Protein AF-A0AA36JRN2-F1 (afdb_monomer_lite)

Structure (mmCIF, N/CA/C/O backbone):
data_AF-A0AA36JRN2-F1
#
_entry.id   AF-A0AA36JRN2-F1
#
loop_
_atom_site.group_PDB
_atom_site.id
_atom_site.type_symbol
_atom_site.label_atom_id
_atom_site.label_alt_id
_atom_site.label_comp_id
_atom_site.label_asym_id
_atom_site.label_entity_id
_atom_site.label_seq_id
_atom_site.pdbx_PDB_ins_code
_atom_site.Cartn_x
_atom_site.Cartn_y
_atom_site.Cartn_z
_atom_site.occupancy
_atom_site.B_iso_or_equiv
_atom_site.auth_seq_id
_atom_site.auth_comp_id
_atom_site.auth_asym_id
_atom_site.auth_atom_id
_atom_site.pdbx_PDB_model_num
ATOM 1 N N . MET A 1 1 ? 50.813 -23.151 14.719 1.00 39.91 1 MET A N 1
ATOM 2 C CA . MET A 1 1 ? 51.218 -22.490 15.984 1.00 39.91 1 MET A CA 1
ATOM 3 C C . MET A 1 1 ? 51.072 -20.973 15.919 1.00 39.91 1 MET A C 1
ATOM 5 O O . MET A 1 1 ? 50.575 -20.416 16.883 1.00 39.91 1 MET A O 1
ATOM 9 N N . ALA A 1 2 ? 51.423 -20.310 14.808 1.00 38.38 2 ALA A N 1
ATOM 10 C CA . ALA A 1 2 ? 51.228 -18.862 14.657 1.00 38.38 2 ALA A CA 1
ATOM 11 C C . ALA A 1 2 ? 49.745 -18.426 14.719 1.00 38.38 2 ALA A C 1
ATOM 13 O O . ALA A 1 2 ? 49.436 -17.457 15.404 1.00 38.38 2 ALA A O 1
ATOM 14 N N . ASP A 1 3 ? 48.823 -19.185 14.116 1.00 39.91 3 ASP A N 1
ATOM 15 C CA . ASP A 1 3 ? 47.385 -18.859 14.164 1.00 39.91 3 ASP A CA 1
ATOM 16 C C . ASP A 1 3 ? 46.776 -19.075 15.556 1.00 39.91 3 ASP A C 1
ATOM 18 O O . ASP A 1 3 ? 46.068 -18.214 16.064 1.00 39.91 3 ASP A O 1
ATOM 22 N N . ALA A 1 4 ? 47.171 -20.149 16.249 1.00 43.06 4 ALA A N 1
ATOM 23 C CA . ALA A 1 4 ? 46.763 -20.390 17.635 1.00 43.06 4 ALA A CA 1
ATOM 24 C C . ALA A 1 4 ? 47.266 -19.295 18.597 1.00 43.06 4 ALA A C 1
ATOM 26 O O . ALA A 1 4 ? 46.581 -18.961 19.556 1.00 43.06 4 ALA A O 1
ATOM 27 N N . SER A 1 5 ? 48.437 -18.703 18.328 1.00 39.97 5 SER A N 1
ATOM 28 C CA . SER A 1 5 ? 48.963 -17.570 19.101 1.00 39.97 5 SER A CA 1
ATOM 29 C C . SER A 1 5 ? 48.237 -16.257 18.795 1.00 39.97 5 SER A C 1
ATOM 31 O O . SER A 1 5 ? 48.186 -15.377 19.652 1.00 39.97 5 SER A O 1
ATOM 33 N N . ARG A 1 6 ? 47.687 -16.110 17.584 1.00 44.12 6 ARG A N 1
ATOM 34 C CA . ARG A 1 6 ? 46.929 -14.930 17.155 1.00 44.12 6 ARG A CA 1
ATOM 35 C C . ARG A 1 6 ? 45.506 -14.946 17.717 1.00 44.12 6 ARG A C 1
ATOM 37 O O . ARG A 1 6 ? 45.042 -13.915 18.194 1.00 44.12 6 ARG A O 1
ATOM 44 N N . ASP A 1 7 ? 44.877 -16.118 17.756 1.00 42.03 7 ASP A N 1
ATOM 45 C CA . ASP A 1 7 ? 43.553 -16.318 18.359 1.00 42.03 7 ASP A CA 1
ATOM 46 C C . ASP A 1 7 ? 43.581 -16.206 19.896 1.00 42.03 7 ASP A C 1
ATOM 48 O O . ASP A 1 7 ? 42.596 -15.781 20.503 1.00 42.03 7 ASP A O 1
ATOM 52 N N . LEU A 1 8 ? 44.725 -16.511 20.528 1.00 45.38 8 LEU A N 1
ATOM 53 C CA . LEU A 1 8 ? 44.951 -16.272 21.959 1.00 45.38 8 LEU A CA 1
ATOM 54 C C . LEU A 1 8 ? 45.096 -14.771 22.273 1.00 45.38 8 LEU A C 1
ATOM 56 O O . LEU A 1 8 ? 44.607 -14.304 23.295 1.00 45.38 8 LEU A O 1
ATOM 60 N N . ALA A 1 9 ? 45.734 -14.003 21.383 1.00 46.62 9 ALA A N 1
ATOM 61 C CA . ALA A 1 9 ? 45.962 -12.566 21.566 1.00 46.62 9 ALA A CA 1
ATOM 62 C C . ALA A 1 9 ? 44.707 -11.700 21.331 1.00 46.62 9 ALA A C 1
ATOM 64 O O . ALA A 1 9 ? 44.677 -10.547 21.754 1.00 46.62 9 ALA A O 1
ATOM 65 N N . GLN A 1 10 ? 43.680 -12.231 20.657 1.00 53.44 10 GLN A N 1
ATOM 66 C CA . GLN A 1 10 ? 42.437 -11.509 20.344 1.00 53.44 10 GLN A CA 1
ATOM 67 C C . GLN A 1 10 ? 41.271 -11.814 21.300 1.00 53.44 10 GLN A C 1
ATOM 69 O O . GLN A 1 10 ? 40.174 -11.304 21.089 1.00 53.44 10 GLN A O 1
ATOM 74 N N . GLY A 1 11 ? 41.469 -12.639 22.337 1.00 45.78 11 GLY A N 1
ATOM 75 C CA . GLY A 1 11 ? 40.397 -13.026 23.270 1.00 45.78 11 GLY A CA 1
ATOM 76 C C . GLY A 1 11 ? 39.315 -13.925 22.649 1.00 45.78 11 GLY A C 1
ATOM 77 O O . GLY A 1 11 ? 38.360 -14.309 23.319 1.00 45.78 11 GLY A O 1
ATOM 78 N N . THR A 1 12 ? 39.460 -14.316 21.379 1.00 53.66 12 THR A N 1
ATOM 79 C CA . THR A 1 12 ? 38.481 -15.113 20.625 1.00 53.66 12 THR A CA 1
ATOM 80 C C . THR A 1 12 ? 38.291 -16.504 21.231 1.00 53.66 12 THR A C 1
ATOM 82 O O . THR A 1 12 ? 37.177 -17.022 21.267 1.00 53.66 12 THR A O 1
ATOM 85 N N . ILE A 1 13 ? 39.364 -17.099 21.762 1.00 52.75 13 ILE A N 1
ATOM 86 C CA . ILE A 1 13 ? 39.308 -18.407 22.430 1.00 52.75 13 ILE A CA 1
ATOM 87 C C . ILE A 1 13 ? 38.555 -18.307 23.761 1.00 52.75 13 ILE A C 1
ATOM 89 O O . ILE A 1 13 ? 37.747 -19.180 24.060 1.00 52.75 13 ILE A O 1
ATOM 93 N N . GLU A 1 14 ? 38.749 -17.234 24.529 1.00 56.31 14 GLU A N 1
ATOM 94 C CA . GLU A 1 14 ? 38.026 -17.017 25.788 1.00 56.31 14 GLU A CA 1
ATOM 95 C C . GLU A 1 14 ? 36.527 -16.810 25.544 1.00 56.31 14 GLU A C 1
ATOM 97 O O . GLU A 1 14 ? 35.708 -17.388 26.258 1.00 56.31 14 GLU A O 1
ATOM 102 N N . VAL A 1 15 ? 36.156 -16.082 24.483 1.00 61.06 15 VAL A N 1
ATOM 103 C CA . VAL A 1 15 ? 34.752 -15.919 24.065 1.00 61.06 15 VAL A CA 1
ATOM 104 C C . VAL A 1 15 ? 34.152 -17.253 23.616 1.00 61.06 15 VAL A C 1
ATOM 106 O O . VAL A 1 15 ? 33.063 -17.604 24.057 1.00 61.06 15 VAL A O 1
ATOM 109 N N . MET A 1 16 ? 34.860 -18.052 22.811 1.00 56.41 16 MET A N 1
ATOM 110 C CA . MET A 1 16 ? 34.368 -19.370 22.383 1.00 56.41 16 MET A CA 1
ATOM 111 C C . MET A 1 16 ? 34.238 -20.367 23.544 1.00 56.41 16 MET A C 1
ATOM 113 O O . MET A 1 16 ? 33.295 -21.160 23.572 1.00 56.41 16 MET A O 1
ATOM 117 N N . VAL A 1 17 ? 35.164 -20.341 24.508 1.00 62.97 17 VAL A N 1
ATOM 118 C CA . VAL A 1 17 ? 35.088 -21.165 25.723 1.00 62.97 17 VAL A CA 1
ATOM 119 C C . VAL A 1 17 ? 33.923 -20.703 26.599 1.00 62.97 17 VAL A C 1
ATOM 121 O O . VAL A 1 17 ? 33.135 -21.543 27.023 1.00 62.97 17 VAL A O 1
ATOM 124 N N . SER A 1 18 ? 33.749 -19.393 26.790 1.00 63.47 18 SER A N 1
ATOM 125 C CA . SER A 1 18 ? 32.609 -18.790 27.496 1.00 63.47 18 SER A CA 1
ATOM 126 C C . SER A 1 18 ? 31.265 -19.173 26.864 1.00 63.47 18 SER A C 1
ATOM 128 O O . SER A 1 18 ? 30.365 -19.651 27.553 1.00 63.47 18 SER A O 1
ATOM 130 N N . GLU A 1 19 ? 31.136 -19.069 25.539 1.00 64.56 19 GLU A N 1
ATOM 131 C CA . GLU A 1 19 ? 29.921 -19.462 24.818 1.00 64.56 19 GLU A CA 1
ATOM 132 C C . GLU A 1 19 ? 29.644 -20.967 24.916 1.00 64.56 19 GLU A C 1
ATOM 134 O O . GLU A 1 19 ? 28.486 -21.371 25.040 1.00 64.56 19 GLU A O 1
ATOM 139 N N . SER A 1 20 ? 30.689 -21.801 24.888 1.00 60.53 20 SER A N 1
ATOM 140 C CA . SER A 1 20 ? 30.581 -23.256 25.049 1.00 60.53 20 SER A CA 1
ATOM 141 C C . SER A 1 20 ? 30.150 -23.643 26.467 1.00 60.53 20 SER A C 1
ATOM 143 O O . SER A 1 20 ? 29.261 -24.480 26.632 1.00 60.53 20 SER A O 1
ATOM 145 N N . VAL A 1 21 ? 30.712 -22.989 27.490 1.00 69.94 21 VAL A N 1
ATOM 146 C CA . VAL A 1 21 ? 30.323 -23.169 28.897 1.00 69.94 21 VAL A CA 1
ATOM 147 C C . VAL A 1 21 ? 28.876 -22.717 29.107 1.00 69.94 21 VAL A C 1
ATOM 149 O O . VAL A 1 21 ? 28.066 -23.503 29.583 1.00 69.94 21 VAL A O 1
ATOM 152 N N . CYS A 1 22 ? 28.499 -21.533 28.621 1.00 73.00 22 CYS A N 1
ATOM 153 C CA . CYS A 1 22 ? 27.126 -21.025 28.700 1.00 73.00 22 CYS A CA 1
ATOM 154 C C . CYS A 1 22 ? 26.121 -21.896 27.915 1.00 73.00 22 CYS A C 1
ATOM 156 O O . CYS A 1 22 ? 24.950 -22.027 28.279 1.00 73.00 22 CYS A O 1
ATOM 158 N N . ALA A 1 23 ? 26.534 -22.505 26.799 1.00 6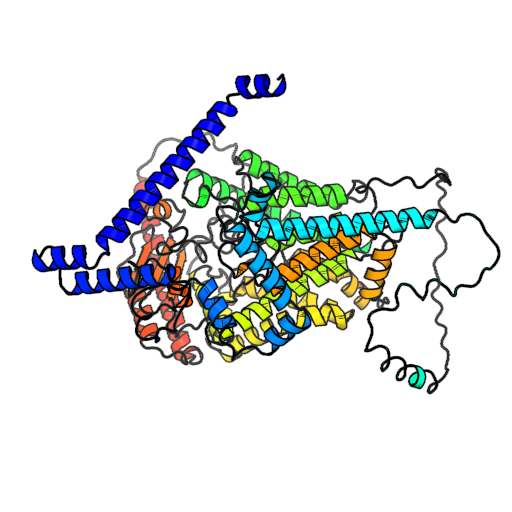3.00 23 ALA A N 1
ATOM 159 C CA . ALA A 1 23 ? 25.703 -23.470 26.081 1.00 63.00 23 ALA A CA 1
ATOM 160 C C . ALA A 1 23 ? 25.513 -24.764 26.883 1.00 63.00 23 ALA A C 1
ATOM 162 O O . ALA A 1 23 ? 24.398 -25.283 26.921 1.00 63.00 23 ALA A O 1
ATOM 163 N N . LYS A 1 24 ? 26.570 -25.255 27.539 1.00 76.00 24 LYS A N 1
ATOM 164 C CA . LYS A 1 24 ? 26.516 -26.438 28.399 1.00 76.00 24 LYS A CA 1
ATOM 165 C C . LYS A 1 24 ? 25.624 -26.204 29.620 1.00 76.00 24 LYS A C 1
ATOM 167 O O . LYS A 1 24 ? 24.729 -27.004 29.851 1.00 76.00 24 LYS A O 1
ATOM 172 N N . GLU A 1 25 ? 25.781 -25.073 30.304 1.00 81.38 25 GLU A N 1
ATOM 173 C CA . GLU A 1 25 ? 24.938 -24.679 31.443 1.00 81.38 25 GLU A CA 1
ATOM 174 C C . GLU A 1 25 ? 23.457 -24.575 31.054 1.00 81.38 25 GLU A C 1
ATOM 176 O O . GLU A 1 25 ? 22.589 -25.025 31.794 1.00 81.38 25 GLU A O 1
ATOM 181 N N . ARG A 1 26 ? 23.141 -24.054 29.858 1.00 73.81 26 ARG A N 1
ATOM 182 C CA . ARG A 1 26 ? 21.756 -24.027 29.349 1.00 73.81 26 ARG A CA 1
ATOM 183 C C . ARG A 1 26 ? 21.197 -25.412 29.033 1.00 73.81 26 ARG A C 1
ATOM 185 O O . ARG A 1 26 ? 19.993 -25.604 29.169 1.00 73.81 26 ARG A O 1
ATOM 192 N N . MET A 1 27 ? 22.028 -26.355 28.584 1.00 73.88 27 MET A N 1
ATOM 193 C CA . MET A 1 27 ? 21.578 -27.736 28.383 1.00 73.88 27 MET A CA 1
ATOM 194 C C . MET A 1 27 ? 21.352 -28.440 29.716 1.00 73.88 27 MET A C 1
ATOM 196 O O . MET A 1 27 ? 20.305 -29.047 29.882 1.00 73.88 27 MET A O 1
ATOM 200 N N . GLU A 1 28 ? 22.269 -28.292 30.674 1.00 82.38 28 GLU A N 1
ATOM 201 C CA . GLU A 1 28 ? 22.117 -28.852 32.022 1.00 82.38 28 GLU A CA 1
ATOM 202 C C . GLU A 1 28 ? 20.874 -28.274 32.719 1.00 82.38 28 GLU A C 1
ATOM 204 O O . GLU A 1 28 ? 20.072 -29.026 33.264 1.00 82.38 28 GLU A O 1
ATOM 209 N N . ALA A 1 29 ? 20.639 -26.959 32.621 1.00 77.88 29 ALA A N 1
ATOM 210 C CA . ALA A 1 29 ? 19.433 -26.325 33.157 1.00 77.88 29 ALA A CA 1
ATOM 211 C C . ALA A 1 29 ? 18.150 -26.880 32.519 1.00 77.88 29 ALA A C 1
ATOM 213 O O . ALA A 1 29 ? 17.175 -27.138 33.220 1.00 77.88 29 ALA A O 1
ATOM 214 N N . ARG A 1 30 ? 18.163 -27.112 31.201 1.00 73.81 30 ARG A N 1
ATOM 215 C CA . ARG A 1 30 ? 17.021 -27.682 30.481 1.00 73.8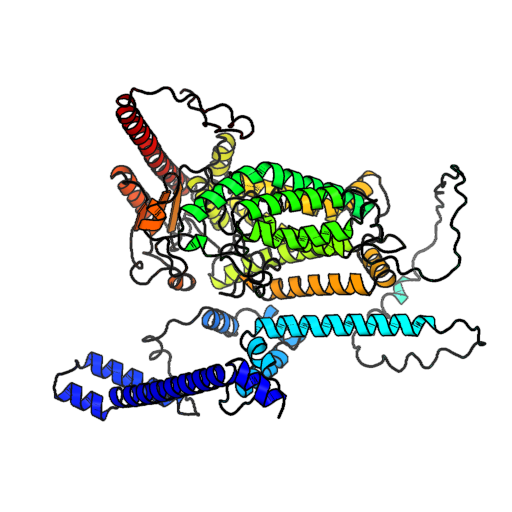1 30 ARG A CA 1
ATOM 216 C C . ARG A 1 30 ? 16.788 -29.152 30.826 1.00 73.81 30 ARG A C 1
ATOM 218 O O . ARG A 1 30 ? 15.642 -29.548 30.980 1.00 73.81 30 ARG A O 1
ATOM 225 N N . GLU A 1 31 ? 17.842 -29.951 30.969 1.00 80.06 31 GLU A N 1
ATOM 226 C CA . GLU A 1 31 ? 17.735 -31.352 31.398 1.00 80.06 31 GLU A CA 1
ATOM 227 C C . GLU A 1 31 ? 17.169 -31.455 32.820 1.00 80.06 31 GLU A C 1
ATOM 229 O O . GLU A 1 31 ? 16.326 -32.310 33.088 1.00 80.06 31 GLU A O 1
ATOM 234 N N . VAL A 1 32 ? 17.578 -30.552 33.719 1.00 85.06 32 VAL A N 1
ATOM 235 C CA . VAL A 1 32 ? 17.024 -30.453 35.076 1.00 85.06 32 VAL A CA 1
ATOM 236 C C . VAL A 1 32 ? 15.556 -30.023 35.043 1.00 85.06 32 VAL A C 1
ATOM 238 O O . VAL A 1 32 ? 14.743 -30.616 35.748 1.00 85.06 32 VAL A O 1
ATOM 241 N N . GLU A 1 33 ? 15.193 -29.042 34.215 1.00 77.75 33 GLU A N 1
ATOM 242 C CA . GLU A 1 33 ? 13.807 -28.587 34.061 1.00 77.75 33 GLU A CA 1
ATOM 243 C C . GLU A 1 33 ? 12.906 -29.682 33.466 1.00 77.75 33 GLU A C 1
ATOM 245 O O . GLU A 1 33 ? 11.819 -29.928 33.981 1.00 77.75 33 GLU A O 1
ATOM 250 N N . GLU A 1 34 ? 13.371 -30.406 32.444 1.00 81.25 34 GLU A N 1
ATOM 251 C CA . GLU A 1 34 ? 12.652 -31.538 31.848 1.00 81.25 34 GLU A CA 1
ATOM 252 C C . GLU A 1 34 ? 12.505 -32.701 32.845 1.00 81.25 34 GLU A C 1
ATOM 254 O O . GLU A 1 34 ? 11.441 -33.318 32.926 1.00 81.25 34 GLU A O 1
ATOM 259 N N . ALA A 1 35 ? 13.536 -32.989 33.648 1.00 87.00 35 ALA A N 1
ATOM 260 C CA . ALA A 1 35 ? 13.462 -33.995 34.707 1.00 87.00 35 ALA A CA 1
ATOM 261 C C . ALA A 1 35 ? 12.481 -33.591 35.817 1.00 87.00 35 ALA A C 1
ATOM 263 O O . ALA A 1 35 ? 11.711 -34.427 36.293 1.00 87.00 35 ALA A O 1
ATOM 264 N N . TYR A 1 36 ? 12.477 -32.313 36.199 1.00 88.81 36 TYR A N 1
ATOM 265 C CA . TYR A 1 36 ? 11.565 -31.770 37.197 1.00 88.81 36 TYR A CA 1
ATOM 266 C C . TYR A 1 36 ? 10.113 -31.778 36.697 1.00 88.81 36 TYR A C 1
ATOM 268 O O . TYR A 1 36 ? 9.231 -32.246 37.408 1.00 88.81 36 TYR A O 1
ATOM 276 N N . GLN A 1 37 ? 9.863 -31.394 35.442 1.00 84.62 37 GLN A N 1
ATOM 277 C CA . GLN A 1 37 ? 8.536 -31.502 34.826 1.00 84.62 37 GLN A CA 1
ATOM 278 C C . GLN A 1 37 ? 8.060 -32.959 34.744 1.00 84.62 37 GLN A C 1
ATOM 280 O O . GLN A 1 37 ? 6.917 -33.250 35.085 1.00 84.62 37 GLN A O 1
ATOM 285 N N . LYS A 1 38 ? 8.935 -33.901 34.362 1.00 88.75 38 LYS A N 1
ATOM 286 C CA . LYS A 1 38 ? 8.606 -35.340 34.370 1.00 88.75 38 LYS A CA 1
ATOM 287 C C . LYS A 1 38 ? 8.272 -35.851 35.772 1.00 88.75 38 LYS A C 1
ATOM 289 O O . LYS A 1 38 ? 7.433 -36.740 35.905 1.00 88.75 38 LYS A O 1
ATOM 294 N N . PHE A 1 39 ? 8.918 -35.306 36.800 1.00 93.62 39 PHE A N 1
ATOM 295 C CA . PHE A 1 39 ? 8.617 -35.618 38.192 1.00 93.62 39 PHE A CA 1
ATOM 296 C C . PHE A 1 39 ? 7.264 -35.036 38.627 1.00 93.62 39 PHE A C 1
ATOM 298 O O . PHE A 1 39 ? 6.434 -35.786 39.141 1.00 93.62 39 PHE A O 1
ATOM 305 N N . GLU A 1 40 ? 7.003 -33.753 38.354 1.00 91.25 40 GLU A N 1
ATOM 306 C CA . GLU A 1 40 ? 5.727 -33.090 38.672 1.00 91.25 40 GLU A CA 1
ATOM 307 C C . GLU A 1 40 ? 4.530 -33.759 37.986 1.00 91.25 40 GLU A C 1
ATOM 309 O O . GLU A 1 40 ? 3.445 -33.862 38.556 1.00 91.25 40 GLU A O 1
ATOM 314 N N . GLU A 1 41 ? 4.735 -34.253 36.767 1.00 93.38 41 GLU A N 1
ATOM 315 C CA . GLU A 1 41 ? 3.710 -34.920 35.964 1.00 93.38 41 GLU A CA 1
ATOM 316 C C . GLU A 1 41 ? 3.628 -36.437 36.206 1.00 93.38 41 GLU A C 1
ATOM 318 O O . GLU A 1 41 ? 2.825 -37.129 35.569 1.00 93.38 41 GLU A O 1
ATOM 323 N N . SER A 1 42 ? 4.450 -36.983 37.105 1.00 95.38 42 SER A N 1
ATOM 324 C CA . SER A 1 42 ? 4.404 -38.405 37.440 1.00 95.38 42 SER A CA 1
ATOM 325 C C . SER A 1 42 ? 3.125 -38.740 38.217 1.00 95.38 42 SER A C 1
ATOM 327 O O . SER A 1 42 ? 2.719 -38.019 39.126 1.00 95.38 42 SER A O 1
ATOM 329 N N . GLU A 1 43 ? 2.476 -39.863 37.884 1.00 95.75 43 GLU A N 1
ATOM 330 C CA . GLU A 1 43 ? 1.241 -40.297 38.568 1.00 95.75 43 GLU A CA 1
ATOM 331 C C . GLU A 1 43 ? 1.442 -40.475 40.080 1.00 95.75 43 GLU A C 1
ATOM 333 O O . GLU A 1 43 ? 0.525 -40.212 40.853 1.00 95.75 43 GLU A O 1
ATOM 338 N N . GLU A 1 44 ? 2.638 -40.883 40.511 1.00 95.44 44 GLU A N 1
ATOM 339 C CA . GLU A 1 44 ? 2.974 -41.033 41.929 1.00 95.44 44 GLU A CA 1
ATOM 340 C C . GLU A 1 44 ? 2.985 -39.680 42.648 1.00 95.44 44 GLU A C 1
ATOM 342 O O . GLU A 1 44 ? 2.351 -39.549 43.695 1.00 95.44 44 GLU A O 1
ATOM 347 N N . HIS A 1 45 ? 3.618 -38.660 42.058 1.00 96.44 45 HIS A N 1
ATOM 348 C CA . HIS A 1 45 ? 3.668 -37.322 42.641 1.00 96.44 45 HIS A CA 1
ATOM 349 C C . HIS A 1 45 ? 2.304 -36.624 42.610 1.00 96.44 45 HIS A C 1
ATOM 351 O O . HIS A 1 45 ? 1.880 -36.04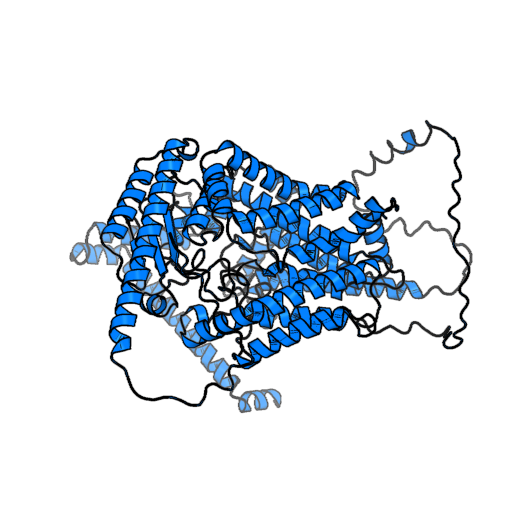8 43.610 1.00 96.44 45 HIS A O 1
ATOM 357 N N . ILE A 1 46 ? 1.568 -36.735 41.498 1.00 96.81 46 ILE A N 1
ATOM 358 C CA . ILE A 1 46 ? 0.213 -36.176 41.386 1.00 96.81 46 ILE A CA 1
ATOM 359 C C . ILE A 1 46 ? -0.710 -36.808 42.431 1.00 96.81 46 ILE A C 1
ATOM 361 O O . ILE A 1 46 ? -1.467 -36.098 43.091 1.00 96.81 46 ILE A O 1
ATOM 365 N N . LYS A 1 47 ? -0.645 -38.133 42.610 1.00 96.75 47 LYS A N 1
ATOM 366 C CA . LYS A 1 47 ? -1.447 -38.835 43.615 1.00 96.75 47 LYS A CA 1
ATOM 367 C C . LYS A 1 47 ? -1.048 -38.443 45.037 1.00 96.75 47 LYS A C 1
ATOM 369 O O . LYS A 1 47 ? -1.923 -38.236 45.864 1.00 96.75 47 LYS A O 1
ATOM 374 N N . GLU A 1 48 ? 0.245 -38.288 45.315 1.00 97.06 48 GLU A N 1
ATOM 375 C CA . GLU A 1 48 ? 0.723 -37.810 46.614 1.00 97.06 48 GLU A CA 1
ATOM 376 C C . GLU A 1 48 ? 0.216 -36.393 46.933 1.00 97.06 48 GLU A C 1
ATOM 378 O O . GLU A 1 48 ? -0.223 -36.134 48.055 1.00 97.06 48 GLU A O 1
ATOM 383 N N . LEU A 1 49 ? 0.243 -35.476 45.959 1.00 96.44 49 LEU A N 1
ATOM 384 C CA . LEU A 1 49 ? -0.290 -34.120 46.115 1.00 96.44 49 LEU A CA 1
ATOM 385 C C . LEU A 1 49 ? -1.818 -34.115 46.291 1.00 96.44 49 LEU A C 1
ATOM 387 O O . LEU A 1 49 ? -2.332 -33.337 47.097 1.00 96.44 49 LEU A O 1
ATOM 391 N N . GLU A 1 50 ? -2.535 -34.985 45.574 1.00 97.56 50 GLU A N 1
ATOM 392 C CA . GLU A 1 50 ? -3.989 -35.163 45.693 1.00 97.56 50 GLU A CA 1
ATOM 393 C C . GLU A 1 50 ? -4.369 -35.735 47.074 1.00 97.56 50 GLU A C 1
ATOM 395 O O . GLU A 1 50 ? -5.225 -35.170 47.755 1.00 97.56 50 GLU A O 1
ATOM 400 N N . ASP A 1 51 ? -3.673 -36.775 47.550 1.00 96.69 51 ASP A N 1
ATOM 401 C CA . ASP A 1 51 ? -3.905 -37.418 48.855 1.00 96.69 51 ASP A CA 1
ATOM 402 C C . ASP A 1 51 ? -3.590 -36.476 50.034 1.00 96.69 51 ASP A C 1
ATOM 404 O O . ASP A 1 51 ? -4.245 -36.524 51.078 1.00 96.69 51 ASP A O 1
ATOM 408 N N . ARG A 1 52 ? -2.605 -35.580 49.872 1.00 97.25 52 ARG A N 1
ATOM 409 C CA . ARG A 1 52 ? -2.277 -34.525 50.851 1.00 97.25 52 ARG A CA 1
ATOM 410 C C . ARG A 1 52 ? -3.234 -33.328 50.800 1.00 97.25 52 ARG A C 1
ATOM 412 O O . ARG A 1 52 ? -3.127 -32.446 51.651 1.00 97.25 52 ARG A O 1
ATOM 419 N N . GLY A 1 53 ? -4.131 -33.265 49.813 1.00 95.44 53 GLY A N 1
ATOM 420 C CA . GLY A 1 53 ? -5.004 -32.114 49.572 1.00 95.44 53 GLY A CA 1
ATOM 421 C C . GLY A 1 53 ? -4.258 -30.852 49.122 1.00 95.44 53 GLY A C 1
ATOM 422 O O . GLY A 1 53 ? -4.776 -29.750 49.285 1.00 95.44 53 GLY A O 1
ATOM 423 N N . ALA A 1 54 ? -3.038 -30.995 48.592 1.00 95.38 54 ALA A N 1
ATOM 424 C CA . ALA A 1 54 ? -2.220 -29.885 48.103 1.00 95.38 54 ALA A CA 1
ATOM 425 C C . ALA A 1 54 ? -2.681 -29.373 46.728 1.00 95.38 54 ALA A C 1
ATOM 427 O O . ALA A 1 54 ? -2.443 -28.214 46.400 1.00 95.38 54 ALA A O 1
ATOM 428 N N . ILE A 1 55 ? -3.355 -30.223 45.948 1.00 94.94 55 ILE A N 1
ATOM 429 C CA . ILE A 1 55 ? -3.969 -29.883 44.659 1.00 94.94 55 ILE A CA 1
ATOM 430 C C . ILE A 1 55 ? -5.411 -30.392 44.608 1.00 94.94 55 ILE A C 1
ATOM 432 O O . ILE A 1 55 ? -5.774 -31.357 45.282 1.00 94.94 55 ILE A O 1
ATOM 436 N N . SER A 1 56 ? -6.246 -29.747 43.794 1.00 96.44 56 SER A N 1
ATOM 437 C CA . SER A 1 56 ? -7.633 -30.185 43.588 1.00 96.44 56 SER A CA 1
ATOM 438 C C . SER A 1 56 ? -7.728 -31.393 42.644 1.00 96.44 56 SER A C 1
ATOM 440 O O . SER A 1 56 ? -6.849 -31.616 41.814 1.00 96.44 56 SER A O 1
ATOM 442 N N . ALA A 1 57 ? -8.838 -32.138 42.692 1.00 94.81 57 ALA A N 1
ATOM 443 C CA . ALA A 1 57 ? -9.074 -33.263 41.777 1.00 94.81 57 ALA A CA 1
ATOM 444 C C . ALA A 1 57 ? -9.100 -32.845 40.287 1.00 94.81 57 ALA A C 1
ATOM 446 O O . ALA A 1 57 ? -8.686 -33.614 39.416 1.00 94.81 57 ALA A O 1
ATOM 447 N N . ASP A 1 58 ? -9.557 -31.622 39.969 1.00 89.00 58 ASP A N 1
ATOM 448 C CA . ASP A 1 58 ? -9.533 -31.107 38.588 1.00 89.00 58 ASP A CA 1
ATOM 449 C C . ASP A 1 58 ? -8.103 -30.765 38.142 1.00 89.00 58 ASP A C 1
ATOM 451 O O . ASP A 1 58 ? -7.706 -31.052 37.014 1.00 89.00 58 ASP A O 1
ATOM 455 N N . GLU A 1 59 ? -7.288 -30.228 39.047 1.00 90.00 59 GLU A N 1
ATOM 456 C CA . GLU A 1 59 ? -5.874 -29.939 38.802 1.00 90.00 59 GLU A CA 1
ATOM 457 C C . GLU A 1 59 ? -5.048 -31.221 38.638 1.00 90.00 59 GLU A C 1
ATOM 459 O O . GLU A 1 59 ? -4.301 -31.349 37.667 1.00 90.00 59 GLU A O 1
ATOM 464 N N . ALA A 1 60 ? -5.289 -32.233 39.479 1.00 94.00 60 ALA A N 1
ATOM 465 C CA . ALA A 1 60 ? -4.731 -33.572 39.309 1.00 94.00 60 ALA A CA 1
ATOM 466 C C . ALA A 1 60 ? -5.118 -34.172 37.945 1.00 94.00 60 ALA A C 1
ATOM 468 O O . ALA A 1 60 ? -4.284 -34.750 37.245 1.00 94.00 60 ALA A O 1
ATOM 469 N N . ARG A 1 61 ? -6.368 -33.986 37.497 1.00 91.25 61 ARG A N 1
ATOM 470 C CA . ARG A 1 61 ? -6.820 -34.431 36.168 1.00 91.25 61 ARG A CA 1
ATOM 471 C C . ARG A 1 61 ? -6.089 -33.712 35.029 1.00 91.25 61 ARG A C 1
ATOM 473 O O . ARG A 1 61 ? -5.744 -34.361 34.035 1.00 91.25 61 ARG A O 1
ATOM 480 N N . ARG A 1 62 ? -5.833 -32.405 35.155 1.00 87.94 62 ARG A N 1
ATOM 481 C CA . ARG A 1 62 ? -5.061 -31.625 34.169 1.00 87.94 62 ARG A CA 1
ATOM 482 C C . ARG A 1 62 ? -3.608 -32.089 34.104 1.00 87.94 62 ARG A C 1
ATOM 484 O O . ARG A 1 62 ? -3.130 -32.369 33.006 1.00 87.94 62 ARG A O 1
ATOM 491 N N . LEU A 1 63 ? -2.948 -32.265 35.250 1.00 90.75 63 LEU A N 1
ATOM 492 C CA . LEU A 1 63 ? -1.565 -32.752 35.327 1.00 90.75 63 LEU A CA 1
ATOM 493 C C . LEU A 1 63 ? -1.419 -34.165 34.740 1.00 90.75 63 LEU A C 1
ATOM 495 O O . LEU A 1 63 ? -0.552 -34.389 33.899 1.00 90.75 63 LEU A O 1
ATOM 499 N N . ARG A 1 64 ? -2.340 -35.090 35.055 1.00 93.94 64 ARG A N 1
ATOM 500 C CA . ARG A 1 64 ? -2.368 -36.441 34.454 1.00 93.94 64 ARG A CA 1
ATOM 501 C C . ARG A 1 64 ? -2.547 -36.405 32.938 1.00 93.94 64 ARG A C 1
ATOM 503 O O . ARG A 1 64 ? -1.990 -37.230 32.216 1.00 93.94 64 ARG A O 1
ATOM 510 N N . THR A 1 65 ? -3.362 -35.475 32.442 1.00 85.25 65 THR A N 1
ATOM 511 C CA . THR A 1 65 ? -3.592 -35.314 30.999 1.00 85.25 65 THR A CA 1
ATOM 512 C C . THR A 1 65 ? -2.334 -34.789 30.311 1.00 85.25 65 THR A C 1
ATOM 514 O O . THR A 1 65 ? -1.933 -35.341 29.289 1.00 85.25 65 THR A O 1
ATOM 517 N N . ARG A 1 66 ? -1.672 -33.793 30.908 1.00 86.06 66 ARG A N 1
ATOM 518 C CA . ARG A 1 66 ? -0.403 -33.236 30.428 1.00 86.06 66 ARG A CA 1
ATOM 519 C C . ARG A 1 66 ? 0.713 -34.289 30.393 1.00 86.06 66 ARG A C 1
ATOM 521 O O . ARG A 1 66 ? 1.296 -34.496 29.331 1.00 86.06 66 ARG A O 1
ATOM 528 N N . GLY A 1 67 ? 0.891 -35.061 31.468 1.00 89.88 67 GLY A N 1
ATOM 529 C CA . GLY A 1 67 ? 1.872 -36.153 31.513 1.00 89.88 67 GLY A CA 1
ATOM 530 C C . GLY A 1 67 ? 1.640 -37.232 30.446 1.00 89.88 67 GLY A C 1
ATOM 531 O O . GLY A 1 67 ? 2.586 -37.723 29.828 1.00 89.88 67 GLY A O 1
ATOM 532 N N . LYS A 1 68 ? 0.376 -37.562 30.137 1.00 84.81 68 LYS A N 1
ATOM 533 C CA . LYS A 1 68 ? 0.036 -38.501 29.049 1.00 84.81 68 LYS A CA 1
ATOM 534 C C . LYS A 1 68 ? 0.382 -37.964 27.660 1.00 84.81 68 LYS A C 1
ATOM 536 O O . LYS A 1 68 ? 0.733 -38.763 26.793 1.00 84.81 68 LYS A O 1
ATOM 541 N N . MET A 1 69 ? 0.294 -36.652 27.440 1.00 72.00 69 MET A N 1
ATOM 542 C CA . MET A 1 69 ? 0.703 -36.037 26.173 1.00 72.00 69 MET A CA 1
ATOM 543 C C . MET A 1 69 ? 2.222 -36.106 25.992 1.00 72.00 69 MET A C 1
ATOM 545 O O . MET A 1 69 ? 2.680 -36.547 24.938 1.00 72.00 69 MET A O 1
ATOM 549 N N . HIS A 1 70 ? 2.999 -35.790 27.033 1.00 79.44 70 HIS A N 1
ATOM 550 C CA . HIS A 1 70 ? 4.462 -35.884 26.981 1.00 79.44 70 HIS A CA 1
ATOM 551 C C . HIS A 1 70 ? 4.957 -37.330 26.807 1.00 79.44 70 HIS A C 1
ATOM 553 O O . HIS A 1 70 ? 5.833 -37.592 25.985 1.00 79.44 70 HIS A O 1
ATOM 559 N N . GLN A 1 71 ? 4.341 -38.310 27.479 1.00 78.44 71 GLN A N 1
ATOM 560 C CA . GLN A 1 71 ? 4.672 -39.730 27.272 1.00 78.44 71 GLN A CA 1
ATOM 561 C C . GLN A 1 71 ? 4.343 -40.228 25.853 1.00 78.44 71 GLN A C 1
ATOM 563 O O . GLN A 1 71 ? 4.990 -41.148 25.349 1.00 78.44 71 GLN A O 1
ATOM 568 N N . GLN A 1 72 ? 3.342 -39.638 25.191 1.00 63.94 72 GLN A N 1
ATOM 569 C CA . GLN A 1 72 ? 2.993 -39.988 23.814 1.00 63.94 72 GLN A CA 1
ATOM 570 C C . GLN A 1 72 ? 3.939 -39.383 22.775 1.00 63.94 72 GLN A C 1
ATOM 572 O O . GLN A 1 72 ? 4.118 -40.008 21.726 1.00 63.94 72 GLN A O 1
ATOM 577 N N . GLU A 1 73 ? 4.559 -38.230 23.046 1.00 60.81 73 GLU A N 1
ATOM 578 C CA . GLU A 1 73 ? 5.624 -37.683 22.193 1.00 60.81 73 GLU A CA 1
ATOM 579 C C . GLU A 1 73 ? 6.879 -38.564 22.194 1.00 60.81 73 GLU A C 1
ATOM 581 O O . GLU A 1 73 ? 7.472 -38.762 21.131 1.00 60.81 73 GLU A O 1
ATOM 586 N N . ASP A 1 74 ? 7.213 -39.174 23.337 1.00 59.31 74 ASP A N 1
ATOM 587 C CA . ASP A 1 74 ? 8.362 -40.080 23.480 1.00 59.31 74 ASP A CA 1
ATOM 588 C C . ASP A 1 74 ? 8.116 -41.474 22.847 1.00 59.31 74 ASP A C 1
ATOM 590 O O . ASP A 1 74 ? 9.059 -42.218 22.561 1.00 59.31 74 ASP A O 1
ATOM 594 N N . SER A 1 75 ? 6.860 -41.851 22.564 1.00 50.69 75 SER A N 1
ATOM 595 C CA . SER A 1 75 ? 6.526 -43.144 21.947 1.00 50.69 75 SER A CA 1
ATOM 596 C C . SER A 1 75 ? 6.467 -43.063 20.406 1.00 50.69 75 SER A C 1
ATOM 598 O O . SER A 1 75 ? 5.525 -42.537 19.816 1.00 50.69 75 SER A O 1
ATOM 600 N N . GLU A 1 76 ? 7.447 -43.650 19.706 1.00 49.44 76 GLU A N 1
ATOM 601 C CA . GLU A 1 76 ? 7.574 -43.637 18.227 1.00 49.44 76 GLU A CA 1
ATOM 602 C C . GLU A 1 76 ? 6.410 -44.298 17.440 1.00 49.44 76 GLU A C 1
ATOM 604 O O . GLU A 1 76 ? 6.427 -44.348 16.207 1.00 49.44 76 GLU A O 1
ATOM 609 N N . LYS A 1 77 ? 5.363 -44.802 18.102 1.00 48.75 77 LYS A N 1
ATOM 610 C CA . LYS A 1 77 ? 4.205 -45.443 17.459 1.00 48.75 77 LYS A CA 1
ATOM 611 C C . LYS A 1 77 ? 2.912 -44.763 17.899 1.00 48.75 77 LYS A C 1
ATOM 613 O O . LYS A 1 77 ? 2.317 -45.157 18.890 1.00 48.75 77 LYS A O 1
ATOM 618 N N . LYS A 1 78 ? 2.450 -43.775 17.125 1.00 41.38 78 LYS A N 1
ATOM 619 C CA . LYS A 1 78 ? 1.184 -43.056 17.362 1.00 41.38 78 LYS A CA 1
ATOM 620 C C . LYS A 1 78 ? -0.047 -43.902 16.979 1.00 41.38 78 LYS A C 1
ATOM 622 O O . LYS A 1 78 ? -0.292 -44.066 15.780 1.00 41.38 78 LYS A O 1
ATOM 627 N N . PRO A 1 79 ? -0.895 -44.373 17.914 1.00 40.00 79 PRO A N 1
ATOM 628 C CA . PRO A 1 79 ? -2.299 -44.619 17.604 1.00 40.00 79 PRO A CA 1
ATOM 629 C C . PRO A 1 79 ? -3.051 -43.282 17.478 1.00 40.00 79 PRO A C 1
ATOM 631 O O . PRO A 1 79 ? -2.745 -42.304 18.157 1.00 40.00 79 PRO A O 1
ATOM 634 N N . LYS A 1 80 ? -4.041 -43.229 16.578 1.00 41.69 80 LYS A N 1
ATOM 635 C CA . LYS A 1 80 ? -4.905 -42.055 16.376 1.00 41.69 80 LYS A CA 1
ATOM 636 C C . LYS A 1 80 ? -5.756 -41.810 17.624 1.00 41.69 80 LYS A C 1
ATOM 638 O O . LYS A 1 80 ? -6.563 -42.662 17.984 1.00 41.69 80 LYS A O 1
ATOM 643 N N . ILE A 1 81 ? -5.614 -40.639 18.233 1.00 39.03 81 ILE A N 1
ATOM 644 C CA . ILE A 1 81 ? -6.469 -40.190 19.336 1.00 39.03 81 ILE A CA 1
ATOM 645 C C . ILE A 1 81 ? -7.722 -39.532 18.756 1.00 39.03 81 ILE A C 1
ATOM 647 O O . ILE A 1 81 ? -7.656 -38.809 17.761 1.00 39.03 81 ILE A O 1
ATOM 651 N N . SER A 1 82 ? -8.873 -39.826 19.367 1.00 40.75 82 SER A N 1
ATOM 652 C CA . SER A 1 82 ? -10.163 -39.246 18.995 1.00 40.75 82 SER A CA 1
ATOM 653 C C . SER A 1 82 ? -10.205 -37.744 19.296 1.00 40.75 82 SER A C 1
ATOM 655 O O . SER A 1 82 ? -9.665 -37.284 20.304 1.00 40.75 82 SER A O 1
ATOM 657 N N . SER A 1 83 ? -10.902 -36.997 18.442 1.00 36.56 83 SER A N 1
ATOM 658 C CA . SER A 1 83 ? -11.054 -35.536 18.473 1.00 36.56 83 SER A CA 1
ATOM 659 C C . SER A 1 83 ? -11.588 -34.955 19.790 1.00 36.56 83 SER A C 1
ATOM 661 O O . SER A 1 83 ? -11.488 -33.752 19.990 1.00 36.56 83 SER A O 1
ATOM 663 N N . ALA A 1 84 ? -12.115 -35.780 20.699 1.00 32.72 84 ALA A N 1
ATOM 664 C CA . ALA A 1 84 ? -12.638 -35.342 21.991 1.00 32.72 84 ALA A CA 1
ATOM 665 C C . ALA A 1 84 ? -11.548 -34.992 23.027 1.00 32.72 84 ALA A C 1
ATOM 667 O O . ALA A 1 84 ? -11.826 -34.249 23.960 1.00 32.72 84 ALA A O 1
ATOM 668 N N . VAL A 1 85 ? -10.312 -35.488 22.869 1.00 36.34 85 VAL A N 1
ATOM 669 C CA . VAL A 1 85 ? -9.191 -35.185 23.791 1.00 36.34 85 VAL A CA 1
ATOM 670 C C . VAL A 1 85 ? -8.395 -33.950 23.336 1.00 36.34 85 VAL A C 1
ATOM 672 O O . VAL A 1 85 ? -7.812 -33.253 24.155 1.00 36.34 85 VAL A O 1
ATOM 675 N N . LEU A 1 86 ? -8.452 -33.618 22.041 1.00 35.09 86 LEU A N 1
ATOM 676 C CA . LEU A 1 86 ? -7.809 -32.443 21.430 1.00 35.09 86 LEU A CA 1
ATOM 677 C C . LEU A 1 86 ? -8.571 -31.122 21.644 1.00 35.09 86 LEU A C 1
ATOM 679 O O . LEU A 1 86 ? -8.076 -30.069 21.266 1.00 35.09 86 LEU A O 1
ATOM 683 N N . ALA A 1 87 ? -9.764 -31.160 22.241 1.00 32.97 87 ALA A N 1
ATOM 684 C CA . ALA A 1 87 ? -10.573 -29.965 22.491 1.00 32.97 87 ALA A CA 1
ATOM 685 C C . ALA A 1 87 ? -10.157 -29.188 23.761 1.00 32.97 87 ALA A C 1
ATOM 687 O O . ALA A 1 87 ? -10.722 -28.133 24.031 1.00 32.97 87 ALA A O 1
ATOM 688 N N . GLY A 1 88 ? -9.207 -29.708 24.551 1.00 30.06 88 GLY A N 1
ATOM 689 C CA . GLY A 1 88 ? -8.840 -29.146 25.858 1.00 30.06 88 GLY A CA 1
ATOM 690 C C . GLY A 1 88 ? -7.534 -28.347 25.920 1.00 30.06 88 GLY A C 1
ATOM 691 O O . GLY A 1 88 ? -7.333 -27.633 26.896 1.00 30.06 88 GLY A O 1
ATOM 692 N N . ALA A 1 89 ? -6.648 -28.454 24.929 1.00 34.78 89 ALA A N 1
ATOM 693 C CA . ALA A 1 89 ? -5.365 -27.751 24.925 1.00 34.78 89 ALA A CA 1
ATOM 694 C C . ALA A 1 89 ? -4.775 -27.755 23.508 1.00 34.78 89 ALA A C 1
ATOM 696 O O . ALA A 1 89 ? -4.376 -28.808 23.022 1.00 34.78 89 ALA A O 1
ATOM 697 N N . ASP A 1 90 ? -4.841 -26.608 22.827 1.00 32.78 90 ASP A N 1
ATOM 698 C CA . ASP A 1 90 ? -3.757 -26.012 22.026 1.00 32.78 90 ASP A CA 1
ATOM 699 C C . ASP A 1 90 ? -4.303 -25.056 20.956 1.00 32.78 90 ASP A C 1
ATOM 701 O O . ASP A 1 90 ? -5.117 -25.406 20.097 1.00 32.78 90 ASP A O 1
ATOM 705 N N . HIS A 1 91 ? -3.784 -23.827 20.985 1.00 35.34 91 HIS A N 1
ATOM 706 C CA . HIS A 1 91 ? -3.871 -22.882 19.881 1.00 35.34 91 HIS A CA 1
ATOM 707 C C . HIS A 1 91 ? -3.026 -23.409 18.714 1.00 35.34 91 HIS A C 1
ATOM 709 O O . HIS A 1 91 ? -1.797 -23.407 18.773 1.00 35.34 91 HIS A O 1
ATOM 715 N N . LYS A 1 92 ? -3.675 -23.852 17.634 1.00 36.91 92 LYS A N 1
ATOM 716 C CA . LYS A 1 92 ? -2.983 -24.169 16.378 1.00 36.91 92 LYS A CA 1
ATOM 717 C C . LYS A 1 92 ? -2.377 -22.894 15.794 1.00 36.91 92 LYS A C 1
ATOM 719 O O . LYS A 1 92 ? -3.043 -21.863 15.737 1.00 36.91 92 LYS A O 1
ATOM 724 N N . THR A 1 93 ? -1.131 -22.953 15.332 1.00 37.00 93 THR A N 1
ATOM 725 C CA . THR A 1 93 ? -0.502 -21.816 14.636 1.00 37.00 93 THR A CA 1
ATOM 726 C C . THR A 1 93 ? -1.152 -21.598 13.266 1.00 37.00 93 THR A C 1
ATOM 728 O O . THR A 1 93 ? -1.656 -22.547 12.670 1.00 37.00 93 THR A O 1
ATOM 731 N N . ASN A 1 94 ? -1.106 -20.385 12.697 1.00 37.53 94 ASN A N 1
ATOM 732 C CA . ASN A 1 94 ? -1.624 -20.148 11.338 1.00 37.53 94 ASN A CA 1
ATOM 733 C C . ASN A 1 94 ? -0.923 -21.010 10.289 1.00 37.53 94 ASN A C 1
ATOM 735 O O . ASN A 1 94 ? -1.545 -21.384 9.305 1.00 37.53 94 ASN A O 1
ATOM 739 N N . GLU A 1 95 ? 0.338 -21.390 10.504 1.00 40.00 95 GLU A N 1
ATOM 740 C CA . GLU A 1 95 ? 0.988 -22.397 9.667 1.00 40.00 95 GLU A CA 1
ATOM 741 C C . GLU A 1 95 ? 0.292 -23.747 9.781 1.00 40.00 95 GLU A C 1
ATOM 743 O O . GLU A 1 95 ? 0.041 -24.359 8.756 1.00 40.00 95 GLU A O 1
ATOM 748 N N . GLN A 1 96 ? -0.075 -24.197 10.982 1.00 42.56 96 GLN A N 1
ATOM 749 C CA . GLN A 1 96 ? -0.824 -25.437 11.171 1.00 42.56 96 GLN A CA 1
ATOM 750 C C . GLN A 1 96 ? -2.260 -25.335 10.669 1.00 42.56 96 GLN A C 1
ATOM 752 O O . GLN A 1 96 ? -2.736 -26.316 10.128 1.00 42.56 96 GLN A O 1
ATOM 757 N N . ILE A 1 97 ? -2.934 -24.187 10.778 1.00 45.28 97 ILE A N 1
ATOM 758 C CA . ILE A 1 97 ? -4.295 -23.990 10.259 1.00 45.28 97 ILE A CA 1
ATOM 759 C C . ILE A 1 97 ? -4.287 -23.881 8.735 1.00 45.28 97 ILE A C 1
ATOM 761 O O . ILE A 1 97 ? -5.096 -24.527 8.085 1.00 45.28 97 ILE A O 1
ATOM 765 N N . ILE A 1 98 ? -3.358 -23.130 8.138 1.00 43.97 98 ILE A N 1
ATOM 766 C CA . ILE A 1 98 ? -3.173 -23.069 6.682 1.00 43.97 98 ILE A CA 1
ATOM 767 C C . ILE A 1 98 ? -2.722 -24.434 6.178 1.00 43.97 98 ILE A C 1
ATOM 769 O O . ILE A 1 98 ? -3.235 -24.916 5.179 1.00 43.97 98 ILE A O 1
ATOM 773 N N . GLU A 1 99 ? -1.800 -25.107 6.861 1.00 46.34 99 GLU A N 1
ATOM 774 C CA . GLU A 1 99 ? -1.368 -26.443 6.476 1.00 46.34 99 GLU A CA 1
ATOM 775 C C . GLU A 1 99 ? -2.478 -27.473 6.714 1.00 46.34 99 GLU A C 1
ATOM 777 O O . GLU A 1 99 ? -2.581 -28.387 5.916 1.00 46.34 99 GLU A O 1
ATOM 782 N N . GLU A 1 100 ? -3.350 -27.329 7.713 1.00 52.22 100 GLU A N 1
ATOM 783 C CA . GLU A 1 100 ? -4.532 -28.173 7.933 1.00 52.22 100 GLU A CA 1
ATOM 784 C C . GLU A 1 100 ? -5.668 -27.870 6.963 1.00 52.22 100 GLU A C 1
ATOM 786 O O . GLU A 1 100 ? -6.306 -28.811 6.518 1.00 52.22 100 GLU A O 1
ATOM 791 N N . ALA A 1 101 ? -5.894 -26.619 6.569 1.00 48.38 101 ALA A N 1
ATOM 792 C CA . ALA A 1 101 ? -6.852 -26.221 5.541 1.00 48.38 101 ALA A CA 1
ATOM 793 C C . ALA A 1 101 ? -6.362 -26.644 4.147 1.00 48.38 101 ALA A C 1
ATOM 795 O O . ALA A 1 101 ? -7.141 -27.127 3.328 1.00 48.38 101 ALA A O 1
ATOM 796 N N . LEU A 1 102 ? -5.049 -26.571 3.898 1.00 44.75 102 LEU A N 1
ATOM 797 C CA . LEU A 1 102 ? -4.401 -27.127 2.707 1.00 44.75 102 LEU A CA 1
ATOM 798 C C . LEU A 1 102 ? -4.294 -28.667 2.764 1.00 44.75 102 LEU A C 1
ATOM 800 O O . LEU A 1 102 ? -4.285 -29.310 1.715 1.00 44.75 102 LEU A O 1
ATOM 804 N N . LYS A 1 103 ? -4.214 -29.283 3.956 1.00 44.84 103 LYS A N 1
ATOM 805 C CA . LYS A 1 103 ? -4.256 -30.749 4.179 1.00 44.84 103 LYS A CA 1
ATOM 806 C C . LYS A 1 103 ? -5.683 -31.282 4.288 1.00 44.84 103 LYS A C 1
ATOM 808 O O . LYS A 1 103 ? -5.861 -32.500 4.193 1.00 44.84 103 LYS A O 1
ATOM 813 N N . ALA A 1 104 ? -6.694 -30.433 4.462 1.00 51.41 104 ALA A N 1
ATOM 814 C CA . ALA A 1 104 ? -8.101 -30.780 4.380 1.00 51.41 104 ALA A CA 1
ATOM 815 C C . ALA A 1 104 ? -8.377 -31.098 2.909 1.00 51.41 104 ALA A C 1
ATOM 817 O O . ALA A 1 104 ? -8.750 -30.252 2.103 1.00 51.41 104 ALA A O 1
ATOM 818 N N . LYS A 1 105 ? -8.104 -32.362 2.569 1.00 46.06 105 LYS A N 1
ATOM 819 C CA . LYS A 1 105 ? -8.002 -32.997 1.243 1.00 46.06 105 LYS A CA 1
ATOM 820 C C . LYS A 1 105 ? -9.203 -32.828 0.292 1.00 46.06 105 LYS A C 1
ATOM 822 O O . LYS A 1 105 ? -9.278 -33.547 -0.697 1.00 46.06 105 LYS A O 1
ATOM 827 N N . LYS A 1 106 ? -10.172 -31.953 0.571 1.00 44.84 106 LYS A N 1
ATOM 828 C CA . LYS A 1 106 ? -11.438 -31.868 -0.171 1.00 44.84 106 LYS A CA 1
ATOM 829 C C . LYS A 1 106 ? -11.677 -30.570 -0.955 1.00 44.84 106 LYS A C 1
ATOM 831 O O . LYS A 1 106 ? -12.638 -30.546 -1.709 1.00 44.84 106 LYS A O 1
ATOM 836 N N . GLY A 1 107 ? -10.838 -29.536 -0.846 1.00 50.09 107 GLY A N 1
ATOM 837 C CA . GLY A 1 107 ? -11.174 -28.218 -1.420 1.00 50.09 107 GLY A CA 1
ATOM 838 C C . GLY A 1 107 ? -10.544 -27.838 -2.767 1.00 50.09 107 GLY A C 1
ATOM 839 O O . GLY A 1 107 ? -11.217 -27.255 -3.608 1.00 50.09 107 GLY A O 1
ATOM 840 N N . PHE A 1 108 ? -9.260 -28.134 -3.002 1.00 57.31 108 PHE A N 1
ATOM 841 C CA . PHE A 1 108 ? -8.494 -27.434 -4.049 1.00 57.31 108 PHE A CA 1
ATOM 842 C C . PHE A 1 108 ? -7.785 -28.381 -5.024 1.00 57.31 108 PHE A C 1
ATOM 844 O O . PHE A 1 108 ? -6.555 -28.447 -5.072 1.00 57.31 108 PHE A O 1
ATOM 851 N N . TRP A 1 109 ? -8.562 -29.089 -5.851 1.00 68.50 109 TRP A N 1
ATOM 852 C CA . TRP A 1 109 ? -8.032 -29.970 -6.905 1.00 68.50 109 TRP A CA 1
ATOM 853 C C . TRP A 1 109 ? -7.025 -29.259 -7.825 1.00 68.50 109 TRP A C 1
ATOM 855 O O . TRP A 1 109 ? -6.027 -29.860 -8.214 1.00 68.50 109 TRP A O 1
ATOM 865 N N . LEU A 1 110 ? -7.227 -27.965 -8.105 1.00 56.72 110 LEU A N 1
ATOM 866 C CA . LEU A 1 110 ? -6.336 -27.173 -8.956 1.00 56.72 110 LEU A CA 1
ATOM 867 C C . LEU A 1 110 ? -4.934 -26.992 -8.342 1.00 56.72 110 LEU A C 1
ATOM 869 O O . LEU A 1 110 ? -3.931 -27.208 -9.018 1.00 56.72 110 LEU A O 1
ATOM 873 N N . MET A 1 111 ? -4.841 -26.664 -7.048 1.00 56.06 111 MET A N 1
ATOM 874 C CA . MET A 1 111 ? -3.545 -26.547 -6.360 1.00 56.06 111 MET A CA 1
ATOM 875 C C . MET A 1 111 ? -2.849 -27.902 -6.241 1.00 56.06 111 MET A C 1
ATOM 877 O O . MET A 1 111 ? -1.627 -27.985 -6.359 1.00 56.06 111 MET A O 1
ATOM 881 N N . GLU A 1 112 ? -3.608 -28.981 -6.051 1.00 65.38 112 GLU A N 1
ATOM 882 C CA . GLU A 1 112 ? -3.046 -30.328 -6.013 1.00 65.38 112 GLU A CA 1
ATOM 883 C C . GLU A 1 112 ? -2.570 -30.797 -7.395 1.00 65.38 112 GLU A C 1
ATOM 885 O O . GLU A 1 112 ? -1.518 -31.432 -7.497 1.00 65.38 112 GLU A O 1
ATOM 890 N N . PHE A 1 113 ? -3.286 -30.419 -8.458 1.00 73.62 113 PHE A N 1
ATOM 891 C CA . PHE A 1 113 ? -2.857 -30.605 -9.839 1.00 73.62 113 PHE A CA 1
ATOM 892 C C . PHE A 1 113 ? -1.532 -29.885 -10.095 1.00 73.62 113 PHE A C 1
ATOM 894 O O . PHE A 1 113 ? -0.574 -30.540 -10.499 1.00 73.62 113 PHE A O 1
ATOM 901 N N . PHE A 1 114 ? -1.419 -28.591 -9.773 1.00 59.75 114 PHE A N 1
ATOM 902 C CA . PHE A 1 114 ? -0.162 -27.851 -9.935 1.00 59.75 114 PHE A CA 1
ATOM 903 C C . PHE A 1 114 ? 0.970 -28.433 -9.081 1.00 59.75 114 PHE A C 1
ATOM 905 O O . PHE A 1 114 ? 2.083 -28.618 -9.573 1.00 59.75 114 PHE A O 1
ATOM 912 N N . ARG A 1 115 ? 0.692 -28.803 -7.825 1.00 66.12 115 ARG A N 1
ATOM 913 C CA . ARG A 1 115 ? 1.684 -29.407 -6.925 1.00 66.12 115 ARG A CA 1
ATOM 914 C C . ARG A 1 115 ? 2.227 -30.731 -7.471 1.00 66.12 115 ARG A C 1
ATOM 916 O O . ARG A 1 115 ? 3.437 -30.946 -7.402 1.00 66.12 115 ARG A O 1
ATOM 923 N N . LYS A 1 116 ? 1.363 -31.595 -8.020 1.00 71.94 116 LYS A N 1
ATOM 924 C CA . LYS A 1 116 ? 1.749 -32.880 -8.633 1.00 71.94 116 LYS A CA 1
ATOM 925 C C . LYS A 1 116 ? 2.420 -32.694 -9.994 1.00 71.94 116 LYS A C 1
ATOM 927 O O . LYS A 1 116 ? 3.450 -33.316 -10.246 1.00 71.94 116 LYS A O 1
ATOM 932 N N . ALA A 1 117 ? 1.881 -31.822 -10.847 1.00 67.44 117 ALA A N 1
ATOM 933 C CA . ALA A 1 117 ? 2.424 -31.535 -12.175 1.00 67.44 117 ALA A CA 1
ATOM 934 C C . ALA A 1 117 ? 3.856 -30.984 -12.092 1.00 67.44 117 ALA A C 1
ATOM 936 O O . ALA A 1 117 ? 4.733 -31.422 -12.833 1.00 67.44 117 ALA A O 1
ATOM 937 N N . LEU A 1 118 ? 4.118 -30.100 -11.125 1.00 61.06 118 LEU A N 1
ATOM 938 C CA . LEU A 1 118 ? 5.435 -29.504 -10.889 1.00 61.06 118 LEU A CA 1
ATOM 939 C C . LEU A 1 118 ? 6.342 -30.342 -9.967 1.00 61.06 118 LEU A C 1
ATOM 941 O O . LEU A 1 118 ? 7.450 -29.915 -9.653 1.00 61.06 118 LEU A O 1
ATOM 945 N N . ARG A 1 119 ? 5.898 -31.526 -9.512 1.00 77.94 119 ARG A N 1
ATOM 946 C CA . ARG A 1 119 ? 6.621 -32.398 -8.557 1.00 77.94 119 ARG A CA 1
ATOM 947 C C . ARG A 1 119 ? 7.057 -31.691 -7.261 1.00 77.94 119 ARG A C 1
ATOM 949 O O . ARG A 1 119 ? 8.066 -32.051 -6.645 1.00 77.94 119 ARG A O 1
ATOM 956 N N . LEU A 1 120 ? 6.298 -30.682 -6.831 1.00 59.38 120 LEU A N 1
ATOM 957 C CA . LEU A 1 120 ? 6.562 -29.925 -5.601 1.00 59.38 120 LEU A CA 1
ATOM 958 C C . LEU A 1 120 ? 6.360 -30.786 -4.344 1.00 59.38 120 LEU A C 1
ATOM 960 O O . LEU A 1 120 ? 6.913 -30.491 -3.289 1.00 59.38 120 LEU A O 1
ATOM 964 N N . ASP A 1 121 ? 5.592 -31.870 -4.451 1.00 71.62 121 ASP A N 1
ATOM 965 C CA . ASP A 1 121 ? 5.469 -32.919 -3.440 1.00 71.62 121 ASP A CA 1
ATOM 966 C C . ASP A 1 121 ? 6.805 -33.629 -3.169 1.00 71.62 121 ASP A C 1
ATOM 968 O O . ASP A 1 121 ? 7.253 -33.647 -2.024 1.00 71.62 121 ASP A O 1
ATOM 972 N N . LYS A 1 122 ? 7.496 -34.106 -4.213 1.00 75.25 122 LYS A N 1
ATOM 973 C CA . LYS A 1 122 ? 8.823 -34.729 -4.076 1.00 75.25 122 LYS A CA 1
ATOM 974 C C . LYS A 1 122 ? 9.857 -33.759 -3.522 1.00 75.25 122 LYS A C 1
ATOM 976 O O . LYS A 1 122 ? 10.678 -34.154 -2.696 1.00 75.25 122 LYS A O 1
ATOM 981 N N . LEU A 1 123 ? 9.826 -32.504 -3.970 1.00 60.06 123 LEU A N 1
ATOM 982 C CA . LEU A 1 123 ? 10.730 -31.476 -3.462 1.00 60.06 123 LEU A CA 1
ATOM 983 C C . LEU A 1 123 ? 10.500 -31.232 -1.964 1.00 60.06 123 LEU A C 1
ATOM 985 O O . LEU A 1 123 ? 11.458 -31.252 -1.193 1.00 60.06 123 LEU A O 1
ATOM 989 N N . ASN A 1 124 ? 9.243 -31.086 -1.534 1.00 62.56 124 ASN A N 1
ATOM 990 C CA . ASN A 1 124 ? 8.905 -30.942 -0.117 1.00 62.56 124 ASN A CA 1
ATOM 991 C C . ASN A 1 124 ? 9.323 -32.159 0.714 1.00 62.56 124 ASN A C 1
ATOM 993 O O . ASN A 1 124 ? 9.832 -31.985 1.818 1.00 62.56 124 ASN A O 1
ATOM 997 N N . ASP A 1 125 ? 9.166 -33.379 0.199 1.00 72.62 125 ASP A N 1
ATOM 998 C CA . ASP A 1 125 ? 9.610 -34.590 0.896 1.00 72.62 125 ASP A CA 1
ATOM 999 C C . ASP A 1 125 ? 11.130 -34.614 1.092 1.00 72.62 125 ASP A C 1
ATOM 1001 O O . ASP A 1 125 ? 11.615 -34.984 2.164 1.00 72.62 125 ASP A O 1
ATOM 1005 N N . ILE A 1 126 ? 11.896 -34.187 0.084 1.00 70.69 126 ILE A N 1
ATOM 1006 C CA . ILE A 1 126 ? 13.357 -34.063 0.178 1.00 70.69 126 ILE A CA 1
ATOM 1007 C C . ILE A 1 126 ? 13.734 -32.984 1.199 1.00 70.69 126 ILE A C 1
ATOM 1009 O O . ILE A 1 126 ? 14.556 -33.245 2.079 1.00 70.69 126 ILE A O 1
ATOM 1013 N N . ILE A 1 127 ? 13.098 -31.809 1.138 1.00 61.59 127 ILE A N 1
ATOM 1014 C CA . ILE A 1 127 ? 13.314 -30.712 2.093 1.00 61.59 127 ILE A CA 1
ATOM 1015 C C . ILE A 1 127 ? 13.001 -31.172 3.521 1.00 61.59 127 ILE A C 1
ATOM 1017 O O . ILE A 1 127 ? 13.781 -30.912 4.434 1.00 61.59 127 ILE A O 1
ATOM 1021 N N . ASN A 1 128 ? 11.897 -31.887 3.735 1.00 66.44 128 ASN A N 1
ATOM 1022 C CA . ASN A 1 128 ? 11.492 -32.367 5.055 1.00 66.44 128 ASN A CA 1
ATOM 1023 C C . ASN A 1 128 ? 12.423 -33.461 5.589 1.00 66.44 128 ASN A C 1
ATOM 1025 O O . ASN A 1 128 ? 12.779 -33.429 6.769 1.00 66.44 128 ASN A O 1
ATOM 1029 N N . LYS A 1 129 ? 12.881 -34.387 4.735 1.00 75.62 129 LYS A N 1
ATOM 1030 C CA . LYS A 1 129 ? 13.917 -35.371 5.098 1.00 75.62 129 LYS A CA 1
ATOM 1031 C C . LYS A 1 129 ? 15.214 -34.686 5.511 1.00 75.62 129 LYS A C 1
ATOM 1033 O O . LYS A 1 129 ? 15.812 -35.058 6.518 1.00 75.62 129 LYS A O 1
ATOM 1038 N N . GLU A 1 130 ? 15.619 -33.659 4.776 1.00 72.56 130 GLU A N 1
ATOM 1039 C CA . GLU A 1 130 ? 16.827 -32.896 5.070 1.00 72.56 130 GLU A CA 1
ATOM 1040 C C . GLU A 1 130 ? 16.675 -32.059 6.355 1.00 72.56 130 GLU A C 1
ATOM 1042 O O . GLU A 1 130 ? 17.568 -32.070 7.201 1.00 72.56 130 GLU A O 1
ATOM 1047 N N . LYS A 1 131 ? 15.520 -31.415 6.582 1.00 66.88 131 LYS A N 1
ATOM 1048 C CA . LYS A 1 131 ? 15.187 -30.744 7.854 1.00 66.88 131 LYS A CA 1
ATOM 1049 C C . LYS A 1 131 ? 15.226 -31.724 9.030 1.00 66.88 131 LYS A C 1
ATOM 1051 O O . LYS A 1 131 ? 15.829 -31.413 10.053 1.00 66.88 131 LYS A O 1
ATOM 1056 N N . SER A 1 132 ? 14.631 -32.909 8.885 1.00 72.12 132 SER A N 1
ATOM 1057 C CA . SER A 1 132 ? 14.646 -33.967 9.906 1.00 72.12 132 SER A CA 1
ATOM 1058 C C . SER A 1 132 ? 16.071 -34.437 10.212 1.00 72.12 132 SER A C 1
ATOM 1060 O O . SER A 1 132 ? 16.462 -34.506 11.375 1.00 72.12 132 SER A O 1
ATOM 1062 N N . LYS A 1 133 ? 16.893 -34.660 9.178 1.00 79.31 133 LYS A N 1
ATOM 1063 C CA . LYS A 1 133 ? 18.317 -34.992 9.324 1.00 79.31 133 LYS A CA 1
ATOM 1064 C C . LYS A 1 133 ? 19.082 -33.906 10.088 1.00 79.31 133 LYS A C 1
ATOM 1066 O O . LYS A 1 133 ? 19.863 -34.241 10.971 1.00 79.31 133 LYS A O 1
ATOM 1071 N N . ARG A 1 134 ? 18.821 -32.627 9.789 1.00 71.56 134 ARG A N 1
ATOM 1072 C CA . ARG A 1 134 ? 19.462 -31.459 10.425 1.00 71.56 134 ARG A CA 1
ATOM 1073 C C . ARG A 1 134 ? 19.000 -31.188 11.858 1.00 71.56 134 ARG A C 1
ATOM 1075 O O . ARG A 1 134 ? 19.733 -30.543 12.598 1.00 71.56 134 ARG A O 1
ATOM 1082 N N . ARG A 1 135 ? 17.805 -31.651 12.243 1.00 67.94 135 ARG A N 1
ATOM 1083 C CA . ARG A 1 135 ? 17.281 -31.547 13.618 1.00 67.94 135 ARG A CA 1
ATOM 1084 C C . ARG A 1 135 ? 17.928 -32.540 14.585 1.00 67.94 135 ARG A C 1
ATOM 1086 O O . ARG A 1 135 ? 17.817 -32.340 15.788 1.00 67.94 135 ARG A O 1
ATOM 1093 N N . LYS A 1 136 ? 18.596 -33.591 14.093 1.00 76.38 136 LYS A N 1
ATOM 1094 C CA . LYS A 1 136 ? 19.279 -34.555 14.965 1.00 76.38 136 LYS A CA 1
ATOM 1095 C C . LYS A 1 136 ? 20.435 -33.858 15.701 1.00 76.38 136 LYS A C 1
ATOM 1097 O O . LYS A 1 136 ? 21.266 -33.249 15.029 1.00 76.38 136 LYS A O 1
ATOM 1102 N N . PRO A 1 137 ? 20.550 -33.976 17.036 1.00 70.00 137 PRO A N 1
ATOM 1103 C CA . PRO A 1 137 ? 21.614 -33.321 17.807 1.00 70.00 137 PRO A CA 1
ATOM 1104 C C . PRO A 1 137 ? 23.022 -33.793 17.408 1.00 70.00 137 PRO A C 1
ATOM 1106 O O . PRO A 1 137 ? 23.991 -33.055 17.545 1.00 70.00 137 PRO A O 1
ATOM 1109 N N . THR A 1 138 ? 23.130 -34.989 16.825 1.00 78.44 138 THR A N 1
ATOM 1110 C CA . THR A 1 138 ? 24.374 -35.557 16.284 1.00 78.44 138 THR A CA 1
ATOM 1111 C C . THR A 1 138 ? 24.763 -35.016 14.903 1.00 78.44 138 THR A C 1
ATOM 1113 O O . THR A 1 138 ? 25.836 -35.340 14.393 1.00 78.44 138 THR A O 1
ATOM 1116 N N . TYR A 1 139 ? 23.913 -34.211 14.257 1.00 76.31 139 TYR A N 1
ATOM 1117 C CA . TYR A 1 139 ? 24.195 -33.669 12.934 1.00 76.31 139 TYR A CA 1
ATOM 1118 C C . TYR A 1 139 ? 25.161 -32.480 13.019 1.00 76.31 139 TYR A C 1
ATOM 1120 O O . TYR A 1 139 ? 24.782 -31.350 13.330 1.00 76.31 139 TYR A O 1
ATOM 1128 N N . ILE A 1 140 ? 26.423 -32.728 12.674 1.00 74.12 140 ILE A N 1
ATOM 1129 C CA . ILE A 1 140 ? 27.451 -31.694 12.536 1.00 74.12 140 ILE A CA 1
ATOM 1130 C C . ILE A 1 140 ? 27.488 -31.251 11.069 1.00 74.12 140 ILE A C 1
ATOM 1132 O O . ILE A 1 140 ? 27.821 -32.031 10.175 1.00 74.12 140 ILE A O 1
ATOM 1136 N N . HIS A 1 141 ? 27.125 -29.993 10.796 1.00 65.19 141 HIS A N 1
ATOM 1137 C CA . HIS A 1 141 ? 27.216 -29.446 9.441 1.00 65.19 141 HIS A CA 1
ATOM 1138 C C . HIS A 1 141 ? 28.696 -29.312 9.057 1.00 65.19 141 HIS A C 1
ATOM 1140 O O . HIS A 1 141 ? 29.451 -28.644 9.757 1.00 65.19 141 HIS A O 1
ATOM 1146 N N . ARG A 1 142 ? 29.105 -29.896 7.922 1.00 72.81 142 ARG A N 1
ATOM 1147 C CA . ARG A 1 142 ? 30.506 -29.890 7.439 1.00 72.81 142 ARG A CA 1
ATOM 1148 C C . ARG A 1 142 ? 31.088 -28.480 7.231 1.00 72.81 142 ARG A C 1
ATOM 1150 O O . ARG A 1 142 ? 32.297 -28.319 7.148 1.00 72.81 142 ARG A O 1
ATOM 1157 N N . PHE A 1 143 ? 30.216 -27.476 7.170 1.00 65.88 143 PHE A N 1
ATOM 1158 C CA . PHE A 1 143 ? 30.544 -26.062 7.008 1.00 65.88 143 PHE A CA 1
ATOM 1159 C C . PHE A 1 143 ? 29.760 -25.229 8.042 1.00 65.88 143 PHE A C 1
ATOM 1161 O O . PHE A 1 143 ? 28.542 -25.088 7.894 1.00 65.88 143 PHE A O 1
ATOM 1168 N N . PRO A 1 144 ? 30.397 -24.701 9.102 1.00 56.31 144 PRO A N 1
ATOM 1169 C CA . PRO A 1 144 ? 29.699 -24.038 10.208 1.00 56.31 144 PRO A CA 1
ATOM 1170 C C . PRO A 1 144 ? 28.985 -22.743 9.787 1.00 56.31 144 PRO A C 1
ATOM 1172 O O . PRO A 1 144 ? 27.884 -22.479 10.265 1.00 56.31 144 PRO A O 1
ATOM 1175 N N . TYR A 1 145 ? 29.523 -21.998 8.816 1.00 54.03 145 TYR A N 1
ATOM 1176 C CA . TYR A 1 145 ? 28.891 -20.783 8.276 1.00 54.03 145 TYR A CA 1
ATOM 1177 C C . TYR A 1 145 ? 27.530 -21.048 7.613 1.00 54.03 145 TYR A C 1
ATOM 1179 O O . TYR A 1 145 ? 26.599 -20.252 7.727 1.00 54.03 145 TYR A O 1
ATOM 1187 N N . THR A 1 146 ? 27.351 -22.219 7.000 1.00 51.91 146 THR A N 1
ATOM 1188 C CA . THR A 1 146 ? 26.075 -22.613 6.386 1.00 51.91 146 THR A CA 1
ATOM 1189 C C . THR A 1 146 ? 25.001 -22.928 7.435 1.00 51.91 146 THR A C 1
ATOM 1191 O O . THR A 1 146 ? 23.814 -22.877 7.129 1.00 51.91 146 THR A O 1
ATOM 1194 N N . ARG A 1 147 ? 25.377 -23.221 8.692 1.00 50.28 147 ARG A N 1
ATOM 1195 C CA . ARG A 1 147 ? 24.423 -23.454 9.793 1.00 50.28 147 ARG A CA 1
ATOM 1196 C C . ARG A 1 147 ? 23.613 -22.194 10.107 1.00 50.28 147 ARG A C 1
ATOM 1198 O O . ARG A 1 147 ? 22.417 -22.308 10.363 1.00 50.28 147 ARG A O 1
ATOM 1205 N N . ALA A 1 148 ? 24.245 -21.019 10.056 1.00 53.72 148 ALA A N 1
ATOM 1206 C CA . ALA A 1 148 ? 23.573 -19.735 10.245 1.00 53.72 148 ALA A CA 1
ATOM 1207 C C . ALA A 1 148 ? 22.609 -19.432 9.085 1.00 53.72 148 ALA A C 1
ATOM 1209 O O . ALA A 1 148 ? 21.459 -19.085 9.327 1.00 53.72 148 ALA A O 1
ATOM 1210 N N . MET A 1 149 ? 23.037 -19.677 7.840 1.00 47.38 149 MET A N 1
ATOM 1211 C CA . MET A 1 149 ? 22.208 -19.470 6.643 1.00 47.38 149 MET A CA 1
ATOM 1212 C C . MET A 1 149 ? 21.036 -20.447 6.508 1.00 47.38 149 MET A C 1
ATOM 1214 O O . MET A 1 149 ? 20.032 -20.103 5.898 1.00 47.38 149 MET A O 1
ATOM 1218 N N . VAL A 1 150 ? 21.153 -21.673 7.033 1.00 50.56 150 VAL A N 1
ATOM 1219 C CA . VAL A 1 150 ? 20.097 -22.696 6.911 1.00 50.56 150 VAL A CA 1
ATOM 1220 C C . VAL A 1 150 ? 19.084 -22.641 8.056 1.00 50.56 150 VAL A C 1
ATOM 1222 O O . VAL A 1 150 ? 17.954 -23.097 7.890 1.00 50.56 150 VAL A O 1
ATOM 1225 N N . LYS A 1 151 ? 19.440 -22.075 9.218 1.00 51.38 151 LYS A N 1
ATOM 1226 C CA . LYS A 1 151 ? 18.476 -21.897 10.318 1.00 51.38 151 LYS A CA 1
ATOM 1227 C C . LYS A 1 151 ? 17.278 -21.044 9.893 1.00 51.38 151 LYS A C 1
ATOM 1229 O O . LYS A 1 151 ? 16.154 -21.347 10.280 1.00 51.38 151 LYS A O 1
ATOM 1234 N N . THR A 1 152 ? 17.503 -20.041 9.053 1.00 52.12 152 THR A N 1
ATOM 1235 C CA . THR A 1 152 ? 16.456 -19.268 8.390 1.00 52.12 152 THR A CA 1
ATOM 1236 C C . THR A 1 152 ? 16.197 -19.898 7.021 1.00 52.12 152 THR A C 1
ATOM 1238 O O . THR A 1 152 ? 16.867 -19.579 6.046 1.00 52.12 152 THR A O 1
ATOM 1241 N N . GLY A 1 153 ? 15.250 -20.842 6.926 1.00 53.12 153 GLY A N 1
ATOM 1242 C CA . GLY A 1 153 ? 14.986 -21.596 5.683 1.00 53.12 153 GLY A CA 1
ATOM 1243 C C . GLY A 1 153 ? 14.854 -20.720 4.424 1.00 53.12 153 GLY A C 1
ATOM 1244 O O . GLY A 1 153 ? 15.303 -21.110 3.352 1.00 53.12 153 GLY A O 1
ATOM 1245 N N . MET A 1 154 ? 14.352 -19.493 4.584 1.00 51.59 154 MET A N 1
ATOM 1246 C CA . MET A 1 154 ? 14.268 -18.471 3.541 1.00 51.59 154 MET A CA 1
ATOM 1247 C C . MET A 1 154 ? 15.633 -17.974 3.032 1.00 51.59 154 MET A C 1
ATOM 1249 O O . MET A 1 154 ? 15.816 -17.841 1.827 1.00 51.59 154 MET A O 1
ATOM 1253 N N . SER A 1 155 ? 16.615 -17.736 3.910 1.00 53.12 155 SER A N 1
ATOM 1254 C CA . SER A 1 155 ? 17.953 -17.275 3.506 1.00 53.12 155 SER A CA 1
ATOM 1255 C C . SER A 1 155 ? 18.683 -18.338 2.687 1.00 53.12 155 SER A C 1
ATOM 1257 O O . SER A 1 155 ? 19.378 -18.012 1.728 1.00 53.12 155 SER A O 1
ATOM 1259 N N . PHE A 1 156 ? 18.488 -19.614 3.025 1.00 56.53 156 PHE A N 1
ATOM 1260 C CA . PHE A 1 156 ? 19.007 -20.730 2.242 1.00 56.53 156 PHE A CA 1
ATOM 1261 C C . PHE A 1 156 ? 18.323 -20.852 0.875 1.00 56.53 156 PHE A C 1
ATOM 1263 O O . PHE A 1 156 ? 19.015 -21.053 -0.121 1.00 56.53 156 PHE A O 1
ATOM 1270 N N . GLU A 1 157 ? 16.997 -20.705 0.809 1.00 51.72 157 GLU A N 1
ATOM 1271 C CA . GLU A 1 157 ? 16.243 -20.722 -0.453 1.00 51.72 157 GLU A CA 1
ATOM 1272 C C . GLU A 1 157 ? 16.672 -19.568 -1.378 1.00 51.72 157 GLU A C 1
ATOM 1274 O O . GLU A 1 157 ? 17.022 -19.817 -2.532 1.00 51.72 157 GLU A O 1
ATOM 1279 N N . LEU A 1 158 ? 16.753 -18.334 -0.864 1.00 51.19 158 LEU A N 1
ATOM 1280 C CA . LEU A 1 158 ? 17.199 -17.153 -1.618 1.00 51.19 158 LEU A CA 1
ATOM 1281 C C . LEU A 1 158 ? 18.658 -17.263 -2.068 1.00 51.19 158 LEU A C 1
ATOM 1283 O O . LEU A 1 158 ? 18.965 -16.976 -3.221 1.00 51.19 158 LEU A O 1
ATOM 1287 N N . PHE A 1 159 ? 19.558 -17.725 -1.200 1.00 60.03 159 PHE A N 1
ATOM 1288 C CA . PHE A 1 159 ? 20.962 -17.910 -1.563 1.00 60.03 159 PHE A CA 1
ATOM 1289 C C . PHE A 1 159 ? 21.160 -19.028 -2.588 1.00 60.03 159 PHE A C 1
ATOM 1291 O O . PHE A 1 159 ? 21.945 -18.874 -3.519 1.00 60.03 159 PHE A O 1
ATOM 1298 N N . THR A 1 160 ? 20.441 -20.145 -2.447 1.00 52.00 160 THR A N 1
ATOM 1299 C CA . THR A 1 160 ? 20.502 -21.249 -3.415 1.00 52.00 160 THR A CA 1
ATOM 1300 C C . THR A 1 160 ? 19.953 -20.798 -4.763 1.00 52.00 160 THR A C 1
ATOM 1302 O O . THR A 1 160 ? 20.565 -21.080 -5.789 1.00 52.00 160 THR A O 1
ATOM 1305 N N . PHE A 1 161 ? 18.851 -20.042 -4.771 1.00 53.19 161 PHE A N 1
ATOM 1306 C CA . PHE A 1 161 ? 18.341 -19.406 -5.981 1.00 53.19 161 PHE A CA 1
ATOM 1307 C C . PHE A 1 161 ? 19.394 -18.489 -6.618 1.00 53.19 161 PHE A C 1
ATOM 1309 O O . PHE A 1 161 ? 19.663 -18.613 -7.810 1.00 53.19 161 PHE A O 1
ATOM 1316 N N . PHE A 1 162 ? 20.037 -17.623 -5.827 1.00 54.31 162 PHE A N 1
ATOM 1317 C CA . PHE A 1 162 ? 21.065 -16.704 -6.317 1.00 54.31 162 PHE A CA 1
ATOM 1318 C C . PHE A 1 162 ? 22.281 -17.452 -6.876 1.00 54.31 162 PHE A C 1
ATOM 1320 O O . PHE A 1 162 ? 22.770 -17.108 -7.943 1.00 54.31 162 PHE A O 1
ATOM 1327 N N . LEU A 1 163 ? 22.729 -18.526 -6.217 1.00 53.59 163 LEU A N 1
ATOM 1328 C CA . LEU A 1 163 ? 23.794 -19.398 -6.716 1.00 53.59 163 LEU A CA 1
ATOM 1329 C C . LEU A 1 163 ? 23.419 -20.082 -8.032 1.00 53.59 163 LEU A C 1
ATOM 1331 O O . LEU A 1 163 ? 24.249 -20.146 -8.935 1.00 53.59 163 LEU A O 1
ATOM 1335 N N . VAL A 1 164 ? 22.190 -20.589 -8.157 1.00 50.12 164 VAL A N 1
ATOM 1336 C CA . VAL A 1 164 ? 21.697 -21.205 -9.398 1.00 50.12 164 VAL A CA 1
ATOM 1337 C C . VAL A 1 164 ? 21.614 -20.164 -10.515 1.00 50.12 164 VAL A C 1
ATOM 1339 O O . VAL A 1 164 ? 22.055 -20.444 -11.627 1.00 50.12 164 VAL A O 1
ATOM 1342 N N . ALA A 1 165 ? 21.132 -18.955 -10.218 1.00 45.31 165 ALA A N 1
ATOM 1343 C CA . ALA A 1 165 ? 21.094 -17.844 -11.163 1.00 45.31 165 ALA A CA 1
ATOM 1344 C C . ALA A 1 165 ? 22.509 -17.415 -11.591 1.00 45.31 165 ALA A C 1
ATOM 1346 O O . ALA A 1 165 ? 22.782 -17.337 -12.786 1.00 45.31 165 ALA A O 1
ATOM 1347 N N . CYS A 1 166 ? 23.439 -17.228 -10.648 1.00 52.81 166 CYS A N 1
ATOM 1348 C CA . CYS A 1 166 ? 24.844 -16.934 -10.932 1.00 52.81 166 CYS A CA 1
ATOM 1349 C C . CYS A 1 166 ? 25.499 -18.038 -11.768 1.00 52.81 166 CYS A C 1
ATOM 1351 O O . CYS A 1 166 ? 26.197 -17.731 -12.726 1.00 52.81 166 CYS A O 1
ATOM 1353 N N . ASN A 1 167 ? 25.257 -19.314 -11.453 1.00 48.66 167 ASN A N 1
ATOM 1354 C CA . ASN A 1 167 ? 25.774 -20.432 -12.239 1.00 48.66 167 ASN A CA 1
ATOM 1355 C C . ASN A 1 167 ? 25.188 -20.445 -13.661 1.00 48.66 167 ASN A C 1
ATOM 1357 O O . ASN A 1 167 ? 25.915 -20.686 -14.621 1.00 48.66 167 ASN A O 1
ATOM 1361 N N . GLY A 1 168 ? 23.898 -20.132 -13.813 1.00 46.69 168 GLY A N 1
ATOM 1362 C CA . GLY A 1 168 ? 23.255 -19.957 -15.117 1.00 46.69 168 GLY A CA 1
ATOM 1363 C C . GLY A 1 168 ? 23.877 -18.817 -15.927 1.00 46.69 168 GLY A C 1
ATOM 1364 O O . GLY A 1 168 ? 24.200 -19.012 -17.096 1.00 46.69 168 GLY A O 1
ATOM 1365 N N . VAL A 1 169 ? 24.132 -17.666 -15.294 1.00 45.28 169 VAL A N 1
ATOM 1366 C CA . VAL A 1 169 ? 24.819 -16.519 -15.912 1.00 45.28 169 VAL A CA 1
ATOM 1367 C C . VAL A 1 169 ? 26.246 -16.888 -16.319 1.00 45.28 169 VAL A C 1
ATOM 1369 O O . VAL A 1 169 ? 26.620 -16.665 -17.463 1.00 45.28 169 VAL A O 1
ATOM 1372 N N . LEU A 1 170 ? 27.030 -17.506 -15.431 1.00 50.00 170 LEU A N 1
ATOM 1373 C CA . LEU A 1 170 ? 28.404 -17.931 -15.725 1.00 50.00 170 LEU A CA 1
ATOM 1374 C C . LEU A 1 170 ? 28.458 -18.971 -16.849 1.00 50.00 170 LEU A C 1
ATOM 1376 O O . LEU A 1 170 ? 29.319 -18.886 -17.720 1.00 50.00 170 LEU A O 1
ATOM 1380 N N . THR A 1 171 ? 27.511 -19.910 -16.873 1.00 46.12 171 THR A N 1
ATOM 1381 C CA . THR A 1 171 ? 27.380 -20.892 -17.958 1.00 46.12 171 THR A CA 1
ATOM 1382 C C . THR A 1 171 ? 27.023 -20.202 -19.277 1.00 46.12 171 THR A C 1
ATOM 1384 O O . THR A 1 171 ? 27.608 -20.521 -20.307 1.00 46.12 171 THR A O 1
ATOM 1387 N N . GLY A 1 172 ? 26.117 -19.218 -19.258 1.00 44.25 172 GLY A N 1
ATOM 1388 C CA . GLY A 1 172 ? 25.777 -18.404 -20.428 1.00 44.25 172 GLY A CA 1
ATOM 1389 C C . GLY A 1 172 ? 26.972 -17.608 -20.961 1.00 44.25 172 GLY A C 1
ATOM 1390 O O . GLY A 1 172 ? 27.247 -17.648 -22.158 1.00 44.25 172 GLY A O 1
ATOM 1391 N N . VAL A 1 173 ? 27.740 -16.968 -20.071 1.00 50.19 173 VAL A N 1
ATOM 1392 C CA . VAL A 1 173 ? 28.998 -16.280 -20.409 1.00 50.19 173 VAL A CA 1
ATOM 1393 C C . VAL A 1 173 ? 30.000 -17.253 -21.023 1.00 50.19 173 VAL A C 1
ATOM 1395 O O . VAL A 1 173 ? 30.586 -16.945 -22.054 1.00 50.19 173 VAL A O 1
ATOM 1398 N N . GLN A 1 174 ? 30.177 -18.439 -20.436 1.00 48.12 174 GLN A N 1
ATOM 1399 C CA . GLN A 1 174 ? 31.097 -19.451 -20.951 1.00 48.12 174 GLN A CA 1
ATOM 1400 C C . GLN A 1 174 ? 30.677 -19.951 -22.340 1.00 48.12 174 GLN A C 1
ATOM 1402 O O . GLN A 1 174 ? 31.522 -20.076 -23.221 1.00 48.12 174 GLN A O 1
ATOM 1407 N N . ILE A 1 175 ? 29.383 -20.201 -22.565 1.00 49.88 175 ILE A N 1
ATOM 1408 C CA . ILE A 1 175 ? 28.856 -20.606 -23.877 1.00 49.88 175 ILE A CA 1
ATOM 1409 C C . ILE A 1 175 ? 29.068 -19.491 -24.909 1.00 49.88 175 ILE A C 1
ATOM 1411 O O . ILE A 1 175 ? 29.526 -19.771 -26.016 1.00 49.88 175 ILE A O 1
ATOM 1415 N N . SER A 1 176 ? 28.802 -18.235 -24.539 1.00 43.94 176 SER A N 1
ATOM 1416 C CA . SER A 1 176 ? 29.001 -17.072 -25.411 1.00 43.94 176 SER A CA 1
ATOM 1417 C C . SER A 1 176 ? 30.480 -16.855 -25.749 1.00 43.94 176 SER A C 1
ATOM 1419 O O . SER A 1 176 ? 30.826 -16.657 -26.911 1.00 43.94 176 SER A O 1
ATOM 1421 N N . ALA A 1 177 ? 31.368 -16.969 -24.758 1.00 48.56 177 ALA A N 1
ATOM 1422 C CA . ALA A 1 177 ? 32.812 -16.827 -24.931 1.00 48.56 177 ALA A CA 1
ATOM 1423 C C . ALA A 1 177 ? 33.414 -17.971 -25.767 1.00 48.56 177 ALA A C 1
ATOM 1425 O O . ALA A 1 177 ? 34.308 -17.749 -26.578 1.00 48.56 177 ALA A O 1
ATOM 1426 N N . CYS A 1 178 ? 32.902 -19.198 -25.629 1.00 46.50 178 CYS A N 1
ATOM 1427 C CA . CYS A 1 178 ? 33.311 -20.320 -26.476 1.00 46.50 178 CYS A CA 1
ATOM 1428 C C . CYS A 1 178 ? 32.760 -20.229 -27.913 1.00 46.50 178 CYS A C 1
ATOM 1430 O O . CYS A 1 178 ? 33.306 -20.874 -28.808 1.00 46.50 178 CYS A O 1
ATOM 1432 N N . GLY A 1 179 ? 31.712 -19.432 -28.153 1.00 45.88 179 GLY A N 1
ATOM 1433 C CA . GLY A 1 179 ? 31.123 -19.212 -29.477 1.00 45.88 179 GLY A CA 1
ATOM 1434 C C . GLY A 1 179 ? 31.944 -18.303 -30.401 1.00 45.88 179 GLY A C 1
ATOM 1435 O O . GLY A 1 179 ? 31.808 -18.401 -31.618 1.00 45.88 179 GLY A O 1
ATOM 1436 N N . GLN A 1 180 ? 32.838 -17.473 -29.856 1.00 44.06 180 GLN A N 1
ATOM 1437 C CA . GLN A 1 180 ? 33.623 -16.492 -30.624 1.00 44.06 180 GLN A CA 1
ATOM 1438 C C . GLN A 1 180 ? 34.933 -17.044 -31.227 1.00 44.06 180 GLN A C 1
ATOM 1440 O O . GLN A 1 180 ? 35.695 -16.309 -31.847 1.00 44.06 180 GLN A O 1
ATOM 1445 N N . GLY A 1 181 ? 35.198 -18.350 -31.103 1.00 43.59 181 GLY A N 1
ATOM 1446 C CA . GLY A 1 181 ? 36.445 -18.979 -31.561 1.00 43.59 181 GLY A CA 1
ATOM 1447 C C . GLY A 1 181 ? 36.478 -19.510 -33.003 1.00 43.59 181 GLY A C 1
ATOM 1448 O O . GLY A 1 181 ? 37.469 -20.133 -33.371 1.00 43.59 181 GLY A O 1
ATOM 1449 N N . TYR A 1 182 ? 35.440 -19.321 -33.826 1.00 41.00 182 TYR A N 1
ATOM 1450 C CA . TYR A 1 182 ? 35.399 -19.859 -35.201 1.00 41.00 182 TYR A CA 1
ATOM 1451 C C . TYR A 1 182 ? 35.478 -18.766 -36.272 1.00 41.00 182 TYR A C 1
ATOM 1453 O O . TYR A 1 182 ? 34.600 -18.614 -37.117 1.00 41.00 182 TYR A O 1
ATOM 1461 N N . GLY A 1 183 ? 36.586 -18.030 -36.247 1.00 44.59 183 GLY A N 1
ATOM 1462 C CA . GLY A 1 183 ? 37.059 -17.199 -37.351 1.00 44.59 183 GLY A CA 1
ATOM 1463 C C . GLY A 1 183 ? 38.031 -17.949 -38.266 1.00 44.59 183 GLY A C 1
ATOM 1464 O O . GLY A 1 183 ? 39.123 -17.460 -38.506 1.00 44.59 183 GLY A O 1
ATOM 1465 N N . GLU A 1 184 ? 37.669 -19.135 -38.764 1.00 44.47 184 GLU A N 1
ATOM 1466 C CA . GLU A 1 184 ? 38.311 -19.720 -39.951 1.00 44.47 184 GLU A CA 1
ATOM 1467 C C . GLU A 1 184 ? 37.268 -20.457 -40.809 1.00 44.47 184 GLU A C 1
ATOM 1469 O O . GLU A 1 184 ? 36.551 -21.328 -40.300 1.00 44.47 184 GLU A O 1
ATOM 1474 N N . PRO A 1 185 ? 37.176 -20.166 -42.120 1.00 47.81 185 PRO A N 1
ATOM 1475 C CA . PRO A 1 185 ? 36.298 -20.890 -43.023 1.00 47.81 185 PRO A CA 1
ATOM 1476 C C . PRO A 1 185 ? 36.921 -22.255 -43.348 1.00 47.81 185 PRO A C 1
ATOM 1478 O O . PRO A 1 185 ? 37.763 -22.371 -44.236 1.00 47.81 185 PRO A O 1
ATOM 1481 N N . LYS A 1 186 ? 36.503 -23.317 -42.649 1.00 37.50 186 LYS A N 1
ATOM 1482 C CA . LYS A 1 186 ? 36.748 -24.698 -43.100 1.00 37.50 186 LYS A CA 1
ATOM 1483 C C . LYS A 1 186 ? 35.568 -25.218 -43.932 1.00 37.50 186 LYS A C 1
ATOM 1485 O O . LYS A 1 186 ? 34.417 -24.907 -43.623 1.00 37.50 186 LYS A O 1
ATOM 1490 N N . PRO A 1 187 ? 35.843 -25.983 -45.005 1.00 47.31 187 PRO A N 1
ATOM 1491 C CA . PRO A 1 187 ? 34.852 -26.359 -46.002 1.00 47.31 187 PRO A CA 1
ATOM 1492 C C . PRO A 1 187 ? 33.795 -27.304 -45.425 1.00 47.31 187 PRO A C 1
ATOM 1494 O O . PRO A 1 187 ? 34.065 -28.089 -44.517 1.00 47.31 187 PRO A O 1
ATOM 1497 N N . GLN A 1 188 ? 32.590 -27.190 -45.991 1.00 45.31 188 GLN A N 1
ATOM 1498 C CA . GLN A 1 188 ? 31.376 -27.957 -45.708 1.00 45.31 188 GLN A CA 1
ATOM 1499 C C . GLN A 1 188 ? 31.633 -29.364 -45.153 1.00 45.31 188 GLN A C 1
ATOM 1501 O O . GLN A 1 188 ? 32.037 -30.274 -45.874 1.00 45.31 188 GLN A O 1
ATOM 1506 N N . MET A 1 189 ? 31.278 -29.563 -43.884 1.00 33.56 189 MET A N 1
ATOM 1507 C CA . MET A 1 189 ? 31.113 -30.889 -43.303 1.00 33.56 189 MET A CA 1
ATOM 1508 C C . MET A 1 189 ? 29.739 -30.968 -42.625 1.00 33.56 189 MET A C 1
ATOM 1510 O O . MET A 1 189 ? 29.328 -30.081 -41.878 1.00 33.56 189 MET A O 1
ATOM 1514 N N . SER A 1 190 ? 28.986 -32.004 -42.989 1.00 42.25 190 SER A N 1
ATOM 1515 C CA . SER A 1 190 ? 27.543 -32.155 -42.793 1.00 42.25 190 SER A CA 1
ATOM 1516 C C . SER A 1 190 ? 27.071 -32.010 -41.339 1.00 42.25 190 SER A C 1
ATOM 1518 O O . SER A 1 190 ? 27.489 -32.760 -40.453 1.00 42.25 190 SER A O 1
ATOM 1520 N N . ARG A 1 191 ? 26.093 -31.117 -41.133 1.00 43.12 191 ARG A N 1
ATOM 1521 C CA . ARG A 1 191 ? 25.284 -30.950 -39.913 1.00 43.12 191 ARG A CA 1
ATOM 1522 C C . ARG A 1 191 ? 24.377 -32.171 -39.652 1.00 43.12 191 ARG A C 1
ATOM 1524 O O . ARG A 1 191 ? 23.173 -32.085 -39.863 1.00 43.12 191 ARG A O 1
ATOM 1531 N N . SER A 1 192 ? 24.916 -33.304 -39.189 1.00 40.72 192 SER A N 1
ATOM 1532 C CA . SER A 1 192 ? 24.081 -34.448 -38.747 1.00 40.72 192 SER A CA 1
ATOM 1533 C C . SER A 1 192 ? 24.325 -34.957 -37.322 1.00 40.72 192 SER A C 1
ATOM 1535 O O . SER A 1 192 ? 23.621 -35.861 -36.886 1.00 40.72 192 SER A O 1
ATOM 1537 N N . LYS A 1 193 ? 25.253 -34.379 -36.542 1.00 37.59 193 LYS A N 1
ATOM 1538 C CA . LYS A 1 193 ? 25.584 -34.910 -35.198 1.00 37.59 193 LYS A CA 1
ATOM 1539 C C . LYS A 1 193 ? 25.256 -34.017 -34.001 1.00 37.59 193 LYS A C 1
ATOM 1541 O O . LYS A 1 193 ? 25.299 -34.500 -32.876 1.00 37.59 193 LYS A O 1
ATOM 1546 N N . THR A 1 194 ? 24.816 -32.778 -34.206 1.00 38.06 194 THR A N 1
ATOM 1547 C CA . THR A 1 194 ? 24.381 -31.899 -33.100 1.00 38.06 194 THR A CA 1
ATOM 1548 C C . THR A 1 194 ? 22.917 -32.115 -32.689 1.00 38.06 194 THR A C 1
ATOM 1550 O O . THR A 1 194 ? 22.517 -31.695 -31.611 1.00 38.06 194 THR A O 1
ATOM 1553 N N . ALA A 1 195 ? 22.130 -32.845 -33.490 1.00 39.09 195 ALA A N 1
ATOM 1554 C CA . ALA A 1 195 ? 20.732 -33.181 -33.192 1.00 39.09 195 ALA A CA 1
ATOM 1555 C C . ALA A 1 195 ? 20.558 -34.365 -32.213 1.00 39.09 195 ALA A C 1
ATOM 1557 O O . ALA A 1 195 ? 19.440 -34.662 -31.804 1.00 39.09 195 ALA A O 1
ATOM 1558 N N . MET A 1 196 ? 21.642 -35.043 -31.814 1.00 34.56 196 MET A N 1
ATOM 1559 C CA . MET A 1 196 ? 21.563 -36.275 -31.011 1.00 34.56 196 MET A CA 1
ATOM 1560 C C . MET A 1 196 ? 21.741 -36.055 -29.497 1.00 34.56 196 MET A C 1
ATOM 1562 O O . MET A 1 196 ? 21.467 -36.961 -28.719 1.00 34.56 196 MET A O 1
ATOM 1566 N N . LEU A 1 197 ? 22.151 -34.857 -29.058 1.00 32.88 197 LEU A N 1
ATOM 1567 C CA . LEU A 1 197 ? 22.415 -34.549 -27.640 1.00 32.88 197 LEU A CA 1
ATOM 1568 C C . LEU A 1 197 ? 21.283 -33.789 -26.922 1.00 32.88 197 LEU A C 1
ATOM 1570 O O . LEU A 1 197 ? 21.336 -33.640 -25.707 1.00 32.88 197 LEU A O 1
ATOM 1574 N N . LEU A 1 198 ? 20.231 -33.377 -27.639 1.00 34.53 198 LEU A N 1
ATOM 1575 C CA . LEU A 1 198 ? 19.031 -32.730 -27.070 1.00 34.53 198 LEU A CA 1
ATOM 1576 C C . LEU A 1 198 ? 17.765 -33.604 -27.173 1.00 34.53 198 LEU A C 1
ATOM 1578 O O . LEU A 1 198 ? 16.656 -33.156 -26.897 1.00 34.53 198 LEU A O 1
ATOM 1582 N N . GLY A 1 199 ? 17.924 -34.875 -27.548 1.00 32.06 199 GLY A N 1
ATOM 1583 C CA . GLY A 1 199 ? 16.838 -35.833 -27.743 1.00 32.06 199 GLY A CA 1
ATOM 1584 C C . GLY A 1 199 ? 16.487 -36.652 -26.501 1.00 32.06 199 GLY A C 1
ATOM 1585 O O . GLY A 1 199 ? 16.505 -37.872 -26.583 1.00 32.06 199 GLY A O 1
ATOM 1586 N N . VAL A 1 200 ? 16.156 -36.022 -25.369 1.00 33.28 200 VAL A N 1
ATOM 1587 C CA . VAL A 1 200 ? 15.382 -36.669 -24.289 1.00 33.28 200 VAL A CA 1
ATOM 1588 C C . VAL A 1 200 ? 14.494 -35.616 -23.626 1.00 33.28 200 VAL A C 1
ATOM 1590 O O . VAL A 1 200 ? 14.985 -34.816 -22.843 1.00 33.28 200 VAL A O 1
ATOM 1593 N N . PHE A 1 201 ? 13.205 -35.649 -23.980 1.00 30.84 201 PHE A N 1
ATOM 1594 C CA . PHE A 1 201 ? 11.994 -35.139 -23.303 1.00 30.84 201 PHE A CA 1
ATOM 1595 C C . PHE A 1 201 ? 11.055 -34.427 -24.285 1.00 30.84 201 PHE A C 1
ATOM 1597 O O . PHE A 1 201 ? 11.092 -33.213 -24.452 1.00 30.84 201 PHE A O 1
ATOM 1604 N N . ASN A 1 202 ? 10.167 -35.207 -24.909 1.00 33.78 202 ASN A N 1
ATOM 1605 C CA . ASN A 1 202 ? 8.973 -34.700 -25.580 1.00 33.78 202 ASN A CA 1
ATOM 1606 C C . ASN A 1 202 ? 7.876 -35.777 -25.604 1.00 33.78 202 ASN A C 1
ATOM 1608 O O . ASN A 1 202 ? 8.175 -36.917 -25.963 1.00 33.78 202 ASN A O 1
ATOM 1612 N N . PRO A 1 203 ? 6.623 -35.434 -25.257 1.00 33.72 203 PRO A N 1
ATOM 1613 C CA . PRO A 1 203 ? 5.494 -36.164 -25.825 1.00 33.72 203 PRO A CA 1
ATOM 1614 C C . PRO A 1 203 ? 4.354 -35.289 -26.391 1.00 33.72 203 PRO A C 1
ATOM 1616 O O . PRO A 1 203 ? 3.242 -35.787 -26.519 1.00 33.72 203 PRO A O 1
ATOM 1619 N N . THR A 1 204 ? 4.565 -34.028 -26.784 1.00 30.36 204 THR A N 1
ATOM 1620 C CA . THR A 1 204 ? 3.496 -33.196 -27.392 1.00 30.36 204 THR A CA 1
ATOM 1621 C C . THR A 1 204 ? 3.830 -32.525 -28.731 1.00 30.36 204 THR A C 1
ATOM 1623 O O . THR A 1 204 ? 2.921 -32.005 -29.374 1.00 30.36 204 THR A O 1
ATOM 1626 N N . ALA A 1 205 ? 5.054 -32.651 -29.266 1.00 33.50 205 ALA A N 1
ATOM 1627 C CA . ALA A 1 205 ? 5.349 -32.219 -30.647 1.00 33.50 205 ALA A CA 1
ATOM 1628 C C . ALA A 1 205 ? 4.735 -33.103 -31.751 1.00 33.50 205 ALA A C 1
ATOM 1630 O O . ALA A 1 205 ? 4.812 -32.748 -32.923 1.00 33.50 205 ALA A O 1
ATOM 1631 N N . VAL A 1 206 ? 4.089 -34.220 -31.410 1.00 38.97 206 VAL A N 1
ATOM 1632 C CA . VAL A 1 206 ? 3.489 -35.115 -32.415 1.00 38.97 206 VAL A CA 1
ATOM 1633 C C . VAL A 1 206 ? 2.148 -34.586 -32.953 1.00 38.97 206 VAL A C 1
ATOM 1635 O O . VAL A 1 206 ? 1.765 -34.950 -34.057 1.00 38.97 206 VAL A O 1
ATOM 1638 N N . TRP A 1 207 ? 1.462 -33.673 -32.250 1.00 33.47 207 TRP A N 1
ATOM 1639 C CA . TRP A 1 207 ? 0.123 -33.213 -32.662 1.00 33.47 207 TRP A CA 1
ATOM 1640 C C . TRP A 1 207 ? 0.064 -31.808 -33.280 1.00 33.47 207 TRP A C 1
ATOM 1642 O O . TRP A 1 207 ? -0.787 -31.570 -34.130 1.00 33.47 207 TRP A O 1
ATOM 1652 N N . ALA A 1 208 ? 0.989 -30.896 -32.962 1.00 34.69 208 ALA A N 1
ATOM 1653 C CA . ALA A 1 208 ? 0.981 -29.552 -33.560 1.00 34.69 208 ALA A CA 1
ATOM 1654 C C . ALA A 1 208 ? 1.629 -29.510 -34.960 1.00 34.69 208 ALA A C 1
ATOM 1656 O O . ALA A 1 208 ? 1.153 -28.806 -35.846 1.00 34.69 208 ALA A O 1
ATOM 1657 N N . GLN A 1 209 ? 2.664 -30.326 -35.202 1.00 37.31 209 GLN A N 1
ATOM 1658 C CA . GLN A 1 209 ? 3.353 -30.373 -36.502 1.00 37.31 209 GLN A CA 1
ATOM 1659 C C . GLN A 1 209 ? 2.537 -31.061 -37.608 1.00 37.31 209 GLN A C 1
ATOM 1661 O O . GLN A 1 209 ? 2.836 -30.883 -38.788 1.00 37.31 209 GLN A O 1
ATOM 1666 N N . VAL A 1 210 ? 1.494 -31.812 -37.238 1.00 42.81 210 VAL A N 1
ATOM 1667 C CA . VAL A 1 210 ? 0.556 -32.438 -38.184 1.00 42.81 210 VAL A CA 1
ATOM 1668 C C . VAL A 1 210 ? -0.596 -31.489 -38.548 1.00 42.81 210 VAL A C 1
ATOM 1670 O O . VAL A 1 210 ? -1.138 -31.607 -39.641 1.00 42.81 210 VAL A O 1
ATOM 1673 N N . ALA A 1 211 ? -0.933 -30.510 -37.698 1.00 34.78 211 ALA A N 1
ATOM 1674 C CA . ALA A 1 211 ? -2.035 -29.578 -37.952 1.00 34.78 211 ALA A CA 1
ATOM 1675 C C . ALA A 1 211 ? -1.624 -28.363 -38.805 1.00 34.78 211 ALA A C 1
ATOM 1677 O O . ALA A 1 211 ? -2.359 -27.980 -39.710 1.00 34.78 211 ALA A O 1
ATOM 1678 N N . ASP A 1 212 ? -0.436 -27.793 -38.590 1.00 35.09 212 ASP A N 1
ATOM 1679 C CA . ASP A 1 212 ? -0.085 -26.520 -39.246 1.00 35.09 212 ASP A CA 1
ATOM 1680 C C . ASP A 1 212 ? 0.462 -26.702 -40.672 1.00 35.09 212 ASP A C 1
ATOM 1682 O O . ASP A 1 212 ? 0.247 -25.875 -41.557 1.00 35.09 212 ASP A O 1
ATOM 1686 N N . ARG A 1 213 ? 1.063 -27.867 -40.959 1.00 41.44 213 ARG A N 1
ATOM 1687 C CA . ARG A 1 213 ? 1.437 -28.246 -42.333 1.00 41.44 213 ARG A CA 1
ATOM 1688 C C . ARG A 1 213 ? 0.234 -28.463 -43.251 1.00 41.44 213 ARG A C 1
ATOM 1690 O O . ARG A 1 213 ? 0.404 -28.405 -44.460 1.00 41.44 213 ARG A O 1
ATOM 1697 N N . VAL A 1 214 ? -0.959 -28.677 -42.693 1.00 44.72 214 VAL A N 1
ATOM 1698 C CA . VAL A 1 214 ? -2.206 -28.790 -43.463 1.00 44.72 214 VAL A CA 1
ATOM 1699 C C . VAL A 1 214 ? -2.824 -27.406 -43.731 1.00 44.72 214 VAL A C 1
ATOM 1701 O O . VAL A 1 214 ? -3.643 -27.278 -44.637 1.00 44.72 214 VAL A O 1
ATOM 1704 N N . LEU A 1 215 ? -2.387 -26.343 -43.034 1.00 31.94 215 LEU A N 1
ATOM 1705 C CA . LEU A 1 215 ? -2.910 -24.980 -43.215 1.00 31.94 215 LEU A CA 1
ATOM 1706 C C . LEU A 1 215 ? -2.046 -24.072 -44.112 1.00 31.94 215 LEU A C 1
ATOM 1708 O O . LEU A 1 215 ? -2.504 -23.003 -44.512 1.00 31.94 215 LEU A O 1
ATOM 1712 N N . TRP A 1 216 ? -0.842 -24.509 -44.497 1.00 40.75 216 TRP A N 1
ATOM 1713 C CA . TRP A 1 216 ? 0.023 -23.786 -45.441 1.00 40.75 216 TRP A CA 1
ATOM 1714 C C . TRP A 1 216 ? -0.495 -23.772 -46.896 1.00 40.75 216 TRP A C 1
ATOM 1716 O O . TRP A 1 216 ? -0.077 -22.922 -47.673 1.00 40.75 216 TRP A O 1
ATOM 1726 N N . GLU A 1 217 ? -1.405 -24.657 -47.314 1.00 39.19 217 GLU A N 1
ATOM 1727 C CA . GLU A 1 217 ? -1.644 -24.866 -48.759 1.00 39.19 217 GLU A CA 1
ATOM 1728 C C . GLU A 1 217 ? -2.974 -24.331 -49.323 1.00 39.19 217 GLU A C 1
ATOM 1730 O O . GLU A 1 217 ? -3.194 -24.428 -50.528 1.00 39.19 217 GLU A O 1
ATOM 1735 N N . ALA A 1 218 ? -3.852 -23.714 -48.522 1.00 32.09 218 ALA A N 1
ATOM 1736 C CA . ALA A 1 218 ? -5.211 -23.420 -48.996 1.00 32.09 218 ALA A CA 1
ATOM 1737 C C . ALA A 1 218 ? -5.470 -22.009 -49.572 1.00 32.09 218 ALA A C 1
ATOM 1739 O O . ALA A 1 218 ? -6.333 -21.905 -50.440 1.00 32.09 218 ALA A O 1
ATOM 1740 N N . MET A 1 219 ? -4.817 -20.914 -49.145 1.00 30.55 219 MET A N 1
ATOM 1741 C CA . MET A 1 219 ? -5.203 -19.555 -49.604 1.00 30.55 219 MET A CA 1
ATOM 1742 C C . MET A 1 219 ? -4.033 -18.555 -49.461 1.00 30.55 219 MET A C 1
ATOM 1744 O O . MET A 1 219 ? -3.615 -18.279 -48.349 1.00 30.55 219 MET A O 1
ATOM 1748 N N . GLY A 1 220 ? -3.416 -17.931 -50.469 1.00 34.44 220 GLY A N 1
ATOM 1749 C CA . GLY A 1 220 ? -3.779 -17.726 -51.870 1.00 34.44 220 GLY A CA 1
ATOM 1750 C C . GLY A 1 220 ? -3.628 -16.244 -52.262 1.00 34.44 220 GLY A C 1
ATOM 1751 O O . GLY A 1 220 ? -4.618 -15.534 -52.344 1.00 34.44 220 GLY A O 1
ATOM 1752 N N . SER A 1 221 ? -2.384 -15.791 -52.464 1.00 35.81 221 SER A N 1
ATOM 1753 C CA . SER A 1 221 ? -1.933 -14.724 -53.390 1.00 35.81 221 SER A CA 1
ATOM 1754 C C . SER A 1 221 ? -2.867 -13.545 -53.762 1.00 35.81 221 SER A C 1
ATOM 1756 O O . SER A 1 221 ? -3.710 -13.685 -54.644 1.00 35.81 221 SER A O 1
ATOM 1758 N N . ALA A 1 222 ? -2.566 -12.333 -53.271 1.00 30.30 222 ALA A N 1
ATOM 1759 C CA . ALA A 1 222 ? -2.751 -11.068 -54.007 1.00 30.30 222 ALA A CA 1
ATOM 1760 C C . ALA A 1 222 ? -1.899 -9.955 -53.365 1.00 30.30 222 ALA A C 1
ATOM 1762 O O . ALA A 1 222 ? -1.920 -9.765 -52.153 1.00 30.30 222 ALA A O 1
ATOM 1763 N N . GLY A 1 223 ? -1.094 -9.263 -54.174 1.00 34.69 223 GLY A N 1
ATOM 1764 C CA . GLY A 1 223 ? -0.093 -8.307 -53.705 1.00 34.69 223 GLY A CA 1
ATOM 1765 C C . GLY A 1 223 ? -0.638 -6.927 -53.334 1.00 34.69 223 GLY A C 1
ATOM 1766 O O . GLY A 1 223 ? -1.604 -6.449 -53.918 1.00 34.69 223 GLY A O 1
ATOM 1767 N N . PHE A 1 224 ? 0.076 -6.249 -52.432 1.00 28.89 224 PHE A N 1
ATOM 1768 C CA . PHE A 1 224 ? 0.091 -4.791 -52.328 1.00 28.89 224 PHE A CA 1
ATOM 1769 C C . PHE A 1 224 ? 1.461 -4.351 -51.785 1.00 28.89 224 PHE A C 1
ATOM 1771 O O . PHE A 1 224 ? 1.813 -4.633 -50.643 1.00 28.89 224 PHE A O 1
ATOM 1778 N N . ARG A 1 225 ? 2.271 -3.697 -52.629 1.00 33.69 225 ARG A N 1
ATOM 1779 C CA . ARG A 1 225 ? 3.479 -2.972 -52.206 1.00 33.69 225 ARG A CA 1
ATOM 1780 C C . ARG A 1 225 ? 3.047 -1.576 -51.759 1.00 33.69 225 ARG A C 1
ATOM 1782 O O . ARG A 1 225 ? 2.560 -0.814 -52.587 1.00 33.69 225 ARG A O 1
ATOM 1789 N N . SER A 1 226 ? 3.271 -1.233 -50.494 1.00 30.30 226 SER A N 1
ATOM 1790 C CA . SER A 1 226 ? 3.261 0.150 -50.006 1.00 30.30 226 SER A CA 1
ATOM 1791 C C . SER A 1 226 ? 4.696 0.537 -49.659 1.00 30.30 226 SER A C 1
ATOM 1793 O O . SER A 1 226 ? 5.343 -0.122 -48.847 1.00 30.30 226 SER A O 1
ATOM 1795 N N . GLY A 1 227 ? 5.228 1.538 -50.360 1.00 30.86 227 GLY A N 1
ATOM 1796 C CA . GLY A 1 227 ? 6.595 2.018 -50.199 1.00 30.86 227 GLY A CA 1
ATOM 1797 C C . GLY A 1 227 ? 6.712 2.979 -49.023 1.00 30.86 227 GLY A C 1
ATOM 1798 O O . GLY A 1 227 ? 6.111 4.050 -49.038 1.00 30.86 227 GLY A O 1
ATOM 1799 N N . TYR A 1 228 ? 7.539 2.621 -48.043 1.00 28.30 228 TYR A N 1
ATOM 1800 C CA . TYR A 1 228 ? 8.001 3.537 -47.006 1.00 28.30 228 TYR A CA 1
ATOM 1801 C C . TYR A 1 228 ? 9.282 4.223 -47.500 1.00 28.30 228 TYR A C 1
ATOM 1803 O O . TYR A 1 228 ? 10.319 3.587 -47.690 1.00 28.30 228 TYR A O 1
ATOM 1811 N N . ARG A 1 229 ? 9.184 5.524 -47.784 1.00 29.34 229 ARG A N 1
ATOM 1812 C CA . ARG A 1 229 ? 10.294 6.378 -48.224 1.00 29.34 229 ARG A CA 1
ATOM 1813 C C . ARG A 1 229 ? 11.102 6.777 -46.984 1.00 29.34 229 ARG A C 1
ATOM 1815 O O . ARG A 1 229 ? 10.599 7.506 -46.135 1.00 29.34 229 ARG A O 1
ATOM 1822 N N . ARG A 1 230 ? 12.334 6.277 -46.867 1.00 34.28 230 ARG A N 1
ATOM 1823 C CA . ARG A 1 230 ? 13.310 6.714 -45.857 1.00 34.28 230 ARG A CA 1
ATOM 1824 C C . ARG A 1 230 ? 13.876 8.067 -46.306 1.00 34.28 230 ARG A C 1
ATOM 1826 O O . ARG A 1 230 ? 14.269 8.201 -47.460 1.00 34.28 230 ARG A O 1
ATOM 1833 N N . SER A 1 231 ? 13.862 9.055 -45.415 1.00 33.59 231 SER A N 1
ATOM 1834 C CA . SER A 1 231 ? 14.519 10.349 -45.614 1.00 33.59 231 SER A CA 1
ATOM 1835 C C . SER A 1 231 ? 16.027 10.152 -45.475 1.00 33.59 231 SER A C 1
ATOM 1837 O O . SER A 1 231 ? 16.529 10.019 -44.361 1.00 33.59 231 SER A O 1
ATOM 1839 N N . GLU A 1 232 ? 16.729 10.082 -46.600 1.00 41.66 232 GLU A N 1
ATOM 1840 C CA . GLU A 1 232 ? 18.146 10.437 -46.673 1.00 41.66 232 GLU A CA 1
ATOM 1841 C C . GLU A 1 232 ? 18.248 11.967 -46.646 1.00 41.66 232 GLU A C 1
ATOM 1843 O O . GLU A 1 232 ? 17.423 12.632 -47.268 1.00 41.66 232 GLU A O 1
ATOM 1848 N N . ASP A 1 233 ? 19.199 12.475 -45.854 1.00 39.09 233 ASP A N 1
ATOM 1849 C CA . ASP A 1 233 ? 19.852 13.798 -45.918 1.00 39.09 233 ASP A CA 1
ATOM 1850 C C . ASP A 1 233 ? 19.930 14.493 -44.553 1.00 39.09 233 ASP A C 1
ATOM 1852 O O . ASP A 1 233 ? 19.152 15.392 -44.263 1.00 39.09 233 ASP A O 1
ATOM 1856 N N . VAL A 1 234 ? 20.928 14.112 -43.743 1.00 37.12 234 VAL A N 1
ATOM 1857 C CA . VAL A 1 234 ? 21.836 15.064 -43.069 1.00 37.12 234 VAL A CA 1
ATOM 1858 C C . VAL A 1 234 ? 23.201 14.377 -42.927 1.00 37.12 234 VAL A C 1
ATOM 1860 O O . VAL A 1 234 ? 23.503 13.730 -41.926 1.00 37.12 234 VAL A O 1
ATOM 1863 N N . LEU A 1 235 ? 24.033 14.514 -43.961 1.00 38.69 235 LEU A N 1
ATOM 1864 C CA . LEU A 1 235 ? 25.484 14.395 -43.840 1.00 38.69 235 LEU A CA 1
ATOM 1865 C C . LEU A 1 235 ? 25.988 15.658 -43.128 1.00 38.69 235 LEU A C 1
ATOM 1867 O O . LEU A 1 235 ? 26.107 16.715 -43.745 1.00 38.69 235 LEU A O 1
ATOM 1871 N N . ILE A 1 236 ? 26.305 15.552 -41.839 1.00 36.84 236 ILE A N 1
ATOM 1872 C CA . ILE A 1 236 ? 27.288 16.441 -41.215 1.00 36.84 236 ILE A CA 1
ATOM 1873 C C . ILE A 1 236 ? 28.440 15.564 -40.757 1.00 36.84 236 ILE A C 1
ATOM 1875 O O . ILE A 1 236 ? 28.308 14.721 -39.872 1.00 36.84 236 ILE A O 1
ATOM 1879 N N . ALA A 1 237 ? 29.560 15.769 -41.440 1.00 39.06 237 ALA A N 1
ATOM 1880 C CA . ALA A 1 237 ? 30.843 15.174 -41.155 1.00 39.06 237 ALA A CA 1
ATOM 1881 C C . ALA A 1 237 ? 31.272 15.462 -39.709 1.00 39.06 237 ALA A C 1
ATOM 1883 O O . ALA A 1 237 ? 31.370 16.612 -39.282 1.00 39.06 237 ALA A O 1
ATOM 1884 N N . SER A 1 238 ? 31.576 14.385 -38.995 1.00 34.19 238 SER A N 1
ATOM 1885 C CA . SER A 1 238 ? 32.428 14.364 -37.812 1.00 34.19 238 SER A CA 1
ATOM 1886 C C . SER A 1 238 ? 33.328 13.140 -37.954 1.00 34.19 238 SER A C 1
ATOM 1888 O O . SER A 1 238 ? 33.122 12.106 -37.317 1.00 34.19 238 SER A O 1
ATOM 1890 N N . ASP A 1 239 ? 34.311 13.262 -38.843 1.00 37.12 239 ASP A N 1
ATOM 1891 C CA . ASP A 1 239 ? 35.492 12.408 -38.858 1.00 37.12 239 ASP A CA 1
ATOM 1892 C C . ASP A 1 239 ? 36.220 12.540 -37.517 1.00 37.12 239 ASP A C 1
ATOM 1894 O O . ASP A 1 239 ? 36.885 13.543 -37.270 1.00 37.12 239 ASP A O 1
ATOM 1898 N N . ALA A 1 240 ? 36.055 11.543 -36.646 1.00 37.91 240 ALA A N 1
ATOM 1899 C CA . ALA A 1 240 ? 37.082 10.998 -35.753 1.00 37.91 240 ALA A CA 1
ATOM 1900 C C . ALA A 1 240 ? 36.425 10.063 -34.728 1.00 37.91 240 ALA A C 1
ATOM 1902 O O . ALA A 1 240 ? 35.937 10.503 -33.695 1.00 37.91 240 ALA A O 1
ATOM 1903 N N . VAL A 1 241 ? 36.380 8.773 -35.060 1.00 35.00 241 VAL A N 1
ATOM 1904 C CA . VAL A 1 241 ? 36.872 7.605 -34.294 1.00 35.00 241 VAL A CA 1
ATOM 1905 C C . VAL A 1 241 ? 36.193 6.384 -34.925 1.00 35.00 241 VAL A C 1
ATOM 1907 O O . VAL A 1 241 ? 35.283 5.771 -34.378 1.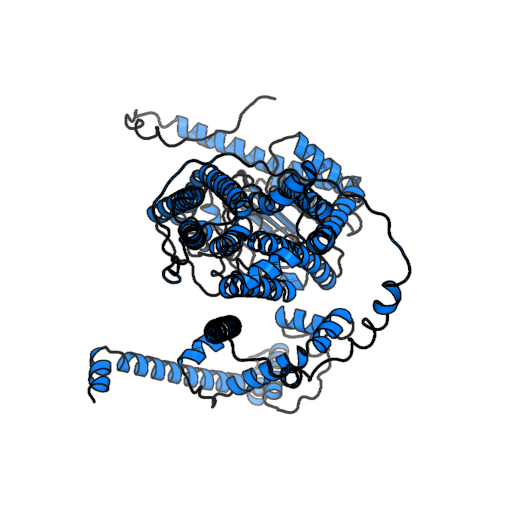00 35.00 241 VAL A O 1
ATOM 1910 N N . CYS A 1 242 ? 36.628 6.050 -36.142 1.00 34.66 242 CYS A N 1
ATOM 1911 C CA . CYS A 1 242 ? 36.548 4.679 -36.627 1.00 34.66 242 CYS A CA 1
ATOM 1912 C C . CYS A 1 242 ? 37.749 3.944 -36.032 1.00 34.66 242 CYS A C 1
ATOM 1914 O O . CYS A 1 242 ? 38.861 4.028 -36.550 1.00 34.66 242 CYS A O 1
ATOM 1916 N N . THR A 1 243 ? 37.531 3.267 -34.911 1.00 36.19 243 THR A N 1
ATOM 1917 C CA . THR A 1 243 ? 38.408 2.189 -34.461 1.00 36.19 243 THR A CA 1
ATOM 1918 C C . THR A 1 243 ? 37.712 0.869 -34.747 1.00 36.19 243 THR A C 1
ATOM 1920 O O . THR A 1 243 ? 36.951 0.374 -33.920 1.00 36.19 243 THR A O 1
ATOM 1923 N N . ASP A 1 244 ? 38.042 0.279 -35.896 1.00 39.69 244 ASP A N 1
ATOM 1924 C CA . ASP A 1 244 ? 37.904 -1.152 -36.215 1.00 39.69 244 ASP A CA 1
ATOM 1925 C C . ASP A 1 244 ? 38.840 -2.025 -35.341 1.00 39.69 244 ASP A C 1
ATOM 1927 O O . ASP A 1 244 ? 39.433 -3.007 -35.783 1.00 39.69 244 ASP A O 1
ATOM 1931 N N . SER A 1 245 ? 39.026 -1.670 -34.069 1.00 38.50 245 SER A N 1
ATOM 1932 C CA . SER A 1 245 ? 39.928 -2.368 -33.159 1.00 38.50 245 SER A CA 1
ATOM 1933 C C . SER A 1 245 ? 39.199 -2.727 -31.878 1.00 38.50 245 SER A C 1
ATOM 1935 O O . SER A 1 245 ? 38.997 -1.856 -31.041 1.00 38.50 245 SER A O 1
ATOM 1937 N N . GLN A 1 246 ? 38.905 -4.022 -31.741 1.00 40.72 246 GLN A N 1
ATOM 1938 C CA . GLN A 1 246 ? 38.590 -4.731 -30.501 1.00 40.72 246 GLN A CA 1
ATOM 1939 C C . GLN A 1 246 ? 37.376 -4.210 -29.729 1.00 40.72 246 GLN A C 1
ATOM 1941 O O . GLN A 1 246 ? 37.289 -3.048 -29.370 1.00 40.72 246 GLN A O 1
ATOM 1946 N N . GLU A 1 247 ? 36.460 -5.127 -29.430 1.00 47.69 247 GLU A N 1
ATOM 1947 C CA . GLU A 1 247 ? 35.418 -5.041 -28.408 1.00 47.69 247 GLU A CA 1
ATOM 1948 C C . GLU A 1 247 ? 35.877 -4.250 -27.168 1.00 47.69 247 GLU A C 1
ATOM 1950 O O . GLU A 1 247 ? 36.329 -4.809 -26.167 1.00 47.69 247 GLU A O 1
ATOM 1955 N N . VAL A 1 248 ? 35.773 -2.921 -27.209 1.00 47.50 248 VAL A N 1
ATOM 1956 C CA . VAL A 1 248 ? 35.900 -2.107 -26.012 1.00 47.50 248 VAL A CA 1
ATOM 1957 C C . VAL A 1 248 ? 34.632 -2.424 -25.252 1.00 47.50 248 VAL A C 1
ATOM 1959 O O . VAL A 1 248 ? 33.565 -1.906 -25.575 1.00 47.50 248 VAL A O 1
ATOM 1962 N N . LEU A 1 249 ? 34.754 -3.347 -24.294 1.00 53.31 249 LEU A N 1
ATOM 1963 C CA . LEU A 1 249 ? 33.797 -3.585 -23.225 1.00 53.31 249 LEU A CA 1
ATOM 1964 C C . LEU A 1 249 ? 33.423 -2.219 -22.657 1.00 53.31 249 LEU A C 1
ATOM 1966 O O . LEU A 1 249 ? 34.112 -1.691 -21.782 1.00 53.31 249 LEU A O 1
ATOM 1970 N N . GLN A 1 250 ? 32.362 -1.614 -23.195 1.00 57.41 250 GLN A N 1
ATOM 1971 C CA . GLN A 1 250 ? 31.836 -0.393 -22.629 1.00 57.41 250 GLN A CA 1
ATOM 1972 C C . GLN A 1 250 ? 31.481 -0.740 -21.183 1.00 57.41 250 GLN A C 1
ATOM 1974 O O . GLN A 1 250 ? 30.763 -1.722 -20.951 1.00 57.41 250 GLN A O 1
ATOM 1979 N N . PRO A 1 251 ? 32.022 -0.000 -20.200 1.00 65.94 251 PRO A N 1
ATOM 1980 C CA . PRO A 1 251 ? 31.726 -0.237 -18.802 1.00 65.94 251 PRO A CA 1
ATOM 1981 C C . PRO A 1 251 ? 30.218 -0.364 -18.622 1.00 65.94 251 PRO A C 1
ATOM 1983 O O . PRO A 1 251 ? 29.463 0.415 -19.199 1.00 65.94 251 PRO A O 1
ATOM 1986 N N . PHE A 1 252 ? 29.783 -1.339 -17.822 1.00 69.88 252 PHE A N 1
ATOM 1987 C CA . PHE A 1 252 ? 28.377 -1.732 -17.671 1.00 69.88 252 PHE A CA 1
ATOM 1988 C C . PHE A 1 252 ? 27.393 -0.549 -17.549 1.00 69.88 252 PHE A C 1
ATOM 1990 O O . PHE A 1 252 ? 26.273 -0.619 -18.048 1.00 69.88 252 PHE A O 1
ATOM 1997 N N . PHE A 1 253 ? 27.827 0.539 -16.907 1.00 74.25 253 PHE A N 1
ATOM 1998 C CA . PHE A 1 253 ? 27.029 1.733 -16.636 1.00 74.25 253 PHE A CA 1
ATOM 1999 C C . PHE A 1 253 ? 27.010 2.796 -17.748 1.00 74.25 253 PHE A C 1
ATOM 2001 O O . PHE A 1 253 ? 26.211 3.726 -17.657 1.00 74.25 253 PHE A O 1
ATOM 2008 N N . LEU A 1 254 ? 27.866 2.683 -18.769 1.00 76.88 254 LEU A N 1
ATOM 2009 C CA . LEU A 1 254 ? 28.002 3.668 -19.850 1.00 76.88 254 LEU A CA 1
ATOM 2010 C C . LEU A 1 254 ? 27.207 3.318 -21.111 1.00 76.88 254 LEU A C 1
ATOM 2012 O O . LEU A 1 254 ? 27.055 4.175 -21.974 1.00 76.88 254 LEU A O 1
ATOM 2016 N N . CYS A 1 255 ? 26.678 2.098 -21.222 1.00 78.19 255 CYS A N 1
ATOM 2017 C CA . CYS A 1 255 ? 25.827 1.741 -22.351 1.00 78.19 255 CYS A CA 1
ATOM 2018 C C . CYS A 1 255 ? 24.558 2.613 -22.341 1.00 78.19 255 CYS A C 1
ATOM 2020 O O . CYS A 1 255 ? 23.848 2.713 -21.332 1.00 78.19 255 CYS A O 1
ATOM 2022 N N . GLU A 1 256 ? 24.240 3.240 -23.467 1.00 83.44 256 GLU A N 1
ATOM 2023 C CA . GLU A 1 256 ? 23.042 4.066 -23.567 1.00 83.44 256 GLU A CA 1
ATOM 2024 C C . GLU A 1 256 ? 21.772 3.195 -23.588 1.00 83.44 256 GLU A C 1
ATOM 2026 O O . GLU A 1 256 ? 21.761 2.133 -24.212 1.00 83.44 256 GLU A O 1
ATOM 2031 N N . PRO A 1 257 ? 20.696 3.574 -22.874 1.00 88.50 257 PRO A N 1
ATOM 2032 C CA . PRO A 1 257 ? 19.421 2.881 -22.992 1.00 88.50 257 PRO A CA 1
ATOM 2033 C C . PRO A 1 257 ? 18.749 3.220 -24.337 1.00 88.50 257 PRO A C 1
ATOM 2035 O O . PRO A 1 257 ? 18.935 4.343 -24.836 1.00 88.50 257 PRO A O 1
ATOM 2038 N N . PRO A 1 258 ? 17.920 2.302 -24.879 1.00 90.94 258 PRO A N 1
ATOM 2039 C CA . PRO A 1 258 ? 17.073 2.566 -26.040 1.00 90.94 258 PRO A CA 1
ATOM 2040 C C . PRO A 1 258 ? 16.242 3.839 -25.876 1.00 90.94 258 PRO A C 1
ATOM 2042 O O . PRO A 1 258 ? 15.862 4.179 -24.756 1.00 90.94 258 PRO A O 1
ATOM 2045 N N . GLU A 1 259 ? 15.881 4.506 -26.972 1.00 91.44 259 GLU A N 1
ATOM 2046 C CA . GLU A 1 259 ? 15.119 5.765 -26.924 1.00 91.44 259 GLU A CA 1
ATOM 2047 C C . GLU A 1 259 ? 13.799 5.628 -26.145 1.00 91.44 259 GLU A C 1
ATOM 2049 O O . GLU A 1 259 ? 13.518 6.429 -25.258 1.00 91.44 259 GLU A O 1
ATOM 2054 N N . GLN A 1 260 ? 13.032 4.560 -26.384 1.00 92.25 260 GLN A N 1
ATOM 2055 C CA . GLN A 1 260 ? 11.778 4.303 -25.662 1.00 92.25 260 GLN A CA 1
ATOM 2056 C C . GLN A 1 260 ? 12.002 4.113 -24.154 1.00 92.25 260 GLN A C 1
ATOM 2058 O O . GLN A 1 260 ? 11.264 4.655 -23.329 1.00 92.25 260 GLN A O 1
ATOM 2063 N N . VAL A 1 261 ? 13.057 3.378 -23.786 1.00 94.06 261 VAL A N 1
ATOM 2064 C CA . VAL A 1 261 ? 13.449 3.177 -22.384 1.00 94.06 261 VAL A CA 1
ATOM 2065 C C . VAL A 1 261 ? 13.910 4.498 -21.771 1.00 94.06 261 VAL A C 1
ATOM 2067 O O . VAL A 1 261 ? 13.590 4.776 -20.622 1.00 94.06 261 VAL A O 1
ATOM 2070 N N . ARG A 1 262 ? 14.608 5.346 -22.533 1.00 93.75 262 ARG A N 1
ATOM 2071 C CA . ARG A 1 262 ? 15.059 6.674 -22.103 1.00 93.75 262 ARG A CA 1
ATOM 2072 C C . ARG A 1 262 ? 13.888 7.601 -21.813 1.00 93.75 262 ARG A C 1
ATOM 2074 O O . ARG A 1 262 ? 13.865 8.206 -20.748 1.00 93.75 262 ARG A O 1
ATOM 2081 N N . VAL A 1 263 ? 12.902 7.664 -22.709 1.00 94.44 263 VAL A N 1
ATOM 2082 C CA . VAL A 1 263 ? 11.667 8.434 -22.490 1.00 94.44 263 VAL A CA 1
ATOM 2083 C C . VAL A 1 263 ? 10.973 7.964 -21.211 1.00 94.44 263 VAL A C 1
ATOM 2085 O O . VAL A 1 263 ? 10.598 8.791 -20.378 1.00 94.44 263 VAL A O 1
ATOM 2088 N N . PHE A 1 264 ? 10.863 6.647 -21.009 1.00 95.81 264 PHE A N 1
ATOM 2089 C CA . PHE A 1 264 ? 10.315 6.098 -19.772 1.00 95.81 264 PHE A CA 1
ATOM 2090 C C . PHE A 1 264 ? 11.145 6.485 -18.539 1.00 95.81 264 PHE A C 1
ATOM 2092 O O . PHE A 1 264 ? 10.560 6.971 -17.577 1.00 95.81 264 PHE A O 1
ATOM 2099 N N . ILE A 1 265 ? 12.478 6.332 -18.568 1.00 96.31 265 ILE A N 1
ATOM 2100 C CA . ILE A 1 265 ? 13.381 6.739 -17.476 1.00 96.31 265 ILE A CA 1
ATOM 2101 C C . ILE A 1 265 ? 13.134 8.203 -17.116 1.00 96.31 265 ILE A C 1
ATOM 2103 O O . ILE A 1 265 ? 12.908 8.505 -15.949 1.00 96.31 265 ILE A O 1
ATOM 2107 N N . THR A 1 266 ? 13.120 9.103 -18.101 1.00 96.81 266 THR A N 1
ATOM 2108 C CA . THR A 1 266 ? 12.904 10.534 -17.871 1.00 96.81 266 THR A CA 1
ATOM 2109 C C . THR A 1 266 ? 11.557 10.796 -17.200 1.00 96.81 266 THR A C 1
ATOM 2111 O O . THR A 1 266 ? 11.508 11.463 -16.168 1.00 96.81 266 THR A O 1
ATOM 2114 N N . LEU A 1 267 ? 10.462 10.245 -17.730 1.00 96.94 267 LEU A N 1
ATOM 2115 C CA . LEU A 1 267 ? 9.126 10.458 -17.164 1.00 96.94 267 LEU A CA 1
ATOM 2116 C C . LEU A 1 267 ? 8.980 9.845 -15.770 1.00 96.94 267 LEU A C 1
ATOM 2118 O O . LEU A 1 267 ? 8.458 10.498 -14.864 1.00 96.94 267 LEU A O 1
ATOM 2122 N N . PHE A 1 268 ? 9.459 8.615 -15.583 1.00 97.81 268 PHE A N 1
ATOM 2123 C CA . PHE A 1 268 ? 9.441 7.911 -14.306 1.00 97.81 268 PHE A CA 1
ATOM 2124 C C . PHE A 1 268 ? 10.252 8.668 -13.250 1.00 97.81 268 PHE A C 1
ATOM 2126 O O . PHE A 1 268 ? 9.710 9.037 -12.208 1.00 97.81 268 PHE A O 1
ATOM 2133 N N . CYS A 1 269 ? 11.523 8.961 -13.529 1.00 98.12 269 CYS A N 1
ATOM 2134 C CA . CYS A 1 269 ? 12.421 9.615 -12.586 1.00 98.12 269 CYS A CA 1
ATOM 2135 C C . CYS A 1 269 ? 11.979 11.042 -12.251 1.00 98.12 269 CYS A C 1
ATOM 2137 O O . CYS A 1 269 ? 12.003 11.394 -11.074 1.00 98.12 269 CYS A O 1
ATOM 2139 N N . ILE A 1 270 ? 11.519 11.841 -13.225 1.00 98.12 270 ILE A N 1
ATOM 2140 C CA . ILE A 1 270 ? 10.970 13.180 -12.951 1.00 98.12 270 ILE A CA 1
ATOM 2141 C C . ILE A 1 270 ? 9.714 13.075 -12.085 1.00 98.12 270 ILE A C 1
ATOM 2143 O O . ILE A 1 270 ? 9.610 13.785 -11.089 1.00 98.12 270 ILE A O 1
ATOM 2147 N N . SER A 1 271 ? 8.778 12.178 -12.413 1.00 97.69 271 SER A N 1
ATOM 2148 C CA . SER A 1 271 ? 7.534 12.036 -11.642 1.00 97.69 271 SER A CA 1
ATOM 2149 C C . SER A 1 271 ? 7.811 11.630 -10.190 1.00 97.69 271 SER A C 1
ATOM 2151 O O . SER A 1 271 ? 7.263 12.228 -9.265 1.00 97.69 271 SER A O 1
ATOM 2153 N N . VAL A 1 272 ? 8.706 10.658 -9.980 1.00 97.94 272 VAL A N 1
ATOM 2154 C CA . VAL A 1 272 ? 9.103 10.201 -8.640 1.00 97.94 272 VAL A CA 1
ATOM 2155 C C . VAL A 1 272 ? 9.883 11.288 -7.899 1.00 97.94 272 VAL A C 1
ATOM 2157 O O . VAL A 1 272 ? 9.623 11.519 -6.720 1.00 97.94 272 VAL A O 1
ATOM 2160 N N . ALA A 1 273 ? 10.800 11.994 -8.568 1.00 98.31 273 ALA A N 1
ATOM 2161 C CA . ALA A 1 273 ? 11.546 13.101 -7.974 1.00 98.31 273 ALA A CA 1
ATOM 2162 C C . ALA A 1 273 ? 10.615 14.240 -7.536 1.00 98.31 273 ALA A C 1
ATOM 2164 O O . ALA A 1 273 ? 10.759 14.740 -6.425 1.00 98.31 273 ALA A O 1
ATOM 2165 N N . LEU A 1 274 ? 9.627 14.609 -8.355 1.00 97.50 274 LEU A N 1
ATOM 2166 C CA . LEU A 1 274 ? 8.605 15.594 -7.992 1.00 97.50 274 LEU A CA 1
ATOM 2167 C C . LEU A 1 274 ? 7.770 15.120 -6.798 1.00 97.50 274 LEU A C 1
ATOM 2169 O O . LEU A 1 274 ? 7.580 15.884 -5.854 1.00 97.50 274 LEU A O 1
ATOM 2173 N N . GLY A 1 275 ? 7.328 13.859 -6.798 1.00 96.12 275 GLY A N 1
ATOM 2174 C CA . GLY A 1 275 ? 6.620 13.261 -5.664 1.00 96.12 275 GLY A CA 1
ATOM 2175 C C . GLY A 1 275 ? 7.435 13.322 -4.370 1.00 96.12 275 GLY A C 1
ATOM 2176 O O . GLY A 1 275 ? 6.917 13.736 -3.332 1.00 96.12 275 GLY A O 1
ATOM 2177 N N . LEU A 1 276 ? 8.729 12.991 -4.442 1.00 96.69 276 LEU A N 1
ATOM 2178 C CA . LEU A 1 276 ? 9.661 13.126 -3.325 1.00 96.69 276 LEU A CA 1
ATOM 2179 C C . LEU A 1 276 ? 9.792 14.584 -2.884 1.00 96.69 276 LEU A C 1
ATOM 2181 O O . LEU A 1 276 ? 9.609 14.851 -1.709 1.00 96.69 276 LEU A O 1
ATOM 2185 N N . ILE A 1 277 ? 10.045 15.535 -3.788 1.00 97.12 277 ILE A N 1
ATOM 2186 C CA . ILE A 1 277 ? 10.193 16.962 -3.448 1.00 97.12 277 ILE A CA 1
ATOM 2187 C C . ILE A 1 277 ? 8.953 17.490 -2.717 1.00 97.12 277 ILE A C 1
ATOM 2189 O O . ILE A 1 277 ? 9.083 18.137 -1.678 1.00 97.12 277 ILE A O 1
ATOM 2193 N N . ILE A 1 278 ? 7.757 17.190 -3.231 1.00 95.81 278 ILE A N 1
ATOM 2194 C CA . ILE A 1 278 ? 6.486 17.659 -2.664 1.00 95.81 278 ILE A CA 1
ATOM 2195 C C . ILE A 1 278 ? 6.263 17.077 -1.262 1.00 95.81 278 ILE A C 1
ATOM 2197 O O . ILE A 1 278 ? 5.783 17.775 -0.369 1.00 95.81 278 ILE A O 1
ATOM 2201 N N . HIS A 1 279 ? 6.607 15.806 -1.046 1.00 95.00 279 HIS A N 1
ATOM 2202 C CA . HIS A 1 279 ? 6.298 15.107 0.202 1.00 95.00 279 HIS A CA 1
ATOM 2203 C C . HIS A 1 279 ? 7.460 15.020 1.202 1.00 95.00 279 HIS A C 1
ATOM 2205 O O . HIS A 1 279 ? 7.238 14.685 2.370 1.00 95.00 279 HIS A O 1
ATOM 2211 N N . HIS A 1 280 ? 8.675 15.392 0.799 1.00 96.25 280 HIS A N 1
ATOM 2212 C CA . HIS A 1 280 ? 9.870 15.345 1.637 1.00 96.25 280 HIS A CA 1
ATOM 2213 C C . HIS A 1 280 ? 9.743 16.180 2.922 1.00 96.25 280 HIS A C 1
ATOM 2215 O O . HIS A 1 280 ? 10.064 15.642 3.984 1.00 96.25 280 HIS A O 1
ATOM 2221 N N . PRO A 1 281 ? 9.229 17.430 2.908 1.00 96.50 281 PRO A N 1
ATOM 2222 C CA . PRO A 1 281 ? 9.091 18.216 4.138 1.00 96.50 281 PRO A CA 1
ATOM 2223 C C . PRO A 1 281 ? 8.222 17.518 5.190 1.00 96.50 281 PRO A C 1
ATOM 2225 O O . PRO A 1 281 ? 8.573 17.468 6.372 1.00 96.50 281 PRO A O 1
ATOM 2228 N N . ALA A 1 282 ? 7.119 16.912 4.748 1.00 95.31 282 ALA A N 1
ATOM 2229 C CA . ALA A 1 282 ? 6.218 16.171 5.616 1.00 95.31 282 ALA A CA 1
ATOM 2230 C C . ALA A 1 282 ? 6.887 14.899 6.163 1.00 95.31 282 ALA A C 1
ATOM 2232 O O . ALA A 1 282 ? 6.836 14.654 7.368 1.00 95.31 282 ALA A O 1
ATOM 2233 N N . ALA A 1 283 ? 7.597 14.144 5.319 1.00 95.94 283 ALA A N 1
ATOM 2234 C CA . ALA A 1 283 ? 8.358 12.965 5.736 1.00 95.94 283 ALA A CA 1
ATOM 2235 C C . ALA A 1 283 ? 9.460 13.298 6.763 1.00 95.94 283 ALA A C 1
ATOM 2237 O O . ALA A 1 283 ? 9.661 12.555 7.722 1.00 95.94 283 ALA A O 1
ATOM 2238 N N . VAL A 1 284 ? 10.150 14.434 6.614 1.00 96.50 284 VAL A N 1
ATOM 2239 C CA . VAL A 1 284 ? 11.147 14.920 7.587 1.00 96.50 284 VAL A CA 1
ATOM 2240 C C . VAL A 1 284 ? 10.491 15.307 8.906 1.00 96.50 284 VAL A C 1
ATOM 2242 O O . VAL A 1 284 ? 10.987 14.923 9.966 1.00 96.50 284 VAL A O 1
ATOM 2245 N N . SER A 1 285 ? 9.363 16.019 8.855 1.00 95.12 285 SER A N 1
ATOM 2246 C CA . SER A 1 285 ? 8.582 16.361 10.048 1.00 95.12 285 SER A CA 1
ATOM 2247 C C . SER A 1 285 ? 8.122 15.107 10.795 1.00 95.12 285 SER A C 1
ATOM 2249 O O . SER A 1 285 ? 8.324 14.994 12.005 1.00 95.12 285 SER A O 1
ATOM 2251 N N . PHE A 1 286 ? 7.588 14.121 10.072 1.00 94.94 286 PHE A N 1
ATOM 2252 C CA . PHE A 1 286 ? 7.257 12.806 10.613 1.00 94.94 286 PHE A CA 1
ATOM 2253 C C . PHE A 1 286 ? 8.460 12.147 11.284 1.00 94.94 286 PHE A C 1
ATOM 2255 O O . PHE A 1 286 ? 8.391 11.803 12.462 1.00 94.94 286 PHE A O 1
ATOM 2262 N N . TYR A 1 287 ? 9.572 12.009 10.556 1.00 95.44 287 TYR A N 1
ATOM 2263 C CA . TYR A 1 287 ? 10.753 11.300 11.034 1.00 95.44 287 TYR A CA 1
ATOM 2264 C C . TYR A 1 287 ? 11.313 11.928 12.311 1.00 95.44 287 TYR A C 1
ATOM 2266 O O . TYR A 1 287 ? 11.603 11.232 13.285 1.00 95.44 287 TYR A O 1
ATOM 2274 N N . ARG A 1 288 ? 11.404 13.261 12.340 1.00 95.31 288 ARG A N 1
ATOM 2275 C CA . ARG A 1 288 ? 11.796 14.045 13.515 1.00 95.31 288 ARG A CA 1
ATOM 2276 C C . ARG A 1 288 ? 10.854 13.814 14.696 1.00 95.31 288 ARG A C 1
ATOM 2278 O O . ARG A 1 288 ? 11.323 13.606 15.811 1.00 95.31 288 ARG A O 1
ATOM 2285 N N . ARG A 1 289 ? 9.536 13.856 14.480 1.00 90.62 289 ARG A N 1
ATOM 2286 C CA . ARG A 1 289 ? 8.550 13.643 15.554 1.00 90.62 289 ARG A CA 1
ATOM 2287 C C . ARG A 1 289 ? 8.632 12.228 16.110 1.00 90.62 289 ARG A C 1
ATOM 2289 O O . ARG A 1 289 ? 8.775 12.067 17.318 1.00 90.62 289 ARG A O 1
ATOM 2296 N N . LEU A 1 290 ? 8.634 11.224 15.234 1.00 90.56 290 LEU A N 1
ATOM 2297 C CA . LEU A 1 290 ? 8.725 9.820 15.622 1.00 90.56 290 LEU A CA 1
ATOM 2298 C C . LEU A 1 290 ? 10.020 9.538 16.397 1.00 90.56 290 LEU A C 1
ATOM 2300 O O . LEU A 1 290 ? 9.988 8.891 17.438 1.00 90.56 290 LEU A O 1
ATOM 2304 N N . THR A 1 291 ? 11.165 10.047 15.933 1.00 91.50 291 THR A N 1
ATOM 2305 C CA . THR A 1 291 ? 12.451 9.830 16.616 1.00 91.50 291 THR A CA 1
ATOM 2306 C C . THR A 1 291 ? 12.564 10.558 17.954 1.00 91.50 291 THR A C 1
ATOM 2308 O O . THR A 1 291 ? 13.213 10.034 18.856 1.00 91.50 291 THR A O 1
ATOM 2311 N N . ARG A 1 292 ? 11.939 11.731 18.116 1.00 90.81 292 ARG A N 1
ATOM 2312 C CA . ARG A 1 292 ? 11.949 12.483 19.383 1.00 90.81 292 ARG A CA 1
ATOM 2313 C C . ARG A 1 292 ? 10.988 11.919 20.422 1.00 90.81 292 ARG A C 1
ATOM 2315 O O . ARG A 1 292 ? 11.341 11.899 21.594 1.00 90.81 292 ARG A O 1
ATOM 2322 N N . ALA A 1 293 ? 9.808 11.465 19.999 1.00 85.75 293 ALA A N 1
ATOM 2323 C CA . ALA A 1 293 ? 8.837 10.837 20.893 1.00 85.75 293 ALA A CA 1
ATOM 2324 C C . ALA A 1 293 ? 9.359 9.500 21.451 1.00 85.75 293 ALA A C 1
ATOM 2326 O O . ALA A 1 293 ? 9.051 9.140 22.580 1.00 85.75 293 ALA A O 1
ATOM 2327 N N . GLN A 1 294 ? 10.209 8.806 20.686 1.00 88.88 294 GLN A N 1
ATOM 2328 C CA . GLN A 1 294 ? 10.773 7.501 21.039 1.00 88.88 294 GLN A CA 1
ATOM 2329 C C . GLN A 1 294 ? 9.739 6.407 21.395 1.00 88.88 294 GLN A C 1
ATOM 2331 O O . GLN A 1 294 ? 10.019 5.601 22.290 1.00 88.88 294 GLN A O 1
ATOM 2336 N N . PRO A 1 295 ? 8.570 6.312 20.723 1.00 85.50 295 PRO A N 1
ATOM 2337 C CA . PRO A 1 295 ? 7.689 5.172 20.941 1.00 85.50 295 PRO A CA 1
ATOM 2338 C C . PRO A 1 295 ? 8.405 3.880 20.498 1.00 85.50 295 PRO A C 1
ATOM 2340 O O . PRO A 1 295 ? 9.320 3.943 19.671 1.00 85.50 295 PRO A O 1
ATOM 2343 N N . PRO A 1 296 ? 8.001 2.683 20.958 1.00 85.62 296 PRO A N 1
ATOM 2344 C CA . PRO A 1 296 ? 8.620 1.410 20.560 1.00 85.62 296 PRO A CA 1
ATOM 2345 C C . PRO A 1 296 ? 8.808 1.258 19.039 1.00 85.62 296 PRO A C 1
ATOM 2347 O O . PRO A 1 296 ? 9.803 0.715 18.555 1.00 85.62 296 PRO A O 1
ATOM 2350 N N . GLN A 1 297 ? 7.878 1.816 18.265 1.00 85.12 297 GLN A N 1
ATOM 2351 C CA . GLN A 1 297 ? 7.880 1.865 16.808 1.00 85.12 297 GLN A CA 1
ATOM 2352 C C . GLN A 1 297 ? 9.078 2.631 16.230 1.00 85.12 297 GLN A C 1
ATOM 2354 O O . GLN A 1 297 ? 9.573 2.259 15.165 1.00 85.12 297 GLN A O 1
ATOM 2359 N N . SER A 1 298 ? 9.573 3.669 16.910 1.00 88.44 298 SER A N 1
ATOM 2360 C CA . SER A 1 298 ? 10.700 4.487 16.450 1.00 88.44 298 SER A CA 1
ATOM 2361 C C . SER A 1 298 ? 12.030 3.742 16.468 1.00 88.44 298 SER A C 1
ATOM 2363 O O . SER A 1 298 ? 13.007 4.261 15.928 1.00 88.44 298 SER A O 1
ATOM 2365 N N . GLN A 1 299 ? 12.094 2.562 17.088 1.00 90.06 299 GLN A N 1
ATOM 2366 C CA . GLN A 1 299 ? 13.273 1.694 17.094 1.00 90.06 299 GLN A CA 1
ATOM 2367 C C . GLN A 1 299 ? 13.307 0.750 15.885 1.00 90.06 299 GLN A C 1
ATOM 2369 O O . GLN A 1 299 ? 14.330 0.123 15.617 1.00 90.06 299 GLN A O 1
ATOM 2374 N N . ARG A 1 300 ? 12.204 0.640 15.132 1.00 91.75 300 ARG A N 1
ATOM 2375 C CA . ARG A 1 300 ? 12.117 -0.234 13.959 1.00 91.75 300 ARG A CA 1
ATOM 2376 C C . ARG A 1 300 ? 12.393 0.526 12.671 1.00 91.75 300 ARG A C 1
ATOM 2378 O O . ARG A 1 300 ? 11.989 1.676 12.506 1.00 91.75 300 ARG A O 1
ATOM 2385 N N . ARG A 1 301 ? 13.094 -0.126 11.750 1.00 93.88 301 ARG A N 1
ATOM 2386 C CA . ARG A 1 301 ? 13.380 0.356 10.397 1.00 93.88 301 ARG A CA 1
ATOM 2387 C C . ARG A 1 301 ? 13.171 -0.790 9.436 1.00 93.88 301 ARG A C 1
ATOM 2389 O O . ARG A 1 301 ? 13.552 -1.919 9.736 1.00 93.88 301 ARG A O 1
ATOM 2396 N N . GLY A 1 302 ? 12.566 -0.493 8.301 1.00 94.44 302 GLY A N 1
ATOM 2397 C CA . GLY A 1 302 ? 12.114 -1.529 7.398 1.00 94.44 302 GLY A CA 1
ATOM 2398 C C . GLY A 1 302 ? 11.123 -1.017 6.374 1.00 94.44 302 GLY A C 1
ATOM 2399 O O . GLY A 1 302 ? 10.814 0.169 6.320 1.00 94.44 302 GLY A O 1
ATOM 2400 N N . LEU A 1 303 ? 10.641 -1.938 5.559 1.00 92.88 303 LEU A N 1
ATOM 2401 C CA . LEU A 1 303 ? 9.607 -1.687 4.567 1.00 92.88 303 LEU A CA 1
ATOM 2402 C C . LEU A 1 303 ? 8.266 -2.224 5.066 1.00 92.88 303 LEU A C 1
ATOM 2404 O O . LEU A 1 303 ? 8.213 -3.017 6.009 1.00 92.88 303 LEU A O 1
ATOM 2408 N N . GLY A 1 304 ? 7.185 -1.815 4.408 1.00 88.56 304 GLY A N 1
ATOM 2409 C CA . GLY A 1 304 ? 5.866 -2.348 4.711 1.00 88.56 304 GLY A CA 1
ATOM 2410 C C . GLY A 1 304 ? 5.340 -1.915 6.068 1.00 88.56 304 GLY A C 1
ATOM 2411 O O . GLY A 1 304 ? 5.853 -1.009 6.720 1.00 88.56 304 GLY A O 1
ATOM 2412 N N . TYR A 1 305 ? 4.284 -2.594 6.485 1.00 82.94 305 TYR A N 1
ATOM 2413 C CA . TYR A 1 305 ? 3.564 -2.271 7.706 1.00 82.94 305 TYR A CA 1
ATOM 2414 C C . TYR A 1 305 ? 4.221 -2.848 8.968 1.00 82.94 305 TYR A C 1
ATOM 2416 O O . TYR A 1 305 ? 4.083 -2.280 10.049 1.00 82.94 305 TYR A O 1
ATOM 2424 N N . THR A 1 306 ? 5.019 -3.912 8.830 1.00 85.69 306 THR A N 1
ATOM 2425 C CA . THR A 1 306 ? 5.699 -4.566 9.962 1.00 85.69 306 THR A CA 1
ATOM 2426 C C . THR A 1 306 ? 7.137 -4.082 10.197 1.00 85.69 306 THR A C 1
ATOM 2428 O O . THR A 1 306 ? 7.798 -4.546 11.132 1.00 85.69 306 THR A O 1
ATOM 2431 N N . ALA A 1 307 ? 7.622 -3.134 9.382 1.00 91.56 307 ALA A N 1
ATOM 2432 C CA . ALA A 1 307 ? 9.034 -2.756 9.281 1.00 91.56 307 ALA A CA 1
ATOM 2433 C C . ALA A 1 307 ? 9.935 -3.952 8.923 1.00 91.56 307 ALA A C 1
ATOM 2435 O O . ALA A 1 307 ? 10.954 -4.198 9.575 1.00 91.56 307 ALA A O 1
ATOM 2436 N N . CYS A 1 308 ? 9.576 -4.705 7.883 1.00 91.75 308 CYS A N 1
ATOM 2437 C CA . CYS A 1 308 ? 10.347 -5.869 7.477 1.00 91.75 308 CYS A CA 1
ATOM 2438 C C . CYS A 1 308 ? 11.726 -5.472 6.925 1.00 91.75 308 CYS A C 1
ATOM 2440 O O . CYS A 1 308 ? 11.951 -4.374 6.406 1.00 91.75 308 CYS A O 1
ATOM 2442 N N . LYS A 1 309 ? 12.671 -6.407 6.999 1.00 94.25 309 LYS A N 1
ATOM 2443 C CA . LYS A 1 309 ? 13.994 -6.256 6.384 1.00 94.25 309 LYS A CA 1
ATOM 2444 C C . LYS A 1 309 ? 13.861 -6.182 4.861 1.00 94.25 309 LYS A C 1
ATOM 2446 O O . LYS A 1 309 ? 12.960 -6.794 4.290 1.00 94.25 309 LYS A O 1
ATOM 2451 N N . ALA A 1 310 ? 14.796 -5.510 4.195 1.00 94.25 310 ALA A N 1
ATOM 2452 C CA . ALA A 1 310 ? 14.850 -5.522 2.738 1.00 94.25 310 ALA A CA 1
ATOM 2453 C C . ALA A 1 310 ? 15.092 -6.958 2.239 1.00 94.25 310 ALA A C 1
ATOM 2455 O O . ALA A 1 310 ? 16.009 -7.652 2.691 1.00 94.25 310 ALA A O 1
ATOM 2456 N N . TYR A 1 311 ? 14.226 -7.419 1.342 1.00 93.44 311 TYR A N 1
ATOM 2457 C CA . TYR A 1 311 ? 14.118 -8.797 0.859 1.00 93.44 311 TYR A CA 1
ATOM 2458 C C . TYR A 1 311 ? 13.959 -9.842 1.978 1.00 93.44 311 TYR A C 1
ATOM 2460 O O . TYR A 1 311 ? 14.362 -10.990 1.810 1.00 93.44 311 TYR A O 1
ATOM 2468 N N . GLY A 1 312 ? 13.461 -9.443 3.155 1.00 91.06 312 GLY A N 1
ATOM 2469 C CA . GLY A 1 312 ? 13.387 -10.291 4.351 1.00 91.06 312 GLY A CA 1
ATOM 2470 C C . GLY A 1 312 ? 14.744 -10.596 5.010 1.00 91.06 312 GLY A C 1
ATOM 2471 O O . GLY A 1 312 ? 14.796 -11.236 6.061 1.00 91.06 312 GLY A O 1
ATOM 2472 N N . ILE A 1 313 ? 15.859 -10.121 4.441 1.00 92.75 313 ILE A N 1
ATOM 2473 C CA . ILE A 1 313 ? 17.216 -10.525 4.843 1.00 92.75 313 ILE A CA 1
ATOM 2474 C C . ILE A 1 313 ? 18.037 -9.341 5.352 1.00 92.75 313 ILE A C 1
ATOM 2476 O O . ILE A 1 313 ? 18.668 -9.441 6.406 1.00 92.75 313 ILE A O 1
ATOM 2480 N N . PHE A 1 314 ? 18.036 -8.224 4.630 1.00 93.94 314 PHE A N 1
ATOM 2481 C CA . PHE A 1 314 ? 18.951 -7.116 4.882 1.00 93.94 314 PHE A CA 1
ATOM 2482 C C . PHE A 1 314 ? 18.327 -6.106 5.856 1.00 93.94 314 PHE A C 1
ATOM 2484 O O . PHE A 1 314 ? 17.332 -5.461 5.512 1.00 93.94 314 PHE A O 1
ATOM 2491 N N . PRO A 1 315 ? 18.861 -5.963 7.084 1.00 94.31 315 PRO A N 1
ATOM 2492 C CA . PRO A 1 315 ? 18.356 -4.969 8.021 1.00 94.31 315 PRO A CA 1
ATOM 2493 C C . PRO A 1 315 ? 18.597 -3.558 7.479 1.00 94.31 315 PRO A C 1
ATOM 2495 O O . PRO A 1 315 ? 19.641 -3.277 6.891 1.00 94.31 315 PRO A O 1
ATOM 2498 N N . ILE A 1 316 ? 17.633 -2.666 7.700 1.00 95.06 316 ILE A N 1
ATOM 2499 C CA . ILE A 1 316 ? 17.760 -1.261 7.317 1.00 95.06 316 ILE A CA 1
ATOM 2500 C C . ILE A 1 316 ? 18.412 -0.497 8.465 1.00 95.06 316 ILE A C 1
ATOM 2502 O O . ILE A 1 316 ? 17.952 -0.551 9.605 1.00 95.06 316 ILE A O 1
ATOM 2506 N N . VAL A 1 317 ? 19.491 0.220 8.157 1.00 94.94 317 VAL A N 1
ATOM 2507 C CA . VAL A 1 317 ? 20.216 1.034 9.136 1.00 94.94 317 VAL A CA 1
ATOM 2508 C C . VAL A 1 317 ? 19.363 2.236 9.541 1.00 94.94 317 VAL A C 1
ATOM 2510 O O . VAL A 1 317 ? 18.785 2.918 8.695 1.00 94.94 317 VAL A O 1
ATOM 2513 N N . GLN A 1 318 ? 19.297 2.513 10.841 1.00 95.88 318 GLN A N 1
ATOM 2514 C CA . GLN A 1 318 ? 18.669 3.722 11.361 1.00 95.88 318 GLN A CA 1
ATOM 2515 C C . GLN A 1 318 ? 19.557 4.939 11.096 1.00 95.88 318 GLN A C 1
ATOM 2517 O O . GLN A 1 318 ? 20.723 4.962 11.486 1.00 95.88 318 GLN A O 1
ATOM 2522 N N . LEU A 1 319 ? 18.995 5.962 10.454 1.00 96.00 319 LEU A N 1
ATOM 2523 C CA . LEU A 1 319 ? 19.732 7.175 10.104 1.00 96.00 319 LEU A CA 1
ATOM 2524 C C . LEU A 1 319 ? 19.487 8.303 11.118 1.00 96.00 319 LEU A C 1
ATOM 2526 O O . LEU A 1 319 ? 18.349 8.510 11.540 1.00 96.00 319 LEU A O 1
ATOM 2530 N N . PRO A 1 320 ? 20.496 9.105 11.488 1.00 96.06 320 PRO A N 1
ATOM 2531 C CA . PRO A 1 320 ? 20.249 10.394 12.130 1.00 96.06 320 PRO A CA 1
ATOM 2532 C C . PRO A 1 320 ? 19.398 11.308 11.233 1.00 96.06 320 PRO A C 1
ATOM 2534 O O . PRO A 1 320 ? 19.424 11.177 10.010 1.00 96.06 320 PRO A O 1
ATOM 2537 N N . GLU A 1 321 ? 18.686 12.274 11.819 1.00 96.56 321 GLU A N 1
ATOM 2538 C CA . GLU A 1 321 ? 17.790 13.180 11.075 1.00 96.56 321 GLU A CA 1
ATOM 2539 C C . GLU A 1 321 ? 18.495 13.886 9.900 1.00 96.56 321 GLU A C 1
ATOM 2541 O O . GLU A 1 321 ? 17.963 13.926 8.791 1.00 96.56 321 GLU A O 1
ATOM 2546 N N . SER A 1 322 ? 19.721 14.376 10.112 1.00 97.12 322 SER A N 1
ATOM 2547 C CA . SER A 1 322 ? 20.527 15.024 9.068 1.00 97.12 322 SER A CA 1
ATOM 2548 C C . SER A 1 322 ? 20.853 14.088 7.902 1.00 97.12 322 SER A C 1
ATOM 2550 O O . SER A 1 322 ? 20.785 14.486 6.741 1.00 97.12 322 SER A O 1
ATOM 2552 N N . HIS A 1 323 ? 21.159 12.825 8.202 1.00 97.31 323 HIS A N 1
ATOM 2553 C CA . HIS A 1 323 ? 21.472 11.819 7.194 1.00 97.31 323 HIS A CA 1
ATOM 2554 C C . HIS A 1 323 ? 20.217 11.405 6.430 1.00 97.31 323 HIS A C 1
ATOM 2556 O O . HIS A 1 323 ? 20.286 11.224 5.221 1.00 97.31 323 HIS A O 1
ATOM 2562 N N . PHE A 1 324 ? 19.066 11.307 7.102 1.00 97.75 324 PHE A N 1
ATOM 2563 C CA . PHE A 1 324 ? 17.786 11.045 6.446 1.00 97.75 324 PHE A CA 1
ATOM 2564 C C . PHE A 1 324 ? 17.428 12.144 5.431 1.00 97.75 324 PHE A C 1
ATOM 2566 O O . PHE A 1 324 ? 17.089 11.835 4.288 1.00 97.75 324 PHE A O 1
ATOM 2573 N N . GLN A 1 325 ? 17.569 13.419 5.815 1.00 98.00 325 GLN A N 1
ATOM 2574 C CA . GLN A 1 325 ? 17.360 14.553 4.906 1.00 98.00 325 GLN A CA 1
ATOM 2575 C C . GLN A 1 325 ? 18.322 14.501 3.713 1.00 98.00 325 GLN A C 1
ATOM 2577 O O . GLN A 1 325 ? 17.892 14.566 2.562 1.00 98.00 325 GLN A O 1
ATOM 2582 N N . MET A 1 326 ? 19.619 14.318 3.981 1.00 97.50 326 MET A N 1
ATOM 2583 C CA . MET A 1 326 ? 20.646 14.213 2.945 1.00 97.50 326 MET A CA 1
ATOM 2584 C C . MET A 1 326 ? 20.357 13.064 1.972 1.00 97.50 326 MET A C 1
ATOM 2586 O O . MET A 1 326 ? 20.403 13.269 0.765 1.00 97.50 326 MET A O 1
ATOM 2590 N N . VAL A 1 327 ? 20.018 11.873 2.473 1.00 98.12 327 VAL A N 1
ATOM 2591 C CA . VAL A 1 327 ? 19.668 10.708 1.646 1.00 98.12 327 VAL A CA 1
ATOM 2592 C C . VAL A 1 327 ? 18.433 10.985 0.787 1.00 98.12 327 VAL A C 1
ATOM 2594 O O . VAL A 1 327 ? 18.426 10.605 -0.381 1.00 98.12 327 VAL A O 1
ATOM 2597 N N . GLY A 1 328 ? 17.420 11.678 1.317 1.00 97.81 328 GLY A N 1
ATOM 2598 C CA . GLY A 1 328 ? 16.248 12.080 0.536 1.00 97.81 328 GLY A CA 1
ATOM 2599 C C . GLY A 1 328 ? 16.606 12.991 -0.641 1.00 97.81 328 GLY A C 1
ATOM 2600 O O . GLY A 1 328 ? 16.178 12.738 -1.767 1.00 97.81 328 GLY A O 1
ATOM 2601 N N . TRP A 1 329 ? 17.455 13.998 -0.420 1.00 98.06 329 TRP A N 1
ATOM 2602 C CA . TRP A 1 329 ? 17.925 14.877 -1.496 1.00 98.06 329 TRP A CA 1
ATOM 2603 C C . TRP A 1 329 ? 18.869 14.178 -2.474 1.00 98.06 329 TRP A C 1
ATOM 2605 O O . TRP A 1 329 ? 18.756 14.389 -3.678 1.00 98.06 329 TRP A O 1
ATOM 2615 N N . LEU A 1 330 ? 19.754 13.303 -1.992 1.00 97.94 330 LEU A N 1
ATOM 2616 C CA . LEU A 1 330 ? 20.597 12.475 -2.856 1.00 97.94 330 LEU A CA 1
ATOM 2617 C C . LEU A 1 330 ? 19.753 11.552 -3.737 1.00 97.94 330 LEU A C 1
ATOM 2619 O O . LEU A 1 330 ? 20.077 11.380 -4.910 1.00 97.94 330 LEU A O 1
ATOM 2623 N N . LEU A 1 331 ? 18.656 10.998 -3.211 1.00 98.31 331 LEU A N 1
ATOM 2624 C CA . LEU A 1 331 ? 17.720 10.202 -3.999 1.00 98.31 331 LEU A CA 1
ATOM 2625 C C . LEU A 1 331 ? 17.106 11.053 -5.119 1.00 98.31 331 LEU A C 1
ATOM 2627 O O . LEU A 1 331 ? 17.192 10.657 -6.279 1.00 98.31 331 LEU A O 1
ATOM 2631 N N . VAL A 1 332 ? 16.590 12.246 -4.809 1.00 98.44 332 VAL A N 1
ATOM 2632 C CA . VAL A 1 332 ? 16.062 13.192 -5.812 1.00 98.44 332 VAL A CA 1
ATOM 2633 C C . VAL A 1 332 ? 17.111 13.531 -6.873 1.00 98.44 332 VAL A C 1
ATOM 2635 O O . VAL A 1 332 ? 16.848 13.386 -8.065 1.00 98.44 332 VAL A O 1
ATOM 2638 N N . VAL A 1 333 ? 18.315 13.934 -6.459 1.00 98.00 333 VAL A N 1
ATOM 2639 C CA . VAL A 1 333 ? 19.403 14.294 -7.378 1.00 98.00 333 VAL A CA 1
ATOM 2640 C C . VAL A 1 333 ? 19.790 13.105 -8.253 1.00 98.00 333 VAL A C 1
ATOM 2642 O O . VAL A 1 333 ? 19.905 13.266 -9.462 1.00 98.00 333 VAL A O 1
ATOM 2645 N N . SER A 1 334 ? 19.929 11.902 -7.688 1.00 97.88 334 SER A N 1
ATOM 2646 C CA . SER A 1 334 ? 20.251 10.700 -8.467 1.00 97.88 334 SER A CA 1
ATOM 2647 C C . SER A 1 334 ? 19.184 10.388 -9.525 1.00 97.88 334 SER A C 1
ATOM 2649 O O . SER A 1 334 ? 19.533 10.121 -10.670 1.00 97.88 334 SER A O 1
ATOM 2651 N N . LEU A 1 335 ? 17.893 10.525 -9.203 1.00 98.25 335 LEU A N 1
ATOM 2652 C CA . LEU A 1 335 ? 16.808 10.341 -10.173 1.00 98.25 335 LEU A CA 1
ATOM 2653 C C . LEU A 1 335 ? 16.874 11.380 -11.304 1.00 98.25 335 LEU A C 1
ATOM 2655 O O . LEU A 1 335 ? 16.728 11.035 -12.474 1.00 98.25 335 LEU A O 1
ATOM 2659 N N . LEU A 1 336 ? 17.134 12.648 -10.980 1.00 97.94 336 LEU A N 1
ATOM 2660 C CA . LEU A 1 336 ? 17.258 13.703 -11.990 1.00 97.94 336 LEU A CA 1
ATOM 2661 C C . LEU A 1 336 ? 18.503 13.518 -12.869 1.00 97.94 336 LEU A C 1
ATOM 2663 O O . LEU A 1 336 ? 18.430 13.711 -14.080 1.00 97.94 336 LEU A O 1
ATOM 2667 N N . LEU A 1 337 ? 19.628 13.082 -12.298 1.00 95.81 337 LEU A N 1
ATOM 2668 C CA . LEU A 1 337 ? 20.842 12.770 -13.058 1.00 95.81 337 LEU A CA 1
ATOM 2669 C C . LEU A 1 337 ? 20.646 11.557 -13.976 1.00 95.81 337 LEU A C 1
ATOM 2671 O O . LEU A 1 337 ? 21.144 11.566 -15.100 1.00 95.81 337 LEU A O 1
ATOM 2675 N N . ALA A 1 338 ? 19.849 10.565 -13.563 1.00 95.69 338 ALA A N 1
ATOM 2676 C CA . ALA A 1 338 ? 19.458 9.443 -14.416 1.00 95.69 338 ALA A CA 1
ATOM 2677 C C . ALA A 1 338 ? 18.646 9.867 -15.656 1.00 95.69 338 ALA A C 1
ATOM 2679 O O . ALA A 1 338 ? 18.579 9.117 -16.628 1.00 95.69 338 ALA A O 1
ATOM 2680 N N . CYS A 1 339 ? 18.058 11.069 -15.663 1.00 96.31 339 CYS A N 1
ATOM 2681 C CA . CYS A 1 339 ? 17.365 11.608 -16.834 1.00 96.31 339 CYS A CA 1
ATOM 2682 C C . CYS A 1 339 ? 18.330 12.123 -17.914 1.00 96.31 339 CYS A C 1
ATOM 2684 O O . CYS A 1 339 ? 17.894 12.376 -19.037 1.00 96.31 339 CYS A O 1
ATOM 2686 N N . HIS A 1 340 ? 19.616 12.320 -17.595 1.00 93.44 340 HIS A N 1
ATOM 2687 C CA . HIS A 1 340 ? 20.582 12.899 -18.522 1.00 93.44 340 HIS A CA 1
ATOM 2688 C C . HIS A 1 340 ? 21.372 11.807 -19.253 1.00 93.44 340 HIS A C 1
ATOM 2690 O O . HIS A 1 340 ? 22.112 11.035 -18.644 1.00 93.44 340 HIS A O 1
ATOM 2696 N N . SER A 1 341 ? 21.243 11.758 -20.582 1.00 83.38 341 SER A N 1
ATOM 2697 C CA . SER A 1 341 ? 21.838 10.711 -21.429 1.00 83.38 341 SER A CA 1
ATOM 2698 C C . SER A 1 341 ? 23.358 10.618 -21.318 1.00 83.38 341 SER A C 1
ATOM 2700 O O . SER A 1 341 ? 23.908 9.525 -21.377 1.00 83.38 341 SER A O 1
ATOM 2702 N N . HIS A 1 342 ? 24.031 11.748 -21.103 1.00 85.44 342 HIS A N 1
ATOM 2703 C CA . HIS A 1 342 ? 25.492 11.819 -21.047 1.00 85.44 342 HIS A CA 1
ATOM 2704 C C . HIS A 1 342 ? 26.087 11.447 -19.681 1.00 85.44 342 HIS A C 1
ATOM 2706 O O . HIS A 1 342 ? 27.304 11.341 -19.554 1.00 85.44 342 HIS A O 1
ATOM 2712 N N . LEU A 1 343 ? 25.258 11.253 -18.650 1.00 81.50 343 LEU A N 1
ATOM 2713 C CA . LEU A 1 343 ? 25.706 11.048 -17.271 1.00 81.50 343 LEU A CA 1
ATOM 2714 C C . LEU A 1 343 ? 25.466 9.614 -16.797 1.00 81.50 343 LEU A C 1
ATOM 2716 O O . LEU A 1 343 ? 24.930 9.421 -15.720 1.00 81.50 343 LEU A O 1
ATOM 2720 N N . ALA A 1 344 ? 25.851 8.597 -17.572 1.00 87.69 344 ALA A N 1
ATOM 2721 C CA . ALA A 1 344 ? 25.805 7.191 -17.135 1.00 87.69 344 ALA A CA 1
ATOM 2722 C C . ALA A 1 344 ? 24.489 6.815 -16.400 1.00 87.69 344 ALA A C 1
ATOM 2724 O O . ALA A 1 344 ? 24.524 6.408 -15.233 1.00 87.69 344 ALA A O 1
ATOM 2725 N N . PRO A 1 345 ? 23.310 6.976 -17.032 1.00 90.56 345 PRO A N 1
ATOM 2726 C CA . PRO A 1 345 ? 22.013 6.955 -16.346 1.00 90.56 345 PRO A CA 1
ATOM 2727 C C . PRO A 1 345 ? 21.775 5.693 -15.501 1.00 90.56 345 PRO A C 1
ATOM 2729 O O . PRO A 1 345 ? 21.161 5.753 -14.438 1.00 90.56 345 PRO A O 1
ATOM 2732 N N . ARG A 1 346 ? 22.341 4.551 -15.908 1.00 89.31 346 ARG A N 1
ATOM 2733 C CA . ARG A 1 346 ? 22.264 3.273 -15.178 1.00 89.31 346 ARG A CA 1
ATOM 2734 C C . ARG A 1 346 ? 22.954 3.307 -13.821 1.00 89.31 346 ARG A C 1
ATOM 2736 O O . ARG A 1 346 ? 22.464 2.689 -12.879 1.00 89.31 346 ARG A O 1
ATOM 2743 N N . PHE A 1 347 ? 24.083 4.010 -13.714 1.00 90.88 347 PHE A N 1
ATOM 2744 C CA . PHE A 1 347 ? 24.778 4.175 -12.439 1.00 90.88 347 PHE A CA 1
ATOM 2745 C C . PHE A 1 347 ? 23.883 4.917 -11.453 1.00 90.88 347 PHE A C 1
ATOM 2747 O O . PHE A 1 347 ? 23.708 4.473 -10.321 1.00 90.88 347 PHE A O 1
ATOM 2754 N N . PHE A 1 348 ? 23.258 6.004 -11.905 1.00 95.12 348 PHE A N 1
ATOM 2755 C CA . PHE A 1 348 ? 22.359 6.779 -11.065 1.00 95.12 348 PHE A CA 1
ATOM 2756 C C . PHE A 1 348 ? 21.075 6.025 -10.722 1.00 95.12 348 PHE A C 1
ATOM 2758 O O . PHE A 1 348 ? 20.668 6.080 -9.569 1.00 95.12 348 PHE A O 1
ATOM 2765 N N . LEU A 1 349 ? 20.502 5.236 -11.639 1.00 95.75 349 LEU A N 1
ATOM 2766 C CA . LEU A 1 349 ? 19.379 4.337 -11.332 1.00 95.75 349 LEU A CA 1
ATOM 2767 C C . LEU A 1 349 ? 19.746 3.300 -10.259 1.00 95.75 349 LEU A C 1
ATOM 2769 O O . LEU A 1 349 ? 18.977 3.072 -9.324 1.00 95.75 349 LEU A O 1
ATOM 2773 N N . PHE A 1 350 ? 20.939 2.705 -10.350 1.00 94.25 350 PHE A N 1
ATOM 2774 C CA . PHE A 1 350 ? 21.436 1.766 -9.343 1.00 94.25 350 PHE A CA 1
ATOM 2775 C C . PHE A 1 350 ? 21.725 2.455 -7.997 1.00 94.25 350 PHE A C 1
ATOM 2777 O O . PHE A 1 350 ? 21.421 1.912 -6.934 1.00 94.25 350 PHE A O 1
ATOM 2784 N N . ALA A 1 351 ? 22.250 3.681 -8.020 1.00 95.00 351 ALA A N 1
ATOM 2785 C CA . ALA A 1 351 ? 22.417 4.494 -6.820 1.00 95.00 351 ALA A CA 1
ATOM 2786 C C . ALA A 1 351 ? 21.057 4.837 -6.184 1.00 95.00 351 ALA A C 1
ATOM 2788 O O . ALA A 1 351 ? 20.890 4.657 -4.977 1.00 95.00 351 ALA A O 1
ATOM 2789 N N . SER A 1 352 ? 20.062 5.244 -6.983 1.00 98.06 352 SER A N 1
ATOM 2790 C CA . SER A 1 352 ? 18.685 5.480 -6.531 1.00 98.06 352 SER A CA 1
ATOM 2791 C C . SER A 1 352 ? 18.071 4.223 -5.914 1.00 98.06 352 SER A C 1
ATOM 2793 O O . SER A 1 352 ? 17.391 4.321 -4.896 1.00 98.06 352 SER A O 1
ATOM 2795 N N . PHE A 1 353 ? 18.340 3.037 -6.474 1.00 97.38 353 PHE A N 1
ATOM 2796 C CA . PHE A 1 353 ? 17.908 1.758 -5.902 1.00 97.38 353 PHE A CA 1
ATOM 2797 C C . PHE A 1 353 ? 18.457 1.546 -4.483 1.00 97.38 353 PHE A C 1
ATOM 2799 O O . PHE A 1 353 ? 17.707 1.163 -3.589 1.00 97.38 353 PHE A O 1
ATOM 2806 N N . GLY A 1 354 ? 19.738 1.835 -4.236 1.00 96.00 354 GLY A N 1
ATOM 2807 C CA . GLY A 1 354 ? 20.312 1.766 -2.886 1.00 96.00 354 GLY A CA 1
ATOM 2808 C C . GLY A 1 354 ? 19.745 2.834 -1.943 1.00 96.00 354 GLY A C 1
ATOM 2809 O O . GLY A 1 354 ? 19.349 2.535 -0.814 1.00 96.00 354 GLY A O 1
ATOM 2810 N N . LEU A 1 355 ? 19.654 4.077 -2.424 1.00 97.69 355 LEU A N 1
ATOM 2811 C CA . LEU A 1 355 ? 19.131 5.220 -1.668 1.00 97.69 355 LEU A CA 1
ATOM 2812 C C . LEU A 1 355 ? 17.653 5.049 -1.293 1.00 97.69 355 LEU A C 1
ATOM 2814 O O . LEU A 1 355 ? 17.247 5.508 -0.227 1.00 97.69 355 LEU A O 1
ATOM 2818 N N . TYR A 1 356 ? 16.867 4.336 -2.105 1.00 97.88 356 TYR A N 1
ATOM 2819 C CA . TYR A 1 356 ? 15.483 3.977 -1.798 1.00 97.88 356 TYR A CA 1
ATOM 2820 C C . TYR A 1 356 ? 15.366 3.276 -0.439 1.00 97.88 356 TYR A C 1
ATOM 2822 O O . TYR A 1 356 ? 14.590 3.717 0.409 1.00 97.88 356 TYR A O 1
ATOM 2830 N N . PHE A 1 357 ? 16.158 2.225 -0.199 1.00 97.19 357 PHE A N 1
ATOM 2831 C CA . PHE A 1 357 ? 16.092 1.465 1.055 1.00 97.19 357 PHE A CA 1
ATOM 2832 C C . PHE A 1 357 ? 16.528 2.308 2.252 1.00 97.19 357 PHE A C 1
ATOM 2834 O O . PHE A 1 357 ? 15.958 2.189 3.335 1.00 97.19 357 PHE A O 1
ATOM 2841 N N . LEU A 1 358 ? 17.511 3.188 2.051 1.00 97.00 358 LEU A N 1
ATOM 2842 C CA . LEU A 1 358 ? 17.974 4.104 3.087 1.00 97.00 358 LEU A CA 1
ATOM 2843 C C . LEU A 1 358 ? 16.931 5.176 3.419 1.00 97.00 358 LEU A C 1
ATOM 2845 O O . LEU A 1 358 ? 16.833 5.542 4.585 1.00 97.00 358 LEU A O 1
ATOM 2849 N N . TYR A 1 359 ? 16.157 5.651 2.437 1.00 97.94 359 TYR A N 1
ATOM 2850 C CA . TYR A 1 359 ? 15.124 6.675 2.615 1.00 97.94 359 TYR A CA 1
ATOM 2851 C C . TYR A 1 359 ? 13.790 6.090 3.098 1.00 97.94 359 TYR A C 1
ATOM 2853 O O . TYR A 1 359 ? 13.378 6.331 4.232 1.00 97.94 359 TYR A O 1
ATOM 2861 N N . PHE A 1 360 ? 13.123 5.284 2.268 1.00 97.06 360 PHE A N 1
ATOM 2862 C CA . PHE A 1 360 ? 11.790 4.743 2.559 1.00 97.06 360 PHE A CA 1
ATOM 2863 C C . PHE A 1 360 ? 11.800 3.752 3.722 1.00 97.06 360 PHE A C 1
ATOM 2865 O O . PHE A 1 360 ? 10.820 3.655 4.455 1.00 97.06 360 PHE A O 1
ATOM 2872 N N . GLY A 1 361 ? 12.937 3.100 3.974 1.00 96.19 361 GLY A N 1
ATOM 2873 C CA . GLY A 1 361 ? 13.120 2.254 5.148 1.00 96.19 361 GLY A CA 1
ATOM 2874 C C . GLY A 1 361 ? 13.023 2.988 6.495 1.00 96.19 361 GLY A C 1
ATOM 2875 O O . GLY A 1 361 ? 12.871 2.352 7.540 1.00 96.19 361 GLY A O 1
ATOM 2876 N N . GLN A 1 362 ? 13.091 4.326 6.489 1.00 96.69 362 GLN A N 1
ATOM 2877 C CA . GLN A 1 362 ? 12.870 5.165 7.671 1.00 96.69 362 GLN A CA 1
ATOM 2878 C C . GLN A 1 362 ? 11.395 5.531 7.896 1.00 96.69 362 GLN A C 1
ATOM 2880 O O . GLN A 1 362 ? 11.070 6.094 8.939 1.00 96.69 362 GLN A O 1
ATOM 2885 N N . LEU A 1 363 ? 10.514 5.232 6.935 1.00 95.12 363 LEU A N 1
ATOM 2886 C CA . LEU A 1 363 ? 9.143 5.748 6.857 1.00 95.12 363 LEU A CA 1
ATOM 2887 C C . LEU A 1 363 ? 8.067 4.652 6.977 1.00 95.12 363 LEU A C 1
ATOM 2889 O O . LEU A 1 363 ? 6.928 4.888 6.596 1.00 95.12 363 LEU A O 1
ATOM 2893 N N . TYR A 1 364 ? 8.396 3.462 7.499 1.00 89.81 364 TYR A N 1
ATOM 2894 C CA . TYR A 1 364 ? 7.537 2.262 7.429 1.00 89.81 364 TYR A CA 1
ATOM 2895 C C . TYR A 1 364 ? 6.091 2.454 7.933 1.00 89.81 364 TYR A C 1
ATOM 2897 O O . TYR A 1 364 ? 5.163 1.862 7.386 1.00 89.81 364 TYR A O 1
ATOM 2905 N N . CYS A 1 365 ? 5.881 3.312 8.933 1.00 89.31 365 CYS A N 1
ATOM 2906 C CA . CYS A 1 365 ? 4.568 3.608 9.506 1.00 89.31 365 CYS A CA 1
ATOM 2907 C C . CYS A 1 365 ? 4.036 5.005 9.177 1.00 89.31 365 CYS A C 1
ATOM 2909 O O . CYS A 1 365 ? 3.099 5.475 9.819 1.00 89.31 365 CYS A O 1
ATOM 2911 N N . GLU A 1 366 ? 4.640 5.686 8.210 1.00 93.06 366 GLU A N 1
ATOM 2912 C CA . GLU A 1 366 ? 4.174 6.989 7.758 1.00 93.06 366 GLU A CA 1
ATOM 2913 C C . GLU A 1 366 ? 2.943 6.827 6.846 1.00 93.06 366 GLU A C 1
ATOM 2915 O O . GLU A 1 366 ? 2.910 5.946 5.990 1.00 93.06 366 GLU A O 1
ATOM 2920 N N . SER A 1 367 ? 1.941 7.691 7.016 1.00 86.25 367 SER A N 1
ATOM 2921 C CA . SER A 1 367 ? 0.630 7.679 6.343 1.00 86.25 367 SER A CA 1
ATOM 2922 C C . SER A 1 367 ? 0.651 7.562 4.817 1.00 86.25 367 SER A C 1
ATOM 2924 O O . SER A 1 367 ? -0.301 7.028 4.242 1.00 86.25 367 SER A O 1
ATOM 2926 N N . LYS A 1 368 ? 1.710 8.048 4.160 1.00 86.00 368 LYS A N 1
ATOM 2927 C CA . LYS A 1 368 ? 1.789 8.174 2.703 1.00 86.00 368 LYS A CA 1
ATOM 2928 C C . LYS A 1 368 ? 2.882 7.320 2.062 1.00 86.00 368 LYS A C 1
ATOM 2930 O O . LYS A 1 368 ? 2.666 6.699 1.026 1.00 86.00 368 LYS A O 1
ATOM 2935 N N . HIS A 1 369 ? 4.068 7.314 2.653 1.00 85.88 369 HIS A N 1
ATOM 2936 C CA . HIS A 1 369 ? 5.256 6.627 2.155 1.00 85.88 369 HIS A CA 1
ATOM 2937 C C . HIS A 1 369 ? 5.423 5.237 2.775 1.00 85.88 369 HIS A C 1
ATOM 2939 O O . HIS A 1 369 ? 6.154 4.416 2.218 1.00 85.88 369 HIS A O 1
ATOM 2945 N N . GLY A 1 370 ? 4.785 4.989 3.924 1.00 80.06 370 GLY A N 1
ATOM 2946 C CA . GLY A 1 370 ? 4.807 3.707 4.614 1.00 80.06 370 GLY A CA 1
ATOM 2947 C C . GLY A 1 370 ? 4.014 2.620 3.892 1.00 80.06 370 GLY A C 1
ATOM 2948 O O . GLY A 1 370 ? 3.415 2.827 2.830 1.00 80.06 370 GLY A O 1
ATOM 2949 N N . GLY A 1 371 ? 4.026 1.416 4.466 1.00 82.38 371 GLY A N 1
ATOM 2950 C CA . GLY A 1 371 ? 3.312 0.279 3.890 1.00 82.38 371 GLY A CA 1
ATOM 2951 C C . GLY A 1 371 ? 3.779 -0.060 2.469 1.00 82.38 371 GLY A C 1
ATOM 2952 O O . GLY A 1 371 ? 4.964 -0.286 2.221 1.00 82.38 371 GLY A O 1
ATOM 2953 N N . HIS A 1 372 ? 2.828 -0.111 1.533 1.00 84.12 372 HIS A N 1
ATOM 2954 C CA . HIS A 1 372 ? 3.058 -0.503 0.136 1.00 84.12 372 HIS A CA 1
ATOM 2955 C C . HIS A 1 372 ? 3.125 0.698 -0.834 1.00 84.12 372 HIS A C 1
ATOM 2957 O O . HIS A 1 372 ? 3.204 0.509 -2.051 1.00 84.12 372 HIS A O 1
ATOM 2963 N N . GLY A 1 373 ? 3.114 1.937 -0.320 1.00 87.88 373 GLY A N 1
ATOM 2964 C CA . GLY A 1 373 ? 3.007 3.162 -1.122 1.00 87.88 373 GLY A CA 1
ATOM 2965 C C . GLY A 1 373 ? 4.117 3.329 -2.162 1.00 87.88 373 GLY A C 1
ATOM 2966 O O . GLY A 1 373 ? 3.842 3.664 -3.306 1.00 87.88 373 GLY A O 1
ATOM 2967 N N . ALA A 1 374 ? 5.366 3.026 -1.804 1.00 93.75 374 ALA A N 1
ATOM 2968 C CA . ALA A 1 374 ? 6.531 3.198 -2.679 1.00 93.75 374 ALA A CA 1
ATOM 2969 C C . ALA A 1 374 ? 7.183 1.872 -3.110 1.00 93.75 374 ALA A C 1
ATOM 2971 O O . ALA A 1 374 ? 8.348 1.839 -3.503 1.00 93.75 374 ALA A O 1
ATOM 2972 N N . LEU A 1 375 ? 6.469 0.755 -2.988 1.00 93.75 375 LEU A N 1
ATOM 2973 C CA . LEU A 1 375 ? 7.064 -0.582 -3.030 1.00 93.75 375 LEU A CA 1
ATOM 2974 C C . LEU A 1 375 ? 7.591 -1.006 -4.410 1.00 93.75 375 LEU A C 1
ATOM 2976 O O . LEU A 1 375 ? 8.519 -1.805 -4.497 1.00 93.75 375 LEU A O 1
ATOM 2980 N N . LEU A 1 376 ? 7.026 -0.453 -5.486 1.00 96.12 376 LEU A N 1
ATOM 2981 C CA . LEU A 1 376 ? 7.409 -0.796 -6.859 1.00 96.12 376 LEU A CA 1
ATOM 2982 C C . LEU A 1 376 ? 8.722 -0.146 -7.309 1.00 96.12 376 LEU A C 1
ATOM 2984 O O . LEU A 1 376 ? 9.382 -0.657 -8.215 1.00 96.12 376 LEU A O 1
ATOM 2988 N N . LEU A 1 377 ? 9.098 0.982 -6.695 1.00 97.00 377 LEU A N 1
ATOM 2989 C CA . LEU A 1 377 ? 10.261 1.773 -7.097 1.00 97.00 377 LEU A CA 1
ATOM 2990 C C . LEU A 1 377 ? 11.561 0.957 -7.183 1.00 97.00 377 LEU A C 1
ATOM 2992 O O . LEU A 1 377 ? 12.203 1.023 -8.230 1.00 97.00 377 LEU A O 1
ATOM 2996 N N . PRO A 1 378 ? 11.974 0.171 -6.168 1.00 97.31 378 PRO A N 1
ATOM 2997 C CA . PRO A 1 378 ? 13.231 -0.573 -6.233 1.00 97.31 378 PRO A CA 1
ATOM 2998 C C . PRO A 1 378 ? 13.246 -1.597 -7.372 1.00 97.31 378 PRO A C 1
ATOM 3000 O O . PRO A 1 378 ? 14.259 -1.731 -8.053 1.00 97.31 378 PRO A O 1
ATOM 3003 N N . SER A 1 379 ? 12.131 -2.282 -7.631 1.00 97.50 379 SER A N 1
ATOM 3004 C CA . SER A 1 379 ? 12.027 -3.255 -8.722 1.00 97.50 379 SER A CA 1
ATOM 3005 C C . SER A 1 379 ? 12.202 -2.588 -10.084 1.00 97.50 379 SER A C 1
ATOM 3007 O O . SER A 1 379 ? 12.966 -3.065 -10.921 1.00 97.50 379 SER A O 1
ATOM 3009 N N . VAL A 1 380 ? 11.542 -1.445 -10.290 1.00 98.12 380 VAL A N 1
ATOM 3010 C CA . VAL A 1 380 ? 11.622 -0.672 -11.538 1.00 98.12 380 VAL A CA 1
ATOM 3011 C C . VAL A 1 380 ? 13.018 -0.083 -11.725 1.00 98.12 380 VAL A C 1
ATOM 3013 O O . VAL A 1 380 ? 13.603 -0.238 -12.793 1.00 98.12 380 VAL A O 1
ATOM 3016 N N . LEU A 1 381 ? 13.592 0.527 -10.684 1.00 98.12 381 LEU A N 1
ATOM 3017 C CA . LEU A 1 381 ? 14.950 1.076 -10.717 1.00 98.12 381 LEU A CA 1
ATOM 3018 C C . LEU A 1 381 ? 15.986 0.002 -11.061 1.00 98.12 381 LEU A C 1
ATOM 3020 O O . LEU A 1 381 ? 16.869 0.252 -11.880 1.00 98.12 381 LEU A O 1
ATOM 3024 N N . LEU A 1 382 ? 15.859 -1.199 -10.487 1.00 97.00 382 LEU A N 1
ATOM 3025 C CA . LEU A 1 382 ? 16.747 -2.318 -10.786 1.00 97.00 382 LEU A CA 1
ATOM 3026 C C . LEU A 1 382 ? 16.595 -2.787 -12.239 1.00 97.00 382 LEU A C 1
ATOM 3028 O O . LEU A 1 382 ? 17.596 -2.896 -12.941 1.00 97.00 382 LEU A O 1
ATOM 3032 N N . LEU A 1 383 ? 15.367 -3.016 -12.716 1.00 96.81 383 LEU A N 1
ATOM 3033 C CA . LEU A 1 383 ? 15.117 -3.448 -14.099 1.00 96.81 383 LEU A CA 1
ATOM 3034 C C . LEU A 1 383 ? 15.609 -2.415 -15.128 1.00 96.81 383 LEU A C 1
ATOM 3036 O O . LEU A 1 383 ? 16.147 -2.792 -16.168 1.00 96.81 383 LEU A O 1
ATOM 3040 N N . LEU A 1 384 ? 15.495 -1.118 -14.828 1.00 96.38 384 LEU A N 1
ATOM 3041 C CA . LEU A 1 384 ? 16.042 -0.054 -15.673 1.00 96.38 384 LEU A CA 1
ATOM 3042 C C . LEU A 1 384 ? 17.568 0.033 -15.601 1.00 96.38 384 LEU A C 1
ATOM 3044 O O . LEU A 1 384 ? 18.213 0.217 -16.632 1.00 96.38 384 LEU A O 1
ATOM 3048 N N . ALA A 1 385 ? 18.170 -0.144 -14.424 1.00 94.50 385 ALA A N 1
ATOM 3049 C CA . ALA A 1 385 ? 19.626 -0.184 -14.287 1.00 94.50 385 ALA A CA 1
ATOM 3050 C C . ALA A 1 385 ? 20.251 -1.368 -15.053 1.00 94.50 385 ALA A C 1
ATOM 3052 O O . ALA A 1 385 ? 21.384 -1.268 -15.525 1.00 94.50 385 ALA A O 1
ATOM 3053 N N . LEU A 1 386 ? 19.503 -2.468 -15.204 1.00 92.81 386 LEU A N 1
ATOM 3054 C CA . LEU A 1 386 ? 19.885 -3.636 -16.000 1.00 92.81 386 LEU A CA 1
ATOM 3055 C C . LEU A 1 386 ? 19.589 -3.480 -17.503 1.00 92.81 386 LEU A C 1
ATOM 3057 O O . LEU A 1 386 ? 19.998 -4.339 -18.273 1.00 92.81 386 LEU A O 1
ATOM 3061 N N . SER A 1 387 ? 18.900 -2.426 -17.943 1.00 91.00 387 SER A N 1
ATOM 3062 C CA . SER A 1 387 ? 18.424 -2.309 -19.328 1.00 91.00 387 SER A CA 1
ATOM 3063 C C . SER A 1 387 ? 19.469 -1.787 -20.313 1.00 91.00 387 SER A C 1
ATOM 3065 O O . SER A 1 387 ? 20.169 -0.844 -19.972 1.00 91.00 387 SER A O 1
ATOM 3067 N N . GLY A 1 388 ? 19.487 -2.311 -21.547 1.00 77.25 388 GLY A N 1
ATOM 3068 C CA . GLY A 1 388 ? 19.900 -1.624 -22.779 1.00 77.25 388 GLY A CA 1
ATOM 3069 C C . GLY A 1 388 ? 21.127 -2.204 -23.486 1.00 77.25 388 GLY A C 1
ATOM 3070 O O . GLY A 1 388 ? 22.201 -2.203 -22.896 1.00 77.25 388 GLY A O 1
ATOM 3071 N N . GLY A 1 389 ? 20.995 -2.587 -24.760 1.00 69.44 389 GLY A N 1
ATOM 3072 C CA . GLY A 1 389 ? 22.032 -3.228 -25.577 1.00 69.44 389 GLY A CA 1
ATOM 3073 C C . GLY A 1 389 ? 22.412 -2.439 -26.837 1.00 69.44 389 GLY A C 1
ATOM 3074 O O . GLY A 1 389 ? 21.843 -1.377 -27.097 1.00 69.44 389 GLY A O 1
ATOM 3075 N N . PRO A 1 390 ? 23.369 -2.944 -27.637 1.00 66.25 390 PRO A N 1
ATOM 3076 C CA . PRO A 1 390 ? 23.888 -2.246 -28.816 1.00 66.25 390 PRO A CA 1
ATOM 3077 C C . PRO A 1 390 ? 22.839 -2.033 -29.916 1.00 66.25 390 PRO A C 1
ATOM 3079 O O . PRO A 1 390 ? 22.957 -1.085 -30.687 1.00 66.25 390 PRO A O 1
ATOM 3082 N N . LEU A 1 391 ? 21.818 -2.892 -29.990 1.00 76.56 391 LEU A N 1
ATOM 3083 C CA . LEU A 1 391 ? 20.758 -2.811 -31.001 1.00 76.56 391 LEU A CA 1
ATOM 3084 C C . LEU A 1 391 ? 19.480 -2.140 -30.471 1.00 76.56 391 LEU A C 1
ATOM 3086 O O . LEU A 1 391 ? 18.543 -1.911 -31.234 1.00 76.56 391 LEU A O 1
ATOM 3090 N N . GLY A 1 392 ? 19.451 -1.763 -29.190 1.00 80.75 392 GLY A N 1
ATOM 3091 C CA . GLY A 1 392 ? 18.407 -0.905 -28.648 1.00 80.75 392 GLY A CA 1
ATOM 3092 C C . GLY A 1 392 ? 17.068 -1.596 -28.354 1.00 80.75 392 GLY A C 1
ATOM 3093 O O . GLY A 1 392 ? 16.042 -0.918 -28.385 1.00 80.75 392 GLY A O 1
ATOM 3094 N N . SER A 1 393 ? 17.024 -2.898 -28.043 1.00 89.81 393 SER A N 1
ATOM 3095 C CA . SER A 1 393 ? 15.755 -3.550 -27.669 1.00 89.81 393 SER A CA 1
ATOM 3096 C C . SER A 1 393 ? 15.193 -3.034 -26.319 1.00 89.81 393 SER A C 1
ATOM 3098 O O . SER A 1 393 ? 15.910 -3.037 -25.312 1.00 89.81 393 SER A O 1
ATOM 3100 N N . PRO A 1 394 ? 13.906 -2.622 -26.230 1.00 94.25 394 PRO A N 1
ATOM 3101 C CA . PRO A 1 394 ? 13.268 -2.128 -25.001 1.00 94.25 394 PRO A CA 1
ATOM 3102 C C . PRO A 1 394 ? 12.769 -3.246 -24.056 1.00 94.25 394 PRO A C 1
ATOM 3104 O O . PRO A 1 394 ? 11.767 -3.081 -23.355 1.00 94.25 394 PRO A O 1
ATOM 3107 N N . TRP A 1 395 ? 13.464 -4.387 -24.001 1.00 95.44 395 TRP A N 1
ATOM 3108 C CA . TRP A 1 395 ? 13.059 -5.589 -23.253 1.00 95.44 395 TRP A CA 1
ATOM 3109 C C . TRP A 1 395 ? 12.800 -5.357 -21.753 1.00 95.44 395 TRP A C 1
ATOM 3111 O O . TRP A 1 395 ? 11.982 -6.052 -21.145 1.00 95.44 395 TRP A O 1
ATOM 3121 N N . SER A 1 396 ? 13.442 -4.359 -21.141 1.00 95.62 396 SER A N 1
ATOM 3122 C CA . SER A 1 396 ? 13.229 -4.010 -19.730 1.00 95.62 396 SER A CA 1
ATOM 3123 C C . SER A 1 396 ? 11.818 -3.494 -19.452 1.00 95.62 396 SER A C 1
ATOM 3125 O O . SER A 1 396 ? 11.260 -3.793 -18.394 1.00 95.62 396 SER A O 1
ATOM 3127 N N . LEU A 1 397 ? 11.207 -2.773 -20.401 1.00 95.94 397 LEU A N 1
ATOM 3128 C CA . LEU A 1 397 ? 9.827 -2.306 -20.272 1.00 95.94 397 LEU A CA 1
ATOM 3129 C C . LEU A 1 397 ? 8.865 -3.491 -20.262 1.00 95.94 397 LEU A C 1
ATOM 3131 O O . LEU A 1 397 ? 7.954 -3.518 -19.439 1.00 95.94 397 LEU A O 1
ATOM 3135 N N . VAL A 1 398 ? 9.110 -4.507 -21.095 1.00 95.62 398 VAL A N 1
ATOM 3136 C CA . VAL A 1 398 ? 8.316 -5.744 -21.102 1.00 95.62 398 VAL A CA 1
ATOM 3137 C C . VAL A 1 398 ? 8.406 -6.447 -19.745 1.00 95.62 398 VAL A C 1
ATOM 3139 O O . VAL A 1 398 ? 7.377 -6.802 -19.170 1.00 95.62 398 VAL A O 1
ATOM 3142 N N . PHE A 1 399 ? 9.601 -6.569 -19.153 1.00 97.38 399 PHE A N 1
ATOM 3143 C CA . PHE A 1 399 ? 9.724 -7.125 -17.800 1.00 97.38 399 PHE A CA 1
ATOM 3144 C C . PHE A 1 399 ? 9.008 -6.294 -16.732 1.00 97.38 399 PHE A C 1
ATOM 3146 O O . PHE A 1 399 ? 8.414 -6.883 -15.831 1.00 97.38 399 PHE A O 1
ATOM 3153 N N . ILE A 1 400 ? 9.009 -4.960 -16.823 1.00 97.38 400 ILE A N 1
ATOM 3154 C CA . ILE A 1 400 ? 8.242 -4.101 -15.905 1.00 97.38 400 ILE A CA 1
ATOM 3155 C C . ILE A 1 400 ? 6.734 -4.362 -16.053 1.00 97.38 400 ILE A C 1
ATOM 3157 O O . ILE A 1 400 ? 6.046 -4.525 -15.044 1.00 97.38 400 ILE A O 1
ATOM 3161 N N . LYS A 1 401 ? 6.217 -4.475 -17.286 1.00 96.44 401 LYS A N 1
ATOM 3162 C CA . LYS A 1 401 ? 4.803 -4.809 -17.543 1.00 96.44 401 LYS A CA 1
ATOM 3163 C C . LYS A 1 401 ? 4.436 -6.185 -16.961 1.00 96.44 401 LYS A C 1
ATOM 3165 O O . LYS A 1 401 ? 3.409 -6.314 -16.291 1.00 96.44 401 LYS A O 1
ATOM 3170 N N . LEU A 1 402 ? 5.290 -7.198 -17.150 1.00 96.25 402 LEU A N 1
ATOM 3171 C CA . LEU A 1 402 ? 5.106 -8.547 -16.592 1.00 96.25 402 LEU A CA 1
ATOM 3172 C C . LEU A 1 402 ? 5.196 -8.568 -15.058 1.00 96.25 402 LEU A C 1
ATOM 3174 O O . LEU A 1 402 ? 4.420 -9.266 -14.401 1.00 96.25 402 LEU A O 1
ATOM 3178 N N . PHE A 1 403 ? 6.111 -7.790 -14.478 1.00 97.00 403 PHE A N 1
ATOM 3179 C CA . PHE A 1 403 ? 6.247 -7.619 -13.032 1.00 97.00 403 PHE A CA 1
ATOM 3180 C C . PHE A 1 403 ? 4.968 -7.032 -12.425 1.00 97.00 403 PHE A C 1
ATOM 3182 O O . PHE A 1 403 ? 4.407 -7.619 -11.498 1.00 97.00 403 PHE A O 1
ATOM 3189 N N . LEU A 1 404 ? 4.449 -5.940 -13.001 1.00 95.81 404 LEU A N 1
ATOM 3190 C CA . LEU A 1 404 ? 3.168 -5.351 -12.603 1.00 95.81 404 LEU A CA 1
ATOM 3191 C C . LEU A 1 404 ? 2.023 -6.359 -12.714 1.00 95.81 404 LEU A C 1
ATOM 3193 O O . LEU A 1 404 ? 1.244 -6.515 -11.776 1.00 95.81 404 LEU A O 1
ATOM 3197 N N . GLY A 1 405 ? 1.937 -7.076 -13.838 1.00 95.19 405 GLY A N 1
ATOM 3198 C CA . GLY A 1 405 ? 0.882 -8.066 -14.029 1.00 95.19 405 GLY A CA 1
ATOM 3199 C C . GLY A 1 405 ? 0.955 -9.233 -13.057 1.00 95.19 405 GLY A C 1
ATOM 3200 O O . GLY A 1 405 ? -0.081 -9.722 -12.618 1.00 95.19 405 GLY A O 1
ATOM 3201 N N . THR A 1 406 ? 2.159 -9.625 -12.648 1.00 95.81 406 THR A N 1
ATOM 3202 C CA . THR A 1 406 ? 2.347 -10.634 -11.604 1.00 95.81 406 THR A CA 1
ATOM 3203 C C . THR A 1 406 ? 1.815 -10.142 -10.258 1.00 95.81 406 THR A C 1
ATOM 3205 O O . THR A 1 406 ? 1.122 -10.896 -9.581 1.00 95.81 406 THR A O 1
ATOM 3208 N N . ILE A 1 407 ? 2.084 -8.885 -9.881 1.00 94.94 407 ILE A N 1
ATOM 3209 C CA . ILE A 1 407 ? 1.582 -8.292 -8.630 1.00 94.94 407 ILE A CA 1
ATOM 3210 C C . ILE A 1 407 ? 0.056 -8.199 -8.634 1.00 94.94 407 ILE A C 1
ATOM 3212 O O . ILE A 1 407 ? -0.576 -8.622 -7.668 1.00 94.94 407 ILE A O 1
ATOM 3216 N N . TYR A 1 408 ? -0.545 -7.690 -9.713 1.00 95.06 408 TYR A N 1
ATOM 3217 C CA . TYR A 1 408 ? -2.003 -7.589 -9.812 1.00 95.06 408 TYR A CA 1
ATOM 3218 C C . TYR A 1 408 ? -2.674 -8.960 -9.761 1.00 95.06 408 TYR A C 1
ATOM 3220 O O . TYR A 1 408 ? -3.607 -9.154 -8.983 1.00 95.06 408 TYR A O 1
ATOM 3228 N N . LEU A 1 409 ? -2.144 -9.940 -10.499 1.00 94.81 409 LEU A N 1
ATOM 3229 C CA . LEU A 1 409 ? -2.644 -11.309 -10.442 1.00 94.81 409 LEU A CA 1
ATOM 3230 C C . LEU A 1 409 ? -2.525 -11.887 -9.026 1.00 94.81 409 LEU A C 1
ATOM 3232 O O . LEU A 1 409 ? -3.463 -12.517 -8.543 1.00 94.81 409 LEU A O 1
ATOM 3236 N N . ALA A 1 410 ? -1.400 -11.664 -8.342 1.00 93.62 410 ALA A N 1
ATOM 3237 C CA . ALA A 1 410 ? -1.210 -12.103 -6.961 1.00 93.62 410 ALA A CA 1
ATOM 3238 C C . ALA A 1 410 ? -2.249 -11.478 -6.021 1.00 93.62 410 ALA A C 1
ATOM 3240 O O . ALA A 1 410 ? -2.855 -12.197 -5.226 1.00 93.62 410 ALA A O 1
ATOM 3241 N N . GLY A 1 411 ? -2.514 -10.178 -6.172 1.00 92.81 411 GLY A N 1
ATOM 3242 C CA . GLY A 1 411 ? -3.565 -9.461 -5.454 1.00 92.81 411 GLY A CA 1
ATOM 3243 C C . GLY A 1 411 ? -4.941 -10.099 -5.662 1.00 92.81 411 GLY A C 1
ATOM 3244 O O . GLY A 1 411 ? -5.620 -10.406 -4.680 1.00 92.81 411 GLY A O 1
ATOM 3245 N N . ALA A 1 412 ? -5.307 -10.406 -6.909 1.00 94.44 412 ALA A N 1
ATOM 3246 C CA . ALA A 1 412 ? -6.573 -11.060 -7.252 1.00 94.44 412 ALA A CA 1
ATOM 3247 C C . ALA A 1 412 ? -6.690 -12.459 -6.629 1.00 94.44 412 ALA A C 1
ATOM 3249 O O . ALA A 1 412 ? -7.681 -12.790 -5.971 1.00 94.44 412 ALA A O 1
ATOM 3250 N N . VAL A 1 413 ? -5.658 -13.291 -6.807 1.00 93.25 413 VAL A N 1
ATOM 3251 C CA . VAL A 1 413 ? -5.652 -14.654 -6.263 1.00 93.25 413 VAL A CA 1
ATOM 3252 C C . VAL A 1 413 ? -5.671 -14.610 -4.736 1.00 93.25 413 VAL A C 1
ATOM 3254 O O . VAL A 1 413 ? -6.365 -15.421 -4.131 1.00 93.25 413 VAL A O 1
ATOM 3257 N N . SER A 1 414 ? -4.991 -13.646 -4.105 1.00 91.88 414 SER A N 1
ATOM 3258 C CA . SER A 1 414 ? -5.017 -13.483 -2.649 1.00 91.88 414 SER A CA 1
ATOM 3259 C C . SER A 1 414 ? -6.435 -13.211 -2.145 1.00 91.88 414 SER A C 1
ATOM 3261 O O . SER A 1 414 ? -6.882 -13.903 -1.237 1.00 91.88 414 SER A O 1
ATOM 3263 N N . LYS A 1 415 ? -7.194 -12.317 -2.796 1.00 92.94 415 LYS A N 1
ATOM 3264 C CA . LYS A 1 415 ? -8.598 -12.041 -2.451 1.00 92.94 415 LYS A CA 1
ATOM 3265 C C . LYS A 1 415 ? -9.463 -13.296 -2.556 1.00 92.94 415 LYS A C 1
ATOM 3267 O O . LYS A 1 415 ? -10.265 -13.558 -1.665 1.00 92.94 415 LYS A O 1
ATOM 3272 N N . VAL A 1 416 ? -9.274 -14.117 -3.593 1.00 93.50 416 VAL A N 1
ATOM 3273 C CA . VAL A 1 416 ? -10.027 -15.374 -3.780 1.00 93.50 416 VAL A CA 1
ATOM 3274 C C . VAL A 1 416 ? -9.634 -16.446 -2.762 1.00 93.50 416 VAL A C 1
ATOM 3276 O O . VAL A 1 416 ? -10.501 -17.099 -2.185 1.00 93.50 416 VAL A O 1
ATOM 3279 N N . VAL A 1 417 ? -8.338 -16.639 -2.519 1.00 90.44 417 VAL A N 1
ATOM 3280 C CA . VAL A 1 417 ? -7.846 -17.633 -1.555 1.00 90.44 417 VAL A CA 1
ATOM 3281 C C . VAL A 1 417 ? -8.278 -17.257 -0.145 1.00 90.44 417 VAL A C 1
ATOM 3283 O O . VAL A 1 417 ? -8.820 -18.100 0.565 1.00 90.44 417 VAL A O 1
ATOM 3286 N N . VAL A 1 418 ? -8.093 -15.995 0.246 1.00 88.94 418 VAL A N 1
ATOM 3287 C CA . VAL A 1 418 ? -8.499 -15.492 1.560 1.00 88.94 418 VAL A CA 1
ATOM 3288 C C . VAL A 1 418 ? -10.023 -15.553 1.702 1.00 88.94 418 VAL A C 1
ATOM 3290 O O . VAL A 1 418 ? -10.500 -16.021 2.729 1.00 88.94 418 VAL A O 1
ATOM 3293 N N . SER A 1 419 ? -10.795 -15.251 0.651 1.00 92.50 419 SER A N 1
ATOM 3294 C CA . SER A 1 419 ? -12.246 -15.510 0.634 1.00 92.50 419 SER A CA 1
ATOM 3295 C C . SER A 1 419 ? -12.595 -16.965 0.958 1.00 92.50 419 SER A C 1
ATOM 3297 O O . SER A 1 419 ? -13.494 -17.237 1.750 1.00 92.50 419 SER A O 1
ATOM 3299 N N . GLY A 1 420 ? -11.858 -17.917 0.380 1.00 92.56 420 GLY A N 1
ATOM 3300 C CA . GLY A 1 420 ? -12.025 -19.342 0.666 1.00 92.56 420 GLY A CA 1
ATOM 3301 C C . GLY A 1 420 ? -11.652 -19.727 2.101 1.00 92.56 420 GLY A C 1
ATOM 3302 O O . GLY A 1 420 ? -12.317 -20.578 2.683 1.00 92.56 420 GLY A O 1
ATOM 3303 N N . VAL A 1 421 ? -10.623 -19.095 2.680 1.00 88.69 421 VAL A N 1
ATOM 3304 C CA . VAL A 1 421 ? -10.192 -19.326 4.072 1.00 88.69 421 VAL A CA 1
ATOM 3305 C C . VAL A 1 421 ? -11.230 -18.811 5.069 1.00 88.69 421 VAL A C 1
ATOM 3307 O O . VAL A 1 421 ? -11.569 -19.527 6.005 1.00 88.69 421 VAL A O 1
ATOM 3310 N N . PHE A 1 422 ? -11.760 -17.608 4.848 1.00 88.31 422 PHE A N 1
ATOM 3311 C CA . PHE A 1 422 ? -12.784 -17.004 5.707 1.00 88.31 422 PHE A CA 1
ATOM 3312 C C . PHE A 1 422 ? -14.204 -17.508 5.401 1.00 88.31 422 PHE A C 1
ATOM 3314 O O . PHE A 1 422 ? -15.142 -17.186 6.123 1.00 88.31 422 PHE A O 1
ATOM 3321 N N . GLY A 1 423 ? -14.390 -18.280 4.324 1.00 92.00 423 GLY A N 1
ATOM 3322 C CA . GLY A 1 423 ? -15.705 -18.755 3.887 1.00 92.00 423 GLY A CA 1
ATOM 3323 C C . GLY A 1 423 ? -16.643 -17.635 3.421 1.00 92.00 423 GLY A C 1
ATOM 3324 O O . GLY A 1 423 ? -17.858 -17.821 3.418 1.00 92.00 423 GLY A O 1
ATOM 3325 N N . LYS A 1 424 ? -16.097 -16.476 3.038 1.00 92.81 424 LYS A N 1
ATOM 3326 C CA . LYS A 1 424 ? -16.847 -15.264 2.676 1.00 92.81 424 LYS A CA 1
ATOM 3327 C C . LYS A 1 424 ? -16.349 -14.723 1.347 1.00 92.81 424 LYS A C 1
ATOM 3329 O O . LYS A 1 424 ? -15.141 -14.652 1.150 1.00 92.81 424 LYS A O 1
ATOM 3334 N N . PRO A 1 425 ? -17.233 -14.321 0.427 1.00 94.88 425 PRO A N 1
ATOM 3335 C CA . PRO A 1 425 ? -16.801 -13.831 -0.868 1.00 94.88 425 PRO A CA 1
ATOM 3336 C C . PRO A 1 425 ? -16.316 -12.374 -0.780 1.00 94.88 425 PRO A C 1
ATOM 3338 O O . PRO A 1 425 ? -16.949 -11.534 -0.142 1.00 94.88 425 PRO A O 1
ATOM 3341 N N . TRP A 1 426 ? -15.228 -12.054 -1.481 1.00 95.50 426 TRP A N 1
ATOM 3342 C CA . TRP A 1 426 ? -14.775 -10.676 -1.676 1.00 95.50 426 TRP A CA 1
ATOM 3343 C C . TRP A 1 426 ? -15.693 -9.945 -2.671 1.00 95.50 426 TRP A C 1
ATOM 3345 O O . TRP A 1 426 ? -15.523 -10.053 -3.886 1.00 95.50 426 TRP A O 1
ATOM 3355 N N . LEU A 1 427 ? -16.721 -9.258 -2.162 1.00 95.69 427 LEU A N 1
ATOM 3356 C CA . LEU A 1 427 ? -17.778 -8.606 -2.955 1.00 95.69 427 LEU A CA 1
ATOM 3357 C C . LEU A 1 427 ? -18.082 -7.183 -2.450 1.00 95.69 427 LEU A C 1
ATOM 3359 O O . LEU A 1 427 ? -17.251 -6.530 -1.816 1.00 95.69 427 LEU A O 1
ATOM 3363 N N . GLY A 1 428 ? -19.278 -6.672 -2.761 1.00 96.25 428 GLY A N 1
ATOM 3364 C CA . GLY A 1 428 ? -19.703 -5.317 -2.424 1.00 96.25 428 GLY A CA 1
ATOM 3365 C C . GLY A 1 428 ? -19.700 -5.008 -0.932 1.00 96.25 428 GLY A C 1
ATOM 3366 O O . GLY A 1 428 ? -19.337 -3.892 -0.579 1.00 96.25 428 GLY A O 1
ATOM 3367 N N . SER A 1 429 ? -20.004 -5.980 -0.067 1.00 96.88 429 SER A N 1
ATOM 3368 C CA . SER A 1 429 ? -19.914 -5.830 1.394 1.00 96.88 429 SER A CA 1
ATOM 3369 C C . SER A 1 429 ? -18.504 -5.437 1.847 1.00 96.88 429 SER A C 1
ATOM 3371 O O . SER A 1 429 ? -18.332 -4.565 2.698 1.00 96.88 429 SER A O 1
ATOM 3373 N N . THR A 1 430 ? -17.482 -6.015 1.216 1.00 96.12 430 THR A N 1
ATOM 3374 C CA . THR A 1 430 ? -16.078 -5.719 1.509 1.00 96.12 430 THR A CA 1
ATOM 3375 C C . THR A 1 430 ? -15.687 -4.336 1.007 1.00 96.12 430 THR A C 1
ATOM 3377 O O . THR A 1 430 ? -15.045 -3.571 1.725 1.00 96.12 430 THR A O 1
ATOM 3380 N N . MET A 1 431 ? -16.135 -3.965 -0.196 1.00 96.06 431 MET A N 1
ATOM 3381 C CA . MET A 1 431 ? -15.928 -2.614 -0.722 1.00 96.06 431 MET A CA 1
ATOM 3382 C C . MET A 1 431 ? -16.617 -1.552 0.149 1.00 96.06 431 MET A C 1
ATOM 3384 O O . MET A 1 431 ? -16.024 -0.510 0.422 1.00 96.06 431 MET A O 1
ATOM 3388 N N . GLN A 1 432 ? -17.837 -1.819 0.630 1.00 97.06 432 GLN A N 1
ATOM 3389 C CA . GLN A 1 432 ? -18.530 -0.937 1.568 1.00 97.06 432 GLN A CA 1
ATOM 3390 C C . GLN A 1 432 ? -17.747 -0.779 2.872 1.00 97.06 432 GLN A C 1
ATOM 3392 O O . GLN A 1 432 ? -17.562 0.347 3.325 1.00 97.06 432 GLN A O 1
ATOM 3397 N N . ALA A 1 433 ? -17.239 -1.877 3.440 1.00 95.56 433 ALA A N 1
ATOM 3398 C CA . ALA A 1 433 ? -16.433 -1.836 4.657 1.00 95.56 433 ALA A CA 1
ATOM 3399 C C . ALA A 1 433 ? -15.201 -0.931 4.507 1.00 95.56 433 ALA A C 1
ATOM 3401 O O . ALA A 1 433 ? -14.993 -0.041 5.327 1.00 95.56 433 ALA A O 1
ATOM 3402 N N . TYR A 1 434 ? -14.433 -1.072 3.421 1.00 94.69 434 TYR A N 1
ATOM 3403 C CA . TYR A 1 434 ? -13.254 -0.228 3.198 1.00 94.69 434 TYR A CA 1
ATOM 3404 C C . TYR A 1 434 ? -13.591 1.251 2.960 1.00 94.69 434 TYR A C 1
ATOM 3406 O O . TYR A 1 434 ? -12.863 2.126 3.429 1.00 94.69 434 TYR A O 1
ATOM 3414 N N . ILE A 1 435 ? -14.692 1.557 2.263 1.00 96.56 435 ILE A N 1
ATOM 3415 C CA . ILE A 1 435 ? -15.137 2.947 2.071 1.00 96.56 435 ILE A CA 1
ATOM 3416 C C . ILE A 1 435 ? -15.601 3.553 3.404 1.00 96.56 435 ILE A C 1
ATOM 3418 O O . ILE A 1 435 ? -15.248 4.694 3.710 1.00 96.56 435 ILE A O 1
ATOM 3422 N N . LEU A 1 436 ? -16.362 2.804 4.210 1.00 95.38 436 LEU A N 1
ATOM 3423 C CA . LEU A 1 436 ? -16.853 3.269 5.508 1.00 95.38 436 LEU A CA 1
ATOM 3424 C C . LEU A 1 436 ? -15.694 3.535 6.481 1.00 95.38 436 LEU A C 1
ATOM 3426 O O . LEU A 1 436 ? -15.653 4.589 7.120 1.00 95.38 436 LEU A O 1
ATOM 3430 N N . ASP A 1 437 ? -14.713 2.634 6.537 1.00 92.81 437 ASP A N 1
ATOM 3431 C CA . ASP A 1 437 ? -13.509 2.796 7.358 1.00 92.81 437 ASP A CA 1
ATOM 3432 C C . ASP A 1 437 ? -12.708 4.036 6.953 1.00 92.81 437 ASP A C 1
ATOM 3434 O O . ASP A 1 437 ? -12.224 4.787 7.807 1.00 92.81 437 ASP A O 1
ATOM 3438 N N . ALA A 1 438 ? -12.600 4.298 5.650 1.00 93.19 438 ALA A N 1
ATOM 3439 C CA . ALA A 1 438 ? -11.947 5.494 5.140 1.00 93.19 438 ALA A CA 1
ATOM 3440 C C . ALA A 1 438 ? -12.707 6.775 5.502 1.00 93.19 438 ALA A C 1
ATOM 3442 O O . ALA A 1 438 ? -12.079 7.778 5.833 1.00 93.19 438 ALA A O 1
ATOM 3443 N N . MET A 1 439 ? -14.044 6.764 5.498 1.00 93.94 439 MET A N 1
ATOM 3444 C CA . MET A 1 439 ? -14.843 7.908 5.961 1.00 93.94 439 MET A CA 1
ATOM 3445 C C . MET A 1 439 ? -14.596 8.232 7.440 1.00 93.94 439 MET A C 1
ATOM 3447 O O . MET A 1 439 ? -14.695 9.396 7.828 1.00 93.94 439 MET A O 1
ATOM 3451 N N . TRP A 1 440 ? -14.242 7.227 8.247 1.00 88.31 440 TRP A N 1
ATOM 3452 C CA . TRP A 1 440 ? -13.906 7.398 9.657 1.00 88.31 440 TRP A CA 1
ATOM 3453 C C . TRP A 1 440 ? -12.470 7.897 9.849 1.00 88.31 440 TRP A C 1
ATOM 3455 O O . TRP A 1 440 ? -12.242 8.907 10.515 1.00 88.31 440 TRP A O 1
ATOM 3465 N N . SER A 1 441 ? -11.509 7.162 9.290 1.00 90.31 441 SER A N 1
ATOM 3466 C CA . SER A 1 441 ? -10.077 7.315 9.570 1.00 90.31 441 SER A CA 1
ATOM 3467 C C . SER A 1 441 ? -9.410 8.383 8.710 1.00 90.31 441 SER A C 1
ATOM 3469 O O . SER A 1 441 ? -8.493 9.061 9.166 1.00 90.31 441 SER A O 1
ATOM 3471 N N . ARG A 1 442 ? -9.891 8.567 7.478 1.00 94.06 442 ARG A N 1
ATOM 3472 C CA . ARG A 1 442 ? -9.330 9.465 6.461 1.00 94.06 442 ARG A CA 1
ATOM 3473 C C . ARG A 1 442 ? -10.452 10.241 5.762 1.00 94.06 442 ARG A C 1
ATOM 3475 O O . ARG A 1 442 ? -10.634 10.095 4.542 1.00 94.06 442 ARG A O 1
ATOM 3482 N N . PRO A 1 443 ? -11.254 11.041 6.488 1.00 93.88 443 PRO A N 1
ATOM 3483 C CA . PRO A 1 443 ? -12.377 11.747 5.882 1.00 93.88 443 PRO A CA 1
ATOM 3484 C C . PRO A 1 443 ? -11.894 12.621 4.722 1.00 93.88 443 PRO A C 1
ATOM 3486 O O . PRO A 1 443 ? -10.901 13.338 4.825 1.00 93.88 443 PRO A O 1
ATOM 3489 N N . HIS A 1 444 ? -12.576 12.542 3.580 1.00 95.44 444 HIS A N 1
ATOM 3490 C CA . HIS A 1 444 ? -12.211 13.356 2.425 1.00 95.44 444 HIS A CA 1
ATOM 3491 C C . HIS A 1 444 ? -12.622 14.820 2.667 1.00 95.44 444 HIS A C 1
ATOM 3493 O O . HIS A 1 444 ? -13.768 15.032 3.064 1.00 95.44 444 HIS A O 1
ATOM 3499 N N . PRO A 1 445 ? -11.784 15.838 2.384 1.00 93.62 445 PRO A N 1
ATOM 3500 C CA . PRO A 1 445 ? -12.128 17.250 2.617 1.00 93.62 445 PRO A CA 1
ATOM 3501 C C . PRO A 1 445 ? -13.235 17.774 1.684 1.00 93.62 445 PRO A C 1
ATOM 3503 O O . PRO A 1 445 ? -14.094 18.550 2.102 1.00 93.62 445 PRO A O 1
ATOM 3506 N N . SER A 1 446 ? -13.283 17.304 0.434 1.00 95.94 446 SER A N 1
ATOM 3507 C CA . SER A 1 446 ? -14.370 17.618 -0.512 1.00 95.94 446 SER A CA 1
ATOM 3508 C C . SER A 1 446 ? -15.709 16.991 -0.110 1.00 95.94 446 SER A C 1
ATOM 3510 O O . SER A 1 446 ? -15.831 15.766 -0.023 1.00 95.94 446 SER A O 1
ATOM 3512 N N . ALA A 1 447 ? -16.736 17.832 0.036 1.00 96.06 447 ALA A N 1
ATOM 3513 C CA . ALA A 1 447 ? -18.115 17.407 0.272 1.00 96.06 447 ALA A CA 1
ATOM 3514 C C . ALA A 1 447 ? -18.678 16.547 -0.871 1.00 96.06 447 ALA A C 1
ATOM 3516 O O . ALA A 1 447 ? -19.442 15.621 -0.610 1.00 96.06 447 ALA A O 1
ATOM 3517 N N . LEU A 1 448 ? -18.260 16.807 -2.117 1.00 97.12 448 LEU A N 1
ATOM 3518 C CA . LEU A 1 448 ? -18.682 16.031 -3.285 1.00 97.12 448 LEU A CA 1
ATOM 3519 C C . LEU A 1 448 ? -18.221 14.573 -3.181 1.00 97.12 448 LEU A C 1
ATOM 3521 O O . LEU A 1 448 ? -19.008 13.662 -3.419 1.00 97.12 448 LEU A O 1
ATOM 3525 N N . VAL A 1 449 ? -16.968 14.345 -2.778 1.00 96.88 449 VAL A N 1
ATOM 3526 C CA . VAL A 1 449 ? -16.439 12.982 -2.622 1.00 96.88 449 VAL A CA 1
ATOM 3527 C C . VAL A 1 449 ? -17.123 12.270 -1.460 1.00 96.88 449 VAL A C 1
ATOM 3529 O O . VAL A 1 449 ? -17.510 11.118 -1.612 1.00 96.88 449 VAL A O 1
ATOM 3532 N N . ARG A 1 450 ? -17.379 12.959 -0.339 1.00 96.38 450 ARG A N 1
ATOM 3533 C CA . ARG A 1 450 ? -18.166 12.384 0.767 1.00 96.38 450 ARG A CA 1
ATOM 3534 C C . ARG A 1 450 ? -19.587 12.018 0.334 1.00 96.38 450 ARG A C 1
ATOM 3536 O O . ARG A 1 450 ? -20.091 10.967 0.716 1.00 96.38 450 ARG A O 1
ATOM 3543 N N . ALA A 1 451 ? -20.231 12.856 -0.479 1.00 97.38 451 ALA A N 1
ATOM 3544 C CA . ALA A 1 451 ? -21.538 12.548 -1.053 1.00 97.38 451 ALA A CA 1
ATOM 3545 C C . ALA A 1 451 ? -21.473 11.323 -1.981 1.00 97.38 451 ALA A C 1
ATOM 3547 O O . ALA A 1 451 ? -22.334 10.451 -1.890 1.00 97.38 451 ALA A O 1
ATOM 3548 N N . ALA A 1 452 ? -20.426 11.208 -2.803 1.00 97.44 452 ALA A N 1
ATOM 3549 C CA . ALA A 1 452 ? -20.195 10.041 -3.650 1.00 97.44 452 ALA A CA 1
ATOM 3550 C C . ALA A 1 452 ? -19.948 8.761 -2.830 1.00 97.44 452 ALA A C 1
ATOM 3552 O O . ALA A 1 452 ? -20.543 7.732 -3.133 1.00 97.44 452 ALA A O 1
ATOM 3553 N N . GLN A 1 453 ? -19.144 8.824 -1.762 1.00 97.81 453 GLN A N 1
ATOM 3554 C CA . GLN A 1 453 ? -18.930 7.701 -0.841 1.00 97.81 453 GLN A CA 1
ATOM 3555 C C . GLN A 1 453 ? -20.259 7.233 -0.233 1.00 97.81 453 GLN A C 1
ATOM 3557 O O . GLN A 1 453 ? -20.579 6.051 -0.317 1.00 97.81 453 GLN A O 1
ATOM 3562 N N . ARG A 1 454 ? -21.084 8.153 0.291 1.00 97.69 454 ARG A N 1
ATOM 3563 C CA . ARG A 1 454 ? -22.421 7.826 0.827 1.00 97.69 454 ARG A CA 1
ATOM 3564 C C . ARG A 1 454 ? -23.332 7.200 -0.227 1.00 97.69 454 ARG A C 1
ATOM 3566 O O . ARG A 1 454 ? -23.955 6.177 0.039 1.00 97.69 454 ARG A O 1
ATOM 3573 N N . PHE A 1 455 ? -23.374 7.786 -1.423 1.00 98.00 455 PHE A N 1
ATOM 3574 C CA . PHE A 1 455 ? -24.171 7.273 -2.535 1.00 98.00 455 PHE A CA 1
ATOM 3575 C C . PHE A 1 455 ? -23.769 5.843 -2.916 1.00 98.00 455 PHE A C 1
ATOM 3577 O O . PHE A 1 455 ? -24.639 4.999 -3.117 1.00 98.00 455 PHE A O 1
ATOM 3584 N N . LEU A 1 456 ? -22.465 5.553 -2.983 1.00 97.50 456 LEU A N 1
ATOM 3585 C CA . LEU A 1 456 ? -21.961 4.208 -3.261 1.00 97.50 456 LEU A CA 1
ATOM 3586 C C . LEU A 1 456 ? -22.324 3.233 -2.138 1.00 97.50 456 LEU A C 1
ATOM 3588 O O . LEU A 1 456 ? -22.868 2.168 -2.422 1.00 97.50 456 LEU A O 1
ATOM 3592 N N . LEU A 1 457 ? -22.099 3.616 -0.876 1.00 97.44 457 LEU A N 1
ATOM 3593 C CA . LEU A 1 457 ? -22.416 2.777 0.281 1.00 97.44 457 LEU A CA 1
ATOM 3594 C C . LEU A 1 457 ? -23.895 2.375 0.316 1.00 97.44 457 LEU A C 1
ATOM 3596 O O . LEU A 1 457 ? -24.204 1.211 0.539 1.00 97.44 457 LEU A O 1
ATOM 3600 N N . GLN A 1 458 ? -24.810 3.295 0.011 1.00 97.62 458 GLN A N 1
ATOM 3601 C CA . GLN A 1 458 ? -26.255 3.031 -0.028 1.00 97.62 458 GLN A CA 1
ATOM 3602 C C . GLN A 1 458 ? -26.697 2.136 -1.199 1.00 97.62 458 GLN A C 1
ATOM 3604 O O . GLN A 1 458 ? -27.852 1.711 -1.259 1.00 97.62 458 GLN A O 1
ATOM 3609 N N . ARG A 1 459 ? -25.818 1.867 -2.170 1.00 98.12 459 ARG A N 1
ATOM 3610 C CA . ARG A 1 459 ? -26.126 1.128 -3.400 1.00 98.12 459 ARG A CA 1
ATOM 3611 C C . ARG A 1 459 ? -25.225 -0.096 -3.506 1.00 98.12 459 ARG A C 1
ATOM 3613 O O . ARG A 1 459 ? -24.275 -0.124 -4.286 1.00 98.12 459 ARG A O 1
ATOM 3620 N N . TRP A 1 460 ? -25.580 -1.142 -2.763 1.00 96.88 460 TRP A N 1
ATOM 3621 C CA . TRP A 1 460 ? -24.811 -2.389 -2.671 1.00 96.88 460 TRP A CA 1
ATOM 3622 C C . TRP A 1 460 ? -24.418 -2.978 -4.038 1.00 96.88 460 TRP A C 1
ATOM 3624 O O . TRP A 1 460 ? -23.304 -3.470 -4.199 1.00 96.88 460 TRP A O 1
ATOM 3634 N N . TYR A 1 461 ? -25.282 -2.877 -5.055 1.00 97.75 461 TYR A N 1
ATOM 3635 C CA . TYR A 1 461 ? -25.000 -3.374 -6.406 1.00 97.75 461 TYR A CA 1
ATOM 3636 C C . TYR A 1 461 ? -23.880 -2.593 -7.114 1.00 97.75 461 TYR A C 1
ATOM 3638 O O . TYR A 1 461 ? -23.149 -3.183 -7.910 1.00 97.75 461 TYR A O 1
ATOM 3646 N N . LEU A 1 462 ? -23.700 -1.298 -6.821 1.00 97.38 462 LEU A N 1
ATOM 3647 C CA . LEU A 1 462 ? -22.575 -0.507 -7.333 1.00 97.38 462 LEU A CA 1
ATOM 3648 C C . LEU A 1 462 ? -21.273 -0.940 -6.663 1.00 97.38 462 LEU A C 1
ATOM 3650 O O . LEU A 1 462 ? -20.304 -1.212 -7.366 1.00 97.38 462 LEU A O 1
ATOM 3654 N N . CYS A 1 463 ? -21.263 -1.095 -5.336 1.00 97.44 463 CYS A N 1
ATOM 3655 C CA . CYS A 1 463 ? -20.106 -1.627 -4.611 1.00 97.44 463 CYS A CA 1
ATOM 3656 C C . CYS A 1 463 ? -19.740 -3.041 -5.082 1.00 97.44 463 CYS A C 1
ATOM 3658 O O . CYS A 1 463 ? -18.565 -3.323 -5.302 1.00 97.44 463 CYS A O 1
ATOM 3660 N N . THR A 1 464 ? -20.728 -3.914 -5.303 1.00 97.31 464 THR A N 1
ATOM 3661 C CA . THR A 1 464 ? -20.506 -5.256 -5.864 1.00 97.31 464 THR A CA 1
ATOM 3662 C C . THR A 1 464 ? -19.945 -5.181 -7.275 1.00 97.31 464 THR A C 1
ATOM 3664 O O . THR A 1 464 ? -18.981 -5.876 -7.575 1.00 97.31 464 THR A O 1
ATOM 3667 N N . SER A 1 465 ? -20.489 -4.311 -8.129 1.00 96.31 465 SER A N 1
ATOM 3668 C CA . SER A 1 465 ? -19.964 -4.113 -9.483 1.00 96.31 465 SER A CA 1
ATOM 3669 C C . SER A 1 465 ? -18.513 -3.640 -9.438 1.00 96.31 465 SER A C 1
ATOM 3671 O O . SER A 1 465 ? -17.674 -4.207 -10.123 1.00 96.31 465 SER A O 1
ATOM 3673 N N . MET A 1 466 ? -18.186 -2.665 -8.587 1.00 95.31 466 MET A N 1
ATOM 3674 C CA . MET A 1 466 ? -16.817 -2.179 -8.404 1.00 95.31 466 MET A CA 1
ATOM 3675 C C . MET A 1 466 ? -15.872 -3.270 -7.898 1.00 95.31 466 MET A C 1
ATOM 3677 O O . MET A 1 466 ? -14.763 -3.389 -8.411 1.00 95.31 466 MET A O 1
ATOM 3681 N N . ALA A 1 467 ? -16.303 -4.078 -6.926 1.00 95.38 467 ALA A N 1
ATOM 3682 C CA . ALA A 1 467 ? -15.519 -5.202 -6.426 1.00 95.38 467 ALA A CA 1
ATOM 3683 C C . ALA A 1 467 ? -15.259 -6.237 -7.535 1.00 95.38 467 ALA A C 1
ATOM 3685 O O . ALA A 1 467 ? -14.119 -6.637 -7.763 1.00 95.38 467 ALA A O 1
ATOM 3686 N N . LEU A 1 468 ? -16.295 -6.616 -8.289 1.00 95.62 468 LEU A N 1
ATOM 3687 C CA . LEU A 1 468 ? -16.171 -7.548 -9.409 1.00 95.62 468 LEU A CA 1
ATOM 3688 C C . LEU A 1 468 ? -15.285 -6.991 -10.525 1.00 95.62 468 LEU A C 1
ATOM 3690 O O . LEU A 1 468 ? -14.407 -7.702 -11.000 1.00 95.62 468 LEU A O 1
ATOM 3694 N N . PHE A 1 469 ? -15.462 -5.728 -10.920 1.00 94.06 469 PHE A N 1
ATOM 3695 C CA . PHE A 1 469 ? -14.601 -5.085 -11.914 1.00 94.06 469 PHE A CA 1
ATOM 3696 C C . PHE A 1 469 ? -13.156 -4.992 -11.433 1.00 94.06 469 PHE A C 1
ATOM 3698 O O . PHE A 1 469 ? -12.259 -5.245 -12.228 1.00 94.06 469 PHE A O 1
ATOM 3705 N N . GLY A 1 470 ? -12.926 -4.706 -10.148 1.00 92.62 470 GLY A N 1
ATOM 3706 C CA . GLY A 1 470 ? -11.601 -4.744 -9.533 1.00 92.62 470 GLY A CA 1
ATOM 3707 C C . GLY A 1 470 ? -10.960 -6.130 -9.626 1.00 92.62 470 GLY A C 1
ATOM 3708 O O . GLY A 1 470 ? -9.827 -6.245 -10.078 1.00 92.62 470 GLY A O 1
ATOM 3709 N N . LEU A 1 471 ? -11.695 -7.197 -9.297 1.00 93.88 471 LEU A N 1
ATOM 3710 C CA . LEU A 1 471 ? -11.203 -8.573 -9.434 1.00 93.88 471 LEU A CA 1
ATOM 3711 C C . LEU A 1 471 ? -10.941 -8.957 -10.894 1.00 93.88 471 LEU A C 1
ATOM 3713 O O . LEU A 1 471 ? -9.891 -9.516 -11.200 1.00 93.88 471 LEU A O 1
ATOM 3717 N N . VAL A 1 472 ? -11.872 -8.657 -11.804 1.00 94.12 472 VAL A N 1
ATOM 3718 C CA . VAL A 1 472 ? -11.724 -8.927 -13.244 1.00 94.12 472 VAL A CA 1
ATOM 3719 C C . VAL A 1 472 ? -10.513 -8.193 -13.802 1.00 94.12 472 VAL A C 1
ATOM 3721 O O . VAL A 1 472 ? -9.760 -8.767 -14.581 1.00 94.12 472 VAL A O 1
ATOM 3724 N N . PHE A 1 473 ? -10.303 -6.950 -13.381 1.00 91.75 473 PHE A N 1
ATOM 3725 C CA . PHE A 1 473 ? -9.123 -6.170 -13.703 1.00 91.75 473 PHE A CA 1
ATOM 3726 C C . PHE A 1 473 ? -7.843 -6.843 -13.198 1.00 91.75 473 PHE A C 1
ATOM 3728 O O . PHE A 1 473 ? -6.947 -7.100 -13.994 1.00 91.75 473 PHE A O 1
ATOM 3735 N N . GLU A 1 474 ? -7.766 -7.176 -11.909 1.00 93.94 474 GLU A N 1
ATOM 3736 C CA . GLU A 1 474 ? -6.568 -7.764 -11.305 1.00 93.94 474 GLU A CA 1
ATOM 3737 C C . GLU A 1 474 ? -6.221 -9.135 -11.924 1.00 93.94 474 GLU A C 1
ATOM 3739 O O . GLU A 1 474 ? -5.062 -9.388 -12.256 1.00 93.94 474 GLU A O 1
ATOM 3744 N N . PHE A 1 475 ? -7.219 -10.000 -12.161 1.00 94.19 475 PHE A N 1
ATOM 3745 C CA . PHE A 1 475 ? -7.041 -11.284 -12.856 1.00 94.19 475 PHE A CA 1
ATOM 3746 C C . PHE A 1 475 ? -6.714 -11.113 -14.340 1.00 94.19 475 PHE A C 1
ATOM 3748 O O . PHE A 1 475 ? -5.873 -11.827 -14.888 1.00 94.19 475 PHE A O 1
ATOM 3755 N N . GLY A 1 476 ? -7.422 -10.199 -14.998 1.00 92.00 476 GLY A N 1
ATOM 3756 C CA . GLY A 1 476 ? -7.346 -9.964 -16.433 1.00 92.00 476 GLY A CA 1
ATOM 3757 C C . GLY A 1 476 ? -6.104 -9.191 -16.851 1.00 92.00 476 GLY A C 1
ATOM 3758 O O . GLY A 1 476 ? -5.731 -9.270 -18.016 1.00 92.00 476 GLY A O 1
ATOM 3759 N N . TRP A 1 477 ? -5.431 -8.501 -15.926 1.00 92.19 477 TRP A N 1
ATOM 3760 C CA . TRP A 1 477 ? -4.290 -7.645 -16.232 1.00 92.19 477 TRP A CA 1
ATOM 3761 C C . TRP A 1 477 ? -3.159 -8.396 -16.930 1.00 92.19 477 TRP A C 1
ATOM 3763 O O . TRP A 1 477 ? -2.724 -7.993 -18.004 1.00 92.19 477 TRP A O 1
ATOM 3773 N N . LEU A 1 478 ? -2.664 -9.489 -16.338 1.00 92.62 478 LEU A N 1
ATOM 3774 C CA . LEU A 1 478 ? -1.528 -10.218 -16.907 1.00 92.62 478 LEU A CA 1
ATOM 3775 C C . LEU A 1 478 ? -1.861 -10.813 -18.292 1.00 92.62 478 LEU A C 1
ATOM 3777 O O . LEU A 1 478 ? -1.080 -10.591 -19.217 1.00 92.62 478 LEU A O 1
ATOM 3781 N N . PRO A 1 479 ? -3.013 -11.488 -18.498 1.00 92.69 479 PRO A N 1
ATOM 3782 C CA . PRO A 1 479 ? -3.452 -11.877 -19.837 1.00 92.69 479 PRO A CA 1
ATOM 3783 C C . PRO A 1 479 ? -3.596 -10.699 -20.808 1.00 92.69 479 PRO A C 1
ATOM 3785 O O . PRO A 1 479 ? -3.228 -10.830 -21.970 1.00 92.69 479 PRO A O 1
ATOM 3788 N N . LEU A 1 480 ? -4.106 -9.552 -20.352 1.00 90.00 480 LEU A N 1
ATOM 3789 C CA . LEU A 1 480 ? -4.295 -8.365 -21.185 1.00 90.00 480 LEU A CA 1
ATOM 3790 C C . LEU A 1 480 ? -2.958 -7.798 -21.675 1.00 90.00 480 LEU A C 1
ATOM 3792 O O . LEU A 1 480 ? -2.845 -7.442 -22.844 1.00 90.00 480 LEU A O 1
ATOM 3796 N N . VAL A 1 481 ? -1.945 -7.776 -20.806 1.00 88.62 481 VAL A N 1
ATOM 3797 C CA . VAL A 1 481 ? -0.575 -7.380 -21.155 1.00 88.62 481 VAL A CA 1
ATOM 3798 C C . VAL A 1 481 ? 0.056 -8.377 -22.130 1.00 88.62 481 VAL A C 1
ATOM 3800 O O . VAL A 1 481 ? 0.647 -7.966 -23.118 1.00 88.62 481 VAL A O 1
ATOM 3803 N N . ILE A 1 482 ? -0.085 -9.684 -21.888 1.00 90.19 482 ILE A N 1
ATOM 3804 C CA . ILE A 1 482 ? 0.589 -10.712 -22.699 1.00 90.19 482 ILE A CA 1
ATOM 3805 C C . ILE A 1 482 ? -0.075 -10.910 -24.071 1.00 90.19 482 ILE A C 1
ATOM 3807 O O . ILE A 1 482 ? 0.613 -11.126 -25.067 1.00 90.19 482 ILE A O 1
ATOM 3811 N N . PHE A 1 483 ? -1.408 -10.901 -24.125 1.00 91.56 483 PHE A N 1
ATOM 3812 C CA . PHE A 1 483 ? -2.174 -11.319 -25.305 1.00 91.56 483 PHE A CA 1
ATOM 3813 C C . PHE A 1 483 ? -2.966 -10.184 -25.958 1.00 91.56 483 PHE A C 1
ATOM 3815 O O . PHE A 1 483 ? -3.422 -10.335 -27.088 1.00 91.56 483 PHE A O 1
ATOM 3822 N N . GLY A 1 484 ? -3.165 -9.057 -25.272 1.00 86.56 484 GLY A N 1
ATOM 3823 C CA . GLY A 1 484 ? -4.020 -7.975 -25.760 1.00 86.56 484 GLY A CA 1
ATOM 3824 C C . GLY A 1 484 ? -3.357 -7.044 -26.781 1.00 86.56 484 GLY A C 1
ATOM 3825 O O . GLY A 1 484 ? -4.032 -6.169 -27.332 1.00 86.56 484 GLY A O 1
ATOM 3826 N N . GLY A 1 485 ? -2.057 -7.212 -27.044 1.00 88.25 485 GLY A N 1
ATOM 3827 C CA . GLY A 1 485 ? -1.291 -6.352 -27.947 1.00 88.25 485 GLY A CA 1
ATOM 3828 C C . GLY A 1 485 ? -1.390 -4.870 -27.563 1.00 88.25 485 GLY A C 1
ATOM 3829 O O . GLY A 1 485 ? -1.557 -4.526 -26.394 1.00 88.25 485 GLY A O 1
ATOM 3830 N N . LYS A 1 486 ? -1.348 -3.975 -28.561 1.00 83.88 486 LYS A N 1
ATOM 3831 C CA . LYS A 1 486 ? -1.366 -2.513 -28.341 1.00 83.88 486 LYS A CA 1
ATOM 3832 C C . LYS A 1 486 ? -2.590 -2.060 -27.550 1.00 83.88 486 LYS A C 1
ATOM 3834 O O . LYS A 1 486 ? -2.471 -1.340 -26.564 1.00 83.88 486 LYS A O 1
ATOM 3839 N N . LEU A 1 487 ? -3.774 -2.493 -27.988 1.00 87.31 487 LEU A N 1
ATOM 3840 C CA . LEU A 1 487 ? -5.030 -2.100 -27.360 1.00 87.31 487 LEU A CA 1
ATOM 3841 C C . LEU A 1 487 ? -5.099 -2.614 -25.920 1.00 87.31 487 LEU A C 1
ATOM 3843 O O . LEU A 1 487 ? -5.501 -1.868 -25.032 1.00 87.31 487 LEU A O 1
ATOM 3847 N N . GLY A 1 488 ? -4.656 -3.851 -25.683 1.00 89.62 488 GLY A N 1
ATOM 3848 C CA . GLY A 1 488 ? -4.578 -4.424 -24.346 1.00 89.62 488 GLY A CA 1
ATOM 3849 C C . GLY A 1 488 ? -3.692 -3.613 -23.412 1.00 89.62 488 GLY A C 1
ATOM 3850 O O . GLY A 1 488 ? -4.142 -3.236 -22.335 1.00 89.62 488 GLY A O 1
ATOM 3851 N N . SER A 1 489 ? -2.485 -3.258 -23.847 1.00 87.19 489 SER A N 1
ATOM 3852 C CA . SER A 1 489 ? -1.573 -2.403 -23.082 1.00 87.19 489 SER A CA 1
ATOM 3853 C C . SER A 1 489 ? -2.154 -1.029 -22.743 1.00 87.19 489 SER A C 1
ATOM 3855 O O . SER A 1 489 ? -2.053 -0.584 -21.598 1.00 87.19 489 SER A O 1
ATOM 3857 N N . VAL A 1 490 ? -2.784 -0.349 -23.711 1.00 87.00 490 VAL A N 1
ATOM 3858 C CA . VAL A 1 490 ? -3.410 0.965 -23.472 1.00 87.00 490 VAL A CA 1
ATOM 3859 C C . VAL A 1 490 ? -4.567 0.846 -22.482 1.00 87.00 490 VAL A C 1
ATOM 3861 O O . VAL A 1 490 ? -4.673 1.650 -21.553 1.00 87.00 490 VAL A O 1
ATOM 3864 N N . LEU A 1 491 ? -5.417 -0.170 -22.652 1.00 89.62 491 LEU A N 1
ATOM 3865 C CA . LEU A 1 491 ? -6.518 -0.444 -21.733 1.00 89.62 491 LEU A CA 1
ATOM 3866 C C . LEU A 1 491 ? -6.000 -0.775 -20.333 1.00 89.62 491 LEU A C 1
ATOM 3868 O O . LEU A 1 491 ? -6.533 -0.243 -19.364 1.00 89.62 491 LEU A O 1
ATOM 3872 N N . ALA A 1 492 ? -4.941 -1.581 -20.222 1.00 89.44 492 ALA A N 1
ATOM 3873 C CA . ALA A 1 492 ? -4.289 -1.866 -18.954 1.00 89.44 492 ALA A CA 1
ATOM 3874 C C . ALA A 1 492 ? -3.881 -0.544 -18.286 1.00 89.44 492 ALA A C 1
ATOM 3876 O O . ALA A 1 492 ? -4.419 -0.194 -17.238 1.00 89.44 492 ALA A O 1
ATOM 3877 N N . ALA A 1 493 ? -3.044 0.273 -18.927 1.00 89.31 493 ALA A N 1
ATOM 3878 C CA . ALA A 1 493 ? -2.609 1.550 -18.359 1.00 89.31 493 ALA A CA 1
ATOM 3879 C C . ALA A 1 493 ? -3.786 2.420 -17.873 1.00 89.31 493 ALA A C 1
ATOM 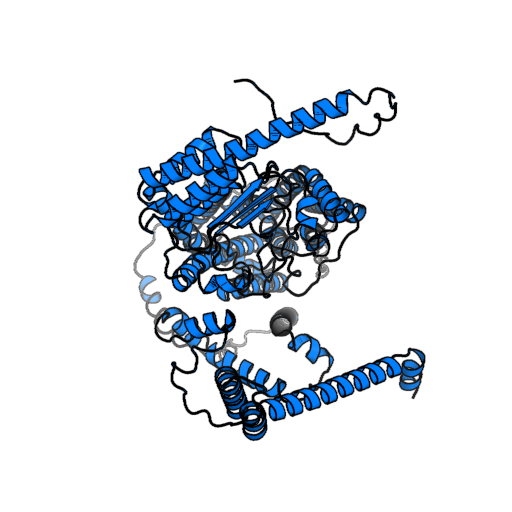3881 O O . ALA A 1 493 ? -3.810 2.834 -16.712 1.00 89.31 493 ALA A O 1
ATOM 3882 N N . ALA A 1 494 ? -4.798 2.636 -18.720 1.00 90.06 494 ALA A N 1
ATOM 3883 C CA . ALA A 1 494 ? -5.965 3.456 -18.392 1.00 90.06 494 ALA A CA 1
ATOM 3884 C C . ALA A 1 494 ? -6.740 2.937 -17.169 1.00 90.06 494 ALA A C 1
ATOM 3886 O O . ALA A 1 494 ? -7.124 3.722 -16.291 1.00 90.06 494 ALA A O 1
ATOM 3887 N N . VAL A 1 495 ? -6.957 1.621 -17.091 1.00 90.88 495 VAL A N 1
ATOM 3888 C CA . VAL A 1 495 ? -7.683 1.013 -15.973 1.00 90.88 495 VAL A CA 1
ATOM 3889 C C . VAL A 1 495 ? -6.848 1.064 -14.692 1.00 90.88 495 VAL A C 1
ATOM 3891 O O . VAL A 1 495 ? -7.407 1.382 -13.647 1.00 90.88 495 VAL A O 1
ATOM 3894 N N . ALA A 1 496 ? -5.525 0.866 -14.739 1.00 91.50 496 ALA A N 1
ATOM 3895 C CA . ALA A 1 496 ? -4.687 1.011 -13.543 1.00 91.50 496 ALA A CA 1
ATOM 3896 C C . ALA A 1 496 ? -4.671 2.440 -12.997 1.00 91.50 496 ALA A C 1
ATOM 3898 O O . ALA A 1 496 ? -4.821 2.626 -11.789 1.00 91.50 496 ALA A O 1
ATOM 3899 N N . PHE A 1 497 ? -4.533 3.451 -13.861 1.00 91.56 497 PHE A N 1
ATOM 3900 C CA . PHE A 1 497 ? -4.611 4.850 -13.431 1.00 91.56 497 PHE A CA 1
ATOM 3901 C C . PHE A 1 497 ? -5.958 5.151 -12.764 1.00 91.56 497 PHE A C 1
ATOM 3903 O O . PHE A 1 497 ? -6.005 5.763 -11.697 1.00 91.56 497 PHE A O 1
ATOM 3910 N N . SER A 1 498 ? -7.050 4.672 -13.365 1.00 91.88 498 SER A N 1
ATOM 3911 C CA . SER A 1 498 ? -8.406 4.867 -12.848 1.00 91.88 498 SER A CA 1
ATOM 3912 C C . SER A 1 498 ? -8.641 4.115 -11.533 1.00 91.88 498 SER A C 1
ATOM 3914 O O . SER A 1 498 ? -9.274 4.652 -10.626 1.00 91.88 498 SER A O 1
ATOM 3916 N N . PHE A 1 499 ? -8.088 2.908 -11.394 1.00 92.75 499 PHE A N 1
ATOM 3917 C CA . PHE A 1 499 ? -8.129 2.118 -10.166 1.00 92.75 499 PHE A CA 1
ATOM 3918 C C . PHE A 1 499 ? -7.460 2.862 -9.004 1.00 92.75 499 PHE A C 1
ATOM 3920 O O . PHE A 1 499 ? -8.087 3.074 -7.968 1.00 92.75 499 PHE A O 1
ATOM 3927 N N . HIS A 1 500 ? -6.223 3.333 -9.192 1.00 93.44 500 HIS A N 1
ATOM 3928 C CA . HIS A 1 500 ? -5.483 4.051 -8.147 1.00 93.44 500 HIS A CA 1
ATOM 3929 C C . HIS A 1 500 ? -6.099 5.410 -7.807 1.00 93.44 500 HIS A C 1
ATOM 3931 O O . HIS A 1 500 ? -6.122 5.795 -6.639 1.00 93.44 500 HIS A O 1
ATOM 3937 N N . LEU A 1 501 ? -6.669 6.113 -8.791 1.00 93.19 501 LEU A N 1
ATOM 3938 C CA . LEU A 1 501 ? -7.442 7.330 -8.535 1.00 93.19 501 LEU A CA 1
ATOM 3939 C C . LEU A 1 501 ? -8.701 7.036 -7.705 1.00 93.19 501 LEU A C 1
ATOM 3941 O O . LEU A 1 501 ? -9.019 7.779 -6.779 1.00 93.19 501 LEU A O 1
ATOM 3945 N N . GLY A 1 502 ? -9.406 5.945 -8.011 1.00 94.50 502 GLY A N 1
ATOM 3946 C CA . GLY A 1 502 ? -10.570 5.501 -7.247 1.00 94.50 502 GLY A CA 1
ATOM 3947 C C . GLY A 1 502 ? -10.222 5.164 -5.797 1.00 94.50 502 GLY A C 1
ATOM 3948 O O . GLY A 1 502 ? -10.931 5.590 -4.887 1.00 94.50 502 GLY A O 1
ATOM 3949 N N . VAL A 1 503 ? -9.112 4.455 -5.575 1.00 93.31 503 VAL A N 1
ATOM 3950 C CA . VAL A 1 503 ? -8.602 4.124 -4.234 1.00 93.31 503 VAL A CA 1
ATOM 3951 C C . VAL A 1 503 ? -8.250 5.389 -3.441 1.00 93.31 503 VAL A C 1
ATOM 3953 O O . VAL A 1 503 ? -8.672 5.528 -2.295 1.00 93.31 503 VAL A O 1
ATOM 3956 N N . ASP A 1 504 ? -7.572 6.362 -4.046 1.00 94.50 504 ASP A N 1
ATOM 3957 C CA . ASP A 1 504 ? -7.271 7.638 -3.388 1.00 94.50 504 ASP A CA 1
ATOM 3958 C C . ASP A 1 504 ? -8.549 8.411 -3.008 1.00 94.50 504 ASP A C 1
ATOM 3960 O O . ASP A 1 504 ? -8.761 8.771 -1.844 1.00 94.50 504 ASP A O 1
ATOM 3964 N N . LEU A 1 505 ? -9.462 8.606 -3.962 1.00 95.25 505 LEU A N 1
ATOM 3965 C CA . LEU A 1 505 ? -10.692 9.362 -3.722 1.00 95.25 505 LEU A CA 1
ATOM 3966 C C . LEU A 1 505 ? -11.576 8.684 -2.667 1.00 95.25 505 LEU A C 1
ATOM 3968 O O . LEU A 1 505 ? -11.998 9.326 -1.702 1.00 95.25 505 LEU A O 1
ATOM 3972 N N . LEU A 1 506 ? -11.832 7.384 -2.819 1.00 95.62 506 LEU A N 1
ATOM 3973 C CA . LEU A 1 506 ? -12.822 6.668 -2.015 1.00 95.62 506 LEU A CA 1
ATOM 3974 C C . LEU A 1 506 ? -12.263 6.098 -0.712 1.00 95.62 506 LEU A C 1
ATOM 3976 O O . LEU A 1 506 ? -13.018 6.007 0.253 1.00 95.62 506 LEU A O 1
ATOM 3980 N N . GLN A 1 507 ? -10.977 5.745 -0.662 1.00 94.00 507 GLN A N 1
ATOM 3981 C CA . GLN A 1 507 ? -10.353 5.100 0.501 1.00 94.00 507 GLN A CA 1
ATOM 3982 C C . GLN A 1 507 ? -9.267 5.961 1.169 1.00 94.00 507 GLN A C 1
ATOM 3984 O O . GLN A 1 507 ? -8.855 5.676 2.290 1.00 94.00 507 GLN A O 1
ATOM 3989 N N . GLY A 1 508 ? -8.820 7.047 0.529 1.00 91.88 508 GLY A N 1
ATOM 3990 C CA . GLY A 1 508 ? -7.809 7.947 1.100 1.00 91.88 508 GLY A CA 1
ATOM 3991 C C . GLY A 1 508 ? -6.414 7.351 1.181 1.00 91.88 508 GLY A C 1
ATOM 3992 O O . GLY A 1 508 ? -5.638 7.727 2.061 1.00 91.88 508 GLY A O 1
ATOM 3993 N N . LEU A 1 509 ? -6.110 6.417 0.283 1.00 90.94 509 LEU A N 1
ATOM 3994 C CA . LEU A 1 509 ? -4.801 5.790 0.159 1.00 90.94 509 LEU A CA 1
ATOM 3995 C C . LEU A 1 509 ? -4.134 6.318 -1.109 1.00 90.94 509 LEU A C 1
ATOM 3997 O O . LEU A 1 509 ? -4.557 6.006 -2.223 1.00 90.94 509 LEU A O 1
ATOM 4001 N N . ASP A 1 510 ? -3.108 7.148 -0.932 1.00 90.75 510 ASP A N 1
ATOM 4002 C CA . ASP A 1 510 ? -2.464 7.830 -2.048 1.00 90.75 510 ASP A CA 1
ATOM 4003 C C . ASP A 1 510 ? -1.282 7.032 -2.610 1.00 90.75 510 ASP A C 1
ATOM 4005 O O . ASP A 1 510 ? -0.145 7.142 -2.150 1.00 90.75 510 ASP A O 1
ATOM 4009 N N . PHE A 1 511 ? -1.552 6.266 -3.664 1.00 91.31 511 PHE A N 1
ATOM 4010 C CA . PHE A 1 511 ? -0.528 5.568 -4.441 1.00 91.31 511 PHE A CA 1
ATOM 4011 C C . PHE A 1 511 ? 0.023 6.408 -5.608 1.00 91.31 511 PHE A C 1
ATOM 4013 O O . PHE A 1 511 ? 0.990 6.004 -6.260 1.00 91.31 511 PHE A O 1
ATOM 4020 N N . LYS A 1 512 ? -0.548 7.587 -5.895 1.00 92.50 512 LYS A N 1
ATOM 4021 C CA . LYS A 1 512 ? -0.272 8.339 -7.131 1.00 92.50 512 LYS A CA 1
ATOM 4022 C C . LYS A 1 512 ? 1.194 8.762 -7.282 1.00 92.50 512 LYS A C 1
ATOM 4024 O O . LYS A 1 512 ? 1.710 8.604 -8.384 1.00 92.50 512 LYS A O 1
ATOM 4029 N N . PRO A 1 513 ? 1.908 9.255 -6.250 1.00 92.44 513 PRO A N 1
ATOM 4030 C CA . PRO A 1 513 ? 3.277 9.736 -6.435 1.00 92.44 513 PRO A CA 1
ATOM 4031 C C . PRO A 1 513 ? 4.284 8.651 -6.830 1.00 92.44 513 PRO A C 1
ATOM 4033 O O . PRO A 1 513 ? 5.321 8.980 -7.400 1.00 92.44 513 PRO A O 1
ATOM 4036 N N . PHE A 1 514 ? 4.008 7.374 -6.530 1.00 94.44 514 PHE A N 1
ATOM 4037 C CA . PHE A 1 514 ? 5.010 6.306 -6.645 1.00 94.44 514 PHE A CA 1
ATOM 4038 C C . PHE A 1 514 ? 4.546 5.069 -7.430 1.00 94.44 514 PHE A C 1
ATOM 4040 O O . PHE A 1 514 ? 5.387 4.420 -8.047 1.00 94.44 514 PHE A O 1
ATOM 4047 N N . TRP A 1 515 ? 3.244 4.761 -7.487 1.00 94.56 515 TRP A N 1
ATOM 4048 C CA . TRP A 1 515 ? 2.717 3.702 -8.364 1.00 94.56 515 TRP A CA 1
ATOM 4049 C C . TRP A 1 515 ? 2.454 4.204 -9.777 1.00 94.56 515 TRP A C 1
ATOM 4051 O O . TRP A 1 515 ? 2.908 3.592 -10.741 1.00 94.56 515 TRP A O 1
ATOM 4061 N N . CYS A 1 516 ? 1.753 5.332 -9.912 1.00 95.56 516 CYS A N 1
ATOM 4062 C CA . CYS A 1 516 ? 1.372 5.854 -11.222 1.00 95.56 516 CYS A CA 1
ATOM 4063 C C . CYS A 1 516 ? 2.556 6.106 -12.176 1.00 95.56 516 CYS A C 1
ATOM 4065 O O . CYS A 1 516 ? 2.413 5.795 -13.359 1.00 95.56 516 CYS A O 1
ATOM 4067 N N . PRO A 1 517 ? 3.740 6.572 -11.718 1.00 96.88 517 PRO A N 1
ATOM 4068 C CA . PRO A 1 517 ? 4.907 6.701 -12.586 1.00 96.88 517 PRO A CA 1
ATOM 4069 C C . PRO A 1 517 ? 5.339 5.396 -13.261 1.00 96.88 517 PRO A C 1
ATOM 4071 O O . PRO A 1 517 ? 5.924 5.428 -14.340 1.00 96.88 517 PRO A O 1
ATOM 4074 N N . VAL A 1 518 ? 5.062 4.236 -12.658 1.00 97.00 518 VAL A N 1
ATOM 4075 C CA . VAL A 1 518 ? 5.434 2.938 -13.239 1.00 97.00 518 VAL A CA 1
ATOM 4076 C C . VAL A 1 518 ? 4.599 2.633 -14.486 1.00 97.00 518 VAL A C 1
ATOM 4078 O O . VAL A 1 518 ? 5.092 2.007 -15.424 1.00 97.00 518 VAL A O 1
ATOM 4081 N N . PHE A 1 519 ? 3.363 3.136 -14.560 1.00 95.50 519 PHE A N 1
ATOM 4082 C CA . PHE A 1 519 ? 2.493 2.942 -15.723 1.00 95.50 519 PHE A CA 1
ATOM 4083 C C . PHE A 1 519 ? 2.943 3.727 -16.960 1.00 95.50 519 PHE A C 1
ATOM 4085 O O . PHE A 1 519 ? 2.453 3.456 -18.056 1.00 95.50 519 PHE A O 1
ATOM 4092 N N . TRP A 1 520 ? 3.936 4.618 -16.847 1.00 95.50 520 TRP A N 1
ATOM 4093 C CA . TRP A 1 520 ? 4.585 5.188 -18.031 1.00 95.50 520 TRP A CA 1
ATOM 4094 C C . TRP A 1 520 ? 5.250 4.116 -18.912 1.00 95.50 520 TRP A C 1
ATOM 4096 O O . TRP A 1 520 ? 5.502 4.381 -20.083 1.00 95.50 520 TRP A O 1
ATOM 4106 N N . ALA A 1 521 ? 5.472 2.893 -18.408 1.00 95.12 521 ALA A N 1
ATOM 4107 C CA . ALA A 1 521 ? 6.023 1.778 -19.183 1.00 95.12 521 ALA A CA 1
ATOM 4108 C C . ALA A 1 521 ? 5.118 1.356 -20.358 1.00 95.12 521 ALA A C 1
ATOM 4110 O O . ALA A 1 521 ? 5.580 0.698 -21.288 1.00 95.12 521 ALA A O 1
ATOM 4111 N N . PHE A 1 522 ? 3.840 1.750 -20.332 1.00 94.00 522 PHE A N 1
ATOM 4112 C CA . PHE A 1 522 ? 2.873 1.523 -21.408 1.00 94.00 522 PHE A CA 1
ATOM 4113 C C . PHE A 1 522 ? 2.811 2.673 -22.425 1.00 94.00 522 PHE A C 1
ATOM 4115 O O . PHE A 1 522 ? 2.154 2.539 -23.454 1.00 94.00 522 PHE A O 1
ATOM 4122 N N . LEU A 1 523 ? 3.484 3.803 -22.172 1.00 91.88 523 LEU A N 1
ATOM 4123 C CA . LEU A 1 523 ? 3.449 4.970 -23.058 1.00 91.88 523 LEU A CA 1
ATOM 4124 C C . LEU A 1 523 ? 3.904 4.664 -24.497 1.00 91.88 523 LEU A C 1
ATOM 4126 O O . LEU A 1 523 ? 3.237 5.155 -25.411 1.00 91.88 523 LEU A O 1
ATOM 4130 N N . PRO A 1 524 ? 4.959 3.856 -24.743 1.00 89.75 524 PRO A N 1
ATOM 4131 C CA . PRO A 1 524 ? 5.340 3.497 -26.109 1.00 89.75 524 PRO A CA 1
ATOM 4132 C C . PRO A 1 524 ? 4.203 2.815 -26.882 1.00 89.75 524 PRO A C 1
ATOM 4134 O O . PRO A 1 524 ? 3.979 3.128 -28.048 1.00 89.75 524 PRO A O 1
ATOM 4137 N N . ASP A 1 525 ? 3.419 1.960 -26.219 1.00 88.25 525 ASP A N 1
ATOM 4138 C CA . ASP A 1 525 ? 2.287 1.267 -26.843 1.00 88.25 525 ASP A CA 1
ATOM 4139 C C . ASP A 1 525 ? 1.155 2.250 -27.185 1.00 88.25 525 ASP A C 1
ATOM 4141 O O . ASP A 1 525 ? 0.523 2.135 -28.236 1.00 88.25 525 ASP A O 1
ATOM 4145 N N . VAL A 1 526 ? 0.928 3.255 -26.327 1.00 87.38 526 VAL A N 1
ATOM 4146 C CA . VAL A 1 526 ? -0.037 4.341 -26.574 1.00 87.38 526 VAL A CA 1
ATOM 4147 C C . VAL A 1 526 ? 0.394 5.182 -27.772 1.00 87.38 526 VAL A C 1
ATOM 4149 O O . VAL A 1 526 ? -0.423 5.467 -28.646 1.00 87.38 526 VAL A O 1
ATOM 4152 N N . GLN A 1 527 ? 1.672 5.563 -27.839 1.00 88.44 527 GLN A N 1
ATOM 4153 C CA . GLN A 1 527 ? 2.215 6.330 -28.960 1.00 88.44 527 GLN A CA 1
ATOM 4154 C C . GLN A 1 527 ? 2.105 5.542 -30.263 1.00 88.44 527 GLN A C 1
ATOM 4156 O O . GLN A 1 527 ? 1.611 6.066 -31.260 1.00 88.44 527 GLN A O 1
ATOM 4161 N N . ALA A 1 528 ? 2.494 4.270 -30.252 1.00 86.94 528 ALA A N 1
ATOM 4162 C CA . ALA A 1 528 ? 2.423 3.433 -31.437 1.00 86.94 528 ALA A CA 1
ATOM 4163 C C . ALA A 1 528 ? 0.977 3.210 -31.908 1.00 86.94 528 ALA A C 1
ATOM 4165 O O . ALA A 1 528 ? 0.720 3.215 -33.113 1.00 86.94 528 ALA A O 1
ATOM 4166 N N . LEU A 1 529 ? 0.016 3.077 -30.983 1.00 87.06 529 LEU A N 1
ATOM 4167 C CA . LEU A 1 529 ? -1.409 3.033 -31.318 1.00 87.06 529 LEU A CA 1
ATOM 4168 C C . LEU A 1 529 ? -1.881 4.353 -31.948 1.00 87.06 529 LEU A C 1
ATOM 4170 O O . LEU A 1 529 ? -2.577 4.327 -32.959 1.00 87.06 529 LEU A O 1
ATOM 4174 N N . TRP A 1 530 ? -1.485 5.493 -31.376 1.00 89.25 530 TRP A N 1
ATOM 4175 C CA . TRP A 1 530 ? -1.897 6.822 -31.835 1.00 89.25 530 TRP A CA 1
ATOM 4176 C C . TRP A 1 530 ? -1.343 7.175 -33.219 1.00 89.25 530 TRP A C 1
ATOM 4178 O O . TRP A 1 530 ? -2.050 7.742 -34.049 1.00 89.25 530 TRP A O 1
ATOM 4188 N N . TYR A 1 531 ? -0.086 6.817 -33.484 1.00 91.31 531 TYR A N 1
ATOM 4189 C CA . TYR A 1 531 ? 0.593 7.103 -34.749 1.00 91.31 531 TYR A CA 1
ATOM 4190 C C . TYR A 1 531 ? 0.486 5.970 -35.779 1.00 91.31 531 TYR A C 1
ATOM 4192 O O . TYR A 1 531 ? 1.072 6.072 -36.854 1.00 91.31 531 TYR A O 1
ATOM 4200 N N . GLY A 1 532 ? -0.241 4.890 -35.473 1.00 88.00 532 GLY A N 1
ATOM 4201 C CA . GLY A 1 532 ? -0.416 3.755 -36.383 1.00 88.00 532 GLY A CA 1
ATOM 4202 C C . GLY A 1 532 ? 0.877 2.990 -36.693 1.00 88.00 532 GLY A C 1
ATOM 4203 O O . GLY A 1 532 ? 0.980 2.386 -37.755 1.00 88.00 532 GLY A O 1
ATOM 4204 N N . GLN A 1 533 ? 1.867 3.018 -35.798 1.00 87.19 533 GLN A N 1
ATOM 4205 C CA . GLN A 1 533 ? 3.140 2.311 -35.971 1.00 87.19 533 GLN A CA 1
ATOM 4206 C C . GLN A 1 533 ? 2.992 0.840 -35.602 1.00 87.19 533 GLN A C 1
ATOM 4208 O O . GLN A 1 533 ? 2.352 0.529 -34.595 1.00 87.19 533 GLN A O 1
ATOM 4213 N N . ASP A 1 534 ? 3.597 -0.068 -36.366 1.00 81.50 534 ASP A N 1
ATOM 4214 C CA . ASP A 1 534 ? 3.663 -1.483 -35.999 1.00 81.50 534 ASP A CA 1
ATOM 4215 C C . ASP A 1 534 ? 4.441 -1.656 -34.693 1.00 81.50 534 ASP A C 1
ATOM 4217 O O . ASP A 1 534 ? 5.554 -1.158 -34.539 1.00 81.50 534 ASP A O 1
ATOM 4221 N N . VAL A 1 535 ? 3.815 -2.327 -33.724 1.00 71.12 535 VAL A N 1
ATOM 4222 C CA . VAL A 1 535 ? 4.454 -2.626 -32.440 1.00 71.12 535 VAL A CA 1
ATOM 4223 C C . VAL A 1 535 ? 5.074 -3.993 -32.585 1.00 71.12 535 VAL A C 1
ATOM 4225 O O . VAL A 1 535 ? 4.378 -4.953 -32.918 1.00 71.12 535 VAL A O 1
ATOM 4228 N N . VAL A 1 536 ? 6.379 -4.045 -32.353 1.00 80.44 536 VAL A N 1
ATOM 4229 C CA . VAL A 1 536 ? 7.120 -5.297 -32.248 1.00 80.44 536 VAL A CA 1
ATOM 4230 C C . VAL A 1 536 ? 6.488 -6.116 -31.129 1.00 80.44 536 VAL A C 1
ATOM 4232 O O . VAL A 1 536 ? 6.199 -5.587 -30.057 1.00 80.44 536 VAL A O 1
ATOM 4235 N N . ASN A 1 537 ? 6.232 -7.394 -31.389 1.00 88.94 537 ASN A N 1
ATOM 4236 C CA . ASN A 1 537 ? 5.639 -8.285 -30.402 1.00 88.94 537 ASN A CA 1
ATOM 4237 C C . ASN A 1 537 ? 6.520 -8.316 -29.139 1.00 88.94 537 ASN A C 1
ATOM 4239 O O . ASN A 1 537 ? 7.729 -8.512 -29.248 1.00 88.94 537 ASN A O 1
ATOM 4243 N N . ASP A 1 538 ? 5.935 -8.170 -27.946 1.00 91.00 538 ASP A N 1
ATOM 4244 C CA . ASP A 1 538 ? 6.668 -8.194 -26.669 1.00 91.00 538 ASP A CA 1
ATOM 4245 C C . ASP A 1 538 ? 7.576 -9.440 -26.541 1.00 91.00 538 ASP A C 1
ATOM 4247 O O . ASP A 1 538 ? 8.669 -9.368 -25.977 1.00 91.00 538 ASP A O 1
ATOM 4251 N N . TRP A 1 539 ? 7.178 -10.580 -27.122 1.00 92.62 539 TRP A N 1
ATOM 4252 C CA . TRP A 1 539 ? 8.002 -11.793 -27.163 1.00 92.62 539 TRP A CA 1
ATOM 4253 C C . TRP A 1 539 ? 9.218 -11.683 -28.082 1.00 92.62 539 TRP A C 1
ATOM 4255 O O . TRP A 1 539 ? 10.286 -12.188 -27.737 1.00 92.62 539 TRP A O 1
ATOM 4265 N N . GLU A 1 540 ? 9.074 -11.020 -29.227 1.00 92.88 540 GLU A N 1
ATOM 4266 C CA . GLU A 1 540 ? 10.187 -10.741 -30.140 1.00 92.88 540 GLU A CA 1
ATOM 4267 C C . GLU A 1 540 ? 11.163 -9.760 -29.490 1.00 92.88 540 GLU A C 1
ATOM 4269 O O . GLU A 1 540 ? 12.366 -9.999 -29.517 1.00 92.88 540 GLU A O 1
ATOM 4274 N N . VAL A 1 541 ? 10.651 -8.731 -28.805 1.00 93.25 541 VAL A N 1
ATOM 4275 C CA . VAL A 1 541 ? 11.466 -7.791 -28.020 1.00 93.25 541 VAL A CA 1
ATOM 4276 C C . VAL A 1 541 ? 12.281 -8.533 -26.954 1.00 93.25 541 VAL A C 1
ATOM 4278 O O . VAL A 1 541 ? 13.480 -8.286 -26.809 1.00 93.25 541 VAL A O 1
ATOM 4281 N N . LEU A 1 542 ? 11.661 -9.464 -26.217 1.00 95.19 542 LEU A N 1
ATOM 4282 C CA . LEU A 1 542 ? 12.353 -10.276 -25.211 1.00 95.19 542 LEU A CA 1
ATOM 4283 C C . LEU A 1 542 ? 13.394 -11.217 -25.827 1.00 95.19 542 LEU A C 1
ATOM 4285 O O . LEU A 1 542 ? 14.483 -11.331 -25.267 1.00 95.19 542 LEU A O 1
ATOM 4289 N N . ALA A 1 543 ? 13.076 -11.882 -26.940 1.00 94.88 543 ALA A N 1
ATOM 4290 C CA . ALA A 1 543 ? 14.006 -12.771 -27.635 1.00 94.88 543 ALA A CA 1
ATOM 4291 C C . ALA A 1 543 ? 15.226 -11.997 -28.150 1.00 94.88 543 ALA A C 1
ATOM 4293 O O . ALA A 1 543 ? 16.360 -12.379 -27.871 1.00 94.88 543 ALA A O 1
ATOM 4294 N N . GLN A 1 544 ? 14.986 -10.853 -28.790 1.00 93.19 544 GLN A N 1
ATOM 4295 C CA . GLN A 1 544 ? 16.032 -9.950 -29.253 1.00 93.19 544 GLN A CA 1
ATOM 4296 C C . GLN A 1 544 ? 16.887 -9.442 -28.081 1.00 93.19 544 GLN A C 1
ATOM 4298 O O . GLN A 1 544 ? 18.112 -9.456 -28.146 1.00 93.19 544 GLN A O 1
ATOM 4303 N N . GLY A 1 545 ? 16.261 -9.073 -26.958 1.00 93.38 545 GLY A N 1
ATOM 4304 C CA . GLY A 1 545 ? 16.978 -8.663 -25.749 1.00 93.38 545 GLY A CA 1
ATOM 4305 C C . GLY A 1 545 ? 17.864 -9.765 -25.155 1.00 93.38 545 GLY A C 1
ATOM 4306 O O . GLY A 1 545 ? 18.939 -9.473 -24.635 1.00 93.38 545 GLY A O 1
ATOM 4307 N N . PHE A 1 546 ? 17.445 -11.031 -25.246 1.00 94.50 546 PHE A N 1
ATOM 4308 C CA . PHE A 1 546 ? 18.261 -12.168 -24.816 1.00 94.50 546 PHE A CA 1
ATOM 4309 C C . PHE A 1 546 ? 19.468 -12.396 -25.734 1.00 94.50 546 PHE A C 1
ATOM 4311 O O . PHE A 1 546 ? 20.547 -12.713 -25.239 1.00 94.50 546 PHE A O 1
ATOM 4318 N N . GLU A 1 547 ? 19.300 -12.219 -27.046 1.00 92.56 547 GLU A N 1
ATOM 4319 C CA . GLU A 1 547 ? 20.395 -12.309 -28.020 1.00 92.56 547 GLU A CA 1
ATOM 4320 C C . GLU A 1 547 ? 21.403 -11.162 -27.859 1.00 92.56 547 GLU A C 1
ATOM 4322 O O . GLU A 1 547 ? 22.610 -11.386 -27.939 1.00 92.56 547 GLU A O 1
ATOM 4327 N N . GLU A 1 548 ? 20.921 -9.949 -27.580 1.00 89.00 548 GLU A N 1
ATOM 4328 C CA . GLU A 1 548 ? 21.759 -8.767 -27.365 1.00 89.00 548 GLU A CA 1
ATOM 4329 C C . GLU A 1 548 ? 22.507 -8.801 -26.026 1.00 89.00 548 GLU A C 1
ATOM 4331 O O . GLU A 1 548 ? 23.679 -8.429 -25.952 1.00 89.00 548 GLU A O 1
ATOM 4336 N N . GLU A 1 549 ? 21.821 -9.185 -24.944 1.00 89.12 549 GLU A N 1
ATOM 4337 C CA . GLU A 1 549 ? 22.284 -8.953 -23.573 1.00 89.12 549 GLU A CA 1
ATOM 4338 C C . GLU A 1 549 ? 21.958 -10.103 -22.606 1.00 89.12 549 GLU A C 1
ATOM 4340 O O . GLU A 1 549 ? 21.343 -9.887 -21.549 1.00 89.12 549 GLU A O 1
ATOM 4345 N N . PRO A 1 550 ? 22.406 -11.337 -22.890 1.00 91.19 550 PRO A N 1
ATOM 4346 C CA . PRO A 1 550 ? 21.929 -12.532 -22.197 1.00 91.19 550 PRO A CA 1
ATOM 4347 C C . PRO A 1 550 ? 22.109 -12.446 -20.679 1.00 91.19 550 PRO A C 1
ATOM 4349 O O . PRO A 1 550 ? 21.212 -12.812 -19.928 1.00 91.19 550 PRO A O 1
ATOM 4352 N N . CYS A 1 551 ? 23.227 -11.903 -20.189 1.00 90.62 551 CYS A N 1
ATOM 4353 C CA . CYS A 1 551 ? 23.478 -11.788 -18.751 1.00 90.62 551 CYS A CA 1
ATOM 4354 C C . CYS A 1 551 ? 22.482 -10.859 -18.042 1.00 90.62 551 CYS A C 1
ATOM 4356 O O . CYS A 1 551 ? 21.936 -11.221 -17.000 1.00 90.62 551 CYS A O 1
ATOM 4358 N N . ARG A 1 552 ? 22.237 -9.664 -18.595 1.00 90.81 552 ARG A N 1
ATOM 4359 C CA . ARG A 1 552 ? 21.348 -8.653 -17.993 1.00 90.81 552 ARG A CA 1
ATOM 4360 C C . ARG A 1 552 ? 19.891 -9.081 -18.085 1.00 90.81 552 ARG A C 1
ATOM 4362 O O . ARG A 1 552 ? 19.131 -8.944 -17.120 1.00 90.81 552 ARG A O 1
ATOM 4369 N N . TRP A 1 553 ? 19.542 -9.673 -19.221 1.00 94.38 553 TRP A N 1
ATOM 4370 C CA . TRP A 1 553 ? 18.254 -10.300 -19.442 1.00 94.38 553 TRP A CA 1
ATOM 4371 C C . TRP A 1 553 ? 18.010 -11.423 -18.427 1.00 94.38 553 TRP A C 1
ATOM 4373 O O . TRP A 1 553 ? 16.995 -11.408 -17.736 1.00 94.38 553 TRP A O 1
ATOM 4383 N N . LEU A 1 554 ? 18.968 -12.346 -18.245 1.00 95.50 554 LEU A N 1
ATOM 4384 C CA . LEU A 1 554 ? 18.857 -13.460 -17.292 1.00 95.50 554 LEU A CA 1
ATOM 4385 C C . LEU A 1 554 ? 18.731 -12.978 -15.845 1.00 95.50 554 LEU A C 1
ATOM 4387 O O . LEU A 1 554 ? 17.956 -13.553 -15.084 1.00 95.50 554 LEU A O 1
ATOM 4391 N N . MET A 1 555 ? 19.443 -11.917 -15.458 1.00 94.69 555 MET A N 1
ATOM 4392 C CA . MET A 1 555 ? 19.294 -11.307 -14.132 1.00 94.69 555 MET A CA 1
ATOM 4393 C C . MET A 1 555 ? 17.889 -10.728 -13.923 1.00 94.69 555 MET A C 1
ATOM 4395 O O . MET A 1 555 ? 17.288 -10.938 -12.870 1.00 94.69 555 MET A O 1
ATOM 4399 N N . SER A 1 556 ? 17.346 -10.046 -14.933 1.00 96.06 556 SER A N 1
ATOM 4400 C CA . SER A 1 556 ? 15.995 -9.471 -14.893 1.00 96.06 556 SER A CA 1
ATOM 4401 C C . SER A 1 556 ? 14.914 -10.554 -14.872 1.00 96.06 556 SER A C 1
ATOM 4403 O O . SER A 1 556 ? 13.980 -10.490 -14.072 1.00 96.06 556 SER A O 1
ATOM 4405 N N . ALA A 1 557 ? 15.086 -11.605 -15.675 1.00 97.12 557 ALA A N 1
ATOM 4406 C CA . ALA A 1 557 ? 14.226 -12.780 -15.671 1.00 97.12 557 ALA A CA 1
ATOM 4407 C C . ALA A 1 557 ? 14.274 -13.505 -14.318 1.00 97.12 557 ALA A C 1
ATOM 4409 O O . ALA A 1 557 ? 13.230 -13.853 -13.772 1.00 97.12 557 ALA A O 1
ATOM 4410 N N . ALA A 1 558 ? 15.461 -13.686 -13.730 1.00 96.69 558 ALA A N 1
ATOM 4411 C CA . ALA A 1 558 ? 15.610 -14.273 -12.401 1.00 96.69 558 ALA A CA 1
ATOM 4412 C C . ALA A 1 558 ? 14.903 -13.429 -11.327 1.00 96.69 558 ALA A C 1
ATOM 4414 O O . ALA A 1 558 ? 14.210 -13.978 -10.471 1.00 96.69 558 ALA A O 1
ATOM 4415 N N . TYR A 1 559 ? 15.013 -12.101 -11.399 1.00 96.69 559 TYR A N 1
ATOM 4416 C CA . TYR A 1 559 ? 14.294 -11.198 -10.504 1.00 96.69 559 TYR A CA 1
ATOM 4417 C C . TYR A 1 559 ? 12.768 -11.335 -10.645 1.00 96.69 559 TYR A C 1
ATOM 4419 O O . TYR A 1 559 ? 12.060 -11.474 -9.647 1.00 96.69 559 TYR A O 1
ATOM 4427 N N . LEU A 1 560 ? 12.252 -11.376 -11.877 1.00 97.12 560 LEU A N 1
ATOM 4428 C CA . LEU A 1 560 ? 10.828 -11.604 -12.127 1.00 97.12 560 LEU A CA 1
ATOM 4429 C C . LEU A 1 560 ? 10.372 -12.984 -11.624 1.00 97.12 560 LEU A C 1
ATOM 4431 O O . LEU A 1 560 ? 9.308 -13.099 -11.024 1.00 97.12 560 LEU A O 1
ATOM 4435 N N . LEU A 1 561 ? 11.179 -14.032 -11.801 1.00 96.69 561 LEU A N 1
ATOM 4436 C CA . LEU A 1 561 ? 10.875 -15.367 -11.276 1.00 96.69 561 LEU A CA 1
ATOM 4437 C C . LEU A 1 561 ? 10.815 -15.389 -9.744 1.00 96.69 561 LEU A C 1
ATOM 4439 O O . LEU A 1 561 ? 9.956 -16.072 -9.185 1.00 96.69 561 LEU A O 1
ATOM 4443 N N . LEU A 1 562 ? 11.672 -14.625 -9.057 1.00 95.81 562 LEU A N 1
ATOM 4444 C CA . LEU A 1 562 ? 11.570 -14.437 -7.606 1.00 95.81 562 LEU A CA 1
ATOM 4445 C C . LEU A 1 562 ? 10.252 -13.763 -7.223 1.00 95.81 562 LEU A C 1
ATOM 4447 O O . LEU A 1 562 ? 9.574 -14.236 -6.312 1.00 95.81 562 LEU A O 1
ATOM 4451 N N . GLN A 1 563 ? 9.859 -12.711 -7.941 1.00 96.31 563 GLN A N 1
ATOM 4452 C CA . GLN A 1 563 ? 8.571 -12.051 -7.739 1.00 96.31 563 GLN A CA 1
ATOM 4453 C C . GLN A 1 563 ? 7.398 -13.025 -7.929 1.00 96.31 563 GLN A C 1
ATOM 4455 O O . GLN A 1 563 ? 6.489 -13.065 -7.098 1.00 96.31 563 GLN A O 1
ATOM 4460 N N . VAL A 1 564 ? 7.424 -13.843 -8.986 1.00 95.06 564 VAL A N 1
ATOM 4461 C CA . VAL A 1 564 ? 6.419 -14.888 -9.237 1.00 95.06 564 VAL A CA 1
ATOM 4462 C C . VAL A 1 564 ? 6.401 -15.906 -8.096 1.00 95.06 564 VAL A C 1
ATOM 4464 O O . VAL A 1 564 ? 5.329 -16.265 -7.613 1.00 95.06 564 VAL A O 1
ATOM 4467 N N . ALA A 1 565 ? 7.563 -16.347 -7.611 1.00 94.38 565 ALA A N 1
ATOM 4468 C CA . ALA A 1 565 ? 7.649 -17.290 -6.501 1.00 94.38 565 ALA A CA 1
ATOM 4469 C C . ALA A 1 565 ? 7.062 -16.713 -5.202 1.00 94.38 565 ALA A C 1
ATOM 4471 O O . ALA A 1 565 ? 6.307 -17.403 -4.515 1.00 94.38 565 ALA A O 1
ATOM 4472 N N . VAL A 1 566 ? 7.370 -15.453 -4.883 1.00 92.69 566 VAL A N 1
ATOM 4473 C CA . VAL A 1 566 ? 6.813 -14.724 -3.730 1.00 92.69 566 VAL A CA 1
ATOM 4474 C C . VAL A 1 566 ? 5.293 -14.587 -3.862 1.00 92.69 566 VAL A C 1
ATOM 4476 O O . VAL A 1 566 ? 4.561 -14.901 -2.921 1.00 92.69 566 VAL A O 1
ATOM 4479 N N . SER A 1 567 ? 4.829 -14.217 -5.058 1.00 92.19 567 SER A N 1
ATOM 4480 C CA . SER A 1 567 ? 3.418 -14.040 -5.409 1.00 92.19 567 SER A CA 1
ATOM 4481 C C . SER A 1 567 ? 2.610 -15.329 -5.264 1.00 92.19 567 SER A C 1
ATOM 4483 O O . SER A 1 567 ? 1.634 -15.371 -4.522 1.00 92.19 567 SER A O 1
ATOM 4485 N N . LEU A 1 568 ? 3.045 -16.413 -5.913 1.00 88.06 568 LEU A N 1
ATOM 4486 C CA . LEU A 1 568 ? 2.334 -17.696 -5.919 1.00 88.06 568 LEU A CA 1
ATOM 4487 C C . LEU A 1 568 ? 2.369 -18.412 -4.563 1.00 88.06 568 LEU A C 1
ATOM 4489 O O . LEU A 1 568 ? 1.500 -19.234 -4.272 1.00 88.06 568 LEU A O 1
ATOM 4493 N N . ARG A 1 569 ? 3.382 -18.140 -3.730 1.00 89.31 569 ARG A N 1
ATOM 4494 C CA . ARG A 1 569 ? 3.482 -18.714 -2.378 1.00 89.31 569 ARG A CA 1
ATOM 4495 C C . ARG A 1 569 ? 2.772 -17.878 -1.315 1.00 89.31 569 ARG A C 1
ATOM 4497 O O . ARG A 1 569 ? 2.679 -18.366 -0.182 1.00 89.31 569 ARG A O 1
ATOM 4504 N N . PHE A 1 570 ? 2.284 -16.686 -1.672 1.00 87.38 570 PHE A N 1
ATOM 4505 C CA . PHE A 1 570 ? 1.691 -15.705 -0.762 1.00 87.38 570 PHE A CA 1
ATOM 4506 C C . PHE A 1 570 ? 2.591 -15.436 0.443 1.00 87.38 570 PHE A C 1
ATOM 4508 O O . PHE A 1 570 ? 2.153 -15.584 1.583 1.00 87.38 570 PHE A O 1
ATOM 4515 N N . LEU A 1 571 ? 3.879 -15.151 0.208 1.00 88.06 571 LEU A N 1
ATOM 4516 C CA . LEU A 1 571 ? 4.827 -15.026 1.321 1.00 88.06 571 LEU A CA 1
ATOM 4517 C C . LEU A 1 571 ? 4.473 -13.875 2.269 1.00 88.06 571 LEU A C 1
ATOM 4519 O O . LEU A 1 571 ? 4.621 -14.062 3.469 1.00 88.06 571 LEU A O 1
ATOM 4523 N N . ASP A 1 572 ? 3.907 -12.770 1.776 1.00 84.25 572 ASP A N 1
ATOM 4524 C CA . ASP A 1 572 ? 3.495 -11.655 2.647 1.00 84.25 572 ASP A CA 1
ATOM 4525 C C . ASP A 1 572 ? 2.258 -11.984 3.490 1.00 84.25 572 ASP A C 1
ATOM 4527 O O . ASP A 1 572 ? 2.054 -11.406 4.550 1.00 84.25 572 ASP A O 1
ATOM 4531 N N . CYS A 1 573 ? 1.434 -12.944 3.060 1.00 81.31 573 CYS A N 1
ATOM 4532 C CA . CYS A 1 573 ? 0.325 -13.438 3.879 1.00 81.31 573 CYS A CA 1
ATOM 4533 C C . CYS A 1 573 ? 0.801 -14.384 4.991 1.00 81.31 573 CYS A C 1
ATOM 4535 O O . CYS A 1 573 ? -0.003 -14.817 5.819 1.00 81.31 573 CYS A O 1
ATOM 4537 N N . ARG A 1 574 ? 2.080 -14.779 4.981 1.00 81.81 574 ARG A N 1
ATOM 4538 C CA . ARG A 1 574 ? 2.661 -15.671 5.981 1.00 81.81 574 ARG A CA 1
ATOM 4539 C C . ARG A 1 574 ? 3.419 -14.842 7.001 1.00 81.81 574 ARG A C 1
ATOM 4541 O O . ARG A 1 574 ? 4.267 -14.018 6.672 1.00 81.81 574 ARG A O 1
ATOM 4548 N N . GLU A 1 575 ? 3.109 -15.101 8.258 1.00 69.69 575 GLU A N 1
ATOM 4549 C CA . GLU A 1 575 ? 3.679 -14.379 9.385 1.00 69.69 575 GLU A CA 1
ATOM 4550 C C . GLU A 1 575 ? 5.212 -14.413 9.376 1.00 69.69 575 GLU A C 1
ATOM 4552 O O . GLU A 1 575 ? 5.831 -15.457 9.158 1.00 69.69 575 GLU A O 1
ATOM 4557 N N . GLY A 1 576 ? 5.821 -13.244 9.588 1.00 71.81 576 GLY A N 1
ATOM 4558 C CA . GLY A 1 576 ? 7.274 -13.088 9.659 1.00 71.81 576 GLY A CA 1
ATOM 4559 C C . GLY A 1 576 ? 8.025 -13.353 8.350 1.00 71.81 576 GLY A C 1
ATOM 4560 O O . GLY A 1 576 ? 9.255 -13.419 8.377 1.00 71.81 576 GLY A O 1
ATOM 4561 N N . MET A 1 577 ? 7.328 -13.513 7.218 1.00 80.50 577 MET A N 1
ATOM 4562 C CA . MET A 1 577 ? 7.933 -13.865 5.929 1.00 80.50 577 MET A CA 1
ATOM 4563 C C . MET A 1 577 ? 7.801 -12.791 4.841 1.00 80.50 577 MET A C 1
ATOM 4565 O O . MET A 1 577 ? 8.014 -13.087 3.665 1.00 80.50 577 MET A O 1
ATOM 4569 N N . GLU A 1 578 ? 7.512 -11.546 5.217 1.00 86.62 578 GLU A N 1
ATOM 4570 C CA . GLU A 1 578 ? 7.488 -10.414 4.285 1.00 86.62 578 GLU A CA 1
ATOM 4571 C C . GLU A 1 578 ? 8.846 -10.246 3.577 1.00 86.62 578 GLU A C 1
ATOM 4573 O O . GLU A 1 578 ? 9.898 -10.127 4.215 1.00 86.62 578 GLU A O 1
ATOM 4578 N N . CYS A 1 579 ? 8.820 -10.244 2.240 1.00 91.62 579 CYS A N 1
ATOM 4579 C CA . CYS A 1 579 ? 10.014 -10.243 1.381 1.00 91.62 579 CYS A CA 1
ATOM 4580 C C . CYS A 1 579 ? 10.173 -8.943 0.573 1.00 91.62 579 C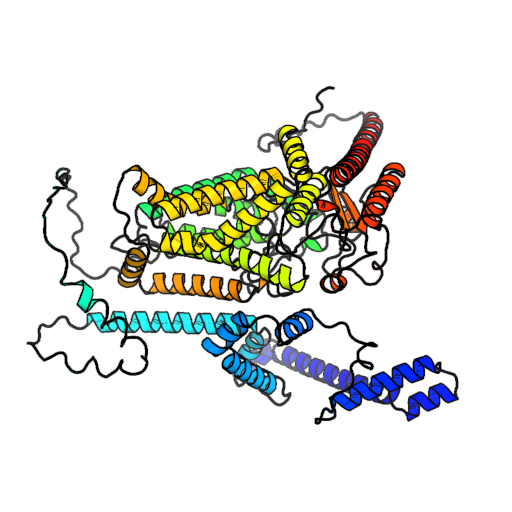YS A C 1
ATOM 4582 O O . CYS A 1 579 ? 10.759 -8.944 -0.514 1.00 91.62 579 CYS A O 1
ATOM 4584 N N . LEU A 1 580 ? 9.674 -7.826 1.106 1.00 93.81 580 LEU A N 1
ATOM 4585 C CA . LEU A 1 580 ? 9.591 -6.545 0.403 1.00 93.81 580 LEU A CA 1
ATOM 4586 C C . LEU A 1 580 ? 10.961 -6.089 -0.136 1.00 93.81 580 LEU A C 1
ATOM 4588 O O . LEU A 1 580 ? 11.948 -6.133 0.599 1.00 93.81 580 LEU A O 1
ATOM 4592 N N . PRO A 1 581 ? 11.064 -5.629 -1.395 1.00 94.44 581 PRO A N 1
ATOM 4593 C CA . PRO A 1 581 ? 9.967 -5.182 -2.251 1.00 94.44 581 PRO A CA 1
ATOM 4594 C C . PRO A 1 581 ? 9.283 -6.276 -3.072 1.00 94.44 581 PRO A C 1
ATOM 4596 O O . PRO A 1 581 ? 8.318 -5.977 -3.771 1.00 94.44 581 PRO A O 1
ATOM 4599 N N . LEU A 1 582 ? 9.751 -7.526 -3.005 1.00 95.00 582 LEU A N 1
ATOM 4600 C CA . LEU A 1 582 ? 9.014 -8.620 -3.625 1.00 95.00 582 LEU A CA 1
ATOM 4601 C C . LEU A 1 582 ? 7.751 -8.863 -2.807 1.00 95.00 582 LEU A C 1
ATOM 4603 O O . LEU A 1 582 ? 7.836 -9.036 -1.593 1.00 95.00 582 LEU A O 1
ATOM 4607 N N . THR A 1 583 ? 6.593 -8.864 -3.461 1.00 93.69 583 THR A N 1
ATOM 4608 C CA . THR A 1 583 ? 5.321 -8.842 -2.734 1.00 93.69 583 THR A CA 1
ATOM 4609 C C . THR A 1 583 ? 4.199 -9.573 -3.456 1.00 93.69 583 THR A C 1
ATOM 4611 O O . THR A 1 583 ? 4.088 -9.486 -4.671 1.00 93.69 583 THR A O 1
ATOM 4614 N N . CYS A 1 584 ? 3.317 -10.259 -2.735 1.00 89.12 584 CYS A N 1
ATOM 4615 C CA . CYS A 1 584 ? 2.021 -10.675 -3.284 1.00 89.12 584 CYS A CA 1
ATOM 4616 C C . CYS A 1 584 ? 0.944 -9.586 -3.135 1.00 89.12 584 CYS A C 1
ATOM 4618 O O . CYS A 1 584 ? -0.193 -9.808 -3.538 1.00 89.12 584 CYS A O 1
ATOM 4620 N N . CYS A 1 585 ? 1.309 -8.441 -2.546 1.00 87.44 585 CYS A N 1
ATOM 4621 C CA . CYS A 1 585 ? 0.497 -7.257 -2.301 1.00 87.44 585 CYS A CA 1
ATOM 4622 C C . CYS A 1 585 ? -0.914 -7.611 -1.800 1.00 87.44 585 CYS A C 1
ATOM 4624 O O . CYS A 1 585 ? -1.899 -7.335 -2.488 1.00 87.44 585 CYS A O 1
ATOM 4626 N N . PRO A 1 586 ? -1.046 -8.224 -0.604 1.00 84.75 586 PRO A N 1
ATOM 4627 C CA . PRO A 1 586 ? -2.330 -8.694 -0.080 1.00 84.75 586 PRO A CA 1
ATOM 4628 C C . PRO A 1 586 ? -3.227 -7.545 0.415 1.00 84.75 586 PRO A C 1
ATOM 4630 O O . PRO A 1 586 ? -4.040 -7.713 1.327 1.00 84.75 586 PRO A O 1
ATOM 4633 N N . MET A 1 587 ? -3.077 -6.353 -0.167 1.00 82.81 587 MET A N 1
ATOM 4634 C CA . MET A 1 587 ? -3.892 -5.197 0.158 1.00 82.81 587 MET A CA 1
ATOM 4635 C C . MET A 1 587 ? -5.352 -5.528 -0.111 1.00 82.81 587 MET A C 1
ATOM 4637 O O . MET A 1 587 ? -5.724 -6.013 -1.184 1.00 82.81 587 MET A O 1
ATOM 4641 N N . PHE A 1 588 ? -6.171 -5.259 0.900 1.00 85.81 588 PHE A N 1
ATOM 4642 C CA . PHE A 1 588 ? -7.599 -5.536 0.881 1.00 85.81 588 PHE A CA 1
ATOM 4643 C C . PHE A 1 588 ? -7.947 -7.014 0.679 1.00 85.81 588 PHE A C 1
ATOM 4645 O O . PHE A 1 588 ? -9.038 -7.301 0.212 1.00 85.81 588 PHE A O 1
ATOM 4652 N N . ALA A 1 589 ? -7.054 -7.966 0.972 1.00 89.62 589 ALA A N 1
ATOM 4653 C CA . ALA A 1 589 ? -7.329 -9.381 0.703 1.00 89.62 589 ALA A CA 1
ATOM 4654 C C . ALA A 1 589 ? -8.421 -9.976 1.609 1.00 89.62 589 ALA A C 1
ATOM 4656 O O . ALA A 1 589 ? -9.110 -10.912 1.205 1.00 89.62 589 ALA A O 1
ATOM 4657 N N . VAL A 1 590 ? -8.578 -9.445 2.824 1.00 90.19 590 VAL A N 1
ATOM 4658 C CA . VAL A 1 590 ? -9.522 -9.964 3.822 1.00 90.19 590 VAL A CA 1
ATOM 4659 C C . VAL A 1 590 ? -10.952 -9.569 3.432 1.00 90.19 590 VAL A C 1
ATOM 4661 O O . VAL A 1 590 ? -11.234 -8.371 3.351 1.00 90.19 590 VAL A O 1
ATOM 4664 N N . PRO A 1 591 ? -11.861 -10.532 3.175 1.00 93.00 591 PRO A N 1
ATOM 4665 C CA . PRO A 1 591 ? -13.266 -10.216 2.972 1.00 93.00 591 PRO A CA 1
ATOM 4666 C C . PRO A 1 591 ? -13.826 -9.638 4.269 1.00 93.00 591 PRO A C 1
ATOM 4668 O O . PRO A 1 591 ? -13.533 -10.132 5.353 1.00 93.00 591 PRO A O 1
ATOM 4671 N N . ARG A 1 592 ? -14.613 -8.576 4.145 1.00 93.06 592 ARG A N 1
ATOM 4672 C CA . ARG A 1 592 ? -15.252 -7.899 5.274 1.00 93.06 592 ARG A CA 1
ATOM 4673 C C . ARG A 1 592 ? -16.711 -7.641 4.982 1.00 93.06 592 ARG A C 1
ATOM 4675 O O . ARG A 1 592 ? -17.111 -7.515 3.821 1.00 93.06 592 ARG A O 1
ATOM 4682 N N . ASN A 1 593 ? -17.495 -7.530 6.041 1.00 95.25 593 ASN A N 1
ATOM 4683 C CA . ASN A 1 593 ? -18.890 -7.137 5.966 1.00 95.25 593 ASN A CA 1
ATOM 4684 C C . ASN A 1 593 ? -19.244 -6.284 7.190 1.00 95.25 593 ASN A C 1
ATOM 4686 O O . ASN A 1 593 ? -18.944 -6.652 8.321 1.00 95.25 593 ASN A O 1
ATOM 4690 N N . LEU A 1 594 ? -19.880 -5.138 6.935 1.00 93.88 594 LEU A N 1
ATOM 4691 C CA . LEU A 1 594 ? -20.262 -4.149 7.944 1.00 93.88 594 LEU A CA 1
ATOM 4692 C C . LEU A 1 594 ? -21.086 -4.740 9.093 1.00 93.88 594 LEU A C 1
ATOM 4694 O O . LEU A 1 594 ? -20.898 -4.337 10.236 1.00 93.88 594 LEU A O 1
ATOM 4698 N N . PHE A 1 595 ? -21.971 -5.690 8.790 1.00 95.75 595 PHE A N 1
ATOM 4699 C CA . PHE A 1 595 ? -22.941 -6.249 9.737 1.00 95.75 595 PHE A CA 1
ATOM 4700 C C . PHE A 1 595 ? -22.617 -7.681 10.164 1.00 95.75 595 PHE A C 1
ATOM 4702 O O . PHE A 1 595 ? -23.415 -8.337 10.830 1.00 95.75 595 PHE A O 1
ATOM 4709 N N . ASP A 1 596 ? -21.450 -8.191 9.783 1.00 92.56 596 ASP A N 1
ATOM 4710 C CA . ASP A 1 596 ? -21.040 -9.535 10.159 1.00 92.56 596 ASP A CA 1
ATOM 4711 C C . ASP A 1 596 ? -20.381 -9.554 11.547 1.00 92.56 596 ASP A C 1
ATOM 4713 O O . ASP A 1 596 ? -20.047 -8.517 12.136 1.00 92.56 596 ASP A O 1
ATOM 4717 N N . LYS A 1 597 ? -20.238 -10.756 12.099 1.00 87.81 597 LYS A N 1
ATOM 4718 C CA . LYS A 1 597 ? -19.667 -11.038 13.418 1.00 87.81 597 LYS A CA 1
ATOM 4719 C C . LYS A 1 597 ? -18.145 -11.139 13.333 1.00 87.81 597 LYS A C 1
ATOM 4721 O O . LYS A 1 597 ? -17.559 -12.194 13.559 1.00 87.81 597 LYS A O 1
ATOM 4726 N N . GLU A 1 598 ? -17.513 -10.037 12.955 1.00 87.38 598 GLU A N 1
ATOM 4727 C CA . GLU A 1 598 ? -16.056 -9.897 12.870 1.00 87.38 598 GLU A CA 1
ATOM 4728 C C . GLU A 1 598 ? -15.544 -8.883 13.898 1.00 87.38 598 GLU A C 1
ATOM 4730 O O . GLU A 1 598 ? -16.335 -8.183 14.535 1.00 87.38 598 GLU A O 1
ATOM 4735 N N . ILE A 1 599 ? -14.215 -8.764 14.022 1.00 86.56 599 ILE A N 1
ATOM 4736 C CA . ILE A 1 599 ? -13.610 -7.668 14.786 1.00 86.56 599 ILE A CA 1
ATOM 4737 C C . ILE A 1 599 ? -14.108 -6.351 14.188 1.00 86.56 599 ILE A C 1
ATOM 4739 O O . ILE A 1 599 ? -13.881 -6.059 13.011 1.00 86.56 599 ILE A O 1
ATOM 4743 N N . ARG A 1 600 ? -14.757 -5.541 15.021 1.00 90.94 600 ARG A N 1
ATOM 4744 C CA . ARG A 1 600 ? -15.231 -4.205 14.654 1.00 90.94 600 ARG A CA 1
ATOM 4745 C C . ARG A 1 600 ? -14.362 -3.191 15.350 1.00 90.94 600 ARG A C 1
ATOM 4747 O O . ARG A 1 600 ? -14.156 -3.287 16.552 1.00 90.94 600 ARG A O 1
ATOM 4754 N N . GLY A 1 601 ? -13.874 -2.207 14.623 1.00 91.31 601 GLY A N 1
ATOM 4755 C CA . GLY A 1 601 ? -13.078 -1.154 15.218 1.00 91.31 601 GLY A CA 1
ATOM 4756 C C . GLY A 1 601 ? -12.776 -0.060 14.223 1.00 91.31 601 GLY A C 1
ATOM 4757 O O . GLY A 1 601 ? -12.992 -0.206 13.021 1.00 91.31 601 GLY A O 1
ATOM 4758 N N . GLY A 1 602 ? -12.269 1.043 14.743 1.00 92.25 602 GLY A N 1
ATOM 4759 C CA . GLY A 1 602 ? -11.909 2.189 13.935 1.00 92.25 602 GLY A CA 1
ATOM 4760 C C . GLY A 1 602 ? -11.012 3.150 14.692 1.00 92.25 602 GLY A C 1
ATOM 4761 O O . GLY A 1 602 ? -10.808 3.038 15.904 1.00 92.25 602 GLY A O 1
ATOM 4762 N N . VAL A 1 603 ? -10.485 4.119 13.950 1.00 93.81 603 VAL A N 1
ATOM 4763 C CA . VAL A 1 603 ? -9.649 5.188 14.491 1.00 93.81 603 VAL A CA 1
ATOM 4764 C C . VAL A 1 603 ? -10.172 6.548 14.047 1.00 93.81 603 VAL A C 1
ATOM 4766 O O . VAL A 1 603 ? -10.323 6.781 12.853 1.00 93.81 603 VAL A O 1
ATOM 4769 N N . MET A 1 604 ? -10.447 7.454 14.991 1.00 95.19 604 MET A N 1
ATOM 4770 C CA . MET A 1 604 ? -10.626 8.887 14.708 1.00 95.19 604 MET A CA 1
ATOM 4771 C C . MET A 1 604 ? -9.331 9.613 14.973 1.00 95.19 604 MET A C 1
ATOM 4773 O O . MET A 1 604 ? -8.691 9.397 16.000 1.00 95.19 604 MET A O 1
ATOM 4777 N N . THR A 1 605 ? -9.002 10.534 14.081 1.00 94.06 605 THR A N 1
ATOM 4778 C CA . THR A 1 605 ? -7.973 11.524 14.338 1.00 94.06 605 THR A CA 1
ATOM 4779 C C . THR A 1 605 ? -8.304 12.839 13.644 1.00 94.06 605 THR A C 1
ATOM 4781 O O . THR A 1 605 ? -9.057 12.867 12.661 1.00 94.06 605 THR A O 1
ATOM 4784 N N . ASP A 1 606 ? -7.785 13.929 14.200 1.00 92.81 606 ASP A N 1
ATOM 4785 C CA . ASP A 1 606 ? -7.757 15.250 13.571 1.00 92.81 606 ASP A CA 1
ATOM 4786 C C . ASP A 1 606 ? -6.515 15.472 12.699 1.00 92.81 606 ASP A C 1
ATOM 4788 O O . ASP A 1 606 ? -6.414 16.494 12.025 1.00 92.81 606 ASP A O 1
ATOM 4792 N N . LEU A 1 607 ? -5.599 14.502 12.652 1.00 91.75 607 LEU A N 1
ATOM 4793 C CA . LEU A 1 607 ? -4.512 14.500 11.684 1.00 91.75 607 LEU A CA 1
ATOM 4794 C C . LEU A 1 607 ? -5.043 14.227 10.272 1.00 91.75 607 LEU A C 1
ATOM 4796 O O . LEU A 1 607 ? -5.893 13.356 10.063 1.00 91.75 607 LEU A O 1
ATOM 4800 N N . ASP A 1 608 ? -4.477 14.912 9.279 1.00 91.62 608 ASP A N 1
ATOM 4801 C CA . ASP A 1 608 ? -4.757 14.627 7.874 1.00 91.62 608 ASP A CA 1
ATOM 4802 C C . ASP A 1 608 ? -3.981 13.386 7.410 1.00 91.62 608 ASP A C 1
ATOM 4804 O O . ASP A 1 608 ? -2.890 13.471 6.850 1.00 91.62 608 ASP A O 1
ATOM 4808 N N . LEU A 1 609 ? -4.570 12.208 7.630 1.00 91.25 609 LEU A N 1
ATOM 4809 C CA . LEU A 1 609 ? -4.003 10.926 7.200 1.00 91.25 609 LEU A CA 1
ATOM 4810 C C . LEU A 1 609 ? -4.047 10.698 5.674 1.00 91.25 609 LEU A C 1
ATOM 4812 O O . LEU A 1 609 ? -3.560 9.669 5.206 1.00 91.25 609 LEU A O 1
ATOM 4816 N N . ARG A 1 610 ? -4.648 11.608 4.888 1.00 91.31 610 ARG A N 1
ATOM 4817 C CA . ARG A 1 610 ? -4.511 11.619 3.415 1.00 91.31 610 ARG A CA 1
ATOM 4818 C C . ARG A 1 610 ? -3.257 12.380 2.987 1.00 91.31 610 ARG A C 1
ATOM 4820 O O . ARG A 1 610 ? -2.696 12.124 1.918 1.00 91.31 610 ARG A O 1
ATOM 4827 N N . GLY A 1 611 ? -2.834 13.326 3.820 1.00 89.81 611 GLY A N 1
ATOM 4828 C CA . GLY A 1 611 ? -1.545 13.983 3.737 1.00 89.81 611 GLY A CA 1
ATOM 4829 C C . GLY A 1 611 ? -0.387 13.037 4.055 1.00 89.81 611 GLY A C 1
ATOM 4830 O O . GLY A 1 611 ? -0.556 11.894 4.471 1.00 89.81 611 GLY A O 1
ATOM 4831 N N . GLY A 1 612 ? 0.825 13.533 3.822 1.00 88.75 612 GLY A N 1
ATOM 4832 C CA . GLY A 1 612 ? 2.023 12.923 4.386 1.00 88.75 612 GLY A CA 1
ATOM 4833 C C . GLY A 1 612 ? 2.366 13.569 5.724 1.00 88.75 612 GLY A C 1
ATOM 4834 O O . GLY A 1 612 ? 1.905 14.660 6.045 1.00 88.75 612 GLY A O 1
ATOM 4835 N N . GLY A 1 613 ? 3.267 12.944 6.463 1.00 88.94 613 GLY A N 1
ATOM 4836 C CA . GLY A 1 613 ? 3.836 13.466 7.693 1.00 88.94 613 GLY A CA 1
ATOM 4837 C C . GLY A 1 613 ? 3.260 12.869 8.976 1.00 88.94 613 GLY A C 1
ATOM 4838 O O . GLY A 1 613 ? 3.703 13.263 10.058 1.00 88.94 613 GLY A O 1
ATOM 4839 N N . HIS A 1 614 ? 2.318 11.931 8.895 1.00 89.50 614 HIS A N 1
ATOM 4840 C CA . HIS A 1 614 ? 1.596 11.399 10.052 1.00 89.50 614 HIS A CA 1
ATOM 4841 C C . HIS A 1 614 ? 1.844 9.900 10.235 1.00 89.50 614 HIS A C 1
ATOM 4843 O O . HIS A 1 614 ? 2.316 9.222 9.328 1.00 89.50 614 HIS A O 1
ATOM 4849 N N . VAL A 1 615 ? 1.574 9.380 11.433 1.00 86.50 615 VAL A N 1
ATOM 4850 C CA . VAL A 1 615 ? 1.592 7.931 11.678 1.00 86.50 615 VAL A CA 1
ATOM 4851 C C . VAL A 1 615 ? 0.308 7.338 11.103 1.00 86.50 615 VAL A C 1
ATOM 4853 O O . VAL A 1 615 ? -0.781 7.843 11.374 1.00 86.50 615 VAL A O 1
ATOM 4856 N N . ASP A 1 616 ? 0.419 6.262 10.327 1.00 86.94 616 ASP A N 1
ATOM 4857 C CA . ASP A 1 616 ? -0.739 5.541 9.805 1.00 86.94 616 ASP A CA 1
ATOM 4858 C C . ASP A 1 616 ? -1.402 4.688 10.895 1.00 86.94 616 ASP A C 1
ATOM 4860 O O . ASP A 1 616 ? -1.128 3.495 11.053 1.00 86.94 616 ASP A O 1
ATOM 4864 N N . PHE A 1 617 ? -2.283 5.312 11.673 1.00 81.81 617 PHE A N 1
ATOM 4865 C CA . PHE A 1 617 ? -3.004 4.639 12.751 1.00 81.81 617 PHE A CA 1
ATOM 4866 C C . PHE A 1 617 ? -4.033 3.616 12.267 1.00 81.81 617 PHE A C 1
ATOM 4868 O O . PHE A 1 617 ? -4.439 2.761 13.050 1.00 81.81 617 PHE A O 1
ATOM 4875 N N . ALA A 1 618 ? -4.453 3.683 11.000 1.00 66.12 618 ALA A N 1
ATOM 4876 C CA . ALA A 1 618 ? -5.581 2.899 10.505 1.00 66.12 618 ALA A CA 1
ATOM 4877 C C . ALA A 1 618 ? -5.296 1.392 10.444 1.00 66.12 618 ALA A C 1
ATOM 4879 O O . ALA A 1 618 ? -6.238 0.605 10.484 1.00 66.12 618 ALA A O 1
ATOM 4880 N N . TYR A 1 619 ? -4.022 0.986 10.376 1.00 64.31 619 TYR A N 1
ATOM 4881 C CA . TYR A 1 619 ? -3.685 -0.396 10.031 1.00 64.31 619 TYR A CA 1
ATOM 4882 C C . TYR A 1 619 ? -2.761 -1.127 11.014 1.00 64.31 619 TYR A C 1
ATOM 4884 O O . TYR A 1 619 ? -2.746 -2.351 10.976 1.00 64.31 619 TYR A O 1
ATOM 4892 N N . ASN A 1 620 ? -2.021 -0.444 11.907 1.00 63.00 620 ASN A N 1
ATOM 4893 C CA . ASN A 1 620 ? -0.869 -1.089 12.575 1.00 63.00 620 ASN A CA 1
ATOM 4894 C C . ASN A 1 620 ? -0.697 -0.859 14.079 1.00 63.00 620 ASN A C 1
ATOM 4896 O O . ASN A 1 620 ? 0.246 -1.397 14.653 1.00 63.00 620 ASN A O 1
ATOM 4900 N N . PHE A 1 621 ? -1.548 -0.061 14.730 1.00 72.12 621 PHE A N 1
ATOM 4901 C CA . PHE A 1 621 ? -1.240 0.440 16.081 1.00 72.12 621 PHE A CA 1
ATOM 4902 C C . PHE A 1 621 ? -2.388 0.325 17.076 1.00 72.12 621 PHE A C 1
ATOM 4904 O O . PHE A 1 621 ? -2.467 1.113 18.017 1.00 72.12 621 PHE A O 1
ATOM 4911 N N . PHE A 1 622 ? -3.273 -0.656 16.899 1.00 82.88 622 PHE A N 1
ATOM 4912 C CA . PHE A 1 622 ? -4.314 -0.892 17.891 1.00 82.88 622 PHE A CA 1
ATOM 4913 C C . PHE A 1 622 ? -3.666 -1.298 19.234 1.00 82.88 622 PHE A C 1
ATOM 4915 O O . PHE A 1 622 ? -2.876 -2.246 19.272 1.00 82.88 622 PHE A O 1
ATOM 4922 N N . PRO A 1 623 ? -3.992 -0.618 20.352 1.00 87.69 623 PRO A N 1
ATOM 4923 C CA . PRO A 1 623 ? -3.383 -0.872 21.670 1.00 87.69 623 PRO A CA 1
ATOM 4924 C C . PRO A 1 623 ? -3.537 -2.309 22.183 1.00 87.69 623 PRO A C 1
ATOM 4926 O O . PRO A 1 623 ? -2.780 -2.772 23.039 1.00 87.69 623 PRO A O 1
ATOM 4929 N N . TRP A 1 624 ? -4.534 -3.010 21.651 1.00 91.19 624 TRP A N 1
ATOM 4930 C CA . TRP A 1 624 ? -4.949 -4.344 22.069 1.00 91.19 624 TRP A CA 1
ATOM 4931 C C . TRP A 1 624 ? -4.330 -5.464 21.232 1.00 91.19 624 TRP A C 1
ATOM 4933 O O . TRP A 1 624 ? -4.647 -6.631 21.472 1.00 91.19 624 TRP A O 1
ATOM 4943 N N . LEU A 1 625 ? -3.471 -5.125 20.262 1.00 86.62 625 LEU A N 1
ATOM 4944 C CA . LEU A 1 625 ? -2.808 -6.125 19.438 1.00 86.62 625 LEU A CA 1
ATOM 4945 C C . LEU A 1 625 ? -1.718 -6.867 20.210 1.00 86.62 625 LEU A C 1
ATOM 4947 O O . LEU A 1 625 ? -1.069 -6.311 21.101 1.00 86.62 625 LEU A O 1
ATOM 4951 N N . THR A 1 626 ? -1.509 -8.130 19.859 1.00 85.81 626 THR A N 1
ATOM 4952 C CA . THR A 1 626 ? -0.403 -8.949 20.368 1.00 85.81 626 THR A CA 1
ATOM 4953 C C . THR A 1 626 ? 0.944 -8.425 19.880 1.00 85.81 626 THR A C 1
ATOM 4955 O O . THR A 1 626 ? 1.872 -8.267 20.676 1.00 85.81 626 THR A O 1
ATOM 4958 N N . ASP A 1 627 ? 1.019 -8.065 18.600 1.00 80.00 627 ASP A N 1
ATOM 4959 C CA . ASP A 1 627 ? 2.214 -7.518 17.972 1.00 80.00 627 ASP A CA 1
ATOM 4960 C C . ASP A 1 627 ? 2.225 -5.988 18.019 1.00 80.00 627 ASP A C 1
ATOM 4962 O O . ASP A 1 627 ? 1.350 -5.327 17.468 1.00 80.00 627 ASP A O 1
ATOM 4966 N N . LEU A 1 628 ? 3.267 -5.420 18.639 1.00 78.81 628 LEU A N 1
ATOM 4967 C CA . LEU A 1 628 ? 3.487 -3.968 18.736 1.00 78.81 628 LEU A CA 1
ATOM 4968 C C . LEU A 1 628 ? 2.307 -3.163 19.328 1.00 78.81 628 LEU A C 1
ATOM 4970 O O . LEU A 1 628 ? 1.896 -2.157 18.737 1.00 78.81 628 LEU A O 1
ATOM 4974 N N . PRO A 1 629 ? 1.793 -3.522 20.519 1.00 86.00 629 PRO A N 1
ATOM 4975 C CA . PRO A 1 629 ? 0.746 -2.733 21.154 1.00 86.00 629 PRO A CA 1
ATOM 4976 C C . PRO A 1 629 ? 1.224 -1.296 21.381 1.00 86.00 629 PRO A C 1
ATOM 4978 O O . PRO A 1 629 ? 2.304 -1.063 21.930 1.00 86.00 629 PRO A O 1
ATOM 4981 N N . LEU A 1 630 ? 0.402 -0.326 20.985 1.00 86.81 630 LEU A N 1
ATOM 4982 C CA . LEU A 1 630 ? 0.631 1.071 21.328 1.00 86.81 630 LEU A CA 1
ATOM 4983 C C . LEU A 1 630 ? 0.270 1.277 22.802 1.00 86.81 630 LEU A C 1
ATOM 4985 O O . LEU A 1 630 ? -0.896 1.154 23.179 1.00 86.81 630 LEU A O 1
ATOM 4989 N N . SER A 1 631 ? 1.260 1.547 23.656 1.00 88.12 631 SER A N 1
ATOM 4990 C CA . SER A 1 631 ? 0.981 1.765 25.077 1.00 88.12 631 SER A CA 1
ATOM 4991 C C . SER A 1 631 ? 0.225 3.081 25.284 1.00 88.12 631 SER A C 1
ATOM 4993 O O . SER A 1 631 ? 0.358 4.013 24.493 1.00 88.12 631 SER A O 1
ATOM 4995 N N . GLY A 1 632 ? -0.529 3.203 26.383 1.00 89.69 632 GLY A N 1
ATOM 4996 C CA . GLY A 1 632 ? -1.201 4.466 26.718 1.00 89.69 632 GLY A CA 1
ATOM 4997 C C . GLY A 1 632 ? -0.220 5.639 26.855 1.00 89.69 632 GLY A C 1
ATOM 4998 O O . GLY A 1 632 ? -0.534 6.761 26.473 1.00 89.69 632 GLY A O 1
ATOM 4999 N N . LYS A 1 633 ? 1.009 5.369 27.319 1.00 90.00 633 LYS A N 1
ATOM 5000 C CA . LYS A 1 633 ? 2.084 6.367 27.371 1.00 90.00 633 LYS A CA 1
ATOM 5001 C C . LYS A 1 633 ? 2.494 6.828 25.970 1.00 90.00 633 LYS A C 1
ATOM 5003 O O . LYS A 1 633 ? 2.615 8.029 25.760 1.00 90.00 633 LYS A O 1
ATOM 5008 N N . ASP A 1 634 ? 2.688 5.898 25.037 1.00 88.44 634 ASP A N 1
ATOM 5009 C CA . ASP A 1 634 ? 3.086 6.219 23.660 1.00 88.44 634 ASP A CA 1
ATOM 5010 C C . ASP A 1 634 ? 1.961 6.940 22.913 1.00 88.44 634 ASP A C 1
ATOM 5012 O O . ASP A 1 634 ? 2.213 7.893 22.180 1.00 88.44 634 ASP A O 1
ATOM 5016 N N . LEU A 1 635 ? 0.708 6.533 23.139 1.00 89.69 635 LEU A N 1
ATOM 5017 C CA . LEU A 1 635 ? -0.470 7.196 22.587 1.00 89.69 635 LEU A CA 1
ATOM 5018 C C . LEU A 1 635 ? -0.556 8.658 23.048 1.00 89.69 635 LEU A C 1
ATOM 5020 O O . LEU A 1 635 ? -0.771 9.546 22.226 1.00 89.69 635 LEU A O 1
ATOM 5024 N N . ASN A 1 636 ? -0.300 8.928 24.330 1.00 90.50 636 ASN A N 1
ATOM 5025 C CA . ASN A 1 636 ? -0.276 10.288 24.880 1.00 90.50 636 ASN A CA 1
ATOM 5026 C C . ASN A 1 636 ? 0.842 11.174 24.307 1.00 90.50 636 ASN A C 1
ATOM 5028 O O . ASN A 1 636 ? 0.788 12.391 24.450 1.00 90.50 636 ASN A O 1
ATOM 5032 N N . GLN A 1 637 ? 1.854 10.588 23.663 1.00 87.19 637 GLN A N 1
ATOM 5033 C CA . GLN A 1 637 ? 2.920 11.325 22.979 1.00 87.19 637 GLN A CA 1
ATOM 5034 C C . GLN A 1 637 ? 2.612 11.583 21.499 1.00 87.19 637 GLN A C 1
ATOM 5036 O O . GLN A 1 637 ? 3.365 12.302 20.835 1.00 87.19 637 GLN A O 1
ATOM 5041 N N . MET A 1 638 ? 1.543 10.990 20.960 1.00 85.62 638 MET A N 1
ATOM 5042 C CA . MET A 1 638 ? 1.176 11.181 19.564 1.00 85.62 638 MET A CA 1
ATOM 5043 C C . MET A 1 638 ? 0.679 12.611 19.327 1.00 85.62 638 MET A C 1
ATOM 5045 O O . MET A 1 638 ? -0.048 13.155 20.159 1.00 85.62 638 MET A O 1
ATOM 5049 N N . PRO A 1 639 ? 1.054 13.232 18.194 1.00 85.19 639 PRO A N 1
ATOM 5050 C CA . PRO A 1 639 ? 0.535 14.540 17.833 1.00 85.19 639 PRO A CA 1
ATOM 5051 C C . PRO A 1 639 ? -0.948 14.450 17.469 1.00 85.19 639 PRO A C 1
ATOM 5053 O O . PRO A 1 639 ? -1.386 13.459 16.885 1.00 85.19 639 PRO A O 1
ATOM 5056 N N . GLY A 1 640 ? -1.683 15.529 17.734 1.00 89.94 640 GLY A N 1
ATOM 5057 C CA . GLY A 1 640 ? -3.123 15.586 17.485 1.00 89.94 640 GLY A CA 1
ATOM 5058 C C . GLY A 1 640 ? -3.909 14.666 18.415 1.00 89.94 640 GLY A C 1
ATOM 5059 O O . GLY A 1 640 ? -3.357 14.004 19.294 1.00 89.94 640 GLY A O 1
ATOM 5060 N N . ARG A 1 641 ? -5.221 14.625 18.230 1.00 92.50 641 ARG A N 1
ATOM 5061 C CA . ARG A 1 641 ? -6.104 13.733 18.977 1.00 92.50 641 ARG A CA 1
ATOM 5062 C C . ARG A 1 641 ? -6.274 12.443 18.207 1.00 92.50 641 ARG A C 1
ATOM 5064 O O . ARG A 1 641 ? -6.507 12.441 16.998 1.00 92.50 641 ARG A O 1
ATOM 5071 N N . VAL A 1 642 ? -6.177 11.336 18.923 1.00 94.44 642 VAL A N 1
ATOM 5072 C CA . VAL A 1 642 ? -6.327 9.994 18.374 1.00 94.44 642 VAL A CA 1
ATOM 5073 C C . VAL A 1 642 ? -7.233 9.209 19.305 1.00 94.44 642 VAL A C 1
ATOM 5075 O O . VAL A 1 642 ? -6.995 9.153 20.510 1.00 94.44 642 VAL A O 1
ATOM 5078 N N . LEU A 1 643 ? -8.282 8.613 18.745 1.00 95.62 643 LEU A N 1
ATOM 5079 C CA . LEU A 1 643 ? -9.193 7.719 19.447 1.00 95.62 643 LEU A CA 1
ATOM 5080 C C . LEU A 1 643 ? -9.299 6.415 18.674 1.00 95.62 643 LEU A C 1
ATOM 5082 O O . LEU A 1 643 ? -9.789 6.396 17.546 1.00 95.62 643 LEU A O 1
ATOM 5086 N N . PHE A 1 644 ? -8.885 5.333 19.315 1.00 95.88 644 PHE A N 1
ATOM 5087 C CA . PHE A 1 644 ? -9.141 3.966 18.893 1.00 95.88 644 PHE A CA 1
ATOM 5088 C C . PHE A 1 644 ? -10.374 3.442 19.612 1.00 95.88 644 PHE A C 1
ATOM 5090 O O . PHE A 1 644 ? -10.537 3.645 20.818 1.00 95.88 644 PHE A O 1
ATOM 5097 N N . TRP A 1 645 ? -11.213 2.722 18.884 1.00 95.38 645 TRP A N 1
ATOM 5098 C CA . TRP A 1 645 ? -12.288 1.934 19.465 1.00 95.38 645 TRP A CA 1
ATOM 5099 C C . TRP A 1 645 ? -12.323 0.557 18.810 1.00 95.38 645 TRP A C 1
ATOM 5101 O O . TRP A 1 645 ? -11.972 0.413 17.637 1.00 95.38 645 TRP A O 1
ATOM 5111 N N . MET A 1 646 ? -12.710 -0.459 19.574 1.00 95.25 646 MET A N 1
ATOM 5112 C CA . MET A 1 646 ? -12.847 -1.824 19.079 1.00 95.25 646 MET A CA 1
ATOM 5113 C C . MET A 1 646 ? -13.869 -2.603 19.905 1.00 95.25 646 MET A C 1
ATOM 5115 O O . MET A 1 646 ? -14.003 -2.377 21.104 1.00 95.25 646 MET A O 1
ATOM 5119 N N . SER A 1 647 ? -14.557 -3.538 19.263 1.00 95.25 647 SER A N 1
ATOM 5120 C CA . SER A 1 647 ? -15.366 -4.578 19.885 1.00 95.25 647 SER A CA 1
ATOM 5121 C C . SER A 1 647 ? -14.751 -5.938 19.585 1.00 95.25 647 SER A C 1
ATOM 5123 O O . SER A 1 647 ? -14.356 -6.215 18.449 1.00 95.25 647 SER A O 1
ATOM 5125 N N . THR A 1 648 ? -14.665 -6.778 20.612 1.00 95.44 648 THR A N 1
ATOM 5126 C CA . THR A 1 648 ? -14.119 -8.142 20.555 1.00 95.44 648 THR A CA 1
ATOM 5127 C C . THR A 1 648 ? -15.124 -9.184 21.032 1.00 95.44 648 THR A C 1
ATOM 5129 O O . THR A 1 648 ? -14.732 -10.302 21.354 1.00 95.44 648 THR A O 1
ATOM 5132 N N . LEU A 1 649 ? -16.420 -8.843 21.060 1.00 95.19 649 LEU A N 1
ATOM 5133 C CA . LEU A 1 649 ? -17.499 -9.813 21.298 1.00 95.19 649 LEU A CA 1
ATOM 5134 C C . LEU A 1 649 ? -17.480 -10.940 20.268 1.00 95.19 649 LEU A C 1
ATOM 5136 O O . LEU A 1 649 ? -17.696 -12.099 20.607 1.00 95.19 649 LEU A O 1
ATOM 5140 N N . HIS A 1 650 ? -17.196 -10.585 19.015 1.00 93.81 650 HIS A N 1
ATOM 5141 C CA . HIS A 1 650 ? -17.054 -11.533 17.923 1.00 93.81 650 HIS A CA 1
ATOM 5142 C C . HIS A 1 650 ? -15.688 -11.348 17.287 1.00 93.81 650 HIS A C 1
ATOM 5144 O O . HIS A 1 650 ? -15.379 -10.306 16.715 1.00 93.81 650 HIS A O 1
ATOM 5150 N N . VAL A 1 651 ? -14.856 -12.373 17.398 1.00 90.62 651 VAL A N 1
ATOM 5151 C CA . VAL A 1 651 ? -13.542 -12.409 16.767 1.00 90.62 651 VAL A CA 1
ATOM 5152 C C . VAL A 1 651 ? -13.442 -13.712 16.001 1.00 90.62 651 VAL A C 1
ATOM 5154 O O . VAL A 1 651 ? -13.550 -14.786 16.597 1.00 90.62 651 VAL A O 1
ATOM 5157 N N . ASP A 1 652 ? -13.231 -13.610 14.689 1.00 89.44 652 ASP A N 1
ATOM 5158 C CA . ASP A 1 652 ? -12.964 -14.773 13.847 1.00 89.44 652 ASP A CA 1
ATOM 5159 C C . ASP A 1 652 ? -11.773 -15.559 14.414 1.00 89.44 652 ASP A C 1
ATOM 5161 O O . ASP A 1 652 ? -10.767 -14.968 14.820 1.00 89.44 652 ASP A O 1
ATOM 5165 N N . ASP A 1 653 ? -11.873 -16.889 14.453 1.00 87.81 653 ASP A N 1
ATOM 5166 C CA . ASP A 1 653 ? -10.836 -17.754 15.022 1.00 87.81 653 ASP A CA 1
ATOM 5167 C C . ASP A 1 653 ? -9.452 -17.507 14.397 1.00 87.81 653 ASP A C 1
ATOM 5169 O O . ASP A 1 653 ? -8.444 -17.570 15.103 1.00 87.81 653 ASP A O 1
ATOM 5173 N N . GLN A 1 654 ? -9.393 -17.147 13.108 1.00 84.12 654 GLN A N 1
ATOM 5174 C CA . GLN A 1 654 ? -8.147 -16.813 12.406 1.00 84.12 654 GLN A CA 1
ATOM 5175 C C . GLN A 1 654 ? -7.502 -15.511 12.908 1.00 84.12 654 GLN A C 1
ATOM 5177 O O . GLN A 1 654 ? -6.295 -15.306 12.742 1.00 84.12 654 GLN A O 1
ATOM 5182 N N . LEU A 1 655 ? -8.298 -14.621 13.506 1.00 85.88 655 LEU A N 1
ATOM 5183 C CA . LEU A 1 655 ? -7.886 -13.298 13.974 1.00 85.88 655 LEU A CA 1
ATOM 5184 C C . LEU A 1 655 ? -7.693 -13.229 15.493 1.00 85.88 655 LEU A C 1
ATOM 5186 O O . LEU A 1 655 ? -7.073 -12.278 15.963 1.00 85.88 655 LEU A O 1
ATOM 5190 N N . LYS A 1 656 ? -8.136 -14.233 16.265 1.00 89.81 656 LYS A N 1
ATOM 5191 C CA . LYS A 1 656 ? -7.998 -14.256 17.738 1.00 89.81 656 LYS A CA 1
ATOM 5192 C C . LYS A 1 656 ? -6.571 -14.011 18.211 1.00 89.81 656 LYS A C 1
ATOM 5194 O O . LYS A 1 656 ? -6.357 -13.289 19.171 1.00 89.81 656 LYS A O 1
ATOM 5199 N N . ARG A 1 657 ? -5.587 -14.555 17.494 1.00 86.81 657 ARG A N 1
ATOM 5200 C CA . ARG A 1 657 ? -4.158 -14.375 17.793 1.00 86.81 657 ARG A CA 1
ATOM 5201 C C . ARG A 1 657 ? -3.666 -12.930 17.686 1.00 86.81 657 ARG A C 1
ATOM 5203 O O . ARG A 1 657 ? -2.597 -12.628 18.203 1.00 86.81 657 ARG A O 1
ATOM 5210 N N . LEU A 1 658 ? -4.380 -12.075 16.950 1.00 86.12 658 LEU A N 1
ATOM 5211 C CA . LEU A 1 658 ? -4.014 -10.672 16.784 1.00 86.12 658 LEU A CA 1
ATOM 5212 C C . LEU A 1 658 ? -4.397 -9.862 18.016 1.00 86.12 658 LEU A C 1
ATOM 5214 O O . LEU A 1 658 ? -3.809 -8.816 18.227 1.00 86.12 658 LEU A O 1
ATOM 5218 N N . VAL A 1 659 ? -5.353 -10.327 18.823 1.00 91.25 659 VAL A N 1
ATOM 5219 C CA . VAL A 1 659 ? -5.859 -9.629 20.008 1.00 91.25 659 VAL A CA 1
ATOM 5220 C C . VAL A 1 659 ? -5.326 -10.319 21.258 1.00 91.25 659 VAL A C 1
ATOM 5222 O O . VAL A 1 659 ? -5.319 -11.546 21.348 1.00 91.25 659 VAL A O 1
ATOM 5225 N N . LYS A 1 660 ? -4.862 -9.549 22.244 1.00 93.38 660 LYS A N 1
ATOM 5226 C CA . LYS A 1 660 ? -4.404 -10.151 23.502 1.00 93.38 660 LYS A CA 1
ATOM 5227 C C . LYS A 1 660 ? -5.568 -10.846 24.229 1.00 93.38 660 LYS A C 1
ATOM 5229 O O . LYS A 1 660 ? -6.664 -10.278 24.258 1.00 93.38 660 LYS A O 1
ATOM 5234 N N . PRO A 1 661 ? -5.359 -12.019 24.856 1.00 95.06 661 PRO A N 1
ATOM 5235 C CA . PRO A 1 661 ? -6.433 -12.779 25.500 1.00 95.06 661 PRO A CA 1
ATOM 5236 C C . PRO A 1 661 ? -7.265 -11.978 26.515 1.00 95.06 661 PRO A C 1
ATOM 5238 O O . PRO A 1 661 ? -8.480 -12.131 26.572 1.00 95.06 661 PRO A O 1
ATOM 5241 N N . GLU A 1 662 ? -6.649 -11.072 27.278 1.00 95.88 662 GLU A N 1
ATOM 5242 C CA . GLU A 1 662 ? -7.324 -10.215 28.264 1.00 95.88 662 GLU A CA 1
ATOM 5243 C C . GLU A 1 662 ? -8.293 -9.181 27.655 1.00 95.88 662 GLU A C 1
ATOM 5245 O O . GLU A 1 662 ? -9.133 -8.606 28.357 1.00 95.88 662 GLU A O 1
ATOM 5250 N N . HIS A 1 663 ? -8.180 -8.941 26.349 1.00 96.00 663 HIS A N 1
ATOM 5251 C CA . HIS A 1 663 ? -8.995 -8.008 25.577 1.00 96.00 663 HIS A CA 1
ATOM 5252 C C . HIS A 1 663 ? -10.059 -8.713 24.729 1.00 96.00 663 HIS A C 1
ATOM 5254 O O . HIS A 1 663 ? -10.729 -8.059 23.934 1.00 96.00 663 HIS A O 1
ATOM 5260 N N . MET A 1 664 ? -10.236 -10.024 24.898 1.00 96.12 664 MET A N 1
ATOM 5261 C CA . MET A 1 664 ? -11.306 -10.791 24.261 1.00 96.12 664 MET A CA 1
ATOM 5262 C C . MET A 1 664 ? -12.651 -10.575 24.966 1.00 96.12 664 MET A C 1
ATOM 5264 O O . MET A 1 664 ? -12.695 -10.189 26.140 1.00 96.12 664 MET A O 1
ATOM 5268 N N . ASP A 1 665 ? -13.741 -10.815 24.235 1.00 95.56 665 ASP A N 1
ATOM 5269 C CA . ASP A 1 665 ? -15.121 -10.771 24.731 1.00 95.56 665 ASP A CA 1
ATOM 5270 C C . ASP A 1 665 ? -15.509 -9.417 25.359 1.00 95.56 665 ASP A C 1
ATOM 5272 O O . ASP A 1 665 ? -16.268 -9.343 26.329 1.00 95.56 665 ASP A O 1
ATOM 5276 N N . LYS A 1 666 ? -14.959 -8.314 24.833 1.00 96.62 666 LYS A N 1
ATOM 5277 C CA . LYS A 1 666 ? -15.289 -6.952 25.267 1.00 96.62 666 LYS A CA 1
ATOM 5278 C C . LYS A 1 666 ? -16.271 -6.318 24.295 1.00 96.62 666 LYS A C 1
ATOM 5280 O O . LYS A 1 666 ? -16.013 -6.257 23.095 1.00 96.62 666 LYS A O 1
ATOM 5285 N N . GLU A 1 667 ? -17.368 -5.791 24.835 1.00 96.19 667 GLU A N 1
ATOM 5286 C CA . GLU A 1 667 ? -18.365 -5.046 24.061 1.00 96.19 667 GLU A CA 1
ATOM 5287 C C . GLU A 1 667 ? -17.747 -3.823 23.397 1.00 96.19 667 GLU A C 1
ATOM 5289 O O . GLU A 1 667 ? -17.764 -3.722 22.175 1.00 96.19 667 GLU A O 1
ATOM 5294 N N . LEU A 1 668 ? -17.133 -2.949 24.190 1.00 97.19 668 LEU A N 1
ATOM 5295 C CA . LEU A 1 668 ? -16.470 -1.749 23.711 1.00 97.19 668 LEU A CA 1
ATOM 5296 C C . LEU A 1 668 ? -15.168 -1.543 24.475 1.00 97.19 668 LEU A C 1
ATOM 5298 O O . LEU A 1 668 ? -15.143 -1.461 25.701 1.00 97.19 668 LEU A O 1
ATOM 5302 N N . MET A 1 669 ? -14.084 -1.416 23.727 1.00 96.44 669 MET A N 1
ATOM 5303 C CA . MET A 1 669 ? -12.803 -0.937 24.212 1.00 96.44 669 MET A CA 1
ATOM 5304 C C . MET A 1 669 ? -12.518 0.400 23.551 1.00 96.44 669 MET A C 1
ATOM 5306 O O . MET A 1 669 ? -12.655 0.536 22.337 1.00 96.44 669 MET A O 1
ATOM 5310 N N . ILE A 1 670 ? -12.115 1.382 24.351 1.00 96.56 670 ILE A N 1
ATOM 5311 C CA . ILE A 1 670 ? -11.723 2.709 23.879 1.00 96.56 670 ILE A CA 1
ATOM 5312 C C . ILE A 1 670 ? -10.333 3.021 24.413 1.00 96.56 670 ILE A C 1
ATOM 5314 O O . ILE A 1 670 ? -10.019 2.748 25.572 1.00 96.56 670 ILE A O 1
ATOM 5318 N N . CYS A 1 671 ? -9.498 3.599 23.559 1.00 95.88 671 CYS A N 1
ATOM 5319 C CA . CYS A 1 671 ? -8.203 4.131 23.942 1.00 95.88 671 CYS A CA 1
ATOM 5320 C C . CYS A 1 671 ? -7.990 5.457 23.213 1.00 95.88 671 CYS A C 1
ATOM 5322 O O . CYS A 1 671 ? -8.075 5.508 21.987 1.00 95.88 671 CYS A O 1
ATOM 5324 N N . ALA A 1 672 ? -7.747 6.530 23.959 1.00 95.81 672 ALA A N 1
ATOM 5325 C CA . ALA A 1 672 ? -7.564 7.866 23.407 1.00 95.81 672 ALA A CA 1
ATOM 5326 C C . ALA A 1 672 ? -6.480 8.626 24.176 1.00 95.81 672 ALA A C 1
ATOM 5328 O O . ALA A 1 672 ? -6.278 8.367 25.362 1.00 95.81 672 ALA A O 1
ATOM 5329 N N . ASN A 1 673 ? -5.817 9.578 23.514 1.00 94.69 673 ASN A N 1
ATOM 5330 C CA . ASN A 1 673 ? -4.883 10.514 24.160 1.00 94.69 673 ASN A CA 1
ATOM 5331 C C . ASN A 1 673 ? -5.561 11.784 24.705 1.00 94.69 673 ASN A C 1
ATOM 5333 O O . ASN A 1 673 ? -4.900 12.785 24.969 1.00 94.69 673 ASN A O 1
ATOM 5337 N N . PHE A 1 674 ? -6.883 11.758 24.847 1.00 95.00 674 PHE A N 1
ATOM 5338 C CA . PHE A 1 674 ? -7.695 12.842 25.385 1.00 95.00 674 PHE A CA 1
ATOM 5339 C C . PHE A 1 674 ? -8.898 12.257 26.131 1.00 95.00 674 PHE A C 1
ATOM 5341 O O . PHE A 1 674 ? -9.210 11.068 26.006 1.00 95.00 674 PHE A O 1
ATOM 5348 N N . GLU A 1 675 ? -9.586 13.089 26.908 1.00 95.56 675 GLU A N 1
ATOM 5349 C CA . GLU A 1 675 ? -10.782 12.672 27.635 1.00 95.56 675 GLU A CA 1
ATOM 5350 C C . GLU A 1 675 ? -11.974 12.504 26.679 1.00 95.56 675 GLU A C 1
ATOM 5352 O O . GLU A 1 675 ? -12.490 13.458 26.097 1.00 95.56 675 GLU A O 1
ATOM 5357 N N . VAL A 1 676 ? -12.433 11.266 26.502 1.00 96.25 676 VAL A N 1
ATOM 5358 C CA . VAL A 1 676 ? -13.554 10.962 25.607 1.00 96.25 676 VAL A CA 1
ATOM 5359 C C . VAL A 1 676 ? -14.867 11.392 26.253 1.00 96.25 676 VAL A C 1
ATOM 5361 O O . VAL A 1 676 ? -15.238 10.890 27.311 1.00 96.25 676 VAL A O 1
ATOM 5364 N N . SER A 1 677 ? -15.605 12.291 25.594 1.00 96.44 677 SER A N 1
ATOM 5365 C CA . SER A 1 677 ? -16.885 12.770 26.131 1.00 96.44 677 SER A CA 1
ATOM 5366 C C . SER A 1 677 ? -17.891 11.622 26.365 1.00 96.44 677 SER A C 1
ATOM 5368 O O . SER A 1 677 ? -17.992 10.719 25.525 1.00 96.44 677 SER A O 1
ATOM 5370 N N . PRO A 1 678 ? -18.713 11.675 27.435 1.00 97.25 678 PRO A N 1
ATOM 5371 C CA . PRO A 1 678 ? -19.739 10.660 27.694 1.00 97.25 678 PRO A CA 1
ATOM 5372 C C . PRO A 1 678 ? -20.742 10.495 26.545 1.00 97.25 678 PRO A C 1
ATOM 5374 O O . PRO A 1 678 ? -21.217 9.390 26.284 1.00 97.25 678 PRO A O 1
ATOM 5377 N N . LEU A 1 679 ? -21.039 11.583 25.823 1.00 97.56 679 LEU A N 1
ATOM 5378 C CA . LEU A 1 679 ? -21.907 11.556 24.644 1.00 97.56 679 LEU A CA 1
ATOM 5379 C C . LEU A 1 679 ? -21.286 10.742 23.506 1.00 97.56 679 LEU A C 1
ATOM 5381 O O . LEU A 1 679 ? -21.965 9.897 22.928 1.00 97.56 679 LEU A O 1
ATOM 5385 N N . LEU A 1 680 ? -19.997 10.950 23.213 1.00 97.56 680 LEU A N 1
ATOM 5386 C CA . LEU A 1 680 ? -19.290 10.172 22.194 1.00 97.56 680 LEU A CA 1
ATOM 5387 C C . LEU A 1 680 ? -19.209 8.692 22.581 1.00 97.56 680 LEU A C 1
ATOM 5389 O O . LEU A 1 680 ? -19.485 7.829 21.754 1.00 97.56 680 LEU A O 1
ATOM 5393 N N . HIS A 1 681 ? -18.897 8.397 23.844 1.00 97.81 681 HIS A N 1
ATOM 5394 C CA . HIS A 1 681 ? -18.899 7.028 24.360 1.00 97.81 681 HIS A CA 1
ATOM 5395 C C . HIS A 1 681 ? -20.271 6.355 24.184 1.00 97.81 681 HIS A C 1
ATOM 5397 O O . HIS A 1 681 ? -20.362 5.236 23.685 1.00 97.81 681 HIS A O 1
ATOM 5403 N N . THR A 1 682 ? -21.350 7.053 24.550 1.00 98.06 682 THR A N 1
ATOM 5404 C CA . THR A 1 682 ? -22.728 6.554 24.402 1.00 98.06 682 THR A CA 1
ATOM 5405 C C . THR A 1 682 ? -23.074 6.289 22.938 1.00 98.06 682 THR A C 1
ATOM 5407 O O . THR A 1 682 ? -23.658 5.257 22.626 1.00 98.06 682 THR A O 1
ATOM 5410 N N . LYS A 1 683 ? -22.663 7.173 22.023 1.00 98.12 683 LYS A N 1
ATOM 5411 C CA . LYS A 1 683 ? -22.904 7.003 20.584 1.00 98.12 683 LYS A CA 1
ATOM 5412 C C . LYS A 1 683 ? -22.100 5.862 19.962 1.00 98.12 683 LYS A C 1
ATOM 5414 O O . LYS A 1 683 ? -22.608 5.179 19.078 1.00 98.12 683 LYS A O 1
ATOM 5419 N N . LEU A 1 684 ? -20.888 5.596 20.453 1.00 97.81 684 LEU A N 1
ATOM 5420 C CA . LEU A 1 684 ? -20.120 4.406 20.070 1.00 97.81 684 LEU A CA 1
ATOM 5421 C C . LEU A 1 684 ? -20.789 3.110 20.550 1.00 97.81 684 LEU A C 1
ATOM 5423 O O . LEU A 1 684 ? -20.810 2.132 19.808 1.00 97.81 684 LEU A O 1
ATOM 5427 N N . LEU A 1 685 ? -21.375 3.099 21.752 1.00 97.88 685 LEU A N 1
ATOM 5428 C CA . LEU A 1 685 ? -22.182 1.965 22.215 1.00 97.88 685 LEU A CA 1
ATOM 5429 C C . LEU A 1 685 ? -23.451 1.785 21.376 1.00 97.88 685 LEU A C 1
ATOM 5431 O O . LEU A 1 685 ? -23.772 0.663 21.004 1.00 97.88 685 LEU A O 1
ATOM 5435 N N . GLU A 1 686 ? -24.147 2.872 21.034 1.00 98.00 686 GLU A N 1
ATOM 5436 C CA . GLU A 1 686 ? -25.324 2.833 20.155 1.00 98.00 686 GLU A CA 1
ATOM 5437 C C . GLU A 1 686 ? -24.976 2.253 18.775 1.00 98.00 686 GLU A C 1
ATOM 5439 O O . GLU A 1 686 ? -25.683 1.381 18.273 1.00 98.00 686 GLU A O 1
ATOM 5444 N N . LEU A 1 687 ? -23.843 2.673 18.202 1.00 97.00 687 LEU A N 1
ATOM 5445 C CA . LEU A 1 687 ? -23.291 2.119 16.967 1.00 97.00 687 LEU A CA 1
ATOM 5446 C C . LEU A 1 687 ? -23.057 0.607 17.075 1.00 97.00 687 LEU A C 1
ATOM 5448 O O . LEU A 1 687 ? -23.481 -0.148 16.202 1.00 97.00 687 LEU A O 1
ATOM 5452 N N . LEU A 1 688 ? -22.387 0.155 18.136 1.00 96.62 688 LEU A N 1
ATOM 5453 C CA . LEU A 1 688 ? -22.122 -1.267 18.344 1.00 96.62 688 LEU A CA 1
ATOM 5454 C C . LEU A 1 688 ? -23.406 -2.064 18.550 1.00 96.62 688 LEU A C 1
ATOM 5456 O O . LEU A 1 688 ? -23.560 -3.121 17.949 1.00 96.62 688 LEU A O 1
ATOM 5460 N N . HIS A 1 689 ? -24.350 -1.537 19.326 1.00 96.44 689 HIS A N 1
ATOM 5461 C CA . HIS A 1 689 ? -25.651 -2.156 19.539 1.00 96.44 689 HIS A CA 1
ATOM 5462 C C . HIS A 1 689 ? -26.426 -2.314 18.226 1.00 96.44 689 HIS A C 1
ATOM 5464 O O . HIS A 1 689 ? -26.989 -3.376 17.964 1.00 96.44 689 HIS A O 1
ATOM 5470 N N . HIS A 1 690 ? -26.397 -1.289 17.368 1.00 95.94 690 HIS A N 1
ATOM 5471 C CA . HIS A 1 690 ? -26.984 -1.345 16.032 1.00 95.94 690 HIS A CA 1
ATOM 5472 C C . HIS A 1 690 ? -26.359 -2.463 15.182 1.00 95.94 690 HIS A C 1
ATOM 5474 O O . HIS A 1 690 ? -27.074 -3.224 14.533 1.00 95.94 690 HIS A O 1
ATOM 5480 N N . LEU A 1 691 ? -25.031 -2.604 15.220 1.00 95.31 691 LEU A N 1
ATOM 5481 C CA . LEU A 1 691 ? -24.315 -3.655 14.495 1.00 95.31 691 LEU A CA 1
ATOM 5482 C C . LEU A 1 691 ? -24.526 -5.063 15.093 1.00 95.31 691 LEU A C 1
ATOM 5484 O O . LEU A 1 691 ? -24.500 -6.046 14.356 1.00 95.31 691 LEU A O 1
ATOM 5488 N N . GLU A 1 692 ? -24.734 -5.190 16.407 1.00 94.62 692 GLU A N 1
ATOM 5489 C CA . GLU A 1 692 ? -25.025 -6.468 17.084 1.00 94.62 692 GLU A CA 1
ATOM 5490 C C . GLU A 1 692 ? -26.436 -6.992 16.789 1.00 94.62 692 GLU A C 1
ATOM 5492 O O . GLU A 1 692 ? -26.654 -8.202 16.743 1.00 94.62 692 GLU A O 1
ATOM 5497 N N . GLN A 1 693 ? -27.398 -6.091 16.583 1.00 95.25 693 GLN A N 1
ATOM 5498 C CA . GLN A 1 693 ? -28.770 -6.448 16.213 1.00 95.25 693 GLN A CA 1
ATOM 5499 C C . GLN A 1 693 ? -28.931 -6.793 14.730 1.00 95.25 693 GLN A C 1
ATOM 5501 O O . GLN A 1 693 ? -29.953 -7.362 14.339 1.00 95.25 693 GLN A O 1
ATOM 5506 N N . ALA A 1 694 ? -27.951 -6.430 13.905 1.00 95.25 694 ALA A N 1
ATOM 5507 C CA . ALA A 1 694 ? -27.988 -6.658 12.473 1.00 95.25 694 ALA A CA 1
ATOM 5508 C C . ALA A 1 694 ? -27.671 -8.116 12.110 1.00 95.25 694 ALA A C 1
ATOM 5510 O O . ALA A 1 694 ? -26.985 -8.841 12.835 1.00 95.25 694 ALA A O 1
ATOM 5511 N N . CYS A 1 695 ? -28.164 -8.547 10.952 1.00 96.12 695 CYS A N 1
ATOM 5512 C CA . CYS A 1 695 ? -27.745 -9.794 10.329 1.00 96.12 695 CYS A CA 1
ATOM 5513 C C . CYS A 1 695 ? -26.731 -9.520 9.206 1.00 96.12 695 CYS A C 1
ATOM 5515 O O . CYS A 1 695 ? -26.736 -8.437 8.619 1.00 96.12 695 CYS A O 1
ATOM 5517 N N . PRO A 1 696 ? -25.888 -10.503 8.839 1.00 95.50 696 PRO A N 1
ATOM 5518 C CA . PRO A 1 696 ? -24.899 -10.315 7.785 1.00 95.50 696 PRO A CA 1
ATOM 5519 C C . PRO A 1 696 ? -25.477 -9.874 6.440 1.00 95.50 696 PRO A C 1
ATOM 5521 O O . PRO A 1 696 ? -24.731 -9.275 5.681 1.00 95.50 696 PRO A O 1
ATOM 5524 N N . ASP A 1 697 ? -26.756 -10.135 6.142 1.00 96.88 697 ASP A N 1
ATOM 5525 C CA . ASP A 1 697 ? -27.425 -9.743 4.889 1.00 96.88 697 ASP A CA 1
ATOM 5526 C C . ASP A 1 697 ? -27.846 -8.262 4.850 1.00 96.88 697 ASP A C 1
ATOM 5528 O O . ASP A 1 697 ? -28.139 -7.722 3.781 1.00 96.88 697 ASP A O 1
ATOM 5532 N N . ASP A 1 698 ? -27.795 -7.566 5.988 1.00 97.38 698 ASP A N 1
ATOM 5533 C CA . ASP A 1 698 ? -28.213 -6.166 6.115 1.00 97.38 698 ASP A CA 1
ATOM 5534 C C . ASP A 1 698 ? -27.317 -5.178 5.354 1.00 97.38 698 ASP A C 1
ATOM 5536 O O . ASP A 1 698 ? -27.708 -4.035 5.125 1.00 97.38 698 ASP A O 1
ATOM 5540 N N . TRP A 1 699 ? -26.145 -5.609 4.879 1.00 96.50 699 TRP A N 1
ATOM 5541 C CA . TRP A 1 699 ? -25.262 -4.798 4.025 1.00 96.50 699 TRP A CA 1
ATOM 5542 C C . TRP A 1 699 ? -25.925 -4.359 2.712 1.00 96.50 699 TRP A C 1
ATOM 5544 O O . TRP A 1 699 ? -25.536 -3.347 2.118 1.00 96.50 699 TRP A O 1
ATOM 5554 N N . ALA A 1 700 ? -26.929 -5.116 2.259 1.00 97.25 700 ALA A N 1
ATOM 5555 C CA . ALA A 1 700 ? -27.724 -4.803 1.080 1.00 97.25 700 ALA A CA 1
ATOM 5556 C C . ALA A 1 700 ? -28.938 -3.901 1.385 1.00 97.25 700 ALA A C 1
ATOM 5558 O O . ALA A 1 700 ? -29.543 -3.362 0.452 1.00 97.25 700 ALA A O 1
ATOM 5559 N N . ASP A 1 701 ? -29.291 -3.701 2.659 1.00 98.00 701 ASP A N 1
ATOM 5560 C CA . ASP A 1 701 ? -30.382 -2.823 3.079 1.00 98.00 701 ASP A CA 1
ATOM 5561 C C . ASP A 1 701 ? -29.896 -1.367 3.166 1.00 98.00 701 ASP A C 1
ATOM 5563 O O . ASP A 1 701 ? -29.186 -0.953 4.087 1.00 98.00 701 ASP A O 1
ATOM 5567 N N . ALA A 1 702 ? -30.319 -0.556 2.195 1.00 97.44 702 ALA A N 1
ATOM 5568 C CA . ALA A 1 702 ? -29.938 0.848 2.110 1.00 97.44 702 ALA A CA 1
ATOM 5569 C C . ALA A 1 702 ? -30.365 1.670 3.339 1.00 97.44 702 ALA A C 1
ATOM 5571 O O . ALA A 1 702 ? -29.673 2.631 3.681 1.00 97.44 702 ALA A O 1
ATOM 5572 N N . ALA A 1 703 ? -31.472 1.325 4.005 1.00 97.94 703 ALA A N 1
ATOM 5573 C CA . ALA A 1 703 ? -31.939 2.050 5.185 1.00 97.94 703 ALA A CA 1
ATOM 5574 C C . ALA A 1 703 ? -31.027 1.778 6.388 1.00 97.94 703 ALA A C 1
ATOM 5576 O O . ALA A 1 703 ? -30.599 2.721 7.056 1.00 97.94 703 ALA A O 1
ATOM 5577 N N . LYS A 1 704 ? -30.647 0.513 6.607 1.00 97.62 704 LYS A N 1
ATOM 5578 C CA . LYS A 1 704 ? -29.705 0.128 7.670 1.00 97.62 704 LYS A CA 1
ATOM 5579 C C . LYS A 1 704 ? -28.309 0.697 7.431 1.00 97.62 704 LYS A C 1
ATOM 5581 O O . LYS A 1 704 ? -27.731 1.296 8.332 1.00 97.62 704 LYS A O 1
ATOM 5586 N N . VAL A 1 705 ? -27.800 0.619 6.199 1.00 97.56 705 VAL A N 1
ATOM 5587 C CA . VAL A 1 705 ? -26.518 1.250 5.836 1.00 97.56 705 VAL A CA 1
ATOM 5588 C C . VAL A 1 705 ? -26.567 2.770 6.032 1.00 97.56 705 VAL A C 1
ATOM 5590 O O . VAL A 1 705 ? -25.603 3.356 6.518 1.00 97.56 705 VAL A O 1
ATOM 5593 N N . THR A 1 706 ? -27.683 3.426 5.698 1.00 97.69 706 THR A N 1
ATOM 5594 C CA . THR A 1 706 ? -27.848 4.872 5.936 1.00 97.69 706 THR A CA 1
ATOM 5595 C C . THR A 1 706 ? -27.818 5.199 7.425 1.00 97.69 706 THR A C 1
ATOM 5597 O O . THR A 1 706 ? -27.079 6.095 7.822 1.00 97.69 706 THR A O 1
ATOM 5600 N N . SER A 1 707 ? -28.542 4.435 8.246 1.00 97.94 707 SER A N 1
ATOM 5601 C CA . SER A 1 707 ? -28.525 4.592 9.704 1.00 97.94 707 SER A CA 1
ATOM 5602 C C . SER A 1 707 ? -27.112 4.431 10.276 1.00 97.94 707 SER A C 1
ATOM 5604 O O . SER A 1 707 ? -26.673 5.251 11.081 1.00 97.94 707 SER A O 1
ATOM 5606 N N . LEU A 1 708 ? -26.350 3.448 9.786 1.00 97.25 708 LEU A N 1
ATOM 5607 C CA . LEU A 1 708 ? -24.953 3.244 10.168 1.00 97.25 708 LEU A CA 1
ATOM 5608 C C . LEU A 1 708 ? -24.057 4.445 9.803 1.00 97.25 708 LEU A C 1
ATOM 5610 O O . LEU A 1 708 ? -23.254 4.893 10.622 1.00 97.25 708 LEU A O 1
ATOM 5614 N N . ILE A 1 709 ? -24.208 4.989 8.590 1.00 97.12 709 ILE A N 1
ATOM 5615 C CA . ILE A 1 709 ? -23.478 6.182 8.126 1.00 97.12 709 ILE A CA 1
ATOM 5616 C C . ILE A 1 709 ? -23.817 7.407 8.985 1.00 97.12 709 ILE A C 1
ATOM 5618 O O . ILE A 1 709 ? -22.935 8.216 9.281 1.00 97.12 709 ILE A O 1
ATOM 5622 N N . GLU A 1 710 ? -25.082 7.573 9.368 1.00 97.50 710 GLU A N 1
ATOM 5623 C CA . GLU A 1 710 ? -25.537 8.677 10.217 1.00 97.50 710 GLU A CA 1
ATOM 5624 C C . GLU A 1 710 ? -24.958 8.573 11.631 1.00 97.50 710 GLU A C 1
ATOM 5626 O O . GLU A 1 710 ? -24.404 9.557 12.126 1.00 97.50 710 GLU A O 1
ATOM 5631 N N . LEU A 1 711 ? -24.980 7.379 12.236 1.00 97.75 711 LEU A N 1
ATOM 5632 C CA . LEU A 1 711 ? -24.350 7.115 13.535 1.00 97.75 711 LEU A CA 1
ATOM 5633 C C . LEU A 1 711 ? -22.842 7.385 13.499 1.00 97.75 711 LEU A C 1
ATOM 5635 O O . LEU A 1 711 ? -22.303 8.057 14.378 1.00 97.75 711 LEU A O 1
ATOM 5639 N N . GLN A 1 712 ? -22.152 6.929 12.450 1.00 96.31 712 GLN A N 1
ATOM 5640 C CA . GLN A 1 712 ? -20.740 7.242 12.234 1.00 96.31 712 GLN A CA 1
ATOM 5641 C C . GLN A 1 712 ? -20.503 8.756 12.126 1.00 96.31 712 GLN A C 1
ATOM 5643 O O . GLN A 1 712 ? -19.575 9.287 12.743 1.00 96.31 712 GLN A O 1
ATOM 5648 N N . ALA A 1 713 ? -21.313 9.461 11.332 1.00 95.88 713 ALA A N 1
ATOM 5649 C CA . ALA A 1 713 ? -21.186 10.903 11.153 1.00 95.88 713 ALA A CA 1
ATOM 5650 C C . ALA A 1 713 ? -21.436 11.661 12.466 1.00 95.88 713 ALA A C 1
ATOM 5652 O O . ALA A 1 713 ? -20.755 12.650 12.742 1.00 95.88 713 ALA A O 1
ATOM 5653 N N . GLU A 1 714 ? -22.363 11.186 13.299 1.00 97.31 714 GLU A N 1
ATOM 5654 C CA . GLU A 1 714 ? -22.615 11.747 14.621 1.00 97.31 714 GLU A CA 1
ATOM 5655 C C . GLU A 1 714 ? -21.433 11.526 15.575 1.00 97.31 714 GLU A C 1
ATOM 5657 O O . GLU A 1 714 ? -20.979 12.488 16.198 1.00 97.31 714 GLU A O 1
ATOM 5662 N N . CYS A 1 715 ? -20.874 10.311 15.632 1.00 97.56 715 CYS A N 1
ATOM 5663 C CA . CYS A 1 715 ? -19.646 10.021 16.379 1.00 97.56 715 CYS A CA 1
ATOM 5664 C C . CYS A 1 715 ? -18.500 10.950 15.952 1.00 97.56 715 CYS A C 1
ATOM 5666 O O . CYS A 1 715 ? -17.840 11.563 16.794 1.00 97.56 715 CYS A O 1
ATOM 5668 N N . ARG A 1 716 ? -18.300 11.119 14.639 1.00 95.38 716 ARG A N 1
ATOM 5669 C CA . ARG A 1 716 ? -17.267 12.005 14.090 1.00 95.38 716 ARG A CA 1
ATOM 5670 C C . ARG A 1 716 ? -17.498 13.466 14.479 1.00 95.38 716 ARG A C 1
ATOM 5672 O O . ARG A 1 716 ? -16.568 14.128 14.929 1.00 95.38 716 ARG A O 1
ATOM 5679 N N . ARG A 1 717 ? -18.736 13.957 14.375 1.00 95.81 717 ARG A N 1
ATOM 5680 C CA . ARG A 1 717 ? -19.109 15.321 14.781 1.00 95.81 717 ARG A CA 1
ATOM 5681 C C . ARG A 1 717 ? -18.848 15.559 16.268 1.00 95.81 717 ARG A C 1
ATOM 5683 O O . ARG A 1 717 ? -18.367 16.625 16.633 1.00 95.81 717 ARG A O 1
ATOM 5690 N N . LEU A 1 718 ? -19.149 14.587 17.131 1.00 96.75 718 LEU A N 1
ATOM 5691 C CA . LEU A 1 718 ? -18.875 14.678 18.570 1.00 96.75 718 LEU A CA 1
ATOM 5692 C C . LEU A 1 718 ? -17.369 14.666 18.875 1.00 96.75 718 LEU A C 1
ATOM 5694 O O . LEU A 1 718 ? -16.917 15.415 19.740 1.00 96.75 718 LEU A O 1
ATOM 5698 N N . PHE A 1 719 ? -16.587 13.870 18.140 1.00 95.81 719 PHE A N 1
ATOM 5699 C CA . PHE A 1 719 ? -15.122 13.897 18.204 1.00 95.81 719 PHE A CA 1
ATOM 5700 C C . PHE A 1 719 ? -14.551 15.268 17.794 1.00 95.81 719 PHE A C 1
ATOM 5702 O O . PHE A 1 719 ? -13.668 15.806 18.466 1.00 95.81 719 PHE A O 1
ATOM 5709 N N . GLU A 1 720 ? -15.076 15.870 16.727 1.00 93.81 720 GLU A N 1
ATOM 5710 C CA . GLU A 1 720 ? -14.659 17.192 16.239 1.00 93.81 720 GLU A CA 1
ATOM 5711 C C . GLU A 1 720 ? -15.115 18.330 17.164 1.00 93.81 720 GLU A C 1
ATOM 5713 O O . GLU A 1 720 ? -14.336 19.235 17.444 1.00 93.81 720 GLU A O 1
ATOM 5718 N N . ALA A 1 721 ? -16.321 18.262 17.731 1.00 93.19 721 ALA A N 1
ATOM 5719 C CA . ALA A 1 721 ? -16.819 19.264 18.679 1.00 93.19 721 ALA A CA 1
ATOM 5720 C C . ALA A 1 721 ? -15.966 19.345 19.957 1.00 93.19 721 ALA A C 1
ATOM 5722 O O . ALA A 1 721 ? -15.788 20.421 20.525 1.00 93.19 721 ALA A O 1
ATOM 5723 N N . HIS A 1 722 ? -15.395 18.219 20.393 1.00 85.69 722 HIS A N 1
ATOM 5724 C CA . HIS A 1 722 ? -14.455 18.205 21.512 1.00 85.69 722 HIS A CA 1
ATOM 5725 C C . HIS A 1 722 ? -13.151 18.968 21.199 1.00 85.69 722 HIS A C 1
ATOM 5727 O O . HIS A 1 722 ? -12.521 19.485 22.115 1.00 85.69 722 HIS A O 1
ATOM 5733 N N . ALA A 1 723 ? -12.766 19.091 19.920 1.00 77.62 723 ALA A N 1
ATOM 5734 C CA . ALA A 1 723 ? -11.557 19.807 19.485 1.00 77.62 723 ALA A CA 1
ATOM 5735 C C . ALA A 1 723 ? -11.650 21.293 19.799 1.00 77.62 723 ALA A C 1
ATOM 5737 O O . ALA A 1 723 ? -10.777 21.875 20.434 1.00 77.62 723 ALA A O 1
ATOM 5738 N N . VAL A 1 724 ? -12.770 21.873 19.369 1.00 80.12 724 VAL A N 1
ATOM 5739 C CA . VAL A 1 724 ? -13.020 23.311 19.411 1.00 80.12 724 VAL A CA 1
ATOM 5740 C C . VAL A 1 724 ? -13.048 23.805 20.857 1.00 80.12 724 VAL A C 1
ATOM 5742 O O . VAL A 1 724 ? -12.562 24.892 21.155 1.00 80.12 724 VAL A O 1
ATOM 5745 N N . ASN A 1 725 ? -13.566 22.986 21.775 1.00 76.25 725 ASN A N 1
ATOM 5746 C CA . ASN A 1 725 ? -13.638 23.336 23.191 1.00 76.25 725 ASN A CA 1
ATOM 5747 C C . ASN A 1 725 ? -12.259 23.381 23.868 1.00 76.25 725 ASN A C 1
ATOM 5749 O O . ASN A 1 725 ? -12.047 24.243 24.718 1.00 76.25 725 ASN A O 1
ATOM 5753 N N . LEU A 1 726 ? -11.331 22.494 23.494 1.00 71.75 726 LEU A N 1
ATOM 5754 C CA . LEU A 1 726 ? -9.973 22.479 24.049 1.00 71.75 726 LEU A CA 1
ATOM 5755 C C . LEU A 1 726 ? -9.131 23.632 23.500 1.00 71.75 726 LEU A C 1
ATOM 5757 O O . LEU A 1 726 ? -8.490 24.330 24.278 1.00 71.75 726 LEU A O 1
ATOM 5761 N N . GLU A 1 727 ? -9.205 23.907 22.195 1.00 75.75 727 GLU A N 1
ATOM 5762 C CA . GLU A 1 727 ? -8.514 25.063 21.605 1.00 75.75 727 GLU A CA 1
ATOM 5763 C C . GLU A 1 727 ? -9.005 26.383 22.212 1.00 75.75 727 GLU A C 1
ATOM 5765 O O . GLU A 1 727 ? -8.206 27.275 22.496 1.00 75.75 727 GLU A O 1
ATOM 5770 N N . ALA A 1 728 ? -10.309 26.501 22.485 1.00 72.69 728 ALA A N 1
ATOM 5771 C CA . ALA A 1 728 ? -10.864 27.655 23.184 1.00 72.69 728 ALA A CA 1
ATOM 5772 C C . ALA A 1 728 ? -10.358 27.764 24.637 1.00 72.69 728 ALA A C 1
ATOM 5774 O O . ALA A 1 728 ? -10.085 28.871 25.107 1.00 72.69 728 ALA A O 1
ATOM 5775 N N . GLN A 1 729 ? -10.199 26.637 25.343 1.00 70.38 729 GLN A N 1
ATOM 5776 C CA . GLN A 1 729 ? -9.628 26.605 26.694 1.00 70.38 729 GLN A CA 1
ATOM 5777 C C . GLN A 1 729 ? -8.142 26.994 26.690 1.00 70.38 729 GLN A C 1
ATOM 5779 O O . GLN A 1 729 ? -7.762 27.906 27.428 1.00 70.38 729 GLN A O 1
ATOM 5784 N N . ASP A 1 730 ? -7.328 26.419 25.805 1.00 71.75 730 ASP A N 1
ATOM 5785 C CA . ASP A 1 730 ? -5.896 26.727 25.685 1.00 71.75 730 ASP A CA 1
ATOM 5786 C C . ASP A 1 730 ? -5.647 28.172 25.221 1.00 71.75 730 ASP A C 1
ATOM 5788 O O . ASP A 1 730 ? -4.756 28.860 25.735 1.00 71.75 730 ASP A O 1
ATOM 5792 N N . ALA A 1 731 ? -6.476 28.694 24.311 1.00 71.19 731 ALA A N 1
ATOM 5793 C CA . ALA A 1 731 ? -6.443 30.100 23.912 1.00 71.19 731 ALA A CA 1
ATOM 5794 C C . ALA A 1 731 ? -6.798 31.033 25.085 1.00 71.19 731 ALA A C 1
ATOM 5796 O O . ALA A 1 731 ? -6.177 32.083 25.258 1.00 71.19 731 ALA A O 1
ATOM 5797 N N . SER A 1 732 ? -7.756 30.642 25.933 1.00 59.06 732 SER A N 1
ATOM 5798 C CA . SER A 1 732 ? -8.144 31.431 27.109 1.00 59.06 732 SER A CA 1
ATOM 5799 C C . SER A 1 732 ? -7.078 31.428 28.214 1.00 59.06 732 SER A C 1
ATOM 5801 O O . SER A 1 732 ? -6.884 32.448 28.877 1.00 59.06 732 SER A O 1
ATOM 5803 N N . CYS A 1 733 ? -6.328 30.330 28.364 1.00 52.22 733 CYS A N 1
ATOM 5804 C CA . CYS A 1 733 ? -5.213 30.230 29.307 1.00 52.22 733 CYS A CA 1
ATOM 5805 C C . CYS A 1 733 ? -3.937 30.928 28.804 1.00 52.22 733 CYS A C 1
ATOM 5807 O O . CYS A 1 733 ? -3.226 31.550 29.592 1.00 52.22 733 CYS A O 1
ATOM 5809 N N . SER A 1 734 ? -3.652 30.889 27.499 1.00 49.78 734 SER A N 1
ATOM 5810 C CA . SER A 1 734 ? -2.461 31.530 26.916 1.00 49.78 734 SER A CA 1
ATOM 5811 C C . SER A 1 734 ? -2.573 33.057 26.806 1.00 49.78 734 SER A C 1
ATOM 5813 O O . SER A 1 734 ? -1.555 33.751 26.854 1.00 49.78 734 SER A O 1
ATOM 5815 N N . PHE A 1 735 ? -3.787 33.624 26.779 1.00 47.56 735 PHE A N 1
ATOM 5816 C CA . PHE A 1 735 ? -3.989 35.081 26.733 1.00 47.56 735 PHE A CA 1
ATOM 5817 C C . PHE A 1 735 ? -3.577 35.824 28.026 1.00 47.56 735 PHE A C 1
ATOM 5819 O O . PHE A 1 735 ? -3.496 37.056 28.029 1.00 47.56 735 PHE A O 1
ATOM 5826 N N . GLN A 1 736 ? -3.266 35.110 29.117 1.00 47.00 736 GLN A N 1
ATOM 5827 C CA . GLN A 1 736 ? -2.717 35.702 30.348 1.00 47.00 736 GLN A CA 1
ATOM 5828 C C . GLN A 1 736 ? -1.179 35.759 30.399 1.00 47.00 736 GLN A C 1
ATOM 5830 O O . GLN A 1 736 ? -0.633 36.422 31.280 1.00 47.00 736 GLN A O 1
ATOM 5835 N N . ALA A 1 737 ? -0.461 35.176 29.435 1.00 44.69 737 ALA A N 1
ATOM 5836 C CA . ALA A 1 737 ? 0.998 35.267 29.358 1.00 44.69 737 ALA A CA 1
ATOM 5837 C C . ALA A 1 737 ? 1.447 36.429 28.445 1.00 44.69 737 ALA A C 1
ATOM 5839 O O . ALA A 1 737 ? 2.011 36.230 27.372 1.00 44.69 737 ALA A O 1
ATOM 5840 N N . LYS A 1 738 ? 1.191 37.678 28.861 1.00 42.97 738 LYS A N 1
ATOM 5841 C CA . LYS A 1 738 ? 1.791 38.865 28.224 1.00 42.97 738 LYS A CA 1
ATOM 5842 C C . LYS A 1 738 ? 3.174 39.143 28.811 1.00 42.97 738 LYS A C 1
ATOM 5844 O O . LYS A 1 738 ? 3.267 39.583 29.952 1.00 42.97 738 LYS A O 1
ATOM 5849 N N . GLY A 1 739 ? 4.210 39.041 27.979 1.00 42.75 739 GLY A N 1
ATOM 5850 C CA . GLY A 1 739 ? 5.379 39.910 28.118 1.00 42.75 739 GLY A CA 1
ATOM 5851 C C . GLY A 1 739 ? 6.729 39.304 27.758 1.00 42.75 739 GLY A C 1
ATOM 5852 O O . GLY A 1 739 ? 7.490 39.026 28.670 1.00 42.75 739 GLY A O 1
ATOM 5853 N N . THR A 1 740 ? 7.046 39.228 26.461 1.00 35.66 740 THR A N 1
ATOM 5854 C CA . THR A 1 740 ? 8.322 39.701 25.872 1.00 35.66 740 THR A CA 1
ATOM 5855 C C . THR A 1 740 ? 8.269 39.592 24.337 1.00 35.66 740 THR A C 1
ATOM 5857 O O . THR A 1 740 ? 7.810 38.577 23.818 1.00 35.66 740 THR A O 1
ATOM 5860 N N . PRO A 1 741 ? 8.706 40.616 23.577 1.00 42.34 741 PRO A N 1
ATOM 5861 C CA . PRO A 1 741 ? 8.835 40.525 22.126 1.00 42.34 741 PRO A CA 1
ATOM 5862 C C . PRO A 1 741 ? 10.200 39.924 21.769 1.00 42.34 741 PRO A C 1
ATOM 5864 O O . PRO A 1 741 ? 11.227 40.552 22.019 1.00 42.34 741 PRO A O 1
ATOM 5867 N N . ASP A 1 742 ? 10.216 38.721 21.191 1.00 39.72 742 ASP A N 1
ATOM 5868 C CA . ASP A 1 742 ? 11.461 38.065 20.784 1.00 39.72 742 ASP A CA 1
ATOM 5869 C C . ASP A 1 742 ? 11.776 38.332 19.303 1.00 39.72 742 ASP A C 1
ATOM 5871 O O . ASP A 1 742 ? 10.994 38.045 18.394 1.00 39.72 742 ASP A O 1
ATOM 5875 N N . LEU A 1 743 ? 12.941 38.937 19.075 1.00 36.25 743 LEU A N 1
ATOM 5876 C CA . LEU A 1 743 ? 13.388 39.575 17.829 1.00 36.25 743 LEU A CA 1
ATOM 5877 C C . LEU A 1 743 ? 14.121 38.595 16.885 1.00 36.25 743 LEU A C 1
ATOM 5879 O O . LEU A 1 743 ? 14.884 39.004 16.014 1.00 36.25 743 LEU A O 1
ATOM 5883 N N . LEU A 1 744 ? 13.894 37.289 17.045 1.00 35.69 744 LEU A N 1
ATOM 5884 C CA . LEU A 1 744 ? 14.698 36.209 16.451 1.00 35.69 744 LEU A CA 1
ATOM 5885 C C . LEU A 1 744 ? 13.957 35.387 15.380 1.00 35.69 744 LEU A C 1
ATOM 5887 O O . LEU A 1 744 ? 14.231 34.207 15.188 1.00 35.69 744 LEU A O 1
ATOM 5891 N N . ASN A 1 745 ? 13.036 36.012 14.637 1.00 38.34 745 ASN A N 1
ATOM 5892 C CA . ASN A 1 745 ? 12.171 35.319 13.669 1.00 38.34 745 ASN A CA 1
ATOM 5893 C C . ASN A 1 745 ? 12.541 35.540 12.184 1.00 38.34 745 ASN A C 1
ATOM 5895 O O . ASN A 1 745 ? 11.696 35.405 11.304 1.00 38.34 745 ASN A O 1
ATOM 5899 N N . TRP A 1 746 ? 13.799 35.882 11.879 1.00 29.34 746 TRP A N 1
ATOM 5900 C CA . TRP A 1 746 ? 14.247 36.159 10.499 1.00 29.34 746 TRP A CA 1
ATOM 5901 C C . TRP A 1 746 ? 14.904 34.971 9.768 1.00 29.34 746 TRP A C 1
ATOM 5903 O O . TRP A 1 746 ? 15.121 35.052 8.564 1.00 29.34 746 TRP A O 1
ATOM 5913 N N . MET A 1 747 ? 15.170 33.839 10.437 1.00 30.06 747 MET A N 1
ATOM 5914 C CA . MET A 1 747 ? 15.747 32.640 9.789 1.00 30.06 747 MET A CA 1
ATOM 5915 C C . MET A 1 747 ? 14.722 31.556 9.401 1.00 30.06 747 MET A C 1
ATOM 5917 O O . MET A 1 747 ? 15.101 30.554 8.803 1.00 30.06 747 MET A O 1
ATOM 5921 N N . ASN A 1 748 ? 13.424 31.779 9.637 1.00 34.66 748 ASN A N 1
ATOM 5922 C CA . ASN A 1 748 ? 12.340 30.877 9.210 1.00 34.66 748 ASN A CA 1
ATOM 5923 C C . ASN A 1 748 ? 11.878 31.097 7.751 1.00 34.66 748 ASN A C 1
ATOM 5925 O O . ASN A 1 748 ? 10.894 30.510 7.312 1.00 34.66 748 ASN A O 1
ATOM 5929 N N . PHE A 1 749 ? 12.598 31.907 6.968 1.00 33.91 749 PHE A N 1
ATOM 5930 C CA . PHE A 1 749 ? 12.195 32.312 5.613 1.00 33.91 749 PHE A CA 1
ATOM 5931 C C . PHE A 1 749 ? 12.356 31.216 4.530 1.00 33.91 749 PHE A C 1
ATOM 5933 O O . PHE A 1 749 ? 11.915 31.409 3.403 1.00 33.91 749 PHE A O 1
ATOM 5940 N N . PHE A 1 750 ? 12.945 30.053 4.850 1.00 31.09 750 PHE A N 1
ATOM 5941 C CA . PHE A 1 750 ? 13.098 28.919 3.912 1.00 31.09 750 PHE A CA 1
ATOM 5942 C C . PHE A 1 750 ? 12.299 27.660 4.285 1.00 31.09 750 PHE A C 1
ATOM 5944 O O . PHE A 1 750 ? 12.444 26.616 3.651 1.00 31.09 750 PHE A O 1
ATOM 5951 N N . THR A 1 751 ? 11.415 27.749 5.275 1.00 32.41 751 THR A N 1
ATOM 5952 C CA . THR A 1 751 ? 10.449 26.694 5.607 1.00 32.41 751 THR A CA 1
ATOM 5953 C C . THR A 1 751 ? 9.044 27.231 5.366 1.00 32.41 751 THR A C 1
ATOM 5955 O O . THR A 1 751 ? 8.707 28.248 5.966 1.00 32.41 751 THR A O 1
ATOM 5958 N N . PRO A 1 752 ? 8.199 26.591 4.537 1.00 30.41 752 PRO A N 1
ATOM 5959 C CA . PRO A 1 752 ? 6.791 26.944 4.497 1.00 30.41 752 PRO A CA 1
ATOM 5960 C C . PRO A 1 752 ? 6.167 26.496 5.822 1.00 30.41 752 PRO A C 1
ATOM 5962 O O . PRO A 1 752 ? 5.917 25.310 6.039 1.00 30.41 752 PRO A O 1
ATOM 5965 N N . THR A 1 753 ? 5.994 27.441 6.741 1.00 34.78 753 THR A N 1
ATOM 5966 C CA . THR A 1 753 ? 5.210 27.277 7.961 1.00 34.78 753 THR A CA 1
ATOM 5967 C C . THR A 1 753 ? 3.726 27.201 7.608 1.00 34.78 753 THR A C 1
ATOM 5969 O O . THR A 1 753 ? 3.181 28.079 6.949 1.00 34.78 753 THR A O 1
ATOM 5972 N N . GLU A 1 754 ? 3.113 26.111 8.064 1.00 36.09 754 GLU A N 1
ATOM 5973 C CA . GLU A 1 754 ? 1.729 26.018 8.537 1.00 36.09 754 GLU A CA 1
ATOM 5974 C C . GLU A 1 754 ? 0.635 26.556 7.601 1.00 36.09 754 GLU A C 1
ATOM 5976 O O . GLU A 1 754 ? 0.164 27.686 7.696 1.00 36.09 754 GLU A O 1
ATOM 5981 N N . CYS A 1 755 ? 0.118 25.662 6.754 1.00 29.41 755 CYS A N 1
ATOM 5982 C CA . CYS A 1 755 ? -1.266 25.770 6.310 1.00 29.41 755 CYS A CA 1
ATOM 5983 C C . CYS A 1 755 ? -2.183 25.497 7.512 1.00 29.41 755 CYS A C 1
ATOM 5985 O O . CYS A 1 755 ? -2.471 24.343 7.817 1.00 29.41 755 CYS A O 1
ATOM 5987 N N . HIS A 1 756 ? -2.654 26.548 8.182 1.00 34.91 756 HIS A N 1
ATOM 5988 C CA . HIS A 1 756 ? -3.903 26.478 8.940 1.00 34.91 756 HIS A CA 1
ATOM 5989 C C . HIS A 1 756 ? -5.043 26.148 7.961 1.00 34.91 756 HIS A C 1
ATOM 5991 O O . HIS A 1 756 ? -5.274 26.928 7.029 1.00 34.91 756 HIS A O 1
ATOM 5997 N N . PRO A 1 757 ? -5.788 25.041 8.121 1.00 37.84 757 PRO A N 1
ATOM 5998 C CA . PRO A 1 757 ? -6.999 24.853 7.349 1.00 37.84 757 PRO A CA 1
ATOM 5999 C C . PRO A 1 757 ? -8.119 25.702 7.964 1.00 37.84 757 PRO A C 1
ATOM 6001 O O . PRO A 1 757 ? -8.560 25.468 9.082 1.00 37.84 757 PRO A O 1
ATOM 6004 N N . TYR A 1 758 ? -8.537 26.715 7.206 1.00 33.38 758 TYR A N 1
ATOM 6005 C CA . TYR A 1 758 ? -9.905 27.225 7.086 1.00 33.38 758 TYR A CA 1
ATOM 6006 C C . TYR A 1 758 ? -10.843 27.067 8.300 1.00 33.38 758 TYR A C 1
ATOM 6008 O O . TYR A 1 758 ? -11.589 26.097 8.413 1.00 33.38 758 TYR A O 1
ATOM 6016 N N . VAL A 1 759 ? -10.955 28.142 9.082 1.00 38.44 759 VAL A N 1
ATOM 6017 C CA . VAL A 1 759 ? -12.249 28.574 9.623 1.00 38.44 759 VAL A CA 1
ATOM 6018 C C . VAL A 1 759 ? -12.915 29.415 8.534 1.00 38.44 759 VAL A C 1
ATOM 6020 O O . VAL A 1 759 ? -12.501 30.543 8.274 1.00 38.44 759 VAL A O 1
ATOM 6023 N N . ALA A 1 760 ? -13.927 28.868 7.863 1.00 31.81 760 ALA A N 1
ATOM 6024 C CA . ALA A 1 760 ? -14.825 29.646 7.015 1.00 31.81 760 ALA A CA 1
ATOM 6025 C C . ALA A 1 760 ? -16.281 29.225 7.252 1.00 31.81 760 ALA A C 1
ATOM 6027 O O . ALA A 1 760 ? -16.698 28.137 6.874 1.00 31.81 760 ALA A O 1
ATOM 6028 N N . ALA A 1 761 ? -16.990 30.137 7.919 1.00 34.34 761 ALA A N 1
ATOM 6029 C CA . ALA A 1 761 ? -18.423 30.422 7.912 1.00 34.34 761 ALA A CA 1
ATOM 6030 C C . ALA A 1 761 ? -19.374 29.446 7.180 1.00 34.34 761 ALA A C 1
ATOM 6032 O O . ALA A 1 761 ? -19.484 29.496 5.955 1.00 34.34 761 ALA A O 1
ATOM 6033 N N . GLN A 1 762 ? -20.165 28.693 7.953 1.00 33.50 762 GLN A N 1
ATOM 6034 C CA . GLN A 1 762 ? -21.631 28.827 8.064 1.00 33.50 762 GLN A CA 1
ATOM 6035 C C . GLN A 1 762 ? -22.171 27.939 9.184 1.00 33.50 762 GLN A C 1
ATOM 6037 O O . GLN A 1 762 ? -21.817 26.739 9.201 1.00 33.50 762 GLN A O 1
#

Organism: NCBI:txid2562239

Sequence (762 aa):
MADASRDLAQGTIEVMVSESVCAKERMEAREVEEAYQKFEESEEHIKELEDRGAISADEARRLRTRGKMHQQEDSEKKPKISSAVLAGADHKTNEQIIEEALKAKKGFWLMEFFRKALRLDKLNDIINKEKSKRRKPTYIHRFPYTRAMVKTGMSFELFTFFLVACNGVLTGVQISACGQGYGEPKPQMSRSKTAMLLGVFNPTAVWAQVADRVLWEAMGSAGFRSGYRRSEDVLIASDAVCTDSQEVLQPFFLCEPPEQVRVFITLFCISVALGLIIHHPAAVSFYRRLTRAQPPQSQRRGLGYTACKAYGIFPIVQLPESHFQMVGWLLVVSLLLACHSHLAPRFFLFASFGLYFLYFGQLYCESKHGGHGALLLPSVLLLLALSGGPLGSPWSLVFIKLFLGTIYLAGAVSKVVVSGVFGKPWLGSTMQAYILDAMWSRPHPSALVRAAQRFLLQRWYLCTSMALFGLVFEFGWLPLVIFGGKLGSVLAAAVAFSFHLGVDLLQGLDFKPFWCPVFWAFLPDVQALWYGQDVVNDWEVLAQGFEEEPCRWLMSAAYLLLQVAVSLRFLDCREGMECLPLTCCPMFAVPRNLFDKEIRGGVMTDLDLRGGGHVDFAYNFFPWLTDLPLSGKDLNQMPGRVLFWMSTLHVDDQLKRLVKPEHMDKELMICANFEVSPLLHTKLLELLHHLEQACPDDWADAAKVTSLIELQAECRRLFEAHAVNLEAQDASCSFQAKGTPDLLNWMNFFTPTECHPYVAAQ

pLDDT: mean 77.94, std 22.48, range [28.3, 98.44]

Radius of gyration: 31.94 Å; chains: 1; bounding box: 83×86×105 Å

Foldseek 3Di:
DVVVVVCVVVCVVVVVVVVVVVVVVVVVVVVVVVVVLLVCLDLVNLVVCVVVVVDDPVVSVVSPLVNVVVVQVVDPDDDDDDPVSVVPDDDDDVCRVVVVVVVVPPDPPPVVCVCVVVVVVVVVVVVVVVVVLVPPPPDDDPDVVVVVQVVPVLSVVVVVLVVVLVVVLVVVVVVVVVVPPPPDDDDDDDPDPVVPPPPPDDDPPVPPVVPVVVVVPDDDDDDDDDDDDDDDDDDDDDPDDPDPDDDPVPPLLLFFAFPLLLVLLQLLLVLLLVLLVVFVVLQLLQLVLLCVLVFVCQVAFAAAQQLAAAQNPHGADDDDSVVLSVLSVLLSVLSNLLSDRRRSNLVSLVVNLVSCSNHLRSCQQWLASHHLLQQCSNLLSLLSSLHHFPVNQPLSLLLLLLLVLLLLQLQLVLLVVLCVSLVHHQFLQLLLVLLLQLCAAANDPDPVLVVVSLVSLLASVNSRVVRVVSSCLSNCSNVLSQPVQLVSLVVNLVVVVVVQVCCCSRRLHHSCSRVNSSSSSSVVSVVCVVVVHDDDRSVNSLVVCCVRRVSSSSVSVSVSVVLNVCSVVQQVVDPSRDRTSSGSCNVSSNRHGQQDLAKDKHKHWPDNSSGTNAGNPGPHEDLFFPPHRCDLSSQLSHPTKMKIKIAQLGHDSSCVNGGDPVRHNHLMDMHINDDQDPVLVVLVSVLSVLSNPDDRVCSNVSVSSVVNSVSSVVSNVSVVVVVVVVVVVVVVVVVPPDDDDDPPPPVCPPPPDDDPPDPDDD

Secondary structure (DSSP, 8-state):
-HHHHHHHHTTHHHHHHHHHHHHHHHHHHHHHHHHHHHHHTSHHHHHHHHHTTSS-HHHHHHHHHHHHHHHHHH-S--PPPPTTTTTSS----HHHHHHHHHHSTTS-HHHHHHHHHTTHHHHHHHHHHHHHHHHSTT---SSHHHHHHHHSHHHHHHHHHHHHHHHHHHHHHHHHHHHTT--S--------SGGGSS-S--SSHHHHHHHHTTTSSS--------------------------S------TTTSPPPHHHHHHHHHHHHHHHHHHHHHHHHHHHHHHHHHHH--GGGG---BBTTTBPBTTTBPPPPPPHHHHHHHHHHHHHHHHHHT-TTS-HHHHHHHHHHHHHHHHTT-TTBTTTTBTTTTTHHHHHHHHHT---TT---HHHHHHHHHHHHHHHHHHHHHHHHHHHHT---SHHHHHHHHHHHHHHS--S-HHHHHHHHHHHT-HHHHHHHHHHHHHHHHHHHHHHHHSHHHHHHHHHHHHHHHHHHHHHHH----TTTTGGGGGGGHHHHHHHHTTPPPPPHHHHHHHHHHH-HHHHHHHHHHHHHHHHHHHHTGGGSTT---TTS----TT-S---TTSSS-EEEEEESS-TTSSSSB-HHHH--TTBSSS---HHHHTTSSS-EEEEEE-SS--TTTGGGB-GGGTT-S-EEEESS---HHHHHHHHHHHHHHHH--GGGGG-HHHHHHHHHHHHHHHHHHHHHHHHHHHHHHHHHTT---------SS-TTS-----------